Protein AF-0000000084343274 (afdb_homodimer)

Organism: Pseudonocardia thermophila (NCBI:txid1848)

Solvent-accessible surface area (backbone atoms only — not comparable to full-atom values): 38638 Å² total; per-residue (Å²): 127,83,75,77,72,71,61,7,70,66,31,67,69,48,66,64,62,60,71,63,75,73,65,62,69,84,72,49,84,87,49,43,66,20,63,36,88,46,46,44,56,89,43,39,60,42,68,56,46,32,51,27,36,35,52,44,40,68,76,35,55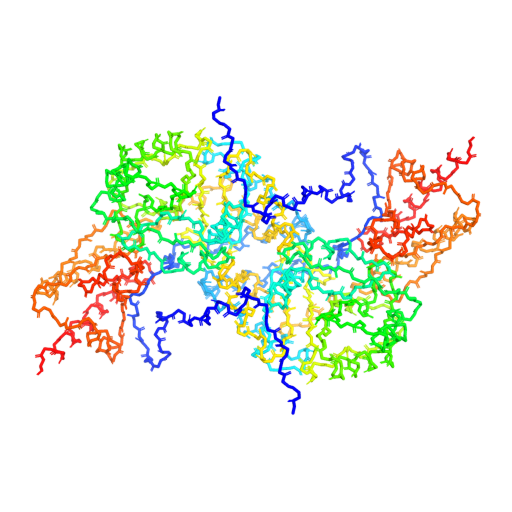,70,34,34,30,78,68,49,52,45,38,56,67,69,40,30,44,56,50,14,64,76,68,73,52,59,42,84,28,35,35,42,26,43,15,34,62,21,35,53,28,45,51,43,44,28,47,40,41,70,66,39,40,30,34,31,40,24,56,27,51,50,67,59,61,51,27,40,56,81,28,45,42,36,70,39,53,39,52,49,50,85,50,15,62,41,52,68,60,50,50,53,42,40,74,72,63,54,76,42,54,32,39,38,41,42,47,32,27,18,55,53,63,19,24,41,41,37,61,69,52,46,55,49,49,52,51,48,21,67,72,73,58,19,32,36,41,39,44,37,56,30,54,74,31,49,54,45,83,79,87,67,82,73,80,61,70,84,40,80,36,31,32,38,28,28,39,37,28,62,62,67,24,42,4,59,28,38,18,28,29,43,40,32,73,88,52,42,54,43,42,47,26,50,35,56,31,39,41,38,38,55,36,28,38,59,46,49,18,48,32,57,38,49,61,89,61,56,48,49,61,53,27,38,50,46,42,13,53,51,35,42,54,18,41,50,40,39,37,50,39,39,48,72,68,34,48,85,37,33,49,66,63,74,52,42,25,37,43,36,33,47,25,35,50,36,89,88,39,73,55,57,70,59,40,50,54,34,14,44,75,53,32,21,43,62,40,58,25,50,63,22,39,36,76,94,45,61,57,43,69,50,31,36,32,37,22,35,26,56,47,56,51,69,53,39,40,49,29,42,53,30,41,42,51,17,49,55,58,70,72,103,126,82,73,77,69,72,61,7,70,67,28,68,71,48,65,66,60,58,72,60,72,73,70,56,73,83,64,54,84,88,50,42,65,20,58,39,89,46,46,43,58,88,43,39,59,42,68,58,45,32,51,25,36,36,51,45,42,68,75,35,55,69,33,32,30,78,69,50,52,46,38,54,66,69,41,30,44,56,50,13,64,74,68,74,52,60,42,85,30,34,36,43,25,43,14,34,61,21,36,53,28,45,52,44,44,29,46,39,39,71,66,40,40,29,33,31,39,22,57,27,51,52,65,60,61,50,25,39,56,80,28,44,44,36,70,39,52,39,51,48,49,84,51,15,63,42,51,68,60,50,49,53,41,40,73,72,64,55,74,41,56,32,41,40,42,43,48,31,27,19,55,53,63,20,24,40,40,37,62,68,50,46,55,48,49,54,51,48,21,66,73,72,58,18,33,36,41,38,43,38,56,29,54,73,31,51,52,45,84,80,89,66,81,73,78,62,70,83,41,82,35,32,32,40,28,28,39,37,29,60,62,67,24,42,4,60,28,39,18,29,30,43,40,33,75,88,50,42,55,42,43,47,27,49,35,57,32,39,41,38,36,52,37,28,38,60,45,48,18,48,32,57,38,47,62,90,61,55,48,49,60,54,27,37,50,47,41,13,52,52,36,42,54,19,40,49,39,39,38,52,38,39,50,70,69,32,46,84,37,33,49,66,64,74,51,42,25,38,47,38,33,48,26,34,50,34,88,88,40,74,55,55,70,59,41,51,54,34,15,42,76,52,28,20,43,61,40,57,25,50,64,22,39,37,78,92,43,60,57,44,69,49,29,37,34,35,23,36,26,58,45,58,51,69,53,38,39,51,29,43,51,28,40,43,51,17,50,53,58,70,72,103

InterPro domains:
  IPR004839 Aminotransferase, class I/classII, large domain [PF00155] (45-383)
  IPR015421 Pyridoxal phosphate-dependent transferase, major domain [G3DSA:3.40.640.10] (65-279)
  IPR015422 Pyridoxal phosphate-dependent transferase, small domain [G3DSA:3.90.1150.10] (29-387)
  IPR015424 Pyridoxal phosphate-dependent transferase [SSF53383] (28-390)
  IPR050859 Class-I pyridoxal-phosphate-dependent aminotransferase-like [PTHR42790] (24-390)

Radius of gyration: 27.53 Å; Cα contacts (8 Å, |Δi|>4): 1787; chains: 2; bounding box: 52×97×61 Å

Foldseek 3Di:
DPDDDDDDPLVVQQDDPPPPVQPFDPPDPPFQAQAAPFFAPVLAPPVLLVVLLVVLVVVHDQLVDADAQQADPLLLCVVCVVQVHDSLQKRKFLFQLRVLLLVLVLFAAAAAEEEEEVLADLVSVSSNSSRNYAYDYAYQDQQGGPLVVVVVVVVVPDQHQEYEGAQALGVPAGHHHDQVSLVSNLVCCVVRVHAYEHEHAWLLFFQADDRHDDRRLPRQRYKYKYGCCHQNNSVLSIIMMRHRNVRSVSSSVVSCVPPNHHNSSSSSSVSSSPPPPCSSVSSSNVSNVQQQVQLVLLQVLCCVQPVVFWAWDRHRTDFKIKIFGDPPFFFQVQLQVLLVVLRYHWAASQSSGDVVGDNNRRITMGTRRHDHSVSSSVSSVSSSVSRVVRVD/DPDDDDDDPLVVQQDDPPPPVPVDDPDDPPFQAQAAPFFAPVLAPPVLLVVLLVVLVVVHDQLVDADAQQADPLLLCVVCVVQVHDSLQKRKFLFQLRVLLLVLVLFAAAAAEEEEEVLADLVSVSSNSSRNYAYDYAYQDQQGGPLVVVVVVVVVPDQHQEYEGAQALGVPAGHHHDQVSLVSNLVCCVVRVHAYEHEHAWLLFFQADDRHDDRRLPRQRYKYKYGCCHQNNSVLSIIMMRHRNVRSVSSSVVSCVPPNHHNSSSSSSVSSSPPPPCSSVSSSNVSNVQQQVQLVLLQVLCCVQPVVFWDWDRHRTDFKIKIFGDPPFFFQVQLQVLLVVLRYHWAASQSSGDVVGDNNRRITMGTRRHDHSVSSNVSSVSSSVSRVVRVD

Sequence (784 aa):
MAAPPRLSTLARRLPAAVRSTGVLDPRVPDSIPLLGGNPAADALPAAELATATAEVLAEGGPALRYSDPRGLERLRGWLAGREGVTPERIVVTNGGLHGVSLVVQALLDPGEEIVVDDPVYPTTLRVLQLADARPVPVPVGPAGLDVERLERRLADGLRPRIVYTVADFQNPTGTVLAGDARTRLVELAERYGFVVLSDNPYRISRFAGTDVPDLPAASERVVKVSTFAKSLGPGLRLGWLVLPEWLVEAVVALRTRTDQHPSSLVQAAIARLVDGTGVFEATTKRLAELHGLRANALVAALRERLGDVLEAERPDGGFFVWARLREGAPDLDALHAAAAAHGTSFSRGTSFAVPGGGEHRDRIRLGFSDLPEASLREAVDRLAAAVEEVRRMAAPPRLSTLARRLPAAVRSTGVLDPRVPDSIPLLGGNPAADALPAAELATATAEVLAEGGPALRYSDPRGLERLRGWLAGREGVTPERIVVTNGGLHGVSLVVQALLDPGEEIVVDDPVYPTTLRVLQLADARPVPVPVGPAGLDVERLERRLADGLRPRIVYTVADFQNPTGTVLAGDARTRLVELAERYGFVVLSDNPYRISRFAGTDVPDLPAASERVVKVSTFAKSLGPGLRLGWLVLPEWLVEAVVALRTRTDQHPSSLVQAAIARLVDGTGVFEATTKRLAELHGLRANALVAALRERLGDVLEAERPDGGFFVWARLREGAPDLDALHAAAAAHGTSFSRGTSFAVPGGGEHRDRIRLGFSDLPEASLREAVDRLAAAVEEVRR

pLDDT: mean 94.7, std 9.96, range [35.69, 98.88]

Nearest PDB structures (foldseek):
  5bj3-assembly1_B  TM=8.999E-01  e=7.245E-29  Thermus aquaticus
  1b5o-assembly1_B  TM=8.660E-01  e=1.636E-28  Thermus thermophilus HB8
  1b5p-assembly1_B  TM=8.617E-01  e=1.543E-28  Thermus thermophilus HB8
  1bkg-assembly1_B  TM=8.638E-01  e=5.063E-27  Thermus thermophilus HB8
  4m2j-assembly1_A  TM=8.000E-01  e=1.538E-21  Streptomyces lavendulae subsp. lavendulae

Secondary structure (DSSP, 8-state):
---PPPPPHHHHHS------TTS--TTSTT-EE----S--GGGS-HHHHHHHHHHHHHT-GGGGS---TT--HHHHHHHHHHHTS-GGGEEEESSHHHHHHHHHHHH--TT-EEEEEES--HHHHHHHTTTT-EEEEEEEETTEE-HHHHHHHHHTT---SEEEE--SS-TTT-----HHHHHHHHHHHHHHT-EEEEE-TTGGGB-SS---PPPPTTSTTEEEEEESTTTT-GGG--EEEE--HHHHHHHHHHHHHHT-S--HHHHHHHHHHHSSSSHHHHHHHHHHHHHHHHHHHHHHHHHHHHTTTEE----SBSSEEEEEEPTTPPPHHHHHHHHHHTTEE-EEGGGGPPTTS---TTEEEEE-TTS-HHHHHHHHHHHHHHHHHHH-/---PPPPPHHHHHS------TTS--TTSTT-EE----S--GGGS-HHHHHHHHHHHHHT-GGGGS---TT--HHHHHHHHHHHTS-GGGEEEESSHHHHHHHHHHHH--TT-EEEEEES--HHHHHHHTTTT-EEEEEEEETTEE-HHHHHHHHHTT---SEEEE--SS-TTT-----HHHHHHHHHHHHHHT-EEEEE-TTGGGB-SS---PPPPTTSTTEEEEEESTTTT-GGG--EEEE--HHHHHHHHHHHHHHT-S--HHHHHHHHHHHSSSSHHHHHHHHHHHHHHHHHHHHHHHHHHHHTTTEE----SBSSEEEEEEPTTPPPHHHHHHHHHHTTEE-EEGGGGPPTTS---TTEEEEE-TTS-HHHHHHHHHHHHHHHHHHH-

Structure (mmCIF, N/CA/C/O backbone):
data_AF-0000000084343274-model_v1
#
loop_
_entity.id
_entity.type
_entity.pdbx_description
1 polymer '2-aminoadipate transaminase'
#
loop_
_atom_site.group_PDB
_atom_site.id
_atom_site.type_symbol
_atom_site.label_atom_id
_atom_site.label_alt_id
_atom_site.label_comp_id
_atom_site.label_asym_id
_atom_site.label_entity_id
_atom_site.label_seq_id
_atom_site.pdbx_PDB_ins_code
_atom_site.Cartn_x
_atom_site.Cartn_y
_atom_site.Cartn_z
_atom_site.occupancy
_atom_site.B_iso_or_equiv
_atom_site.auth_seq_id
_atom_site.auth_comp_id
_atom_site.auth_asym_id
_atom_site.auth_atom_id
_atom_site.pdbx_PDB_model_num
ATOM 1 N N . MET A 1 1 ? -21.359 0.924 -28.328 1 46.62 1 MET A N 1
ATOM 2 C CA . MET A 1 1 ? -20.453 0.321 -27.359 1 46.62 1 MET A CA 1
ATOM 3 C C . MET A 1 1 ? -21.203 0.022 -26.047 1 46.62 1 MET A C 1
ATOM 5 O O . MET A 1 1 ? -22.016 0.821 -25.609 1 46.62 1 MET A O 1
ATOM 9 N N . ALA A 1 2 ? -21.312 -1.252 -25.812 1 65.31 2 ALA A N 1
ATOM 10 C CA . ALA A 1 2 ? -22.062 -1.642 -24.625 1 65.31 2 ALA A CA 1
ATOM 11 C C . ALA A 1 2 ? -21.672 -0.787 -23.422 1 65.31 2 ALA A C 1
ATOM 13 O O . ALA A 1 2 ? -20.531 -0.34 -23.312 1 65.31 2 ALA A O 1
ATOM 14 N N . ALA A 1 3 ? -22.594 -0.275 -22.766 1 79.81 3 ALA A N 1
ATOM 15 C CA . ALA A 1 3 ? -22.406 0.523 -21.547 1 79.81 3 ALA A CA 1
ATOM 16 C C . ALA A 1 3 ? -21.375 -0.112 -20.625 1 79.81 3 ALA A C 1
ATOM 18 O O . ALA A 1 3 ? -21.266 -1.339 -20.547 1 79.81 3 ALA A O 1
ATOM 19 N N . PRO A 1 4 ? -20.562 0.786 -20.047 1 86.69 4 PRO A N 1
ATOM 20 C CA . PRO A 1 4 ? -19.594 0.225 -19.094 1 86.69 4 PRO A CA 1
ATOM 21 C C . PRO A 1 4 ? -20.266 -0.52 -17.953 1 86.69 4 PRO A C 1
ATOM 23 O O . PRO A 1 4 ? -21.422 -0.239 -17.609 1 86.69 4 PRO A O 1
ATOM 26 N N . PRO A 1 5 ? -19.578 -1.516 -17.469 1 91 5 PRO A N 1
ATOM 27 C CA . PRO A 1 5 ? -20.125 -2.23 -16.312 1 91 5 PRO A CA 1
ATOM 28 C C . PRO A 1 5 ? -20.375 -1.312 -15.117 1 91 5 PRO A C 1
ATOM 30 O O . PRO A 1 5 ? -19.75 -0.256 -15 1 91 5 PRO A O 1
ATOM 33 N N . ARG A 1 6 ? -21.328 -1.683 -14.391 1 93.69 6 ARG A N 1
ATOM 34 C CA . ARG A 1 6 ? -21.656 -0.942 -13.18 1 93.69 6 ARG A CA 1
ATOM 35 C C . ARG A 1 6 ? -20.547 -1.042 -12.148 1 93.69 6 ARG A C 1
ATOM 37 O O . ARG A 1 6 ? -19.938 -2.104 -11.984 1 93.69 6 ARG A O 1
ATOM 44 N N . LEU A 1 7 ? -20.281 0.084 -11.484 1 97.56 7 LEU A N 1
ATOM 45 C CA . LEU A 1 7 ? -19.344 0.103 -10.375 1 97.56 7 LEU A CA 1
ATOM 46 C C . LEU A 1 7 ? -19.984 -0.414 -9.094 1 97.56 7 LEU A C 1
ATOM 48 O O . LEU A 1 7 ? -21.219 -0.462 -8.992 1 97.56 7 LEU A O 1
ATOM 52 N N . SER A 1 8 ? -19.219 -0.867 -8.18 1 97.88 8 SER A N 1
ATOM 53 C CA . SER A 1 8 ? -19.719 -1.245 -6.867 1 97.88 8 SER A CA 1
ATOM 54 C C . SER A 1 8 ? -20.344 -0.052 -6.152 1 97.88 8 SER A C 1
ATOM 56 O O . SER A 1 8 ? -20.094 1.099 -6.52 1 97.88 8 SER A O 1
ATOM 58 N N . THR A 1 9 ? -21.172 -0.319 -5.125 1 96.62 9 THR A N 1
ATOM 59 C CA . THR A 1 9 ? -21.766 0.729 -4.293 1 96.62 9 THR A CA 1
ATOM 60 C C . THR A 1 9 ? -20.672 1.574 -3.645 1 96.62 9 THR A C 1
ATOM 62 O O . THR A 1 9 ? -20.766 2.803 -3.602 1 96.62 9 THR A O 1
ATOM 65 N N . LEU A 1 10 ? -19.594 0.951 -3.188 1 95.88 10 LEU A N 1
ATOM 66 C CA . LEU A 1 10 ? -18.453 1.658 -2.594 1 95.88 10 LEU A CA 1
ATOM 67 C C . LEU A 1 10 ? -17.844 2.641 -3.586 1 95.88 10 LEU A C 1
ATOM 69 O O . LEU A 1 10 ? -17.703 3.826 -3.281 1 95.88 10 LEU A O 1
ATOM 73 N N . ALA A 1 11 ? -17.547 2.186 -4.77 1 96.25 11 ALA A N 1
ATOM 74 C CA . ALA A 1 11 ? -16.875 3.018 -5.766 1 96.25 11 ALA A CA 1
ATOM 75 C C . ALA A 1 11 ? -17.781 4.168 -6.207 1 96.25 11 ALA A C 1
ATOM 77 O O . ALA A 1 11 ? -17.297 5.285 -6.434 1 96.25 11 ALA A O 1
ATOM 78 N N . ARG A 1 12 ? -19.031 3.91 -6.293 1 95.25 12 ARG A N 1
ATOM 79 C CA . ARG A 1 12 ? -19.984 4.914 -6.766 1 95.25 12 ARG A CA 1
ATOM 80 C C . ARG A 1 12 ? -20.109 6.062 -5.77 1 95.25 12 ARG A C 1
ATOM 82 O O . ARG A 1 12 ? -20.391 7.199 -6.156 1 95.25 12 ARG A O 1
ATOM 89 N N . ARG A 1 13 ? -19.875 5.777 -4.562 1 93.12 13 ARG A N 1
ATOM 90 C CA . ARG A 1 13 ? -20.094 6.812 -3.559 1 93.12 13 ARG A CA 1
ATOM 91 C C . ARG A 1 13 ? -18.828 7.629 -3.334 1 93.12 13 ARG A C 1
ATOM 93 O O . ARG A 1 13 ? -18.844 8.648 -2.641 1 93.12 13 ARG A O 1
ATOM 100 N N . LEU A 1 14 ? -17.734 7.199 -3.916 1 93.19 14 LEU A N 1
ATOM 101 C CA . LEU A 1 14 ? -16.484 7.934 -3.746 1 93.19 14 LEU A CA 1
ATOM 102 C C . LEU A 1 14 ? -16.328 9 -4.824 1 93.19 14 LEU A C 1
ATOM 104 O O . LEU A 1 14 ? -16.25 8.688 -6.012 1 93.19 14 LEU A O 1
ATOM 108 N N . PRO A 1 15 ? -16.344 10.273 -4.371 1 85.31 15 PRO A N 1
ATOM 109 C CA . PRO A 1 15 ? -16.109 11.32 -5.363 1 85.31 15 PRO A CA 1
ATOM 110 C C . PRO A 1 15 ? -14.75 11.195 -6.043 1 85.31 15 PRO A C 1
ATOM 112 O O . PRO A 1 15 ? -13.812 10.656 -5.457 1 85.31 15 PRO A O 1
ATOM 115 N N . ALA A 1 16 ? -14.758 11.656 -7.246 1 81.75 16 ALA A N 1
ATOM 116 C CA . ALA A 1 16 ? -13.5 11.641 -7.984 1 81.75 16 ALA A CA 1
ATOM 117 C C . ALA A 1 16 ? -12.414 12.398 -7.23 1 81.75 16 ALA A C 1
ATOM 119 O O . ALA A 1 16 ? -12.695 13.375 -6.531 1 81.75 16 ALA A O 1
ATOM 120 N N . ALA A 1 17 ? -11.367 11.648 -7.184 1 64.12 17 ALA A N 1
ATOM 121 C CA . ALA A 1 17 ? -10.234 12.289 -6.527 1 64.12 17 ALA A CA 1
ATOM 122 C C . ALA A 1 17 ? -10 13.695 -7.082 1 64.12 17 ALA A C 1
ATOM 124 O O . ALA A 1 17 ? -9.992 13.891 -8.297 1 64.12 17 ALA A O 1
ATOM 125 N N . VAL A 1 18 ? -10.633 14.547 -6.328 1 54.47 18 VAL A N 1
ATOM 126 C CA . VAL A 1 18 ? -10.359 15.914 -6.758 1 54.47 18 VAL A CA 1
ATOM 127 C C . VAL A 1 18 ? -8.852 16.141 -6.848 1 54.47 18 VAL A C 1
ATOM 129 O O . VAL A 1 18 ? -8.109 15.742 -5.949 1 54.47 18 VAL A O 1
ATOM 132 N N . ARG A 1 19 ? -8.281 16.125 -8.023 1 47.84 19 ARG A N 1
ATOM 133 C CA . ARG A 1 19 ? -6.91 16.625 -8.039 1 47.84 19 ARG A CA 1
ATOM 134 C C . ARG A 1 19 ? -6.68 17.625 -6.918 1 47.84 19 ARG A C 1
ATOM 136 O O . ARG A 1 19 ? -7.492 18.531 -6.707 1 47.84 19 ARG A O 1
ATOM 143 N N . SER A 1 20 ? -6.344 17.047 -5.641 1 39.59 20 SER A N 1
ATOM 144 C CA . SER A 1 20 ? -6.059 18 -4.574 1 39.59 20 SER A CA 1
ATOM 145 C C . SER A 1 20 ? -5.977 19.438 -5.117 1 39.59 20 SER A C 1
ATOM 147 O O . SER A 1 20 ? -5.25 19.688 -6.074 1 39.59 20 SER A O 1
ATOM 149 N N . THR A 1 21 ? -6.973 20.094 -4.988 1 36.56 21 THR A N 1
ATOM 150 C CA . THR A 1 21 ? -7.094 21.516 -5.301 1 36.56 21 THR A CA 1
ATOM 151 C C . THR A 1 21 ? -5.742 22.219 -5.168 1 36.56 21 THR A C 1
ATOM 153 O O . THR A 1 21 ? -5.594 23.375 -5.566 1 36.56 21 THR A O 1
ATOM 156 N N . GLY A 1 22 ? -4.922 21.797 -4.172 1 39.56 22 GLY A N 1
ATOM 157 C CA . GLY A 1 22 ? -3.859 22.766 -3.967 1 39.56 22 GLY A CA 1
ATOM 158 C C . GLY A 1 22 ? -2.932 22.891 -5.16 1 39.56 22 GLY A C 1
ATOM 159 O O . GLY A 1 22 ? -1.909 23.578 -5.09 1 39.56 22 GLY A O 1
ATOM 160 N N . VAL A 1 23 ? -2.732 21.703 -5.777 1 38.53 23 VAL A N 1
ATOM 161 C CA . VAL A 1 23 ? -1.722 21.938 -6.805 1 38.53 23 VAL A CA 1
ATOM 162 C C . VAL A 1 23 ? -2.24 22.953 -7.82 1 38.53 23 VAL A C 1
ATOM 164 O O . VAL A 1 23 ? -3.24 22.703 -8.5 1 38.53 23 VAL A O 1
ATOM 167 N N . LEU A 1 24 ? -2.031 24.062 -7.512 1 40.5 24 LEU A N 1
ATOM 168 C CA . LEU A 1 24 ? -2.197 25.141 -8.469 1 40.5 24 LEU A CA 1
ATOM 169 C C . LEU A 1 24 ? -2.061 24.641 -9.898 1 40.5 24 LEU A C 1
ATOM 171 O O . LEU A 1 24 ? -1.332 23.688 -10.156 1 40.5 24 LEU A O 1
ATOM 175 N N . ASP A 1 25 ? -2.908 25.047 -10.656 1 42.59 25 ASP A N 1
ATOM 176 C CA . ASP A 1 25 ? -2.895 25.047 -12.117 1 42.59 25 ASP A CA 1
ATOM 177 C C . ASP A 1 25 ? -1.469 25.141 -12.656 1 42.59 25 ASP A C 1
ATOM 179 O O . ASP A 1 25 ? -0.714 26.031 -12.266 1 42.59 25 ASP A O 1
ATOM 183 N N . PRO A 1 26 ? -0.917 24.125 -13.117 1 44.56 26 PRO A N 1
ATOM 184 C CA . PRO A 1 26 ? 0.372 24.219 -13.812 1 44.56 26 PRO A CA 1
ATOM 185 C C . PRO A 1 26 ? 0.636 25.594 -14.406 1 44.56 26 PRO A C 1
ATOM 187 O O . PRO A 1 26 ? 1.699 25.828 -14.984 1 44.56 26 PRO A O 1
ATOM 190 N N . ARG A 1 27 ? -0.341 26.406 -14.383 1 48.03 27 ARG A N 1
ATOM 191 C CA . ARG A 1 27 ? -0.316 27.391 -15.461 1 48.03 27 ARG A CA 1
ATOM 192 C C . ARG A 1 27 ? 0.701 28.484 -15.172 1 48.03 27 ARG A C 1
ATOM 194 O O . ARG A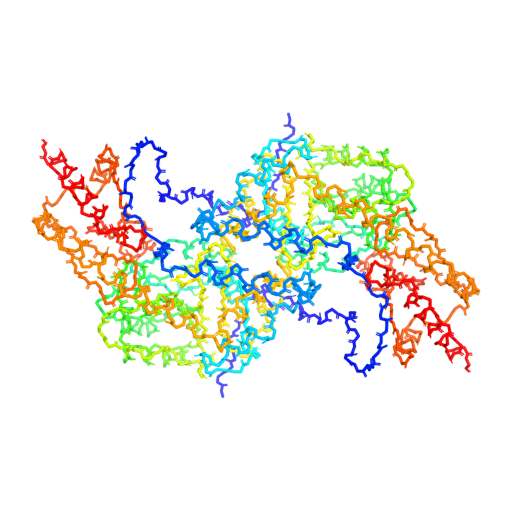 1 27 ? 0.961 29.344 -16.031 1 48.03 27 ARG A O 1
ATOM 201 N N . VAL A 1 28 ? 1.015 28.922 -13.844 1 59.19 28 VAL A N 1
ATOM 202 C CA . VAL A 1 28 ? 1.861 30.109 -13.914 1 59.19 28 VAL A CA 1
ATOM 203 C C . VAL A 1 28 ? 3.326 29.703 -13.742 1 59.19 28 VAL A C 1
ATOM 205 O O . VAL A 1 28 ? 3.727 29.234 -12.68 1 59.19 28 VAL A O 1
ATOM 208 N N . PRO A 1 29 ? 3.951 29.656 -14.844 1 68.25 29 PRO A N 1
ATOM 209 C CA . PRO A 1 29 ? 5.398 29.453 -14.766 1 68.25 29 PRO A CA 1
ATOM 210 C C . PRO A 1 29 ? 6.035 30.219 -13.602 1 68.25 29 PRO A C 1
ATOM 212 O O . PRO A 1 29 ? 5.617 31.328 -13.289 1 68.25 29 PRO A O 1
ATOM 215 N N . ASP A 1 30 ? 6.766 29.688 -12.617 1 86.69 30 ASP A N 1
ATOM 216 C CA . ASP A 1 30 ? 7.59 30.281 -11.57 1 86.69 30 ASP A CA 1
ATOM 217 C C . ASP A 1 30 ? 6.773 30.562 -10.312 1 86.69 30 ASP A C 1
ATOM 219 O O . ASP A 1 30 ? 7.102 31.453 -9.531 1 86.69 30 ASP A O 1
ATOM 223 N N . SER A 1 31 ? 5.543 29.938 -10.227 1 92.62 31 SER A N 1
ATOM 224 C CA . SER A 1 31 ? 4.707 30.109 -9.047 1 92.62 31 SER A CA 1
ATOM 225 C C . SER A 1 31 ? 5.434 29.656 -7.781 1 92.62 31 SER A C 1
ATOM 227 O O . SER A 1 31 ? 6.273 28.766 -7.832 1 92.62 31 SER A O 1
ATOM 229 N N . ILE A 1 32 ? 5.176 30.375 -6.656 1 96.06 32 ILE A N 1
ATOM 230 C CA . ILE A 1 32 ? 5.672 30.016 -5.328 1 96.06 32 ILE A CA 1
ATOM 231 C C . ILE A 1 32 ? 4.496 29.719 -4.402 1 96.06 32 ILE A C 1
ATOM 233 O O . ILE A 1 32 ? 4.043 30.594 -3.662 1 96.06 32 ILE A O 1
ATOM 237 N N . PRO A 1 33 ? 4 28.484 -4.449 1 94.88 33 PRO A N 1
ATOM 238 C CA . PRO A 1 33 ? 2.816 28.125 -3.664 1 94.88 33 PRO A CA 1
ATOM 239 C C . PRO A 1 33 ? 3.117 27.984 -2.174 1 94.88 33 PRO A C 1
ATOM 241 O O . PRO A 1 33 ? 4.129 27.375 -1.8 1 94.88 33 PRO A O 1
ATOM 244 N N . LEU A 1 34 ? 2.281 28.547 -1.392 1 96.75 34 LEU A N 1
ATOM 245 C CA . LEU A 1 34 ? 2.363 28.406 0.058 1 96.75 34 LEU A CA 1
ATOM 246 C C . LEU A 1 34 ? 1.459 27.281 0.549 1 96.75 34 LEU A C 1
ATOM 248 O O . LEU A 1 34 ? 0.68 27.469 1.485 1 96.75 34 LEU A O 1
ATOM 252 N N . LEU A 1 35 ? 1.483 26.188 -0.122 1 91.81 35 LEU A N 1
ATOM 253 C CA . LEU A 1 35 ? 0.615 25.047 0.18 1 91.81 35 LEU A CA 1
ATOM 254 C C . LEU A 1 35 ? 1.337 24.031 1.055 1 91.81 35 LEU A C 1
ATOM 256 O O . LEU A 1 35 ? 0.705 23.141 1.623 1 91.81 35 LEU A O 1
ATOM 260 N N . GLY A 1 36 ? 2.467 24.25 1.436 1 74.94 36 GLY A N 1
ATOM 261 C CA . GLY A 1 36 ? 3.547 23.406 1.921 1 74.94 36 GLY A CA 1
ATOM 262 C C . GLY A 1 36 ? 3.057 22.188 2.686 1 74.94 36 GLY A C 1
ATOM 263 O O . GLY A 1 36 ? 2.268 22.312 3.623 1 74.94 36 GLY A O 1
ATOM 264 N N . GLY A 1 37 ? 3.473 20.875 2.684 1 86.19 37 GLY A N 1
ATOM 265 C CA . GLY A 1 37 ? 3.207 19.547 3.238 1 86.19 37 GLY A CA 1
ATOM 266 C C . GLY A 1 37 ? 4.402 18.625 3.16 1 86.19 37 GLY A C 1
ATOM 267 O O . GLY A 1 37 ? 4.352 17.5 3.652 1 86.19 37 GLY A O 1
ATOM 268 N N . ASN A 1 38 ? 5.516 19.141 2.561 1 93.12 38 ASN A N 1
ATOM 269 C CA . ASN A 1 38 ? 6.77 18.406 2.5 1 93.12 38 ASN A CA 1
ATOM 270 C C . ASN A 1 38 ? 7.812 18.984 3.449 1 93.12 38 ASN A C 1
ATOM 272 O O . ASN A 1 38 ? 7.855 20.203 3.662 1 93.12 38 ASN A O 1
ATOM 276 N N . PRO A 1 39 ? 8.672 18.109 3.953 1 95.25 39 PRO A N 1
ATOM 277 C CA . PRO A 1 39 ? 9.797 18.641 4.727 1 95.25 39 PRO A CA 1
ATOM 278 C C . PRO A 1 39 ? 10.836 19.344 3.852 1 95.25 39 PRO A C 1
ATOM 280 O O . PRO A 1 39 ? 10.82 19.188 2.627 1 95.25 39 PRO A O 1
ATOM 283 N N . ALA A 1 40 ? 11.625 20.141 4.488 1 94.62 40 ALA A N 1
ATOM 284 C CA . ALA A 1 40 ? 12.719 20.797 3.775 1 94.62 40 ALA A CA 1
ATOM 285 C C . ALA A 1 40 ? 13.617 19.781 3.088 1 94.62 40 ALA A C 1
ATOM 287 O O . ALA A 1 40 ? 14.289 18.984 3.754 1 94.62 40 ALA A O 1
ATOM 288 N N . ALA A 1 41 ? 13.656 19.844 1.826 1 90.88 41 ALA A N 1
ATOM 289 C CA . ALA A 1 41 ? 14.383 18.844 1.042 1 90.88 41 ALA A CA 1
ATOM 290 C C . ALA A 1 41 ? 15.867 18.844 1.386 1 90.88 41 ALA A C 1
ATOM 292 O O . ALA A 1 41 ? 16.5 17.797 1.405 1 90.88 41 ALA A O 1
ATOM 293 N N . ASP A 1 42 ? 16.359 20 1.717 1 89.44 42 ASP A N 1
ATOM 294 C CA . ASP A 1 42 ? 17.797 20.188 1.938 1 89.44 42 ASP A CA 1
ATOM 295 C C . ASP A 1 42 ? 18.25 19.484 3.207 1 89.44 42 ASP A C 1
ATOM 297 O O . ASP A 1 42 ? 19.453 19.25 3.393 1 89.44 42 ASP A O 1
ATOM 301 N N . ALA A 1 43 ? 17.328 19.219 4.023 1 93.56 43 ALA A N 1
ATOM 302 C CA . ALA A 1 43 ? 17.688 18.609 5.305 1 93.56 43 ALA A CA 1
ATOM 303 C C . ALA A 1 43 ? 17.562 17.094 5.254 1 93.56 43 ALA A C 1
ATOM 305 O O . ALA A 1 43 ? 18.047 16.391 6.148 1 93.56 43 ALA A O 1
ATOM 306 N N . LEU A 1 44 ? 16.969 16.516 4.242 1 95.38 44 LEU A N 1
ATOM 307 C CA . LEU A 1 44 ? 16.734 15.078 4.184 1 95.38 44 LEU A CA 1
ATOM 308 C C . LEU A 1 44 ? 18.047 14.336 3.914 1 95.38 44 LEU A C 1
ATOM 310 O O . LEU A 1 44 ? 18.875 14.812 3.146 1 95.38 44 LEU A O 1
ATOM 314 N N . PRO A 1 45 ? 18.188 13.227 4.465 1 96.06 45 PRO A N 1
ATOM 315 C CA . PRO A 1 45 ? 19.453 12.484 4.371 1 96.06 45 PRO A CA 1
ATOM 316 C C . PRO A 1 45 ? 19.531 11.609 3.127 1 96.06 45 PRO A C 1
ATOM 318 O O . PRO A 1 45 ? 19.766 10.398 3.234 1 96.06 45 PRO A O 1
ATOM 321 N N . ALA A 1 46 ? 19.438 12.25 1.98 1 96.38 46 ALA A N 1
ATOM 322 C CA . ALA A 1 46 ? 19.375 11.531 0.713 1 96.38 46 ALA A CA 1
ATOM 323 C C . ALA A 1 46 ? 20.641 10.703 0.501 1 96.38 46 ALA A C 1
ATOM 325 O O . ALA A 1 46 ? 20.578 9.555 0.066 1 96.38 46 ALA A O 1
ATOM 326 N N . ALA A 1 47 ? 21.828 11.266 0.802 1 96.31 47 ALA A N 1
ATOM 327 C CA . ALA A 1 47 ? 23.094 10.562 0.607 1 96.31 47 ALA A CA 1
ATOM 328 C C . ALA A 1 47 ? 23.203 9.359 1.542 1 96.31 47 ALA A C 1
ATOM 330 O O . ALA A 1 47 ? 23.641 8.281 1.13 1 96.31 47 ALA A O 1
ATOM 331 N N . GLU A 1 48 ? 22.859 9.594 2.816 1 97.56 48 GLU A N 1
ATOM 332 C CA . GLU A 1 48 ? 22.891 8.508 3.787 1 97.56 48 GLU A CA 1
ATOM 333 C C . GLU A 1 48 ? 21.891 7.406 3.406 1 97.56 48 GLU A C 1
ATOM 335 O O . GLU A 1 48 ? 22.172 6.219 3.582 1 97.56 48 GLU A O 1
ATOM 340 N N . LEU A 1 49 ? 20.75 7.801 2.904 1 97.69 49 LEU A N 1
ATOM 341 C CA . LEU A 1 49 ? 19.75 6.832 2.461 1 97.69 49 LEU A CA 1
ATOM 342 C C . LEU A 1 49 ? 20.266 6.023 1.277 1 97.69 49 LEU A C 1
ATOM 344 O O . LEU A 1 49 ? 20.047 4.812 1.207 1 97.69 49 LEU A O 1
ATOM 348 N N . ALA A 1 50 ? 20.906 6.684 0.313 1 97.69 50 ALA A N 1
ATOM 349 C CA . ALA A 1 50 ? 21.516 5.992 -0.818 1 97.69 50 ALA A CA 1
ATOM 350 C C . ALA A 1 50 ? 22.531 4.945 -0.344 1 97.69 50 ALA A C 1
ATOM 352 O O . ALA A 1 50 ? 22.516 3.809 -0.826 1 97.69 50 ALA A O 1
ATOM 353 N N . THR A 1 51 ? 23.344 5.324 0.589 1 97.81 51 THR A N 1
ATOM 354 C CA . THR A 1 51 ? 24.344 4.418 1.141 1 97.81 51 THR A CA 1
ATOM 355 C C . THR A 1 51 ? 23.672 3.234 1.836 1 97.81 51 THR A C 1
ATOM 357 O O . THR A 1 51 ? 24.047 2.08 1.607 1 97.81 51 THR A O 1
ATOM 360 N N . ALA A 1 52 ? 22.703 3.498 2.682 1 98 52 ALA A N 1
ATOM 361 C CA . ALA A 1 52 ? 21.969 2.445 3.389 1 98 52 ALA A CA 1
ATOM 362 C C . ALA A 1 52 ? 21.328 1.475 2.408 1 98 52 ALA A C 1
ATOM 364 O O . ALA A 1 52 ? 21.359 0.258 2.611 1 98 52 ALA A O 1
ATOM 365 N N . THR A 1 53 ? 20.75 2.006 1.337 1 97.69 53 THR A N 1
ATOM 366 C CA . THR A 1 53 ? 20.094 1.174 0.337 1 97.69 53 THR A CA 1
ATOM 367 C C . THR A 1 53 ? 21.094 0.273 -0.367 1 97.69 53 THR A C 1
ATOM 369 O O . THR A 1 53 ? 20.844 -0.915 -0.572 1 97.69 53 THR A O 1
ATOM 372 N N . ALA A 1 54 ? 22.203 0.853 -0.732 1 97.5 54 ALA A N 1
ATOM 373 C CA . ALA A 1 54 ? 23.25 0.082 -1.394 1 97.5 54 ALA A CA 1
ATOM 374 C C . ALA A 1 54 ? 23.75 -1.055 -0.501 1 97.5 54 ALA A C 1
ATOM 376 O O . ALA A 1 54 ? 23.969 -2.17 -0.975 1 97.5 54 ALA A O 1
ATOM 377 N N . GLU A 1 55 ? 23.906 -0.759 0.759 1 97.31 55 GLU A N 1
ATOM 378 C CA . GLU A 1 55 ? 24.391 -1.764 1.706 1 97.31 55 GLU A CA 1
ATOM 379 C C . GLU A 1 55 ? 23.375 -2.904 1.853 1 97.31 55 GLU A C 1
ATOM 381 O O . GLU A 1 55 ? 23.766 -4.074 1.86 1 97.31 55 GLU A O 1
ATOM 386 N N . VAL A 1 56 ? 22.141 -2.545 1.957 1 96.81 56 VAL A N 1
ATOM 387 C CA . VAL A 1 56 ? 21.078 -3.531 2.117 1 96.81 56 VAL A CA 1
ATOM 388 C C . VAL A 1 56 ? 21 -4.422 0.878 1 96.81 56 VAL A C 1
ATOM 390 O O . VAL A 1 56 ? 20.844 -5.641 0.99 1 96.81 56 VAL A O 1
ATOM 393 N N . LEU A 1 57 ? 21.109 -3.863 -0.288 1 96.81 57 LEU A N 1
ATOM 394 C CA . LEU A 1 57 ? 21.047 -4.613 -1.537 1 96.81 57 LEU A CA 1
ATOM 395 C C . LEU A 1 57 ? 22.281 -5.492 -1.718 1 96.81 57 LEU A C 1
ATOM 397 O O . LEU A 1 57 ? 22.188 -6.578 -2.299 1 96.81 57 LEU A O 1
ATOM 401 N N . ALA A 1 58 ? 23.391 -5.031 -1.162 1 95.12 58 ALA A N 1
ATOM 402 C CA . ALA A 1 58 ? 24.641 -5.793 -1.26 1 95.12 58 ALA A CA 1
ATOM 403 C C . ALA A 1 58 ? 24.594 -7.047 -0.391 1 95.12 58 ALA A C 1
ATOM 405 O O . ALA A 1 58 ? 25.266 -8.039 -0.674 1 95.12 58 ALA A O 1
ATOM 406 N N . GLU A 1 59 ? 23.891 -6.906 0.778 1 90.62 59 GLU A N 1
ATOM 407 C CA . GLU A 1 59 ? 23.75 -8.039 1.685 1 90.62 59 GLU A CA 1
ATOM 408 C C . GLU A 1 59 ? 22.953 -9.172 1.035 1 90.62 59 GLU A C 1
ATOM 410 O O . GLU A 1 59 ? 22.938 -10.297 1.529 1 90.62 59 GLU A O 1
ATOM 415 N N . GLY A 1 60 ? 22.453 -8.82 -0.001 1 76 60 GLY A N 1
ATOM 416 C CA . GLY A 1 60 ? 21.766 -9.891 -0.696 1 76 60 GLY A CA 1
ATOM 417 C C . GLY A 1 60 ? 20.25 -9.781 -0.619 1 76 60 GLY A C 1
ATOM 418 O O . GLY A 1 60 ? 19.719 -8.781 -0.117 1 76 60 GLY A O 1
ATOM 419 N N . GLY A 1 61 ? 19.406 -10.719 -1.226 1 71.88 61 GLY A N 1
ATOM 420 C CA . GLY A 1 61 ? 18.062 -11.094 -1.638 1 71.88 61 GLY A CA 1
ATOM 421 C C . GLY A 1 61 ? 17 -10.773 -0.6 1 71.88 61 GLY A C 1
ATOM 422 O O . GLY A 1 61 ? 15.906 -10.336 -0.943 1 71.88 61 GLY A O 1
ATOM 423 N N . PRO A 1 62 ? 17.344 -10.578 0.82 1 81.94 62 PRO A N 1
ATOM 424 C CA . PRO A 1 62 ? 16.234 -10.477 1.774 1 81.94 62 PRO A CA 1
ATOM 425 C C . PRO A 1 62 ? 15.383 -9.234 1.565 1 81.94 62 PRO A C 1
ATOM 427 O O . PRO A 1 62 ? 14.156 -9.297 1.681 1 81.94 62 PRO A O 1
ATOM 430 N N . ALA A 1 63 ? 16.078 -8.188 1.156 1 92.31 63 ALA A N 1
ATOM 431 C CA . ALA A 1 63 ? 15.367 -6.93 0.961 1 92.31 63 ALA A CA 1
ATOM 432 C C . ALA A 1 63 ? 14.461 -6.996 -0.265 1 92.31 63 ALA A C 1
ATOM 434 O O . ALA A 1 63 ? 13.578 -6.152 -0.441 1 92.31 63 ALA A O 1
ATOM 435 N N . LEU A 1 64 ? 14.727 -7.941 -1.092 1 95.06 64 LEU A N 1
ATOM 436 C CA . LEU A 1 64 ? 13.945 -8.055 -2.316 1 95.06 64 LEU A CA 1
ATOM 437 C C . LEU A 1 64 ? 12.961 -9.219 -2.227 1 95.06 64 LEU A C 1
ATOM 439 O O . LEU A 1 64 ? 12.32 -9.578 -3.219 1 95.06 64 LEU A O 1
ATOM 443 N N . ARG A 1 65 ? 12.766 -9.844 -1.066 1 92.56 65 ARG A N 1
ATOM 444 C CA . ARG A 1 65 ? 11.852 -10.961 -0.844 1 92.56 65 ARG A CA 1
ATOM 445 C C . ARG A 1 65 ? 10.602 -10.492 -0.102 1 92.56 65 ARG A C 1
ATOM 447 O O . ARG A 1 65 ? 10.547 -9.367 0.39 1 92.56 65 ARG A O 1
ATOM 454 N N . TYR A 1 66 ? 9.602 -11.352 -0.091 1 90.12 66 TYR A N 1
ATOM 455 C CA . TYR A 1 66 ? 8.406 -11.102 0.703 1 90.12 66 TYR A CA 1
ATOM 456 C C . TYR A 1 66 ? 8.75 -10.977 2.182 1 90.12 66 TYR A C 1
ATOM 458 O O . TYR A 1 66 ? 9.742 -11.539 2.643 1 90.12 66 TYR A O 1
ATOM 466 N N . SER A 1 67 ? 7.941 -10.195 2.889 1 89.81 67 SER A N 1
ATOM 467 C CA . SER A 1 67 ? 8.18 -9.977 4.312 1 89.81 67 SER A CA 1
ATOM 468 C C . SER A 1 67 ? 6.902 -10.188 5.125 1 89.81 67 SER A C 1
ATOM 470 O O . SER A 1 67 ? 5.852 -10.5 4.566 1 89.81 67 SER A O 1
ATOM 472 N N . ASP A 1 68 ? 7.098 -10.102 6.449 1 92.88 68 ASP A N 1
ATOM 473 C CA . ASP A 1 68 ? 5.977 -10.141 7.383 1 92.88 68 ASP A CA 1
ATOM 474 C C . ASP A 1 68 ? 4.992 -9.008 7.102 1 92.88 68 ASP A C 1
ATOM 476 O O . ASP A 1 68 ? 5.398 -7.875 6.824 1 92.88 68 ASP A O 1
ATOM 480 N N . PRO A 1 69 ? 3.689 -9.406 7.105 1 95.44 69 PRO A N 1
ATOM 481 C CA . PRO A 1 69 ? 2.686 -8.375 6.859 1 95.44 69 PRO A CA 1
ATOM 482 C C . PRO A 1 69 ? 2.773 -7.219 7.852 1 95.44 69 PRO A C 1
ATOM 484 O O . PRO A 1 69 ? 2.367 -6.094 7.539 1 95.44 69 PRO A O 1
ATOM 487 N N . ARG A 1 70 ? 3.328 -7.441 9.062 1 97.44 70 ARG A N 1
ATOM 488 C CA . ARG A 1 70 ? 3.449 -6.406 10.078 1 97.44 70 ARG A CA 1
ATOM 489 C C . ARG A 1 70 ? 4.629 -5.484 9.789 1 97.44 70 ARG A C 1
ATOM 491 O O . ARG A 1 70 ? 4.719 -4.387 10.336 1 97.44 70 ARG A O 1
ATOM 498 N N . GLY A 1 71 ? 5.539 -5.891 9 1 97.5 71 GLY A N 1
ATOM 499 C CA . GLY A 1 71 ? 6.773 -5.172 8.727 1 97.5 71 GLY A CA 1
ATOM 500 C C . GLY A 1 71 ? 8.016 -5.93 9.164 1 97.5 71 GLY A C 1
ATOM 501 O O . GLY A 1 71 ? 7.91 -6.969 9.82 1 97.5 71 GLY A O 1
ATOM 502 N N . LEU A 1 72 ? 9.148 -5.465 8.789 1 97.62 72 LEU A N 1
ATOM 503 C CA . LEU A 1 72 ? 10.422 -6.109 9.109 1 97.62 72 LEU A CA 1
ATOM 504 C C . LEU A 1 72 ? 10.711 -6.023 10.609 1 97.62 72 LEU A C 1
ATOM 506 O O . LEU A 1 72 ? 10.469 -4.984 11.227 1 97.62 72 LEU A O 1
ATOM 510 N N . GLU A 1 73 ? 11.211 -7.074 11.117 1 96.81 73 GLU A N 1
ATOM 511 C CA . GLU A 1 73 ? 11.453 -7.199 12.547 1 96.81 73 GLU A CA 1
ATOM 512 C C . GLU A 1 73 ? 12.375 -6.086 13.047 1 96.81 73 GLU A C 1
ATOM 514 O O . GLU A 1 73 ? 12.102 -5.461 14.078 1 96.81 73 GLU A O 1
ATOM 519 N N . ARG A 1 74 ? 13.43 -5.836 12.352 1 96.88 74 ARG A N 1
ATOM 520 C CA . ARG A 1 74 ? 14.398 -4.832 12.773 1 96.88 74 ARG A CA 1
ATOM 521 C C . ARG A 1 74 ? 13.758 -3.451 12.859 1 96.88 74 ARG A C 1
ATOM 523 O O . ARG A 1 74 ? 13.969 -2.723 13.836 1 96.88 74 ARG A O 1
ATOM 530 N N . LEU A 1 75 ? 12.977 -3.094 11.859 1 98.19 75 LEU A N 1
ATOM 531 C CA . LEU A 1 75 ? 12.312 -1.793 11.859 1 98.19 75 LEU A CA 1
ATOM 532 C C . LEU A 1 75 ? 11.258 -1.716 12.961 1 98.19 75 LEU A C 1
ATOM 534 O O . LEU A 1 75 ? 11.18 -0.717 13.68 1 98.19 75 LEU A O 1
ATOM 538 N N . ARG A 1 76 ? 10.43 -2.738 13.133 1 98.56 76 ARG A N 1
ATOM 539 C CA . ARG A 1 76 ? 9.43 -2.773 14.188 1 98.56 76 ARG A CA 1
ATOM 540 C C . ARG A 1 76 ? 10.07 -2.646 15.562 1 98.56 76 ARG A C 1
ATOM 542 O O . ARG A 1 76 ? 9.516 -2.006 16.453 1 98.56 76 ARG A O 1
ATOM 549 N N . GLY A 1 77 ? 11.258 -3.328 15.695 1 98.56 77 GLY A N 1
ATOM 550 C CA . GLY A 1 77 ? 11.977 -3.203 16.953 1 98.56 77 GLY A CA 1
ATOM 551 C C . GLY A 1 77 ? 12.383 -1.775 17.266 1 98.56 77 GLY A C 1
ATOM 552 O O . GLY A 1 77 ? 12.18 -1.299 18.391 1 98.56 77 GLY A O 1
ATOM 553 N N . TRP A 1 78 ? 12.93 -1.1 16.297 1 98.5 78 TRP A N 1
ATOM 554 C CA . TRP A 1 78 ? 13.344 0.287 16.484 1 98.5 78 TRP A CA 1
ATOM 555 C C . TRP A 1 78 ? 12.148 1.177 16.812 1 98.5 78 TRP A C 1
ATOM 557 O O . TRP A 1 78 ? 12.211 1.995 17.734 1 98.5 78 TRP A O 1
ATOM 567 N N . LEU A 1 79 ? 11.055 0.994 16.109 1 98.44 79 LEU A N 1
ATOM 568 C CA . LEU A 1 79 ? 9.844 1.774 16.312 1 98.44 79 LEU A CA 1
ATOM 569 C C . LEU A 1 79 ? 9.258 1.505 17.703 1 98.44 79 LEU A C 1
ATOM 571 O O . LEU A 1 79 ? 8.805 2.43 18.375 1 98.44 79 LEU A O 1
ATOM 575 N N . ALA A 1 80 ? 9.25 0.227 18.078 1 98.31 80 ALA A N 1
ATOM 576 C CA . ALA A 1 80 ? 8.727 -0.162 19.375 1 98.31 80 ALA A CA 1
ATOM 577 C C . ALA A 1 80 ? 9.492 0.529 20.5 1 98.31 80 ALA A C 1
ATOM 579 O O . ALA A 1 80 ? 8.898 0.979 21.484 1 98.31 80 ALA A O 1
ATOM 580 N N . GLY A 1 81 ? 10.828 0.548 20.375 1 97.31 81 GLY A N 1
ATOM 581 C CA . GLY A 1 81 ? 11.641 1.258 21.344 1 97.31 81 GLY A CA 1
ATOM 582 C C . GLY A 1 81 ? 11.297 2.73 21.453 1 97.31 81 GLY A C 1
ATOM 583 O O . GLY A 1 81 ? 11.195 3.27 22.562 1 97.31 81 GLY A O 1
ATOM 584 N N . ARG A 1 82 ? 11.047 3.363 20.375 1 95.06 82 ARG A N 1
ATOM 585 C CA . ARG A 1 82 ? 10.719 4.785 20.344 1 95.06 82 ARG A CA 1
ATOM 586 C C . ARG A 1 82 ? 9.344 5.043 20.953 1 95.06 82 ARG A C 1
ATOM 588 O O . ARG A 1 82 ? 9.125 6.062 21.609 1 95.06 82 ARG A O 1
ATOM 595 N N . GLU A 1 83 ? 8.391 4.109 20.703 1 96.88 83 GLU A N 1
ATOM 596 C CA . GLU A 1 83 ? 7.008 4.297 21.109 1 96.88 83 GLU A CA 1
ATOM 597 C C . GLU A 1 83 ? 6.773 3.775 22.531 1 96.88 83 GLU A C 1
ATOM 599 O O . GLU A 1 83 ? 5.727 4.031 23.125 1 96.88 83 GLU A O 1
ATOM 604 N N . GLY A 1 84 ? 7.742 3.064 23.094 1 96.69 84 GLY A N 1
ATOM 605 C CA . GLY A 1 84 ? 7.617 2.51 24.438 1 96.69 84 GLY A CA 1
ATOM 606 C C . GLY A 1 84 ? 6.641 1.354 24.516 1 96.69 84 GLY A C 1
ATOM 607 O O . GLY A 1 84 ? 5.867 1.252 25.469 1 96.69 84 GLY A O 1
ATOM 608 N N . VAL A 1 85 ? 6.547 0.547 23.469 1 97.94 85 VAL A N 1
ATOM 609 C CA . VAL A 1 85 ? 5.668 -0.615 23.422 1 97.94 85 VAL A CA 1
ATOM 610 C C . VAL A 1 85 ? 6.449 -1.842 22.953 1 97.94 85 VAL A C 1
ATOM 612 O O . VAL A 1 85 ? 7.652 -1.757 22.703 1 97.94 85 VAL A O 1
ATOM 615 N N . THR A 1 86 ? 5.82 -3.039 22.938 1 97.94 86 THR A N 1
ATOM 616 C CA . THR A 1 86 ? 6.438 -4.238 22.391 1 97.94 86 THR A CA 1
ATOM 617 C C . THR A 1 86 ? 6.297 -4.262 20.859 1 97.94 86 THR A C 1
ATOM 619 O O . THR A 1 86 ? 5.348 -3.701 20.312 1 97.94 86 THR A O 1
ATOM 622 N N . PRO A 1 87 ? 7.273 -4.875 20.141 1 98.25 87 PRO A N 1
ATOM 623 C CA . PRO A 1 87 ? 7.242 -4.898 18.672 1 98.25 87 PRO A CA 1
ATOM 624 C C . PRO A 1 87 ? 5.953 -5.5 18.125 1 98.25 87 PRO A C 1
ATOM 626 O O . PRO A 1 87 ? 5.535 -5.156 17.016 1 98.25 87 PRO A O 1
ATOM 629 N N . GLU A 1 88 ? 5.281 -6.375 18.875 1 97.44 88 GLU A N 1
ATOM 630 C CA . GLU A 1 88 ? 4.066 -7.051 18.422 1 97.44 88 GLU A CA 1
ATOM 631 C C . GLU A 1 88 ? 2.92 -6.059 18.234 1 97.44 88 GLU A C 1
ATOM 633 O O . GLU A 1 88 ? 1.942 -6.355 17.547 1 97.44 88 GLU A O 1
ATOM 638 N N . ARG A 1 89 ? 3.072 -4.852 18.812 1 98.38 89 ARG A N 1
ATOM 639 C CA . ARG A 1 89 ? 2.014 -3.848 18.75 1 98.38 89 ARG A CA 1
ATOM 640 C C . ARG A 1 89 ? 2.254 -2.873 17.594 1 98.38 89 ARG A C 1
ATOM 642 O O . ARG A 1 89 ? 1.481 -1.933 17.406 1 98.38 89 ARG A O 1
ATOM 649 N N . ILE A 1 90 ? 3.385 -3.141 16.875 1 98.81 90 ILE A N 1
ATOM 650 C CA . ILE A 1 90 ? 3.748 -2.264 15.766 1 98.81 90 ILE A CA 1
ATOM 651 C C . ILE A 1 90 ? 3.334 -2.9 14.445 1 98.81 90 ILE A C 1
ATOM 653 O O . ILE A 1 90 ? 3.658 -4.059 14.172 1 98.81 90 ILE A O 1
ATOM 657 N N . VAL A 1 91 ? 2.596 -2.188 13.633 1 98.75 91 VAL A N 1
ATOM 658 C CA . VAL A 1 91 ? 2.344 -2.555 12.25 1 98.75 91 VAL A CA 1
ATOM 659 C C . VAL A 1 91 ? 2.824 -1.439 11.32 1 98.75 91 VAL A C 1
ATOM 661 O O . VAL A 1 91 ? 2.354 -0.303 11.414 1 98.75 91 VAL A O 1
ATOM 664 N N . VAL A 1 92 ? 3.814 -1.758 10.461 1 98.81 92 VAL A N 1
ATOM 665 C CA . VAL A 1 92 ? 4.348 -0.794 9.508 1 98.81 92 VAL A CA 1
ATOM 666 C C . VAL A 1 92 ? 3.367 -0.624 8.344 1 98.81 92 VAL A C 1
ATOM 668 O O . VAL A 1 92 ? 2.783 -1.601 7.867 1 98.81 92 VAL A O 1
ATOM 671 N N . THR A 1 93 ? 3.158 0.609 7.902 1 98.62 93 THR A N 1
ATOM 672 C CA . THR A 1 93 ? 2.154 0.927 6.891 1 98.62 93 THR A CA 1
ATOM 673 C C . THR A 1 93 ? 2.773 1.724 5.746 1 98.62 93 THR A C 1
ATOM 675 O O . THR A 1 93 ? 3.934 2.137 5.828 1 98.62 93 THR A O 1
ATOM 678 N N . ASN A 1 94 ? 2.033 1.887 4.637 1 98.19 94 ASN A N 1
ATOM 679 C CA . ASN A 1 94 ? 2.455 2.701 3.504 1 98.19 94 ASN A CA 1
ATOM 680 C C . ASN A 1 94 ? 2.203 4.184 3.754 1 98.19 94 ASN A C 1
ATOM 682 O O . ASN A 1 94 ? 1.581 4.859 2.934 1 98.19 94 ASN A O 1
ATOM 686 N N . GLY A 1 95 ? 2.715 4.695 4.855 1 97.5 95 GLY A N 1
ATOM 687 C CA . GLY A 1 95 ? 2.457 6.055 5.312 1 97.5 95 GLY A CA 1
ATOM 688 C C . GLY A 1 95 ? 1.358 6.133 6.355 1 97.5 95 GLY A C 1
ATOM 689 O O . GLY A 1 95 ? 0.69 5.137 6.641 1 97.5 95 GLY A O 1
ATOM 690 N N . GLY A 1 96 ? 1.233 7.297 6.926 1 97.69 96 GLY A N 1
ATOM 691 C CA . GLY A 1 96 ? 0.26 7.496 7.988 1 97.69 96 GLY A CA 1
ATOM 692 C C . GLY A 1 96 ? -1.175 7.352 7.516 1 97.69 96 GLY A C 1
ATOM 693 O O . GLY A 1 96 ? -2.012 6.789 8.227 1 97.69 96 GLY A O 1
ATOM 694 N N . LEU A 1 97 ? -1.483 7.887 6.328 1 97.44 97 LEU A N 1
ATOM 695 C CA . LEU A 1 97 ? -2.84 7.812 5.797 1 97.44 97 LEU A CA 1
ATOM 696 C C . LEU A 1 97 ? -3.299 6.363 5.684 1 97.44 97 LEU A C 1
ATOM 698 O O . LEU A 1 97 ? -4.457 6.047 5.98 1 97.44 97 LEU A O 1
ATOM 702 N N . HIS A 1 98 ? -2.4 5.496 5.262 1 98.44 98 HIS A N 1
ATOM 703 C CA . HIS A 1 98 ? -2.729 4.078 5.184 1 98.44 98 HIS A CA 1
ATOM 704 C C . HIS A 1 98 ? -3.104 3.521 6.551 1 98.44 98 HIS A C 1
ATOM 706 O O . HIS A 1 98 ? -4.031 2.717 6.668 1 98.44 98 HIS A O 1
ATOM 712 N N . GLY A 1 99 ? -2.357 3.898 7.578 1 98.69 99 GLY A N 1
ATOM 713 C CA . GLY A 1 99 ? -2.703 3.498 8.938 1 98.69 99 GLY A CA 1
ATOM 714 C C . GLY A 1 99 ? -4.105 3.912 9.336 1 98.69 99 GLY A C 1
ATOM 715 O O . GLY A 1 99 ? -4.863 3.105 9.883 1 98.69 99 GLY A O 1
ATOM 716 N N . VAL A 1 100 ? -4.441 5.172 9.055 1 98.75 100 VAL A N 1
ATOM 717 C CA . VAL A 1 100 ? -5.777 5.676 9.359 1 98.75 100 VAL A CA 1
ATOM 718 C C . VAL A 1 100 ? -6.824 4.848 8.625 1 98.75 100 VAL A C 1
ATOM 720 O O . VAL A 1 100 ? -7.84 4.457 9.203 1 98.75 100 VAL A O 1
ATOM 723 N N . SER A 1 101 ? -6.57 4.543 7.359 1 98.56 101 SER A N 1
ATOM 724 C CA . SER A 1 101 ? -7.516 3.787 6.547 1 98.56 101 SER A CA 1
ATOM 725 C C . SER A 1 101 ? -7.75 2.395 7.121 1 98.56 101 SER A C 1
ATOM 727 O O . SER A 1 101 ? -8.883 1.906 7.137 1 98.56 101 SER A O 1
ATOM 729 N N . LEU A 1 102 ? -6.684 1.715 7.547 1 98.62 102 LEU A N 1
ATOM 730 C CA . LEU A 1 102 ? -6.793 0.376 8.117 1 98.62 102 LEU A CA 1
ATOM 731 C C . LEU A 1 102 ? -7.629 0.394 9.391 1 98.62 102 LEU A C 1
ATOM 733 O O . LEU A 1 102 ? -8.5 -0.457 9.578 1 98.62 102 LEU A O 1
ATOM 737 N N . VAL A 1 103 ? -7.418 1.375 10.25 1 98.75 103 VAL A N 1
ATOM 738 C CA . VAL A 1 103 ? -8.117 1.444 11.523 1 98.75 103 VAL A CA 1
ATOM 739 C C . VAL A 1 103 ? -9.586 1.783 11.297 1 98.75 103 VAL A C 1
ATOM 741 O O . VAL A 1 103 ? -10.469 1.199 11.93 1 98.75 103 VAL A O 1
ATOM 744 N N . VAL A 1 104 ? -9.828 2.701 10.375 1 98.25 104 VAL A N 1
ATOM 745 C CA . VAL A 1 104 ? -11.188 3.098 10.039 1 98.25 104 VAL A CA 1
ATOM 746 C C . VAL A 1 104 ? -11.961 1.89 9.516 1 98.25 104 VAL A C 1
ATOM 748 O O . VAL A 1 104 ? -13.102 1.647 9.93 1 98.25 104 VAL A O 1
ATOM 751 N N . GLN A 1 105 ? -11.383 1.106 8.688 1 97.94 105 GLN A N 1
ATOM 752 C CA . GLN A 1 105 ? -12.039 -0.07 8.133 1 97.94 105 GLN A CA 1
ATOM 753 C C . GLN A 1 105 ? -12.203 -1.162 9.188 1 97.94 105 GLN A C 1
ATOM 755 O O . GLN A 1 105 ? -13.172 -1.924 9.156 1 97.94 105 GLN A O 1
ATOM 760 N N . ALA A 1 106 ? -11.32 -1.256 10.102 1 98.44 106 ALA A N 1
ATOM 761 C CA . ALA A 1 106 ? -11.328 -2.303 11.117 1 98.44 106 ALA A CA 1
ATOM 762 C C . ALA A 1 106 ? -12.391 -2.031 12.18 1 98.44 106 ALA A C 1
ATOM 764 O O . ALA A 1 106 ? -12.875 -2.955 12.836 1 98.44 106 ALA A O 1
ATOM 765 N N . LEU A 1 107 ? -12.812 -0.722 12.32 1 98.56 107 LEU A N 1
ATOM 766 C CA . LEU A 1 107 ? -13.578 -0.412 13.523 1 98.56 107 LEU A CA 1
ATOM 767 C C . LEU A 1 107 ? -14.938 0.191 13.172 1 98.56 107 LEU A C 1
ATOM 769 O O . LEU A 1 107 ? -15.844 0.217 14 1 98.56 107 LEU A O 1
ATOM 773 N N . LEU A 1 108 ? -15.086 0.732 11.961 1 98.31 108 LEU A N 1
ATOM 774 C CA . LEU A 1 108 ? -16.281 1.51 11.68 1 98.31 108 LEU A CA 1
ATOM 775 C C . LEU A 1 108 ? -17.188 0.771 10.703 1 98.31 108 LEU A C 1
ATOM 777 O O . LEU A 1 108 ? -16.719 0.177 9.734 1 98.31 108 LEU A O 1
ATOM 781 N N . ASP A 1 109 ? -18.453 0.785 10.969 1 97.69 109 ASP A N 1
ATOM 782 C CA . ASP A 1 109 ? -19.516 0.384 10.047 1 97.69 109 ASP A CA 1
ATOM 783 C C . ASP A 1 109 ? -20.234 1.603 9.469 1 97.69 109 ASP A C 1
ATOM 785 O O . ASP A 1 109 ? -20.125 2.705 10.008 1 97.69 109 ASP A O 1
ATOM 789 N N . PRO A 1 110 ? -20.922 1.422 8.32 1 97.12 110 PRO A N 1
ATOM 790 C CA . PRO A 1 110 ? -21.641 2.545 7.719 1 97.12 110 PRO A CA 1
ATOM 791 C C . PRO A 1 110 ? -22.594 3.223 8.703 1 97.12 110 PRO A C 1
ATOM 793 O O . PRO A 1 110 ? -23.328 2.543 9.43 1 97.12 110 PRO A O 1
ATOM 796 N N . GLY A 1 111 ? -22.484 4.512 8.734 1 97.5 111 GLY A N 1
ATOM 797 C CA . GLY A 1 111 ? -23.406 5.297 9.539 1 97.5 111 GLY A CA 1
ATOM 798 C C . GLY A 1 111 ? -22.906 5.543 10.945 1 97.5 111 GLY A C 1
ATOM 799 O O . GLY A 1 111 ? -23.438 6.395 11.664 1 97.5 111 GLY A O 1
ATOM 800 N N . GLU A 1 112 ? -21.875 4.863 11.375 1 98.25 112 GLU A N 1
ATOM 801 C CA . GLU A 1 112 ? -21.344 5.059 12.719 1 98.25 112 GLU A CA 1
ATOM 802 C C . GLU A 1 112 ? -20.578 6.371 12.828 1 98.25 112 GLU A C 1
ATOM 804 O O . GLU A 1 112 ? -20 6.844 11.852 1 98.25 112 GLU A O 1
ATOM 809 N N . GLU A 1 113 ? -20.625 6.941 14.016 1 98.38 113 GLU A N 1
ATOM 810 C CA . GLU A 1 113 ? -20.094 8.281 14.258 1 98.38 113 GLU A CA 1
ATOM 811 C C . GLU A 1 113 ? -18.609 8.234 14.602 1 98.38 113 GLU A C 1
ATOM 813 O O . GLU A 1 113 ? -18.172 7.355 15.352 1 98.38 113 GLU A O 1
ATOM 818 N N . ILE A 1 114 ? -17.875 9.102 14.031 1 98.75 114 ILE A N 1
ATOM 819 C CA . ILE A 1 114 ? -16.469 9.375 14.352 1 98.75 114 ILE A CA 1
ATOM 820 C C . ILE A 1 114 ? -16.297 10.867 14.617 1 98.75 114 ILE A C 1
ATOM 822 O O . ILE A 1 114 ? -16.625 11.703 13.773 1 98.75 114 ILE A O 1
ATOM 826 N N . VAL A 1 115 ? -15.82 11.18 15.812 1 98.88 115 VAL A N 1
ATOM 827 C CA . VAL A 1 115 ? -15.5 12.57 16.125 1 98.88 115 VAL A CA 1
ATOM 828 C C . VAL A 1 115 ? -14.18 12.953 15.461 1 98.88 115 VAL A C 1
ATOM 830 O O . VAL A 1 115 ? -13.219 12.188 15.484 1 98.88 115 VAL A O 1
ATOM 833 N N . VAL A 1 116 ? -14.148 14.133 14.836 1 98.81 116 VAL A N 1
ATOM 834 C CA . VAL A 1 116 ? -12.93 14.633 14.211 1 98.81 116 VAL A CA 1
ATOM 835 C C . VAL A 1 116 ? -12.688 16.078 14.641 1 98.81 116 VAL A C 1
ATOM 837 O O . VAL A 1 116 ? -13.617 16.781 15.039 1 98.81 116 VAL A O 1
ATOM 840 N N . ASP A 1 117 ? -11.383 16.438 14.547 1 98.75 117 ASP A N 1
ATOM 841 C CA . ASP A 1 117 ? -11.008 17.828 14.695 1 98.75 117 ASP A CA 1
ATOM 842 C C . ASP A 1 117 ? -11.789 18.719 13.727 1 98.75 117 ASP A C 1
ATOM 844 O O . ASP A 1 117 ? -12.062 18.328 12.594 1 98.75 117 ASP A O 1
ATOM 848 N N . ASP A 1 118 ? -12.102 19.938 14.219 1 98.75 118 ASP A N 1
ATOM 849 C CA . ASP A 1 118 ? -12.641 20.969 13.344 1 98.75 118 ASP A CA 1
ATOM 850 C C . ASP A 1 118 ? -11.93 22.297 13.562 1 98.75 118 ASP A C 1
ATOM 852 O O . ASP A 1 118 ? -12.117 22.953 14.594 1 98.75 118 ASP A O 1
ATOM 856 N N . PRO A 1 119 ? -11.18 22.75 12.562 1 98.44 119 PRO A N 1
ATOM 857 C CA . PRO A 1 119 ? -10.969 22.219 11.211 1 98.44 119 PRO A CA 1
ATOM 858 C C . PRO A 1 119 ? -10.148 20.938 11.203 1 98.44 119 PRO A C 1
ATOM 860 O O . PRO A 1 119 ? -9.516 20.594 12.203 1 98.44 119 PRO A O 1
ATOM 863 N N . VAL A 1 120 ? -10.227 20.188 10.039 1 98.19 120 VAL A N 1
ATOM 864 C CA . VAL A 1 120 ? -9.5 18.938 9.906 1 98.19 120 VAL A CA 1
ATOM 865 C C . VAL A 1 120 ? -8.867 18.844 8.523 1 98.19 120 VAL A C 1
ATOM 867 O O . VAL A 1 120 ? -9.375 19.406 7.559 1 98.19 120 VAL A O 1
ATOM 870 N N . TYR A 1 121 ? -7.695 18.219 8.406 1 96.5 121 TYR A N 1
ATOM 871 C CA . TYR A 1 121 ? -7.094 17.953 7.102 1 96.5 121 TYR A CA 1
ATOM 872 C C . TYR A 1 121 ? -8.078 17.234 6.188 1 96.5 121 TYR A C 1
ATOM 874 O O . TYR A 1 121 ? -8.609 16.172 6.539 1 96.5 121 TYR A O 1
ATOM 882 N N . PRO A 1 122 ? -8.352 17.719 4.992 1 95.06 122 PRO A N 1
ATOM 883 C CA . PRO A 1 122 ? -9.461 17.234 4.172 1 95.06 122 PRO A CA 1
ATOM 884 C C . PRO A 1 122 ? -9.32 15.758 3.793 1 95.06 122 PRO A C 1
ATOM 886 O O . PRO A 1 122 ? -10.32 15.055 3.656 1 95.06 122 PRO A O 1
ATOM 889 N N . THR A 1 123 ? -8.125 15.297 3.609 1 94.25 123 THR A N 1
ATOM 890 C CA . THR A 1 123 ? -7.906 13.914 3.217 1 94.25 123 THR A CA 1
ATOM 891 C C . THR A 1 123 ? -8.391 12.961 4.305 1 94.25 123 THR A C 1
ATOM 893 O O . THR A 1 123 ? -8.805 11.836 4.016 1 94.25 123 THR A O 1
ATOM 896 N N . THR A 1 124 ? -8.375 13.383 5.523 1 95.81 124 THR A N 1
ATOM 897 C CA . THR A 1 124 ? -8.914 12.578 6.613 1 95.81 124 THR A CA 1
ATOM 898 C C . THR A 1 124 ? -10.391 12.273 6.379 1 95.81 124 THR A C 1
ATOM 900 O O . THR A 1 124 ? -10.828 11.133 6.531 1 95.81 124 THR A O 1
ATOM 903 N N . LEU A 1 125 ? -11.164 13.312 6.004 1 96.38 125 LEU A N 1
ATOM 904 C CA . LEU A 1 125 ? -12.578 13.109 5.727 1 96.38 125 LEU A CA 1
ATOM 905 C C . LEU A 1 125 ? -12.773 12.164 4.547 1 96.38 125 LEU A C 1
ATOM 907 O O . LEU A 1 125 ? -13.711 11.367 4.535 1 96.38 125 LEU A O 1
ATOM 911 N N . ARG A 1 126 ? -11.906 12.25 3.586 1 95.62 126 ARG A N 1
ATOM 912 C CA . ARG A 1 126 ? -11.984 11.352 2.438 1 95.62 126 ARG A CA 1
ATOM 913 C C . ARG A 1 126 ? -11.781 9.898 2.859 1 95.62 126 ARG A C 1
ATOM 915 O O . ARG A 1 126 ? -12.492 9.008 2.383 1 95.62 126 ARG A O 1
ATOM 922 N N . VAL A 1 127 ? -10.852 9.617 3.727 1 97.19 127 VAL A N 1
ATOM 923 C CA . VAL A 1 127 ? -10.555 8.266 4.199 1 97.19 127 VAL A CA 1
ATOM 924 C C . VAL A 1 127 ? -11.797 7.676 4.871 1 97.19 127 VAL A C 1
ATOM 926 O O . VAL A 1 127 ? -12.062 6.48 4.746 1 97.19 127 VAL A O 1
ATOM 929 N N . LEU A 1 128 ? -12.594 8.547 5.551 1 97.31 128 LEU A N 1
ATOM 930 C CA . LEU A 1 128 ? -13.766 8.078 6.281 1 97.31 128 LEU A CA 1
ATOM 931 C C . LEU A 1 128 ? -14.828 7.551 5.328 1 97.31 128 LEU A C 1
ATOM 933 O O . LEU A 1 128 ? -15.719 6.805 5.734 1 97.31 128 LEU A O 1
ATOM 937 N N . GLN A 1 129 ? -14.727 7.961 4.035 1 96.44 129 GLN A N 1
ATOM 938 C CA . GLN A 1 129 ? -15.695 7.523 3.031 1 96.44 129 GLN A CA 1
ATOM 939 C C . GLN A 1 129 ? -15.555 6.027 2.756 1 96.44 129 GLN A C 1
ATOM 941 O O . GLN A 1 129 ? -16.484 5.398 2.252 1 96.44 129 GLN A O 1
ATOM 946 N N . LEU A 1 130 ? -14.414 5.402 3.049 1 95.62 130 LEU A N 1
ATOM 947 C CA . LEU A 1 130 ? -14.203 3.975 2.846 1 95.62 130 LEU A CA 1
ATOM 948 C C . LEU A 1 130 ? -15.188 3.158 3.68 1 95.62 130 LEU A C 1
ATOM 950 O O . LEU A 1 130 ? -15.609 2.076 3.266 1 95.62 130 LEU A O 1
ATOM 954 N N . ALA A 1 131 ? -15.5 3.713 4.855 1 95.88 131 ALA A N 1
ATOM 955 C CA . ALA A 1 131 ? -16.406 3.012 5.766 1 95.88 131 ALA A CA 1
ATOM 956 C C . ALA A 1 131 ? -17.797 3.646 5.758 1 95.88 131 ALA A C 1
ATOM 958 O O . ALA A 1 131 ? -18.688 3.201 6.477 1 95.88 131 ALA A O 1
ATOM 959 N N . ASP A 1 132 ? -17.938 4.723 4.969 1 96.25 132 ASP A N 1
ATOM 960 C CA . ASP A 1 132 ? -19.188 5.484 4.961 1 96.25 132 ASP A CA 1
ATOM 961 C C . ASP A 1 132 ? -19.562 5.945 6.367 1 96.25 132 ASP A C 1
ATOM 963 O O . ASP A 1 132 ? -20.719 5.812 6.781 1 96.25 132 ASP A O 1
ATOM 967 N N . ALA A 1 133 ? -18.578 6.359 7.129 1 96.94 133 ALA A N 1
ATOM 968 C CA . ALA A 1 133 ? -18.766 6.809 8.508 1 96.94 133 ALA A CA 1
ATOM 969 C C . ALA A 1 133 ? -19.297 8.242 8.547 1 96.94 133 ALA A C 1
ATOM 971 O O . ALA A 1 133 ? -19.234 8.961 7.547 1 96.94 133 ALA A O 1
ATOM 972 N N . ARG A 1 134 ? -19.844 8.633 9.672 1 97.75 134 ARG A N 1
ATOM 973 C CA . ARG A 1 134 ? -20.391 9.969 9.859 1 97.75 134 ARG A CA 1
ATOM 974 C C . ARG A 1 134 ? -19.484 10.828 10.727 1 97.75 134 ARG A C 1
ATOM 976 O O . ARG A 1 134 ? -19.406 10.633 11.938 1 97.75 134 ARG A O 1
ATOM 983 N N . PRO A 1 135 ? -18.797 11.805 10.156 1 98.38 135 PRO A N 1
ATOM 984 C CA . PRO A 1 135 ? -17.953 12.68 10.953 1 98.38 135 PRO A CA 1
ATOM 985 C C . PRO A 1 135 ? -18.75 13.633 11.844 1 98.38 135 PRO A C 1
ATOM 987 O O . PRO A 1 135 ? -19.766 14.18 11.414 1 98.38 135 PRO A O 1
ATOM 990 N N . VAL A 1 136 ? -18.344 13.758 13.055 1 98.75 136 VAL A N 1
ATOM 991 C CA . VAL A 1 136 ? -18.891 14.695 14.031 1 98.75 136 VAL A CA 1
ATOM 992 C C . VAL A 1 136 ? -17.812 15.695 14.445 1 98.75 136 VAL A C 1
ATOM 994 O O . VAL A 1 136 ? -16.844 15.328 15.117 1 98.75 136 VAL A O 1
ATOM 997 N N . PRO A 1 137 ? -18.016 16.953 14.117 1 98.75 137 PRO A N 1
ATOM 998 C CA . PRO A 1 137 ? -16.953 17.938 14.383 1 98.75 137 PRO A CA 1
ATOM 999 C C . PRO A 1 137 ? -16.906 18.375 15.844 1 98.75 137 PRO A C 1
ATOM 1001 O O . PRO A 1 137 ? -17.953 18.578 16.469 1 98.75 137 PRO A O 1
ATOM 1004 N N . VAL A 1 138 ? -15.766 18.406 16.406 1 98.88 138 VAL A N 1
ATOM 1005 C CA . VAL A 1 138 ? -15.461 19.078 17.656 1 98.88 138 VAL A CA 1
ATOM 1006 C C . VAL A 1 138 ? -14.406 20.156 17.438 1 98.88 138 VAL A C 1
ATOM 1008 O O . VAL A 1 138 ? -13.367 19.906 16.812 1 98.88 138 VAL A O 1
ATOM 1011 N N . PRO A 1 139 ? -14.625 21.344 17.938 1 98.56 139 PRO A N 1
ATOM 1012 C CA . PRO A 1 139 ? -13.742 22.469 17.594 1 98.56 139 PRO A CA 1
ATOM 1013 C C . PRO A 1 139 ? -12.328 22.297 18.141 1 98.56 139 PRO A C 1
ATOM 1015 O O . PRO A 1 139 ? -12.141 21.734 19.219 1 98.56 139 PRO A O 1
ATOM 1018 N N . VAL A 1 140 ? -11.375 22.766 17.328 1 98.31 140 VAL A N 1
ATOM 1019 C CA . VAL A 1 140 ? -9.977 22.906 17.75 1 98.31 140 VAL A CA 1
ATOM 1020 C C . VAL A 1 140 ? -9.68 24.359 18.094 1 98.31 140 VAL A C 1
ATOM 1022 O O . VAL A 1 140 ? -9.852 25.25 17.25 1 98.31 140 VAL A O 1
ATOM 1025 N N . GLY A 1 141 ? -9.305 24.625 19.328 1 95.25 141 GLY A N 1
ATOM 1026 C CA . GLY A 1 141 ? -8.93 25.969 19.781 1 95.25 141 GLY A CA 1
ATOM 1027 C C . GLY A 1 141 ? -7.438 26.125 20 1 95.25 141 GLY A C 1
ATOM 1028 O O . GLY A 1 141 ? -6.641 25.328 19.484 1 95.25 141 GLY A O 1
ATOM 1029 N N . PRO A 1 142 ? -7.059 27.125 20.703 1 94.31 142 PRO A N 1
ATOM 1030 C CA . PRO A 1 142 ? -5.637 27.406 20.938 1 94.31 142 PRO A CA 1
ATOM 1031 C C . PRO A 1 142 ? -4.922 26.281 21.688 1 94.31 142 PRO A C 1
ATOM 1033 O O . PRO A 1 142 ? -3.701 26.141 21.578 1 94.31 142 PRO A O 1
ATOM 1036 N N . ALA A 1 143 ? -5.727 25.531 22.406 1 95.44 143 ALA A N 1
ATOM 1037 C CA . ALA A 1 143 ? -5.133 24.438 23.172 1 95.44 143 ALA A CA 1
ATOM 1038 C C . ALA A 1 143 ? -5.488 23.078 22.562 1 95.44 143 ALA A C 1
ATOM 1040 O O . ALA A 1 143 ? -5.566 22.078 23.266 1 95.44 143 ALA A O 1
ATOM 1041 N N . GLY A 1 144 ? -5.789 23.078 21.25 1 97.44 144 GLY A N 1
ATOM 1042 C CA . GLY A 1 144 ? -6.113 21.828 20.562 1 97.44 144 GLY A CA 1
ATOM 1043 C C . GLY A 1 144 ? -7.586 21.484 20.641 1 97.44 144 GLY A C 1
ATOM 1044 O O . GLY A 1 144 ? -8.438 22.375 20.734 1 97.44 144 GLY A O 1
ATOM 1045 N N . LEU A 1 145 ? -7.891 20.203 20.438 1 98.62 145 LEU A N 1
ATOM 1046 C CA . LEU A 1 145 ? -9.258 19.688 20.484 1 98.62 145 LEU A CA 1
ATOM 1047 C C . LEU A 1 145 ? -9.969 20.156 21.75 1 98.62 145 LEU A C 1
ATOM 1049 O O . LEU A 1 145 ? -9.391 20.109 22.844 1 98.62 145 LEU A O 1
ATOM 1053 N N . ASP A 1 146 ? -11.203 20.641 21.625 1 98.75 146 ASP A N 1
ATOM 1054 C CA . ASP A 1 146 ? -12.008 21.047 22.766 1 98.75 146 ASP A CA 1
ATOM 1055 C C . ASP A 1 146 ? -12.57 19.844 23.5 1 98.75 146 ASP A C 1
ATOM 1057 O O . ASP A 1 146 ? -13.742 19.484 23.328 1 98.75 146 ASP A O 1
ATOM 1061 N N . VAL A 1 147 ? -11.812 19.328 24.453 1 98.75 147 VAL A N 1
ATOM 1062 C CA . VAL A 1 147 ? -12.148 18.094 25.156 1 98.75 147 VAL A CA 1
ATOM 1063 C C . VAL A 1 147 ? -13.344 18.344 26.078 1 98.75 147 VAL A C 1
ATOM 1065 O O . VAL A 1 147 ? -14.172 17.453 26.281 1 98.75 147 VAL A O 1
ATOM 1068 N N . GLU A 1 148 ? -13.453 19.547 26.609 1 98.44 148 GLU A N 1
ATOM 1069 C CA . GLU A 1 148 ? -14.602 19.891 27.438 1 98.44 148 GLU A CA 1
ATOM 1070 C C . GLU A 1 148 ? -15.898 19.797 26.641 1 98.44 148 GLU A C 1
ATOM 1072 O O . GLU A 1 148 ? -16.906 19.266 27.125 1 98.44 148 GLU A O 1
ATOM 1077 N N . ARG A 1 149 ? -15.852 20.375 25.484 1 98.56 149 ARG A N 1
ATOM 1078 C CA . ARG A 1 149 ? -17.016 20.281 24.625 1 98.56 149 ARG A CA 1
ATOM 1079 C C . ARG A 1 149 ? -17.344 18.844 24.266 1 98.56 149 ARG A C 1
ATOM 1081 O O . ARG A 1 149 ? -18.5 18.438 24.25 1 98.56 149 ARG A O 1
ATOM 1088 N N . LEU A 1 150 ? -16.344 18.047 23.922 1 98.88 150 LEU A N 1
ATOM 1089 C CA . LEU A 1 150 ? -16.547 16.625 23.672 1 98.88 150 LEU A CA 1
ATOM 1090 C C . LEU A 1 150 ? -17.219 15.945 24.859 1 98.88 150 LEU A C 1
ATOM 1092 O O . LEU A 1 150 ? -18.172 15.18 24.688 1 98.88 150 LEU A O 1
ATOM 1096 N N . GLU A 1 151 ? -16.719 16.219 26.031 1 98.81 151 GLU A N 1
ATOM 1097 C CA . GLU A 1 151 ? -17.25 15.617 27.234 1 98.81 151 GLU A CA 1
ATOM 1098 C C . GLU A 1 151 ? -18.734 15.953 27.406 1 98.81 151 GLU A C 1
ATOM 1100 O O . GLU A 1 151 ? -19.531 15.086 27.766 1 98.81 151 GLU A O 1
ATOM 1105 N N . ARG A 1 152 ? -19.062 17.203 27.203 1 98.75 152 ARG A N 1
ATOM 1106 C CA . ARG A 1 152 ? -20.453 17.625 27.297 1 98.75 152 ARG A CA 1
ATOM 1107 C C . ARG A 1 152 ? -21.328 16.875 26.281 1 98.75 152 ARG A C 1
ATOM 1109 O O . ARG A 1 152 ? -22.438 16.438 26.609 1 98.75 152 ARG A O 1
ATOM 1116 N N . ARG A 1 153 ? -20.844 16.719 25.109 1 98.62 153 ARG A N 1
ATOM 1117 C CA . ARG A 1 153 ? -21.594 16.031 24.078 1 98.62 153 ARG A CA 1
ATOM 1118 C C . ARG A 1 153 ? -21.75 14.547 24.422 1 98.62 153 ARG A C 1
ATOM 1120 O O . ARG A 1 153 ? -22.781 13.945 24.109 1 98.62 153 ARG A O 1
ATOM 1127 N N . LEU A 1 154 ? -20.719 13.984 24.922 1 98.69 154 LEU A N 1
ATOM 1128 C CA . LEU A 1 154 ? -20.797 12.609 25.391 1 98.69 154 LEU A CA 1
ATOM 1129 C C . LEU A 1 154 ? -21.859 12.469 26.469 1 98.69 154 LEU A C 1
ATOM 1131 O O . LEU A 1 154 ? -22.656 11.523 26.453 1 98.69 154 LEU A O 1
ATOM 1135 N N . ALA A 1 155 ? -21.797 13.383 27.375 1 98.44 155 ALA A N 1
ATOM 1136 C CA . ALA A 1 155 ? -22.797 13.375 28.453 1 98.44 155 ALA A CA 1
ATOM 1137 C C . ALA A 1 155 ? -24.203 13.508 27.891 1 98.44 155 ALA A C 1
ATOM 1139 O O . ALA A 1 155 ? -25.156 12.953 28.438 1 98.44 155 ALA A O 1
ATOM 1140 N N . ASP A 1 156 ? -24.328 14.148 26.766 1 98.44 156 ASP A N 1
ATOM 1141 C CA . ASP A 1 156 ? -25.625 14.398 26.125 1 98.44 156 ASP A CA 1
ATOM 1142 C C . ASP A 1 156 ? -26.016 13.242 25.203 1 98.44 156 ASP A C 1
ATOM 1144 O O . ASP A 1 156 ? -27.031 13.312 24.516 1 98.44 156 ASP A O 1
ATOM 1148 N N . GLY A 1 157 ? -25.203 12.281 25.078 1 98.25 157 GLY A N 1
ATOM 1149 C CA . GLY A 1 157 ? -25.688 11.094 24.406 1 98.25 157 GLY A CA 1
ATOM 1150 C C . GLY A 1 157 ? -24.828 10.688 23.219 1 98.25 157 GLY A C 1
ATOM 1151 O O . GLY A 1 157 ? -25 9.609 22.656 1 98.25 157 GLY A O 1
ATOM 1152 N N . LEU A 1 158 ? -23.875 11.547 22.859 1 98.38 158 LEU A N 1
ATOM 1153 C CA . LEU A 1 158 ? -22.953 11.172 21.781 1 98.38 158 LEU A CA 1
ATOM 1154 C C . LEU A 1 158 ? -22.188 9.906 22.141 1 98.38 158 LEU A C 1
ATOM 1156 O O . LEU A 1 158 ? -21.672 9.781 23.25 1 98.38 158 LEU A O 1
ATOM 1160 N N . ARG A 1 159 ? -22.188 8.914 21.219 1 98.19 159 ARG A N 1
ATOM 1161 C CA . ARG A 1 159 ? -21.438 7.668 21.406 1 98.19 159 ARG A CA 1
ATOM 1162 C C . ARG A 1 159 ? -20.594 7.34 20.188 1 98.19 159 ARG A C 1
ATOM 1164 O O . ARG A 1 159 ? -20.891 6.383 19.453 1 98.19 159 ARG A O 1
ATOM 1171 N N . PRO A 1 160 ? -19.547 8.086 19.953 1 98.44 160 PRO A N 1
ATOM 1172 C CA . PRO A 1 160 ? -18.672 7.789 18.812 1 98.44 160 PRO A CA 1
ATOM 1173 C C . PRO A 1 160 ? -17.891 6.488 18.984 1 98.44 160 PRO A C 1
ATOM 1175 O O . PRO A 1 160 ? -17.594 6.098 20.109 1 98.44 160 PRO A O 1
ATOM 1178 N N . ARG A 1 161 ? -17.578 5.871 17.906 1 98.44 161 ARG A N 1
ATOM 1179 C CA . ARG A 1 161 ? -16.688 4.707 17.938 1 98.44 161 ARG A CA 1
ATOM 1180 C C . ARG A 1 161 ? -15.234 5.129 18.047 1 98.44 161 ARG A C 1
ATOM 1182 O O . ARG A 1 161 ? -14.422 4.43 18.656 1 98.44 161 ARG A O 1
ATOM 1189 N N . ILE A 1 162 ? -14.891 6.16 17.375 1 98.81 162 ILE A N 1
ATOM 1190 C CA . ILE A 1 162 ? -13.531 6.688 17.297 1 98.81 162 ILE A CA 1
ATOM 1191 C C . ILE A 1 162 ? -13.547 8.195 17.516 1 98.81 162 ILE A C 1
ATOM 1193 O O . ILE A 1 162 ? -14.477 8.883 17.078 1 98.81 162 ILE A O 1
ATOM 1197 N N . VAL A 1 163 ? -12.641 8.719 18.25 1 98.88 163 VAL A N 1
ATOM 1198 C CA . VAL A 1 163 ? -12.273 10.133 18.234 1 98.88 163 VAL A CA 1
ATOM 1199 C C . VAL A 1 163 ? -10.914 10.312 17.578 1 98.88 163 VAL A C 1
ATOM 1201 O O . VAL A 1 163 ? -9.898 9.805 18.062 1 98.88 163 VAL A O 1
ATOM 1204 N N . TYR A 1 164 ? -10.93 11.016 16.453 1 98.81 164 TYR A N 1
ATOM 1205 C CA . TYR A 1 164 ? -9.711 11.312 15.711 1 98.81 164 TYR A CA 1
ATOM 1206 C C . TYR A 1 164 ? -9.18 12.695 16.047 1 98.81 164 TYR A C 1
ATOM 1208 O O . TYR A 1 164 ? -9.922 13.688 16.016 1 98.81 164 TYR A O 1
ATOM 1216 N N . THR A 1 165 ? -7.852 12.758 16.297 1 98.69 165 THR A N 1
ATOM 1217 C CA . THR A 1 165 ? -7.27 14.07 16.547 1 98.69 165 THR A CA 1
ATOM 1218 C C . THR A 1 165 ? -5.785 14.086 16.188 1 98.69 165 THR A C 1
ATOM 1220 O O . THR A 1 165 ? -5.145 13.031 16.156 1 98.69 165 THR A O 1
ATOM 1223 N N . VAL A 1 166 ? -5.273 15.164 15.836 1 98.5 166 VAL A N 1
ATOM 1224 C CA . VAL A 1 166 ? -3.854 15.469 15.688 1 98.5 166 VAL A CA 1
ATOM 1225 C C . VAL A 1 166 ? -3.379 16.297 16.875 1 98.5 166 VAL A C 1
ATOM 1227 O O . VAL A 1 166 ? -3.586 17.516 16.922 1 98.5 166 VAL A O 1
ATOM 1230 N N . ALA A 1 167 ? -2.646 15.703 17.75 1 98.06 167 ALA A N 1
ATOM 1231 C CA . ALA A 1 167 ? -2.396 16.281 19.062 1 98.06 167 ALA A CA 1
ATOM 1232 C C . ALA A 1 167 ? -1.248 17.281 19.016 1 98.06 167 ALA A C 1
ATOM 1234 O O . ALA A 1 167 ? -1.149 18.172 19.875 1 98.06 167 ALA A O 1
ATOM 1235 N N . ASP A 1 168 ? -0.365 17.094 18.062 1 98.19 168 ASP A N 1
ATOM 1236 C CA . ASP A 1 168 ? 0.777 17.984 17.953 1 98.19 168 ASP A CA 1
ATOM 1237 C C . ASP A 1 168 ? 0.785 18.688 16.594 1 98.19 168 ASP A C 1
ATOM 1239 O O . ASP A 1 168 ? 0.827 18.047 15.555 1 98.19 168 ASP A O 1
ATOM 1243 N N . PHE A 1 169 ? 0.794 20.047 16.703 1 97.94 169 PHE A N 1
ATOM 1244 C CA . PHE A 1 169 ? 0.884 20.891 15.516 1 97.94 169 PHE A CA 1
ATOM 1245 C C . PHE A 1 169 ? -0.184 20.5 14.5 1 97.94 169 PHE A C 1
ATOM 1247 O O . PHE A 1 169 ? 0.126 20.219 13.336 1 97.94 169 PHE A O 1
ATOM 1254 N N . GLN A 1 170 ? -1.376 20.609 14.977 1 98.12 170 GLN A N 1
ATOM 1255 C CA . GLN A 1 170 ? -2.58 20.172 14.281 1 98.12 170 GLN A CA 1
ATOM 1256 C C . GLN A 1 170 ? -2.699 20.828 12.914 1 98.12 170 GLN A C 1
ATOM 1258 O O . GLN A 1 170 ? -2.447 22.031 12.773 1 98.12 170 GLN A O 1
ATOM 1263 N N . ASN A 1 171 ? -2.904 20.062 11.867 1 97.44 171 ASN A N 1
ATOM 1264 C CA . ASN A 1 171 ? -3.182 20.547 10.516 1 97.44 171 ASN A CA 1
ATOM 1265 C C . ASN A 1 171 ? -4.668 20.828 10.32 1 97.44 171 ASN A C 1
ATOM 1267 O O . ASN A 1 171 ? -5.484 19.906 10.281 1 97.44 171 ASN A O 1
ATOM 1271 N N . PRO A 1 172 ? -5.016 22.094 10.273 1 97.25 172 PRO A N 1
ATOM 1272 C CA . PRO A 1 172 ? -4.195 23.188 9.758 1 97.25 172 PRO A CA 1
ATOM 1273 C C . PRO A 1 172 ? -3.775 24.172 10.852 1 97.25 172 PRO A C 1
ATOM 1275 O O . PRO A 1 172 ? -3.016 25.109 10.578 1 97.25 172 PRO A O 1
ATOM 1278 N N . THR A 1 173 ? -4.133 24.031 12.07 1 97.62 173 THR A N 1
ATOM 1279 C CA . THR A 1 173 ? -4.148 25.125 13.031 1 97.62 173 THR A CA 1
ATOM 1280 C C . THR A 1 173 ? -2.762 25.344 13.625 1 97.62 173 THR A C 1
ATOM 1282 O O . THR A 1 173 ? -2.473 26.406 14.164 1 97.62 173 THR A O 1
ATOM 1285 N N . GLY A 1 174 ? -2.008 24.281 13.609 1 97 174 GLY A N 1
ATOM 1286 C CA . GLY A 1 174 ? -0.687 24.375 14.203 1 97 174 GLY A CA 1
ATOM 1287 C C . GLY A 1 174 ? -0.71 24.266 15.719 1 97 174 GLY A C 1
ATOM 1288 O O . GLY A 1 174 ? 0.336 24.344 16.375 1 97 174 GLY A O 1
ATOM 1289 N N . THR A 1 175 ? -1.832 24.016 16.312 1 96.81 175 THR A N 1
ATOM 1290 C CA . THR A 1 175 ? -1.956 24.016 17.766 1 96.81 175 THR A CA 1
ATOM 1291 C C . THR A 1 175 ? -1.551 22.672 18.344 1 96.81 175 THR A C 1
ATOM 1293 O O . THR A 1 175 ? -1.436 21.688 17.609 1 96.81 175 THR A O 1
ATOM 1296 N N . VAL A 1 176 ? -1.267 22.625 19.641 1 97.88 176 VAL A N 1
ATOM 1297 C CA . VAL A 1 176 ? -0.873 21.438 20.391 1 97.88 176 VAL A CA 1
ATOM 1298 C C . VAL A 1 176 ? -1.91 21.141 21.469 1 97.88 176 VAL A C 1
ATOM 1300 O O . VAL A 1 176 ? -2.299 22.047 22.219 1 97.88 176 VAL A O 1
ATOM 1303 N N . LEU A 1 177 ? -2.453 19.953 21.469 1 98.31 177 LEU A N 1
ATOM 1304 C CA . LEU A 1 177 ? -3.352 19.547 22.547 1 98.31 177 LEU A CA 1
ATOM 1305 C C . LEU A 1 177 ? -2.635 19.562 23.891 1 98.31 177 LEU A C 1
ATOM 1307 O O . LEU A 1 177 ? -1.602 18.906 24.047 1 98.31 177 LEU A O 1
ATOM 1311 N N . ALA A 1 178 ? -3.188 20.266 24.812 1 97.19 178 ALA A N 1
ATOM 1312 C CA . ALA A 1 178 ? -2.568 20.438 26.125 1 97.19 178 ALA A CA 1
ATOM 1313 C C . ALA A 1 178 ? -2.461 19.109 26.859 1 97.19 178 ALA A C 1
ATOM 1315 O O . ALA A 1 178 ? -3.264 18.203 26.625 1 97.19 178 ALA A O 1
ATOM 1316 N N . GLY A 1 179 ? -1.478 19 27.734 1 97.06 179 GLY A N 1
ATOM 1317 C CA . GLY A 1 179 ? -1.231 17.766 28.469 1 97.06 179 GLY A CA 1
ATOM 1318 C C . GLY A 1 179 ? -2.438 17.281 29.25 1 97.06 179 GLY A C 1
ATOM 1319 O O . GLY A 1 179 ? -2.779 16.109 29.203 1 97.06 179 GLY A O 1
ATOM 1320 N N . ASP A 1 180 ? -3.025 18.203 29.984 1 96.81 180 ASP A N 1
ATOM 1321 C CA . ASP A 1 180 ? -4.191 17.844 30.781 1 96.81 180 ASP A CA 1
ATOM 1322 C C . ASP A 1 180 ? -5.348 17.391 29.891 1 96.81 180 ASP A C 1
ATOM 1324 O O . ASP A 1 180 ? -6.102 16.484 30.266 1 96.81 180 ASP A O 1
ATOM 1328 N N . ALA A 1 181 ? -5.48 18.016 28.781 1 97.75 181 ALA A N 1
ATOM 1329 C CA . ALA A 1 181 ? -6.527 17.641 27.844 1 97.75 181 ALA A CA 1
ATOM 1330 C C . ALA A 1 181 ? -6.277 16.25 27.281 1 97.75 181 ALA A C 1
ATOM 1332 O O . ALA A 1 181 ? -7.223 15.492 27.031 1 97.75 181 ALA A O 1
ATOM 1333 N N . ARG A 1 182 ? -5.047 15.906 27.031 1 98.06 182 ARG A N 1
ATOM 1334 C CA . ARG A 1 182 ? -4.695 14.562 26.578 1 98.06 182 ARG A CA 1
ATOM 1335 C C . ARG A 1 182 ? -5.102 13.508 27.594 1 98.06 182 ARG A C 1
ATOM 1337 O O . ARG A 1 182 ? -5.691 12.484 27.234 1 98.06 182 ARG A O 1
ATOM 1344 N N . THR A 1 183 ? -4.746 13.758 28.797 1 97.56 183 THR A N 1
ATOM 1345 C CA . THR A 1 183 ? -5.102 12.844 29.875 1 97.56 183 THR A CA 1
ATOM 1346 C C . THR A 1 183 ? -6.617 12.68 29.969 1 97.56 183 THR A C 1
ATOM 1348 O O . THR A 1 183 ? -7.125 11.562 30.062 1 97.56 183 THR A O 1
ATOM 1351 N N . ARG A 1 184 ? -7.258 13.812 29.938 1 98.31 184 ARG A N 1
ATOM 1352 C CA . ARG A 1 184 ? -8.711 13.797 30.047 1 98.31 184 ARG A CA 1
ATOM 1353 C C . ARG A 1 184 ? -9.336 13.047 28.875 1 98.31 184 ARG A C 1
ATOM 1355 O O . ARG A 1 184 ? -10.312 12.312 29.047 1 98.31 184 ARG A O 1
ATOM 1362 N N . LEU A 1 185 ? -8.844 13.25 27.688 1 98.69 185 LEU A N 1
ATOM 1363 C CA . LEU A 1 185 ? -9.344 12.57 26.5 1 98.69 185 LEU A CA 1
ATOM 1364 C C . LEU A 1 185 ? -9.266 11.055 26.656 1 98.69 185 LEU A C 1
ATOM 1366 O O . LEU A 1 185 ? -10.211 10.344 26.328 1 98.69 185 LEU A O 1
ATOM 1370 N N . VAL A 1 186 ? -8.172 10.523 27.172 1 98.38 186 VAL A N 1
ATOM 1371 C CA . VAL A 1 186 ? -7.98 9.094 27.359 1 98.38 186 VAL A CA 1
ATOM 1372 C C . VAL A 1 186 ? -8.953 8.586 28.422 1 98.38 186 VAL A C 1
ATOM 1374 O O . VAL A 1 186 ? -9.539 7.512 28.281 1 98.38 186 VAL A O 1
ATOM 1377 N N . GLU A 1 187 ? -9.109 9.398 29.469 1 98.25 187 GLU A N 1
ATOM 1378 C CA . GLU A 1 187 ? -10.07 9.031 30.5 1 98.25 187 GLU A CA 1
ATOM 1379 C C . GLU A 1 187 ? -11.477 8.906 29.938 1 98.25 187 GLU A C 1
ATOM 1381 O O . GLU A 1 187 ? -12.211 7.973 30.281 1 98.25 187 GLU A O 1
ATOM 1386 N N . LEU A 1 188 ? -11.852 9.852 29.125 1 98.62 188 LEU A N 1
ATOM 1387 C CA . LEU A 1 188 ? -13.164 9.812 28.484 1 98.62 188 LEU A CA 1
ATOM 1388 C C . LEU A 1 188 ? -13.297 8.594 27.578 1 98.62 188 LEU A C 1
ATOM 1390 O O . LEU A 1 188 ? -14.359 7.969 27.516 1 98.62 188 LEU A O 1
ATOM 1394 N N . ALA A 1 189 ? -12.25 8.25 26.875 1 98.5 189 ALA A N 1
ATOM 1395 C CA . ALA A 1 189 ? -12.25 7.07 26.016 1 98.5 189 ALA A CA 1
ATOM 1396 C C . ALA A 1 189 ? -12.516 5.805 26.828 1 98.5 189 ALA A C 1
ATOM 1398 O O . ALA A 1 189 ? -13.312 4.953 26.422 1 98.5 189 ALA A O 1
ATOM 1399 N N . GLU A 1 190 ? -11.906 5.676 27.938 1 97.5 190 GLU A N 1
ATOM 1400 C CA . GLU A 1 190 ? -12.062 4.508 28.797 1 97.5 190 GLU A CA 1
ATOM 1401 C C . GLU A 1 190 ? -13.461 4.461 29.406 1 97.5 190 GLU A C 1
ATOM 1403 O O . GLU A 1 190 ? -14.047 3.383 29.531 1 97.5 190 GLU A O 1
ATOM 1408 N N . ARG A 1 191 ? -13.938 5.621 29.75 1 97.38 191 ARG A N 1
ATOM 1409 C CA . ARG A 1 191 ? -15.234 5.711 30.391 1 97.38 191 ARG A CA 1
ATOM 1410 C C . ARG A 1 191 ? -16.359 5.438 29.406 1 97.38 191 ARG A C 1
ATOM 1412 O O . ARG A 1 191 ? -17.312 4.727 29.719 1 97.38 191 ARG A O 1
ATOM 1419 N N . TYR A 1 192 ? -16.266 6.02 28.188 1 97.75 192 TYR A N 1
ATOM 1420 C CA . TYR A 1 192 ? -17.375 5.977 27.25 1 97.75 192 TYR A CA 1
ATOM 1421 C C . TYR A 1 192 ? -17.172 4.895 26.203 1 97.75 192 TYR A C 1
ATOM 1423 O O . TYR A 1 192 ? -18.062 4.609 25.406 1 97.75 192 TYR A O 1
ATOM 1431 N N . GLY A 1 193 ? -15.938 4.352 26.109 1 97.12 193 GLY A N 1
ATOM 1432 C CA . GLY A 1 193 ? -15.703 3.139 25.344 1 97.12 193 GLY A CA 1
ATOM 1433 C C . GLY A 1 193 ? -15.312 3.412 23.906 1 97.12 193 GLY A C 1
ATOM 1434 O O . GLY A 1 193 ? -15.398 2.525 23.062 1 97.12 193 GLY A O 1
ATOM 1435 N N . PHE A 1 194 ? -14.938 4.613 23.547 1 98.12 194 PHE A N 1
ATOM 1436 C CA . PHE A 1 194 ? -14.477 4.883 22.188 1 98.12 194 PHE A CA 1
ATOM 1437 C C . PHE A 1 194 ? -12.961 4.746 22.094 1 98.12 194 PHE A C 1
ATOM 1439 O O . PHE A 1 194 ? -12.273 4.664 23.109 1 98.12 194 PHE A O 1
ATOM 1446 N N . VAL A 1 195 ? -12.422 4.566 20.875 1 98.69 195 VAL A N 1
ATOM 1447 C CA . VAL A 1 195 ? -10.992 4.52 20.594 1 98.69 195 VAL A CA 1
ATOM 1448 C C . VAL A 1 195 ? -10.492 5.914 20.219 1 98.69 195 VAL A C 1
ATOM 1450 O O . VAL A 1 195 ? -11.133 6.629 19.453 1 98.69 195 VAL A O 1
ATOM 1453 N N . VAL A 1 196 ? -9.414 6.355 20.844 1 98.75 196 VAL A N 1
ATOM 1454 C CA . VAL A 1 196 ? -8.734 7.566 20.391 1 98.75 196 VAL A CA 1
ATOM 1455 C C . VAL A 1 196 ? -7.766 7.223 19.266 1 98.75 196 VAL A C 1
ATOM 1457 O O . VAL A 1 196 ? -6.816 6.457 19.453 1 98.75 196 VAL A O 1
ATOM 1460 N N . LEU A 1 197 ? -8.008 7.66 18.109 1 98.75 197 LEU A N 1
ATOM 1461 C CA . LEU A 1 197 ? -7.078 7.574 16.984 1 98.75 197 LEU A CA 1
ATOM 1462 C C . LEU A 1 197 ? -6.203 8.82 16.906 1 98.75 197 LEU A C 1
ATOM 1464 O O . LEU A 1 197 ? -6.609 9.836 16.344 1 98.75 197 LEU A O 1
ATOM 1468 N N . SER A 1 198 ? -5.051 8.75 17.469 1 98.44 198 SER A N 1
ATOM 1469 C CA . SER A 1 198 ? -4.102 9.859 17.547 1 98.44 198 SER A CA 1
ATOM 1470 C C . SER A 1 198 ? -3.162 9.867 16.344 1 98.44 198 SER A C 1
ATOM 1472 O O . SER A 1 198 ? -2.146 9.172 16.344 1 98.44 198 SER A O 1
ATOM 1474 N N . ASP A 1 199 ? -3.434 10.68 15.367 1 97.94 199 ASP A N 1
ATOM 1475 C CA . ASP A 1 199 ? -2.607 10.891 14.188 1 97.94 199 ASP A CA 1
ATOM 1476 C C . ASP A 1 199 ? -1.577 11.992 14.43 1 97.94 199 ASP A C 1
ATOM 1478 O O . ASP A 1 199 ? -1.902 13.18 14.359 1 97.94 199 ASP A O 1
ATOM 1482 N N . ASN A 1 200 ? -0.337 11.617 14.609 1 97 200 ASN A N 1
ATOM 1483 C CA . ASN A 1 200 ? 0.631 12.602 15.094 1 97 200 ASN A CA 1
ATOM 1484 C C . ASN A 1 200 ? 1.856 12.672 14.188 1 97 200 ASN A C 1
ATOM 1486 O O . ASN A 1 200 ? 2.988 12.523 14.648 1 97 200 ASN A O 1
ATOM 1490 N N . PRO A 1 201 ? 1.653 13.031 12.922 1 96.44 201 PRO A N 1
ATOM 1491 C CA . PRO A 1 201 ? 2.773 13.062 11.977 1 96.44 201 PRO A CA 1
ATOM 1492 C C . PRO A 1 201 ? 3.75 14.203 12.25 1 96.44 201 PRO A C 1
ATOM 1494 O O . PRO A 1 201 ? 4.902 14.148 11.812 1 96.44 201 PRO A O 1
ATOM 1497 N N . TYR A 1 202 ? 3.369 15.266 13 1 96.62 202 TYR A N 1
ATOM 1498 C CA . TYR A 1 202 ? 4.156 16.484 13.109 1 96.62 202 TYR A CA 1
ATOM 1499 C C . TYR A 1 202 ? 4.863 16.562 14.453 1 96.62 202 TYR A C 1
ATOM 1501 O O . TYR A 1 202 ? 5.602 17.516 14.719 1 96.62 202 TYR A O 1
ATOM 1509 N N . ARG A 1 203 ? 4.641 15.594 15.266 1 94.5 203 ARG A N 1
ATOM 1510 C CA . ARG A 1 203 ? 5.195 15.664 16.625 1 94.5 203 ARG A CA 1
ATOM 1511 C C . ARG A 1 203 ? 6.703 15.883 16.578 1 94.5 203 ARG A C 1
ATOM 1513 O O . ARG A 1 203 ? 7.242 16.656 17.391 1 94.5 203 ARG A O 1
ATOM 1520 N N . ILE A 1 204 ? 7.348 15.336 15.656 1 91.81 204 ILE A N 1
ATOM 1521 C CA . ILE A 1 204 ? 8.805 15.344 15.555 1 91.81 204 ILE A CA 1
ATOM 1522 C C . ILE A 1 204 ? 9.281 16.703 15.047 1 91.81 204 ILE A C 1
ATOM 1524 O O . ILE A 1 204 ? 10.469 17.016 15.094 1 91.81 204 ILE A O 1
ATOM 1528 N N . SER A 1 205 ? 8.375 17.578 14.727 1 94.25 205 SER A N 1
ATOM 1529 C CA . SER A 1 205 ? 8.719 18.812 14.031 1 94.25 205 SER A CA 1
ATOM 1530 C C . SER A 1 205 ? 8.688 20.016 14.977 1 94.25 205 SER A C 1
ATOM 1532 O O . SER A 1 205 ? 8.477 21.141 14.547 1 94.25 205 SER A O 1
ATOM 1534 N N . ARG A 1 206 ? 8.82 19.859 16.25 1 97.12 206 ARG A N 1
ATOM 1535 C CA . ARG A 1 206 ? 8.867 20.969 17.188 1 97.12 206 ARG A CA 1
ATOM 1536 C C . ARG A 1 206 ? 10.18 21.734 17.062 1 97.12 206 ARG A C 1
ATOM 1538 O O . ARG A 1 206 ? 11.258 21.141 17.016 1 97.12 206 ARG A O 1
ATOM 1545 N N . PHE A 1 207 ? 10.109 23.047 16.984 1 97.69 207 PHE A N 1
ATOM 1546 C CA . PHE A 1 207 ? 11.328 23.844 16.922 1 97.69 207 PHE A CA 1
ATOM 1547 C C . PHE A 1 207 ? 11.32 24.922 18 1 97.69 207 PHE A C 1
ATOM 1549 O O . PHE A 1 207 ? 12.297 25.656 18.156 1 97.69 207 PHE A O 1
ATOM 1556 N N . ALA A 1 208 ? 10.242 25.031 18.734 1 97.12 208 ALA A N 1
ATOM 1557 C CA . ALA A 1 208 ? 10.133 25.953 19.844 1 97.12 208 ALA A CA 1
ATOM 1558 C C . ALA A 1 208 ? 9.172 25.422 20.906 1 97.12 208 ALA A C 1
ATOM 1560 O O . ALA A 1 208 ? 8.438 24.469 20.672 1 97.12 208 ALA A O 1
ATOM 1561 N N . GLY A 1 209 ? 9.242 25.984 22.062 1 95.19 209 GLY A N 1
ATOM 1562 C CA . GLY A 1 209 ? 8.32 25.625 23.141 1 95.19 209 GLY A CA 1
ATOM 1563 C C . GLY A 1 209 ? 8.711 24.344 23.844 1 95.19 209 GLY A C 1
ATOM 1564 O O . GLY A 1 209 ? 9.812 23.828 23.641 1 95.19 209 GLY A O 1
ATOM 1565 N N . THR A 1 210 ? 7.797 23.922 24.719 1 93.69 210 THR A N 1
ATOM 1566 C CA . THR A 1 210 ? 8.055 22.75 25.547 1 93.69 210 THR A CA 1
ATOM 1567 C C . THR A 1 210 ? 7.34 21.531 24.984 1 93.69 210 THR A C 1
ATOM 1569 O O . THR A 1 210 ? 6.195 21.625 24.531 1 93.69 210 THR A O 1
ATOM 1572 N N . ASP A 1 211 ? 8.039 20.484 25.078 1 93.38 211 ASP A N 1
ATOM 1573 C CA . ASP A 1 211 ? 7.465 19.219 24.609 1 93.38 211 ASP A CA 1
ATOM 1574 C C . ASP A 1 211 ? 6.355 18.734 25.547 1 93.38 211 ASP A C 1
ATOM 1576 O O . ASP A 1 211 ? 6.438 18.922 26.75 1 93.38 211 ASP A O 1
ATOM 1580 N N . VAL A 1 212 ? 5.289 18.234 24.969 1 94.06 212 VAL A N 1
ATOM 1581 C CA . VAL A 1 212 ? 4.188 17.594 25.672 1 94.06 212 VAL A CA 1
ATOM 1582 C C . VAL A 1 212 ? 4.211 16.094 25.422 1 94.06 212 VAL A C 1
ATOM 1584 O O . VAL A 1 212 ? 4.305 15.656 24.266 1 94.06 212 VAL A O 1
ATOM 1587 N N . PRO A 1 213 ? 4.176 15.273 26.516 1 94.06 213 PRO A N 1
ATOM 1588 C CA . PRO A 1 213 ? 4.152 13.828 26.281 1 94.06 213 PRO A CA 1
ATOM 1589 C C . PRO A 1 213 ? 2.988 13.391 25.391 1 94.06 213 PRO A C 1
ATOM 1591 O O . PRO A 1 213 ? 1.885 13.93 25.5 1 94.06 213 PRO A O 1
ATOM 1594 N N . ASP A 1 214 ? 3.283 12.438 24.516 1 94.5 214 ASP A N 1
ATOM 1595 C CA . ASP A 1 214 ? 2.238 11.914 23.641 1 94.5 214 ASP A CA 1
ATOM 1596 C C . ASP A 1 214 ? 1.198 11.133 24.453 1 94.5 214 ASP A C 1
ATOM 1598 O O . ASP A 1 214 ? 1.402 10.844 25.625 1 94.5 214 ASP A O 1
ATOM 1602 N N . LEU A 1 215 ? -0.013 10.883 23.812 1 95.75 215 LEU A N 1
ATOM 1603 C CA . LEU A 1 215 ? -1.023 10.055 24.453 1 95.75 215 LEU A CA 1
ATOM 1604 C C . LEU A 1 215 ? -0.446 8.703 24.844 1 95.75 215 LEU A C 1
ATOM 1606 O O . LEU A 1 215 ? 0.338 8.117 24.094 1 95.75 215 LEU A O 1
ATOM 1610 N N . PRO A 1 216 ? -0.78 8.211 25.969 1 91.88 216 PRO A N 1
ATOM 1611 C CA . PRO A 1 216 ? -0.174 6.969 26.469 1 91.88 216 PRO A CA 1
ATOM 1612 C C . PRO A 1 216 ? -0.63 5.738 25.688 1 91.88 216 PRO A C 1
ATOM 1614 O O . PRO A 1 216 ? -1.831 5.469 25.594 1 91.88 216 PRO A O 1
ATOM 1617 N N . ALA A 1 217 ? 0.315 4.965 25.266 1 91.12 217 ALA A N 1
ATOM 1618 C CA . ALA A 1 217 ? 0.018 3.727 24.547 1 91.12 217 ALA A CA 1
ATOM 1619 C C . ALA A 1 217 ? -0.425 2.627 25.5 1 91.12 217 ALA A C 1
ATOM 1621 O O . ALA A 1 217 ? -0.93 1.586 25.078 1 91.12 217 ALA A O 1
ATOM 1622 N N . ALA A 1 218 ? -0.302 2.893 26.781 1 92.94 218 ALA A N 1
ATOM 1623 C CA . ALA A 1 218 ? -0.682 1.896 27.781 1 92.94 218 ALA A CA 1
ATOM 1624 C C . ALA A 1 218 ? -2.191 1.67 27.781 1 92.94 218 ALA A C 1
ATOM 1626 O O . ALA A 1 218 ? -2.664 0.595 28.156 1 92.94 218 ALA A O 1
ATOM 1627 N N . SER A 1 219 ? -2.902 2.729 27.406 1 94.69 219 SER A N 1
ATOM 1628 C CA . SER A 1 219 ? -4.352 2.562 27.344 1 94.69 219 SER A CA 1
ATOM 1629 C C . SER A 1 219 ? -4.754 1.687 26.156 1 94.69 219 SER A C 1
ATOM 1631 O O . SER A 1 219 ? -4.254 1.867 25.047 1 94.69 219 SER A O 1
ATOM 1633 N N . GLU A 1 220 ? -5.699 0.814 26.391 1 95.62 220 GLU A N 1
ATOM 1634 C CA . GLU A 1 220 ? -6.219 -0.071 25.359 1 95.62 220 GLU A CA 1
ATOM 1635 C C . GLU A 1 220 ? -7.172 0.669 24.422 1 95.62 220 GLU A C 1
ATOM 1637 O O . GLU A 1 220 ? -7.73 0.077 23.5 1 95.62 220 GLU A O 1
ATOM 1642 N N . ARG A 1 221 ? -7.297 1.977 24.703 1 97.75 221 ARG A N 1
ATOM 1643 C CA . ARG A 1 221 ? -8.227 2.785 23.922 1 97.75 221 ARG A CA 1
ATOM 1644 C C . ARG A 1 221 ? -7.48 3.73 22.984 1 97.75 221 ARG A C 1
ATOM 1646 O O . ARG A 1 221 ? -8.102 4.48 22.234 1 97.75 221 ARG A O 1
ATOM 1653 N N . VAL A 1 222 ? -6.176 3.654 23 1 98.38 222 VAL A N 1
ATOM 1654 C CA . VAL A 1 222 ? -5.395 4.598 22.203 1 98.38 222 VAL A CA 1
ATOM 1655 C C . VAL A 1 222 ? -4.715 3.869 21.047 1 98.38 222 VAL A C 1
ATOM 1657 O O . VAL A 1 222 ? -4.031 2.865 21.25 1 98.38 222 VAL A O 1
ATOM 1660 N N . VAL A 1 223 ? -4.926 4.301 19.875 1 98.75 223 VAL A N 1
ATOM 1661 C CA . VAL A 1 223 ? -4.211 3.916 18.672 1 98.75 223 VAL A CA 1
ATOM 1662 C C . VAL A 1 223 ? -3.404 5.105 18.141 1 98.75 223 VAL A C 1
ATOM 1664 O O . VAL A 1 223 ? -3.938 6.203 17.984 1 98.75 223 VAL A O 1
ATOM 1667 N N . LYS A 1 224 ? -2.137 4.906 17.938 1 98.69 224 LYS A N 1
ATOM 1668 C CA . LYS A 1 224 ? -1.292 5.973 17.406 1 98.69 224 LYS A CA 1
ATOM 1669 C C . LYS A 1 224 ? -0.94 5.723 15.945 1 98.69 224 LYS A C 1
ATOM 1671 O O . LYS A 1 224 ? -0.702 4.582 15.547 1 98.69 224 LYS A O 1
ATOM 1676 N N . VAL A 1 225 ? -0.955 6.742 15.172 1 98.56 225 VAL A N 1
ATOM 1677 C CA . VAL A 1 225 ? -0.512 6.746 13.781 1 98.56 225 VAL A CA 1
ATOM 1678 C C . VAL A 1 225 ? 0.671 7.699 13.617 1 98.56 225 VAL A C 1
ATOM 1680 O O . VAL A 1 225 ? 0.644 8.82 14.125 1 98.56 225 VAL A O 1
ATOM 1683 N N . SER A 1 226 ? 1.686 7.23 12.969 1 98.06 226 SER A N 1
ATOM 1684 C CA . SER A 1 226 ? 2.83 8.086 12.656 1 98.06 226 SER A CA 1
ATOM 1685 C C . SER A 1 226 ? 3.418 7.742 11.297 1 98.06 226 SER A C 1
ATOM 1687 O O . SER A 1 226 ? 2.895 6.883 10.586 1 98.06 226 SER A O 1
ATOM 1689 N N . THR A 1 227 ? 4.402 8.523 10.867 1 98.06 227 THR A N 1
ATOM 1690 C CA . THR A 1 227 ? 4.93 8.391 9.516 1 98.06 227 THR A CA 1
ATOM 1691 C C . THR A 1 227 ? 6.359 8.914 9.438 1 98.06 227 THR A C 1
ATOM 1693 O O . THR A 1 227 ? 6.781 9.711 10.281 1 98.06 227 THR A O 1
ATOM 1696 N N . PHE A 1 228 ? 7.105 8.461 8.477 1 98.12 228 PHE A N 1
ATOM 1697 C CA . PHE A 1 228 ? 8.398 9.039 8.125 1 98.12 228 PHE A CA 1
ATOM 1698 C C . PHE A 1 228 ? 8.242 10.148 7.102 1 98.12 228 PHE A C 1
ATOM 1700 O O . PHE A 1 228 ? 9.219 10.828 6.758 1 98.12 228 PHE A O 1
ATOM 1707 N N . ALA A 1 229 ? 7.023 10.43 6.645 1 96.88 229 ALA A N 1
ATOM 1708 C CA . ALA A 1 229 ? 6.758 11.391 5.57 1 96.88 229 ALA A CA 1
ATOM 1709 C C . ALA A 1 229 ? 7.293 12.773 5.926 1 96.88 229 ALA A C 1
ATOM 1711 O O . ALA A 1 229 ? 7.734 13.516 5.047 1 96.88 229 ALA A O 1
ATOM 1712 N N . LYS A 1 230 ? 7.258 13.141 7.234 1 97 230 LYS A N 1
ATOM 1713 C CA . LYS A 1 230 ? 7.582 14.492 7.66 1 97 230 LYS A CA 1
ATOM 1714 C C . LYS A 1 230 ? 9.023 14.586 8.156 1 97 230 LYS A C 1
ATOM 1716 O O . LYS A 1 230 ? 9.523 15.68 8.43 1 97 230 LYS A O 1
ATOM 1721 N N . SER A 1 231 ? 9.703 13.438 8.164 1 96.88 231 SER A N 1
ATOM 1722 C CA . SER A 1 231 ? 11.062 13.422 8.688 1 96.88 231 SER A CA 1
ATOM 1723 C C . SER A 1 231 ? 12.047 12.906 7.648 1 96.88 231 SER A C 1
ATOM 1725 O O . SER A 1 231 ? 13.211 13.32 7.625 1 96.88 231 SER A O 1
ATOM 1727 N N . LEU A 1 232 ? 11.602 11.93 6.797 1 97.06 232 LEU A N 1
ATOM 1728 C CA . LEU A 1 232 ? 12.531 11.336 5.84 1 97.06 232 LEU A CA 1
ATOM 1729 C C . LEU A 1 232 ? 11.992 11.469 4.418 1 97.06 232 LEU A C 1
ATOM 1731 O O . LEU A 1 232 ? 12.695 11.156 3.453 1 97.06 232 LEU A O 1
ATOM 1735 N N . GLY A 1 233 ? 10.805 11.969 4.266 1 96.06 233 GLY A N 1
ATOM 1736 C CA . GLY A 1 233 ? 10.242 12.227 2.947 1 96.06 233 GLY A CA 1
ATOM 1737 C C . GLY A 1 233 ? 9.008 11.391 2.658 1 96.06 233 GLY A C 1
ATOM 1738 O O . GLY A 1 233 ? 9 10.18 2.889 1 96.06 233 GLY A O 1
ATOM 1739 N N . PRO A 1 234 ? 7.945 12.07 2.152 1 95.62 234 PRO A N 1
ATOM 1740 C CA . PRO A 1 234 ? 6.68 11.375 1.903 1 95.62 234 PRO A CA 1
ATOM 1741 C C . PRO A 1 234 ? 6.781 10.359 0.764 1 95.62 234 PRO A C 1
ATOM 1743 O O . PRO A 1 234 ? 5.98 9.43 0.69 1 95.62 234 PRO A O 1
ATOM 1746 N N . GLY A 1 235 ? 7.785 10.5 -0.09 1 96.5 235 GLY A N 1
ATOM 1747 C CA . GLY A 1 235 ? 7.941 9.602 -1.22 1 96.5 235 GLY A CA 1
ATOM 1748 C C . GLY A 1 235 ? 8.328 8.195 -0.81 1 96.5 235 GLY A C 1
ATOM 1749 O O . GLY A 1 235 ? 8.219 7.258 -1.606 1 96.5 235 GLY A O 1
ATOM 1750 N N . LEU A 1 236 ? 8.797 8.016 0.42 1 97.62 236 LEU A N 1
ATOM 1751 C CA . LEU A 1 236 ? 9.156 6.695 0.929 1 97.62 236 LEU A CA 1
ATOM 1752 C C . LEU A 1 236 ? 7.91 5.844 1.159 1 97.62 236 LEU A C 1
ATOM 1754 O O . LEU A 1 236 ? 7.98 4.613 1.111 1 97.62 236 LEU A O 1
ATOM 1758 N N . ARG A 1 237 ? 6.773 6.516 1.457 1 97.56 237 ARG A N 1
ATOM 1759 C CA . ARG A 1 237 ? 5.512 5.863 1.784 1 97.56 237 ARG A CA 1
ATOM 1760 C C . ARG A 1 237 ? 5.695 4.844 2.904 1 97.56 237 ARG A C 1
ATOM 1762 O O . ARG A 1 237 ? 5.309 3.68 2.76 1 97.56 237 ARG A O 1
ATOM 1769 N N . LEU A 1 238 ? 6.191 5.34 4.008 1 98.44 238 LEU A N 1
ATOM 1770 C CA . LEU A 1 238 ? 6.426 4.473 5.156 1 98.44 238 LEU A CA 1
ATOM 1771 C C . LEU A 1 238 ? 5.93 5.121 6.441 1 98.44 238 LEU A C 1
ATOM 1773 O O . LEU A 1 238 ? 6.281 6.266 6.742 1 98.44 238 LEU A O 1
ATOM 1777 N N . GLY A 1 239 ? 5.043 4.508 7.109 1 98.5 239 GLY A N 1
ATOM 1778 C CA . GLY A 1 239 ? 4.504 4.887 8.406 1 98.5 239 GLY A CA 1
ATOM 1779 C C . GLY A 1 239 ? 4.266 3.703 9.328 1 98.5 239 GLY A C 1
ATOM 1780 O O . GLY A 1 239 ? 4.75 2.602 9.062 1 98.5 239 GLY A O 1
ATOM 1781 N N . TRP A 1 240 ? 3.625 3.959 10.453 1 98.81 240 TRP A N 1
ATOM 1782 C CA . TRP A 1 240 ? 3.369 2.838 11.352 1 98.81 240 TRP A CA 1
ATOM 1783 C C . TRP A 1 240 ? 2.189 3.135 12.273 1 98.81 240 TRP A C 1
ATOM 1785 O O . TRP A 1 240 ? 1.803 4.293 12.445 1 98.81 240 TRP A O 1
ATOM 1795 N N . LEU A 1 241 ? 1.613 2.086 12.766 1 98.81 241 LEU A N 1
ATOM 1796 C CA . LEU A 1 241 ? 0.589 2.084 13.805 1 98.81 241 LEU A CA 1
ATOM 1797 C C . LEU A 1 241 ? 1.142 1.526 15.109 1 98.81 241 LEU A C 1
ATOM 1799 O O . LEU A 1 241 ? 1.919 0.569 15.102 1 98.81 241 LEU A O 1
ATOM 1803 N N . VAL A 1 242 ? 0.813 2.166 16.172 1 98.81 242 VAL A N 1
ATOM 1804 C CA . VAL A 1 242 ? 0.865 1.54 17.5 1 98.81 242 VAL A CA 1
ATOM 1805 C C . VAL A 1 242 ? -0.534 1.088 17.906 1 98.81 242 VAL A C 1
ATOM 1807 O O . VAL A 1 242 ? -1.428 1.914 18.109 1 98.81 242 VAL A O 1
ATOM 1810 N N . LEU A 1 243 ? -0.707 -0.18 18.031 1 98.75 243 LEU A N 1
ATOM 1811 C CA . LEU A 1 243 ? -2.035 -0.743 18.25 1 98.75 243 LEU A CA 1
ATOM 1812 C C . LEU A 1 243 ? -2.113 -1.435 19.609 1 98.75 243 LEU A C 1
ATOM 1814 O O . LEU A 1 243 ? -1.147 -2.062 20.047 1 98.75 243 LEU A O 1
ATOM 1818 N N . PRO A 1 244 ? -3.324 -1.29 20.266 1 98.06 244 PRO A N 1
ATOM 1819 C CA . PRO A 1 244 ? -3.559 -2.287 21.312 1 98.06 244 PRO A CA 1
ATOM 1820 C C . PRO A 1 244 ? -3.564 -3.717 20.781 1 98.06 244 PRO A C 1
ATOM 1822 O O . PRO A 1 244 ? -3.92 -3.943 19.609 1 98.06 244 PRO A O 1
ATOM 1825 N N . GLU A 1 245 ? -3.217 -4.66 21.594 1 96.5 245 GLU A N 1
ATOM 1826 C CA . GLU A 1 245 ? -3.037 -6.043 21.172 1 96.5 245 GLU A CA 1
ATOM 1827 C C . GLU A 1 245 ? -4.305 -6.59 20.516 1 96.5 245 GLU A C 1
ATOM 1829 O O . GLU A 1 245 ? -4.23 -7.301 19.516 1 96.5 245 GLU A O 1
ATOM 1834 N N . TRP A 1 246 ? -5.438 -6.176 21.016 1 96.81 246 TRP A N 1
ATOM 1835 C CA . TRP A 1 246 ? -6.711 -6.734 20.562 1 96.81 246 TRP A CA 1
ATOM 1836 C C . TRP A 1 246 ? -7.008 -6.316 19.125 1 96.81 246 TRP A C 1
ATOM 1838 O O . TRP A 1 246 ? -7.855 -6.918 18.469 1 96.81 246 TRP A O 1
ATOM 1848 N N . LEU A 1 247 ? -6.406 -5.309 18.625 1 98.12 247 LEU A N 1
ATOM 1849 C CA . LEU A 1 247 ? -6.73 -4.762 17.312 1 98.12 247 LEU A CA 1
ATOM 1850 C C . LEU A 1 247 ? -5.727 -5.223 16.266 1 98.12 247 LEU A C 1
ATOM 1852 O O . LEU A 1 247 ? -5.977 -5.102 15.062 1 98.12 247 LEU A O 1
ATOM 1856 N N . VAL A 1 248 ? -4.559 -5.824 16.625 1 98.12 248 VAL A N 1
ATOM 1857 C CA . VAL A 1 248 ? -3.436 -6.129 15.75 1 98.12 248 VAL A CA 1
ATOM 1858 C C . VAL A 1 248 ? -3.879 -7.121 14.672 1 98.12 248 VAL A C 1
ATOM 1860 O O . VAL A 1 248 ? -3.67 -6.891 13.484 1 98.12 248 VAL A O 1
ATOM 1863 N N . GLU A 1 249 ? -4.535 -8.164 15.055 1 97.12 249 GLU A N 1
ATOM 1864 C CA . GLU A 1 249 ? -4.898 -9.227 14.125 1 97.12 249 GLU A CA 1
ATOM 1865 C C . GLU A 1 249 ? -5.879 -8.719 13.07 1 97.12 249 GLU A C 1
ATOM 1867 O O . GLU A 1 249 ? -5.801 -9.109 11.898 1 97.12 249 GLU A O 1
ATOM 1872 N N . ALA A 1 250 ? -6.844 -7.914 13.484 1 97.88 250 ALA A N 1
ATOM 1873 C CA . ALA A 1 250 ? -7.82 -7.371 12.547 1 97.88 250 ALA A CA 1
ATOM 1874 C C . ALA A 1 250 ? -7.148 -6.488 11.5 1 97.88 250 ALA A C 1
ATOM 1876 O O . ALA A 1 250 ? -7.477 -6.559 10.312 1 97.88 250 ALA A O 1
ATOM 1877 N N . VAL A 1 251 ? -6.199 -5.695 11.961 1 98.31 251 VAL A N 1
ATOM 1878 C CA . VAL A 1 251 ? -5.477 -4.805 11.062 1 98.31 251 VAL A CA 1
ATOM 1879 C C . VAL A 1 251 ? -4.617 -5.625 10.102 1 98.31 251 VAL A C 1
ATOM 1881 O O . VAL A 1 251 ? -4.586 -5.355 8.898 1 98.31 251 VAL A O 1
ATOM 1884 N N . VAL A 1 252 ? -3.982 -6.645 10.602 1 97.81 252 VAL A N 1
ATOM 1885 C CA . VAL A 1 252 ? -3.127 -7.504 9.789 1 97.81 252 VAL A CA 1
ATOM 1886 C C . VAL A 1 252 ? -3.975 -8.266 8.773 1 97.81 252 VAL A C 1
ATOM 1888 O O . VAL A 1 252 ? -3.562 -8.453 7.625 1 97.81 252 VAL A O 1
ATOM 1891 N N . ALA A 1 253 ? -5.137 -8.711 9.211 1 97.38 253 ALA A N 1
ATOM 1892 C CA . ALA A 1 253 ? -6.047 -9.406 8.305 1 97.38 253 ALA A CA 1
ATOM 1893 C C . ALA A 1 253 ? -6.43 -8.516 7.129 1 97.38 253 ALA A C 1
ATOM 1895 O O . ALA A 1 253 ? -6.457 -8.969 5.98 1 97.38 253 ALA A O 1
ATOM 1896 N N . LEU A 1 254 ? -6.691 -7.266 7.363 1 97.44 254 LEU A N 1
ATOM 1897 C CA . LEU A 1 254 ? -6.984 -6.312 6.301 1 97.44 254 LEU A CA 1
ATOM 1898 C C . LEU A 1 254 ? -5.77 -6.113 5.402 1 97.44 254 LEU A C 1
ATOM 1900 O O . LEU A 1 254 ? -5.887 -6.137 4.172 1 97.44 254 LEU A O 1
ATOM 1904 N N . ARG A 1 255 ? -4.648 -6.004 6.039 1 96.56 255 ARG A N 1
ATOM 1905 C CA . ARG A 1 255 ? -3.4 -5.75 5.328 1 96.56 255 ARG A CA 1
ATOM 1906 C C . ARG A 1 255 ? -3.102 -6.867 4.336 1 96.56 255 ARG A C 1
ATOM 1908 O O . ARG A 1 255 ? -2.809 -6.605 3.166 1 96.56 255 ARG A O 1
ATOM 1915 N N . THR A 1 256 ? -3.221 -8.094 4.738 1 95.88 256 THR A N 1
ATOM 1916 C CA . THR A 1 256 ? -2.85 -9.242 3.924 1 95.88 256 THR A CA 1
ATOM 1917 C C . THR A 1 256 ? -3.793 -9.391 2.734 1 95.88 256 THR A C 1
ATOM 1919 O O . THR A 1 256 ? -3.465 -10.062 1.756 1 95.88 256 THR A O 1
ATOM 1922 N N . ARG A 1 257 ? -4.965 -8.758 2.785 1 96.81 257 ARG A N 1
ATOM 1923 C CA . ARG A 1 257 ? -5.953 -8.859 1.716 1 96.81 257 ARG A CA 1
ATOM 1924 C C . ARG A 1 257 ? -5.898 -7.637 0.803 1 96.81 257 ARG A C 1
ATOM 1926 O O . ARG A 1 257 ? -6.43 -7.664 -0.309 1 96.81 257 ARG A O 1
ATOM 1933 N N . THR A 1 258 ? -5.227 -6.57 1.291 1 96.31 258 THR A N 1
ATOM 1934 C CA . THR A 1 258 ? -5.23 -5.324 0.538 1 96.31 258 THR A CA 1
ATOM 1935 C C . THR A 1 258 ? -3.939 -5.172 -0.264 1 96.31 258 THR A C 1
ATOM 1937 O O . THR A 1 258 ? -3.975 -5.07 -1.492 1 96.31 258 THR A O 1
ATOM 1940 N N . ASP A 1 259 ? -2.801 -5.195 0.461 1 94.75 259 ASP A N 1
ATOM 1941 C CA . ASP A 1 259 ? -1.549 -4.945 -0.246 1 94.75 259 ASP A CA 1
ATOM 1942 C C . ASP A 1 259 ? -0.421 -5.809 0.312 1 94.75 259 ASP A C 1
ATOM 1944 O O . ASP A 1 259 ? 0.749 -5.605 -0.02 1 94.75 259 ASP A O 1
ATOM 1948 N N . GLN A 1 260 ? -0.703 -6.77 1.142 1 93.19 260 GLN A N 1
ATOM 1949 C CA . GLN A 1 260 ? 0.181 -7.805 1.665 1 93.19 260 GLN A CA 1
ATOM 1950 C C . GLN A 1 260 ? 1.134 -7.234 2.713 1 93.19 260 GLN A C 1
ATOM 1952 O O . GLN A 1 260 ? 0.997 -7.523 3.904 1 93.19 260 GLN A O 1
ATOM 1957 N N . HIS A 1 261 ? 2.08 -6.371 2.377 1 94.56 261 HIS A N 1
ATOM 1958 C CA . HIS A 1 261 ? 3.039 -5.773 3.297 1 94.56 261 HIS A CA 1
ATOM 1959 C C . HIS A 1 261 ? 3.744 -4.582 2.658 1 94.56 261 HIS A C 1
ATOM 1961 O O . HIS A 1 261 ? 3.684 -4.398 1.44 1 94.56 261 HIS A O 1
ATOM 1967 N N . PRO A 1 262 ? 4.344 -3.705 3.453 1 95.69 262 PRO A N 1
ATOM 1968 C CA . PRO A 1 262 ? 5.105 -2.592 2.879 1 95.69 262 PRO A CA 1
ATOM 1969 C C . PRO A 1 262 ? 6.375 -3.053 2.164 1 95.69 262 PRO A C 1
ATOM 1971 O O . PRO A 1 262 ? 6.77 -4.215 2.287 1 95.69 262 PRO A O 1
ATOM 1974 N N . SER A 1 263 ? 6.961 -2.162 1.412 1 97.62 263 SER A N 1
ATOM 1975 C CA . SER A 1 263 ? 8.195 -2.459 0.695 1 97.62 263 SER A CA 1
ATOM 1976 C C . SER A 1 263 ? 9.289 -2.939 1.647 1 97.62 263 SER A C 1
ATOM 1978 O O . SER A 1 263 ? 9.695 -2.209 2.555 1 97.62 263 SER A O 1
ATOM 1980 N N . SER A 1 264 ? 9.75 -4.188 1.43 1 97.38 264 SER A N 1
ATOM 1981 C CA . SER A 1 264 ? 10.844 -4.715 2.238 1 97.38 264 SER A CA 1
ATOM 1982 C C . SER A 1 264 ? 12.125 -3.928 2.01 1 97.38 264 SER A C 1
ATOM 1984 O O . SER A 1 264 ? 12.898 -3.705 2.943 1 97.38 264 SER A O 1
ATOM 1986 N N . LEU A 1 265 ? 12.32 -3.477 0.783 1 98 265 LEU A N 1
ATOM 1987 C CA . LEU A 1 265 ? 13.523 -2.715 0.457 1 98 265 LEU A CA 1
ATOM 1988 C C . LEU A 1 265 ? 13.555 -1.393 1.217 1 98 265 LEU A C 1
ATOM 1990 O O . LEU A 1 265 ? 14.547 -1.068 1.871 1 98 265 LEU A O 1
ATOM 1994 N N . VAL A 1 266 ? 12.422 -0.644 1.169 1 98.25 266 VAL A N 1
ATOM 1995 C CA . VAL A 1 266 ? 12.367 0.655 1.831 1 98.25 266 VAL A CA 1
ATOM 1996 C C . VAL A 1 266 ? 12.508 0.473 3.34 1 98.25 266 VAL A C 1
ATOM 1998 O O . VAL A 1 266 ? 13.25 1.211 3.996 1 98.25 266 VAL A O 1
ATOM 2001 N N . GLN A 1 267 ? 11.859 -0.542 3.877 1 98.38 267 GLN A N 1
ATOM 2002 C CA . GLN A 1 267 ? 11.953 -0.815 5.309 1 98.38 267 GLN A CA 1
ATOM 2003 C C . GLN A 1 267 ? 13.383 -1.126 5.719 1 98.38 267 GLN A C 1
ATOM 2005 O O . GLN A 1 267 ? 13.875 -0.61 6.727 1 98.38 267 GLN A O 1
ATOM 2010 N N . ALA A 1 268 ? 14.008 -2.006 4.934 1 98.12 268 ALA A N 1
ATOM 2011 C CA . ALA A 1 268 ? 15.375 -2.414 5.27 1 98.12 268 ALA A CA 1
ATOM 2012 C C . ALA A 1 268 ? 16.328 -1.226 5.215 1 98.12 268 ALA A C 1
ATOM 2014 O O . ALA A 1 268 ? 17.188 -1.066 6.09 1 98.12 268 ALA A O 1
ATOM 2015 N N . ALA A 1 269 ? 16.188 -0.417 4.191 1 98.12 269 ALA A N 1
ATOM 2016 C CA . ALA A 1 269 ? 17.031 0.766 4.047 1 98.12 269 ALA A CA 1
ATOM 2017 C C . ALA A 1 269 ? 16.828 1.731 5.211 1 98.12 269 ALA A C 1
ATOM 2019 O O . ALA A 1 269 ? 17.797 2.246 5.777 1 98.12 269 ALA A O 1
ATOM 2020 N N . ILE A 1 270 ? 15.602 1.962 5.602 1 98.5 270 ILE A N 1
ATOM 2021 C CA . ILE A 1 270 ? 15.289 2.896 6.68 1 98.5 270 ILE A CA 1
ATOM 2022 C C . ILE A 1 270 ? 15.766 2.324 8.008 1 98.5 270 ILE A C 1
ATOM 2024 O O . ILE A 1 270 ? 16.328 3.047 8.836 1 98.5 270 ILE A O 1
ATOM 2028 N N . ALA A 1 271 ? 15.508 0.999 8.203 1 98.19 271 ALA A N 1
ATOM 2029 C CA . ALA A 1 271 ? 16 0.374 9.43 1 98.19 271 ALA A CA 1
ATOM 2030 C C . ALA A 1 271 ? 17.516 0.569 9.57 1 98.19 271 ALA A C 1
ATOM 2032 O O . ALA A 1 271 ? 18 0.889 10.656 1 98.19 271 ALA A O 1
ATOM 2033 N N . ARG A 1 272 ? 18.219 0.353 8.477 1 97.38 272 ARG A N 1
ATOM 2034 C CA . ARG A 1 272 ? 19.672 0.542 8.477 1 97.38 272 ARG A CA 1
ATOM 2035 C C . ARG A 1 272 ? 20.031 1.997 8.75 1 97.38 272 ARG A C 1
ATOM 2037 O O . ARG A 1 272 ? 21 2.277 9.461 1 97.38 272 ARG A O 1
ATOM 2044 N N . LEU A 1 273 ? 19.297 2.895 8.242 1 98 273 LEU A N 1
ATOM 2045 C CA . LEU A 1 273 ? 19.547 4.328 8.336 1 98 273 LEU A CA 1
ATOM 2046 C C . LEU A 1 273 ? 19.328 4.828 9.766 1 98 273 LEU A C 1
ATOM 2048 O O . LEU A 1 273 ? 20.078 5.684 10.242 1 98 273 LEU A O 1
ATOM 2052 N N . VAL A 1 274 ? 18.344 4.289 10.484 1 97.5 274 VAL A N 1
ATOM 2053 C CA . VAL A 1 274 ? 17.891 4.949 11.703 1 97.5 274 VAL A CA 1
ATOM 2054 C C . VAL A 1 274 ? 18.422 4.195 12.922 1 97.5 274 VAL A C 1
ATOM 2056 O O . VAL A 1 274 ? 18.5 4.754 14.023 1 97.5 274 VAL A O 1
ATOM 2059 N N . ASP A 1 275 ? 18.734 2.959 12.766 1 94.38 275 ASP A N 1
ATOM 2060 C CA . ASP A 1 275 ? 19.078 2.127 13.914 1 94.38 275 ASP A CA 1
ATOM 2061 C C . ASP A 1 275 ? 20.547 2.268 14.273 1 94.38 275 ASP A C 1
ATOM 2063 O O . ASP A 1 275 ? 21.406 1.648 13.641 1 94.38 275 ASP A O 1
ATOM 2067 N N . GLY A 1 276 ? 20.844 3.031 15.336 1 91.81 276 GLY A N 1
ATOM 2068 C CA . GLY A 1 276 ? 22.172 3.117 15.922 1 91.81 276 GLY A CA 1
ATOM 2069 C C . GLY A 1 276 ? 23.109 4.004 15.125 1 91.81 276 GLY A C 1
ATOM 2070 O O . GLY A 1 276 ? 24.328 3.943 15.312 1 91.81 276 GLY A O 1
ATOM 2071 N N . THR A 1 277 ? 22.641 4.852 14.234 1 91.88 277 THR A N 1
ATOM 2072 C CA . THR A 1 277 ? 23.516 5.633 13.359 1 91.88 277 THR A CA 1
ATOM 2073 C C . THR A 1 277 ? 23.516 7.102 13.781 1 91.88 277 THR A C 1
ATOM 2075 O O . THR A 1 277 ? 24.422 7.859 13.398 1 91.88 277 THR A O 1
ATOM 2078 N N . GLY A 1 278 ? 22.406 7.539 14.43 1 96.69 278 GLY A N 1
ATOM 2079 C CA . GLY A 1 278 ? 22.266 8.938 14.781 1 96.69 278 GLY A CA 1
ATOM 2080 C C . GLY A 1 278 ? 21.766 9.797 13.641 1 96.69 278 GLY A C 1
ATOM 2081 O O . GLY A 1 278 ? 21.453 10.977 13.828 1 96.69 278 GLY A O 1
ATOM 2082 N N . VAL A 1 279 ? 21.672 9.195 12.492 1 97.81 279 VAL A N 1
ATOM 2083 C CA . VAL A 1 279 ? 21.281 9.938 11.297 1 97.81 279 VAL A CA 1
ATOM 2084 C C . VAL A 1 279 ? 19.875 10.492 11.461 1 97.81 279 VAL A C 1
ATOM 2086 O O . VAL A 1 279 ? 19.594 11.633 11.086 1 97.81 279 VAL A O 1
ATOM 2089 N N . PHE A 1 280 ? 19.016 9.695 12.031 1 97.75 280 PHE A N 1
ATOM 2090 C CA . PHE A 1 280 ? 17.641 10.133 12.188 1 97.75 280 PHE A CA 1
ATOM 2091 C C . PHE A 1 280 ? 17.547 11.344 13.109 1 97.75 280 PHE A C 1
ATOM 2093 O O . PHE A 1 280 ? 16.891 12.328 12.789 1 97.75 280 PHE A O 1
ATOM 2100 N N . GLU A 1 281 ? 18.203 11.312 14.203 1 96.81 281 GLU A N 1
ATOM 2101 C CA . GLU A 1 281 ? 18.219 12.414 15.164 1 96.81 281 GLU A CA 1
ATOM 2102 C C . GLU A 1 281 ? 18.828 13.672 14.562 1 96.81 281 GLU A C 1
ATOM 2104 O O . GLU A 1 281 ? 18.312 14.773 14.742 1 96.81 281 GLU A O 1
ATOM 2109 N N . ALA A 1 282 ? 19.922 13.484 13.859 1 97.75 282 ALA A N 1
ATOM 2110 C CA . ALA A 1 282 ? 20.562 14.617 13.219 1 97.75 282 ALA A CA 1
ATOM 2111 C C . ALA A 1 282 ? 19.656 15.25 12.172 1 97.75 282 ALA A C 1
ATOM 2113 O O . ALA A 1 282 ? 19.578 16.484 12.055 1 97.75 282 ALA A O 1
ATOM 2114 N N . THR A 1 283 ? 18.953 14.406 11.461 1 97.81 283 THR A N 1
ATOM 2115 C CA . THR A 1 283 ? 18.047 14.875 10.422 1 97.81 283 THR A CA 1
ATOM 2116 C C . THR A 1 283 ? 16.891 15.664 11.039 1 97.81 283 THR A C 1
ATOM 2118 O O . THR A 1 283 ? 16.578 16.766 10.586 1 97.81 283 THR A O 1
ATOM 2121 N N . THR A 1 284 ? 16.281 15.125 12.055 1 97.31 284 THR A N 1
ATOM 2122 C CA . THR A 1 284 ? 15.133 15.773 12.664 1 97.31 284 THR A CA 1
ATOM 2123 C C . THR A 1 284 ? 15.539 17.078 13.336 1 97.31 284 THR A C 1
ATOM 2125 O O . THR A 1 284 ? 14.781 18.047 13.336 1 97.31 284 THR A O 1
ATOM 2128 N N . LYS A 1 285 ? 16.719 17.109 13.891 1 97.19 285 LYS A N 1
ATOM 2129 C CA . LYS A 1 285 ? 17.219 18.344 14.461 1 97.19 285 LYS A CA 1
ATOM 2130 C C . LYS A 1 285 ? 17.422 19.406 13.383 1 97.19 285 LYS A C 1
ATOM 2132 O O . LYS A 1 285 ? 17.031 20.562 13.57 1 97.19 285 LYS A O 1
ATOM 2137 N N . ARG A 1 286 ? 17.984 19.062 12.289 1 97.56 286 ARG A N 1
ATOM 2138 C CA . ARG A 1 286 ? 18.188 19.984 11.18 1 97.56 286 ARG A CA 1
ATOM 2139 C C . ARG A 1 286 ? 16.859 20.484 10.625 1 97.56 286 ARG A C 1
ATOM 2141 O O . ARG A 1 286 ? 16.703 21.656 10.312 1 97.56 286 ARG A O 1
ATOM 2148 N N . LEU A 1 287 ? 15.938 19.578 10.516 1 97.81 287 LEU A N 1
ATOM 2149 C CA . LEU A 1 287 ? 14.602 19.953 10.055 1 97.81 287 LEU A CA 1
ATOM 2150 C C . LEU A 1 287 ? 13.969 20.953 11 1 97.81 287 LEU A C 1
ATOM 2152 O O . LEU A 1 287 ? 13.406 21.969 10.555 1 97.81 287 LEU A O 1
ATOM 2156 N N . ALA A 1 288 ? 14.047 20.703 12.258 1 97.06 288 ALA A N 1
ATOM 2157 C CA . ALA A 1 288 ? 13.477 21.609 13.25 1 97.06 288 ALA A CA 1
ATOM 2158 C C . ALA A 1 288 ? 14.078 23 13.133 1 97.06 288 ALA A C 1
ATOM 2160 O O . ALA A 1 288 ? 13.359 24 13.18 1 97.06 288 ALA A O 1
ATOM 2161 N N . GLU A 1 289 ? 15.336 23.062 12.969 1 97.19 289 GLU A N 1
ATOM 2162 C CA . GLU A 1 289 ? 16.031 24.328 12.836 1 97.19 289 GLU A CA 1
ATOM 2163 C C . GLU A 1 289 ? 15.578 25.078 11.586 1 97.19 289 GLU A C 1
ATOM 2165 O O . GLU A 1 289 ? 15.234 26.266 11.656 1 97.19 289 GLU A O 1
ATOM 2170 N N . LEU A 1 290 ? 15.586 24.406 10.484 1 97.56 290 LEU A N 1
ATOM 2171 C CA . LEU A 1 290 ? 15.211 25.031 9.219 1 97.56 290 LEU A CA 1
ATOM 2172 C C . LEU A 1 290 ? 13.75 25.469 9.242 1 97.56 290 LEU A C 1
ATOM 2174 O O . LEU A 1 290 ? 13.422 26.562 8.797 1 97.56 290 LEU A O 1
ATOM 2178 N N . HIS A 1 291 ? 12.906 24.578 9.734 1 97.81 291 HIS A N 1
ATOM 2179 C CA . HIS A 1 291 ? 11.484 24.891 9.773 1 97.81 291 HIS A CA 1
ATOM 2180 C C . HIS A 1 291 ? 11.219 26.078 10.711 1 97.81 291 HIS A C 1
ATOM 2182 O O . HIS A 1 291 ? 10.328 26.891 10.453 1 97.81 291 HIS A O 1
ATOM 2188 N N . GLY A 1 292 ? 11.969 26.141 11.82 1 98 292 GLY A N 1
ATOM 2189 C CA . GLY A 1 292 ? 11.859 27.297 12.695 1 98 292 GLY A CA 1
ATOM 2190 C C . GLY A 1 292 ? 12.219 28.594 12.008 1 98 292 GLY A C 1
ATOM 2191 O O . GLY A 1 292 ? 11.484 29.578 12.117 1 98 292 GLY A O 1
ATOM 2192 N N . LEU A 1 293 ? 13.297 28.594 11.305 1 98 293 LEU A N 1
ATOM 2193 C CA . LEU A 1 293 ? 13.734 29.766 10.562 1 98 293 LEU A CA 1
ATOM 2194 C C . LEU A 1 293 ? 12.703 30.172 9.508 1 98 293 LEU A C 1
ATOM 2196 O O . LEU A 1 293 ? 12.391 31.344 9.344 1 98 293 LEU A O 1
ATOM 2200 N N . ARG A 1 294 ? 12.203 29.234 8.867 1 98.12 294 ARG A N 1
ATOM 2201 C CA . ARG A 1 294 ? 11.258 29.469 7.781 1 98.12 294 ARG A CA 1
ATOM 2202 C C . ARG A 1 294 ? 9.922 29.953 8.32 1 98.12 294 ARG A C 1
ATOM 2204 O O . ARG A 1 294 ? 9.305 30.844 7.73 1 98.12 294 ARG A O 1
ATOM 2211 N N . ALA A 1 295 ? 9.469 29.359 9.43 1 98.31 295 ALA A N 1
ATOM 2212 C CA . ALA A 1 295 ? 8.266 29.844 10.094 1 98.31 295 ALA A CA 1
ATOM 2213 C C . ALA A 1 295 ? 8.422 31.312 10.508 1 98.31 295 ALA A C 1
ATOM 2215 O O . ALA A 1 295 ? 7.52 32.125 10.297 1 98.31 295 ALA A O 1
ATOM 2216 N N . ASN A 1 296 ? 9.562 31.641 11.047 1 98.38 296 ASN A N 1
ATOM 2217 C CA . ASN A 1 296 ? 9.852 33 11.438 1 98.38 296 ASN A CA 1
ATOM 2218 C C . ASN A 1 296 ? 9.82 33.969 10.242 1 98.38 296 ASN A C 1
ATOM 2220 O O . ASN A 1 296 ? 9.25 35.031 10.32 1 98.38 296 ASN A O 1
ATOM 2224 N N . ALA A 1 297 ? 10.43 33.531 9.195 1 98.62 297 ALA A N 1
ATOM 2225 C CA . ALA A 1 297 ? 10.492 34.344 7.992 1 98.62 297 ALA A CA 1
ATOM 2226 C C . ALA A 1 297 ? 9.102 34.625 7.441 1 98.62 297 ALA A C 1
ATOM 2228 O O . ALA A 1 297 ? 8.781 35.75 7.074 1 98.62 297 ALA A O 1
ATOM 2229 N N . LEU A 1 298 ? 8.305 33.594 7.367 1 98.69 298 LEU A N 1
ATOM 2230 C CA . LEU A 1 298 ? 6.953 33.75 6.84 1 98.69 298 LEU A CA 1
ATOM 2231 C C . LEU A 1 298 ? 6.133 34.688 7.707 1 98.69 298 LEU A C 1
ATOM 2233 O O . LEU A 1 298 ? 5.516 35.625 7.195 1 98.69 298 LEU A O 1
ATOM 2237 N N . VAL A 1 299 ? 6.125 34.469 8.992 1 98.69 299 VAL A N 1
ATOM 2238 C CA . VAL A 1 299 ? 5.293 35.25 9.906 1 98.69 299 VAL A CA 1
ATOM 2239 C C . VAL A 1 299 ? 5.766 36.719 9.93 1 98.69 299 VAL A C 1
ATOM 2241 O O . VAL A 1 299 ? 4.945 37.625 9.953 1 98.69 299 VAL A O 1
ATOM 2244 N N . ALA A 1 300 ? 7.078 36.906 9.938 1 98.5 300 ALA A N 1
ATOM 2245 C CA . ALA A 1 300 ? 7.617 38.25 9.898 1 98.5 300 ALA A CA 1
ATOM 2246 C C . ALA A 1 300 ? 7.176 39 8.641 1 98.5 300 ALA A C 1
ATOM 2248 O O . ALA A 1 300 ? 6.762 40.156 8.703 1 98.5 300 ALA A O 1
ATOM 2249 N N . ALA A 1 301 ? 7.289 38.312 7.535 1 98.75 301 ALA A N 1
ATOM 2250 C CA . ALA A 1 301 ? 6.875 38.906 6.27 1 98.75 301 ALA A CA 1
ATOM 2251 C C . ALA A 1 301 ? 5.383 39.219 6.277 1 98.75 301 ALA A C 1
ATOM 2253 O O . ALA A 1 301 ? 4.973 40.281 5.805 1 98.75 301 ALA A O 1
ATOM 2254 N N . LEU A 1 302 ? 4.57 38.344 6.773 1 98.69 302 LEU A N 1
ATOM 2255 C CA . LEU A 1 302 ? 3.129 38.531 6.855 1 98.69 302 LEU A CA 1
ATOM 2256 C C . LEU A 1 302 ? 2.805 39.75 7.723 1 98.69 302 LEU A C 1
ATOM 2258 O O . LEU A 1 302 ? 1.963 40.594 7.355 1 98.69 302 LEU A O 1
ATOM 2262 N N . ARG A 1 303 ? 3.455 39.875 8.828 1 98.06 303 ARG A N 1
ATOM 2263 C CA . ARG A 1 303 ? 3.229 41 9.742 1 98.06 303 ARG A CA 1
ATOM 2264 C C . ARG A 1 303 ? 3.619 42.312 9.094 1 98.06 303 ARG A C 1
ATOM 2266 O O . ARG A 1 303 ? 2.902 43.312 9.227 1 98.06 303 ARG A O 1
ATOM 2273 N N . GLU A 1 304 ? 4.699 42.281 8.438 1 98 304 GLU A N 1
ATOM 2274 C CA . GLU A 1 304 ? 5.238 43.469 7.816 1 98 304 GLU A CA 1
ATOM 2275 C C . GLU A 1 304 ? 4.367 43.938 6.645 1 98 304 GLU A C 1
ATOM 2277 O O . GLU A 1 304 ? 4.07 45.125 6.508 1 98 304 GLU A O 1
ATOM 2282 N N . ARG A 1 305 ? 3.957 43 5.844 1 98.19 305 ARG A N 1
ATOM 2283 C CA . ARG A 1 305 ? 3.348 43.375 4.566 1 98.19 305 ARG A CA 1
ATOM 2284 C C . ARG A 1 305 ? 1.825 43.344 4.656 1 98.19 305 ARG A C 1
ATOM 2286 O O . ARG A 1 305 ? 1.137 44.031 3.916 1 98.19 305 ARG A O 1
ATOM 2293 N N . LEU A 1 306 ? 1.309 42.5 5.555 1 98.12 306 LEU A N 1
ATOM 2294 C CA . LEU A 1 306 ? -0.123 42.219 5.52 1 98.12 306 LEU A CA 1
ATOM 2295 C C . LEU A 1 306 ? -0.722 42.281 6.922 1 98.12 306 LEU A C 1
ATOM 2297 O O . LEU A 1 306 ? -1.783 41.688 7.172 1 98.12 306 LEU A O 1
ATOM 2301 N N . GLY A 1 307 ? -0.071 42.875 7.848 1 97 307 GLY A N 1
ATOM 2302 C CA . GLY A 1 307 ? -0.51 42.938 9.234 1 97 307 GLY A CA 1
ATOM 2303 C C . GLY A 1 307 ? -1.886 43.531 9.398 1 97 307 GLY A C 1
ATOM 2304 O O . GLY A 1 307 ? -2.58 43.281 10.383 1 97 307 GLY A O 1
ATOM 2305 N N . ASP A 1 308 ? -2.252 44.406 8.453 1 96.12 308 ASP A N 1
ATOM 2306 C CA . ASP A 1 308 ? -3.555 45.062 8.523 1 96.12 308 ASP A CA 1
ATOM 2307 C C . ASP A 1 308 ? -4.641 44.188 7.895 1 96.12 308 ASP A C 1
ATOM 2309 O O . ASP A 1 308 ? -5.832 44.469 8.055 1 96.12 308 ASP A O 1
ATOM 2313 N N . VAL A 1 309 ? -4.285 43.125 7.285 1 97.19 309 VAL A N 1
ATOM 2314 C CA . VAL A 1 309 ? -5.211 42.281 6.527 1 97.19 309 VAL A CA 1
ATOM 2315 C C . VAL A 1 309 ? -5.414 40.969 7.246 1 97.19 309 VAL A C 1
ATOM 2317 O O . VAL A 1 309 ? -6.512 40.406 7.227 1 97.19 309 VAL A O 1
ATOM 2320 N N . LEU A 1 310 ? -4.324 40.438 7.832 1 96.94 310 LEU A N 1
ATOM 2321 C CA . LEU A 1 310 ? -4.438 39.156 8.484 1 96.94 310 LEU A CA 1
ATOM 2322 C C . LEU A 1 310 ? -3.588 39.094 9.75 1 96.94 310 LEU A C 1
ATOM 2324 O O . LEU A 1 310 ? -2.664 39.906 9.914 1 96.94 310 LEU A O 1
ATOM 2328 N N . GLU A 1 311 ? -3.992 38.25 10.633 1 97.62 311 GLU A N 1
ATOM 2329 C CA . GLU A 1 311 ? -3.277 37.906 11.852 1 97.62 311 GLU A CA 1
ATOM 2330 C C . GLU A 1 311 ? -2.633 36.531 11.75 1 97.62 311 GLU A C 1
ATOM 2332 O O . GLU A 1 311 ? -3.303 35.562 11.414 1 97.62 311 GLU A O 1
ATOM 2337 N N . ALA A 1 312 ? -1.38 36.5 11.945 1 97 312 ALA A N 1
ATOM 2338 C CA . ALA A 1 312 ? -0.618 35.25 11.883 1 97 312 ALA A CA 1
ATOM 2339 C C . ALA A 1 312 ? 0.32 35.125 13.078 1 97 312 ALA A C 1
ATOM 2341 O O . ALA A 1 312 ? 1.043 36.062 13.422 1 97 312 ALA A O 1
ATOM 2342 N N . GLU A 1 313 ? 0.236 34.031 13.734 1 95.44 313 GLU A N 1
ATOM 2343 C CA . GLU A 1 313 ? 1.142 33.75 14.844 1 95.44 313 GLU A CA 1
ATOM 2344 C C . GLU A 1 313 ? 2.09 32.594 14.492 1 95.44 313 GLU A C 1
ATOM 2346 O O . GLU A 1 313 ? 1.691 31.641 13.828 1 95.44 313 GLU A O 1
ATOM 2351 N N . ARG A 1 314 ? 3.273 32.781 14.938 1 95.44 314 ARG A N 1
ATOM 2352 C CA . ARG A 1 314 ? 4.258 31.719 14.688 1 95.44 314 ARG A CA 1
ATOM 2353 C C . ARG A 1 314 ? 3.932 30.469 15.484 1 95.44 314 ARG A C 1
ATOM 2355 O O . ARG A 1 314 ? 3.75 30.531 16.703 1 95.44 314 ARG A O 1
ATOM 2362 N N . PRO A 1 315 ? 3.816 29.312 14.883 1 96.25 315 PRO A N 1
ATOM 2363 C CA . PRO A 1 315 ? 3.658 28.062 15.641 1 96.25 315 PRO A CA 1
ATOM 2364 C C . PRO A 1 315 ? 4.957 27.609 16.297 1 96.25 315 PRO A C 1
ATOM 2366 O O . PRO A 1 315 ? 6.027 28.156 16.016 1 96.25 315 PRO A O 1
ATOM 2369 N N . ASP A 1 316 ? 4.863 26.672 17.203 1 97.44 316 ASP A N 1
ATOM 2370 C CA . ASP A 1 316 ? 6.023 26.109 17.891 1 97.44 316 ASP A CA 1
ATOM 2371 C C . ASP A 1 316 ? 6.586 24.922 17.109 1 97.44 316 ASP A C 1
ATOM 2373 O O . ASP A 1 316 ? 7.645 24.391 17.469 1 97.44 316 ASP A O 1
ATOM 2377 N N . GLY A 1 317 ? 5.961 24.5 16.094 1 97.81 317 GLY A N 1
ATOM 2378 C CA . GLY A 1 317 ? 6.336 23.375 15.258 1 97.81 317 GLY A CA 1
ATOM 2379 C C . GLY A 1 317 ? 5.395 23.172 14.086 1 97.81 317 GLY A C 1
ATOM 2380 O O . GLY A 1 317 ? 4.582 24.031 13.773 1 97.81 317 GLY A O 1
ATOM 2381 N N . GLY A 1 318 ? 5.586 22.094 13.391 1 97.5 318 GLY A N 1
ATOM 2382 C CA . GLY A 1 318 ? 4.73 21.75 12.266 1 97.5 318 GLY A CA 1
ATOM 2383 C C . GLY A 1 318 ? 5.168 22.375 10.961 1 97.5 318 GLY A C 1
ATOM 2384 O O . GLY A 1 318 ? 6.355 22.656 10.773 1 97.5 318 GLY A O 1
ATOM 2385 N N . PHE A 1 319 ? 4.211 22.469 10.055 1 97.88 319 PHE A N 1
ATOM 2386 C CA . PHE A 1 319 ? 4.547 22.859 8.688 1 97.88 319 PHE A CA 1
ATOM 2387 C C . PHE A 1 319 ? 3.73 24.062 8.242 1 97.88 319 PHE A C 1
ATOM 2389 O O . PHE A 1 319 ? 3.967 24.625 7.172 1 97.88 319 PHE A O 1
ATOM 2396 N N . PHE A 1 320 ? 2.785 24.609 9.141 1 98.06 320 PHE A N 1
ATOM 2397 C CA . PHE A 1 320 ? 1.765 25.516 8.609 1 98.06 320 PHE A CA 1
ATOM 2398 C C . PHE A 1 320 ? 1.517 26.672 9.562 1 98.06 320 PHE A C 1
ATOM 2400 O O . PHE A 1 320 ? 1.723 26.547 10.773 1 98.06 320 PHE A O 1
ATOM 2407 N N . VAL A 1 321 ? 1.136 27.75 8.992 1 98.19 321 VAL A N 1
ATOM 2408 C CA . VAL A 1 321 ? 0.565 28.891 9.703 1 98.19 321 VAL A CA 1
ATOM 2409 C C . VAL A 1 321 ? -0.918 29.016 9.367 1 98.19 321 VAL A C 1
ATOM 2411 O O . VAL A 1 321 ? -1.296 29.016 8.195 1 98.19 321 VAL A O 1
ATOM 2414 N N . TRP A 1 322 ? -1.703 29 10.375 1 98.19 322 TRP A N 1
ATOM 2415 C CA . TRP A 1 322 ? -3.146 29.188 10.258 1 98.19 322 TRP A CA 1
ATOM 2416 C C . TRP A 1 322 ? -3.535 30.625 10.539 1 98.19 322 TRP A C 1
ATOM 2418 O O . TRP A 1 322 ? -3.814 31 11.688 1 98.19 322 TRP A O 1
ATOM 2428 N N . ALA A 1 323 ? -3.594 31.438 9.492 1 98.31 323 ALA A N 1
ATOM 2429 C CA . ALA A 1 323 ? -3.783 32.875 9.656 1 98.31 323 ALA A CA 1
ATOM 2430 C C . ALA A 1 323 ? -5.262 33.25 9.594 1 98.31 323 ALA A C 1
ATOM 2432 O O . ALA A 1 323 ? -6.051 32.562 8.922 1 98.31 323 ALA A O 1
ATOM 2433 N N . ARG A 1 324 ? -5.609 34.25 10.289 1 98.19 324 ARG A N 1
ATOM 2434 C CA . ARG A 1 324 ? -6.98 34.75 10.328 1 98.19 324 ARG A CA 1
ATOM 2435 C C . ARG A 1 324 ? -7.105 36.094 9.578 1 98.19 324 ARG A C 1
ATOM 2437 O O . ARG A 1 324 ? -6.363 37.031 9.852 1 98.19 324 ARG A O 1
ATOM 2444 N N . LEU A 1 325 ? -8.023 36.125 8.672 1 97.94 325 LEU A N 1
ATOM 2445 C CA . LEU A 1 325 ? -8.328 37.375 8 1 97.94 325 LEU A CA 1
ATOM 2446 C C . LEU A 1 325 ? -9.031 38.344 8.953 1 97.94 325 LEU A C 1
ATOM 2448 O O . LEU A 1 325 ? -9.922 37.938 9.695 1 97.94 325 LEU A O 1
ATOM 2452 N N . ARG A 1 326 ? -8.547 39.562 8.938 1 97 326 ARG A N 1
ATOM 2453 C CA . ARG A 1 326 ? -9.148 40.594 9.773 1 97 326 ARG A CA 1
ATOM 2454 C C . ARG A 1 326 ? -10.461 41.094 9.172 1 97 326 ARG A C 1
ATOM 2456 O O . ARG A 1 326 ? -10.781 40.781 8.023 1 97 326 ARG A O 1
ATOM 2463 N N . GLU A 1 327 ? -11.18 41.812 10.062 1 93.81 327 GLU A N 1
ATOM 2464 C CA . GLU A 1 327 ? -12.367 42.469 9.555 1 93.81 327 GLU A CA 1
ATOM 2465 C C . GLU A 1 327 ? -12.023 43.438 8.422 1 93.81 327 GLU A C 1
ATOM 2467 O O . GLU A 1 327 ? -11.031 44.156 8.5 1 93.81 327 GLU A O 1
AT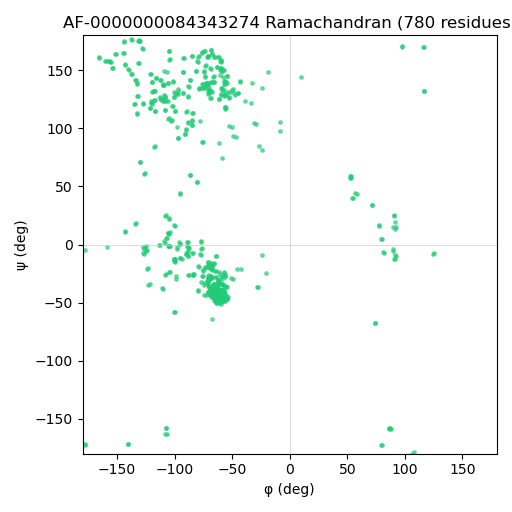OM 2472 N N . GLY A 1 328 ? -12.766 43.375 7.359 1 91.44 328 GLY A N 1
ATOM 2473 C CA . GLY A 1 328 ? -12.523 44.25 6.23 1 91.44 328 GLY A CA 1
ATOM 2474 C C . GLY A 1 328 ? -11.594 43.656 5.191 1 91.44 328 GLY A C 1
ATOM 2475 O O . GLY A 1 328 ? -11.398 44.25 4.121 1 91.44 328 GLY A O 1
ATOM 2476 N N . ALA A 1 329 ? -11 42.531 5.555 1 93.06 329 ALA A N 1
ATOM 2477 C CA . ALA A 1 329 ? -10.164 41.844 4.578 1 93.06 329 ALA A CA 1
ATOM 2478 C C . ALA A 1 329 ? -10.969 41.438 3.352 1 93.06 329 ALA A C 1
ATOM 2480 O O . ALA A 1 329 ? -12.203 41.344 3.408 1 93.06 329 ALA A O 1
ATOM 2481 N N . PRO A 1 330 ? -10.234 41.219 2.213 1 93.94 330 PRO A N 1
ATOM 2482 C CA . PRO A 1 330 ? -10.93 40.75 1.003 1 93.94 330 PRO A CA 1
ATOM 2483 C C . PRO A 1 330 ? -11.648 39.406 1.196 1 93.94 330 PRO A C 1
ATOM 2485 O O . PRO A 1 330 ? -11.273 38.625 2.07 1 93.94 330 PRO A O 1
ATOM 2488 N N . ASP A 1 331 ? -12.602 39.281 0.334 1 95.38 331 ASP A N 1
ATOM 2489 C CA . ASP A 1 331 ? -13.281 38 0.263 1 95.38 331 ASP A CA 1
ATOM 2490 C C . ASP A 1 331 ? -12.281 36.844 -0.006 1 95.38 331 ASP A C 1
ATOM 2492 O O . ASP A 1 331 ? -11.367 37 -0.818 1 95.38 331 ASP A O 1
ATOM 2496 N N . LEU A 1 332 ? -12.469 35.75 0.683 1 96.56 332 LEU A N 1
ATOM 2497 C CA . LEU A 1 332 ? -11.516 34.656 0.65 1 96.56 332 LEU A CA 1
ATOM 2498 C C . LEU A 1 332 ? -11.344 34.125 -0.769 1 96.56 332 LEU A C 1
ATOM 2500 O O . LEU A 1 332 ? -10.227 33.875 -1.216 1 96.56 332 LEU A O 1
ATOM 2504 N N . ASP A 1 333 ? -12.43 33.938 -1.538 1 95.88 333 ASP A N 1
ATOM 2505 C CA . ASP A 1 333 ? -12.367 33.375 -2.889 1 95.88 333 ASP A CA 1
ATOM 2506 C C . ASP A 1 333 ? -11.695 34.344 -3.85 1 95.88 333 ASP A C 1
ATOM 2508 O O . ASP A 1 333 ? -10.914 33.938 -4.711 1 95.88 333 ASP A O 1
ATOM 2512 N N . ALA A 1 334 ? -12.039 35.625 -3.727 1 96.12 334 ALA A N 1
ATOM 2513 C CA . ALA A 1 334 ? -11.422 36.656 -4.559 1 96.12 334 ALA A CA 1
ATOM 2514 C C . ALA A 1 334 ? -9.922 36.75 -4.305 1 96.12 334 ALA A C 1
ATOM 2516 O O . ALA A 1 334 ? -9.133 36.875 -5.242 1 96.12 334 ALA A O 1
ATOM 2517 N N . LEU A 1 335 ? -9.617 36.688 -3.053 1 97.06 335 LEU A N 1
ATOM 2518 C CA . LEU A 1 335 ? -8.203 36.75 -2.691 1 97.06 335 LEU A CA 1
ATOM 2519 C C . LEU A 1 335 ? -7.453 35.562 -3.236 1 97.06 335 LEU A C 1
ATOM 2521 O O . LEU A 1 335 ? -6.328 35.688 -3.723 1 97.06 335 LEU A O 1
ATOM 2525 N N . HIS A 1 336 ? -8.023 34.375 -3.121 1 97 336 HIS A N 1
ATOM 2526 C CA . HIS A 1 336 ? -7.406 33.156 -3.619 1 97 336 HIS A CA 1
ATOM 2527 C C . HIS A 1 336 ? -7.141 33.25 -5.117 1 97 336 HIS A C 1
ATOM 2529 O O . HIS A 1 336 ? -6.051 32.906 -5.582 1 97 336 HIS A O 1
ATOM 2535 N N . ALA A 1 337 ? -8.109 33.656 -5.91 1 95.5 337 ALA A N 1
ATOM 2536 C CA . ALA A 1 337 ? -7.973 33.812 -7.359 1 95.5 337 ALA A CA 1
ATOM 2537 C C . ALA A 1 337 ? -6.891 34.844 -7.711 1 95.5 337 ALA A C 1
ATOM 2539 O O . ALA A 1 337 ? -6.082 34.594 -8.609 1 95.5 337 ALA A O 1
ATOM 2540 N N . ALA A 1 338 ? -6.941 35.969 -7.012 1 96.44 338 ALA A N 1
ATOM 2541 C CA . ALA A 1 338 ? -5.949 37 -7.254 1 96.44 338 ALA A CA 1
ATOM 2542 C C . ALA A 1 338 ? -4.543 36.5 -6.934 1 96.44 338 ALA A C 1
ATOM 2544 O O . ALA A 1 338 ? -3.592 36.812 -7.66 1 96.44 338 ALA A O 1
ATOM 2545 N N . ALA A 1 339 ? -4.383 35.844 -5.789 1 97.06 339 ALA A N 1
ATOM 2546 C CA . ALA A 1 339 ? -3.086 35.281 -5.414 1 97.06 339 ALA A CA 1
ATOM 2547 C C . ALA A 1 339 ? -2.535 34.375 -6.512 1 97.06 339 ALA A C 1
ATOM 2549 O O . ALA A 1 339 ? -1.357 34.469 -6.867 1 97.06 339 ALA A O 1
ATOM 2550 N N . ALA A 1 340 ? -3.402 33.531 -7.023 1 94.75 340 ALA A N 1
ATOM 2551 C CA . ALA A 1 340 ? -3.004 32.656 -8.102 1 94.75 340 ALA A CA 1
ATOM 2552 C C . ALA A 1 340 ? -2.521 33.438 -9.32 1 94.75 340 ALA A C 1
ATOM 2554 O O . ALA A 1 340 ? -1.528 33.062 -9.953 1 94.75 340 ALA A O 1
ATOM 2555 N N . ALA A 1 341 ? -3.215 34.406 -9.656 1 93.62 341 ALA A N 1
ATOM 2556 C CA . ALA A 1 341 ? -2.863 35.25 -10.797 1 93.62 341 ALA A CA 1
ATOM 2557 C C . ALA A 1 341 ? -1.513 35.938 -10.578 1 93.62 341 ALA A C 1
ATOM 2559 O O . ALA A 1 341 ? -0.782 36.188 -11.539 1 93.62 341 ALA A O 1
ATOM 2560 N N . HIS A 1 342 ? -1.191 36.219 -9.32 1 96 342 HIS A N 1
ATOM 2561 C CA . HIS A 1 342 ? 0.077 36.844 -8.992 1 96 342 HIS A CA 1
ATOM 2562 C C . HIS A 1 342 ? 1.173 35.812 -8.758 1 96 342 HIS A C 1
ATOM 2564 O O . HIS A 1 342 ? 2.283 36.156 -8.352 1 96 342 HIS A O 1
ATOM 2570 N N . GLY A 1 343 ? 0.896 34.594 -8.914 1 95.69 343 GLY A N 1
ATOM 2571 C CA . GLY A 1 343 ? 1.908 33.562 -8.898 1 95.69 343 GLY A CA 1
ATOM 2572 C C . GLY A 1 343 ? 2.158 32.969 -7.52 1 95.69 343 GLY A C 1
ATOM 2573 O O . GLY A 1 343 ? 3.275 32.562 -7.207 1 95.69 343 GLY A O 1
ATOM 2574 N N . THR A 1 344 ? 1.236 33.031 -6.645 1 96.75 344 THR A N 1
ATOM 2575 C CA . THR A 1 344 ? 1.293 32.312 -5.367 1 96.75 344 THR A CA 1
ATOM 2576 C C . THR A 1 344 ? -0.054 31.688 -5.035 1 96.75 344 THR A C 1
ATOM 2578 O O . THR A 1 344 ? -0.941 31.625 -5.891 1 96.75 344 THR A O 1
ATOM 2581 N N . SER A 1 345 ? -0.072 30.969 -3.918 1 95.12 345 SER A N 1
ATOM 2582 C CA . SER A 1 345 ? -1.309 30.297 -3.527 1 95.12 345 SER A CA 1
ATOM 2583 C C . SER A 1 345 ? -1.301 29.953 -2.043 1 95.12 345 SER A C 1
ATOM 2585 O O . SER A 1 345 ? -0.25 29.969 -1.399 1 95.12 345 SER A O 1
ATOM 2587 N N . PHE A 1 346 ? -2.449 29.781 -1.552 1 96.38 346 PHE A N 1
ATOM 2588 C CA . PHE A 1 346 ? -2.67 29.328 -0.186 1 96.38 346 PHE A CA 1
ATOM 2589 C C . PHE A 1 346 ? -3.893 28.422 -0.111 1 96.38 346 PHE A C 1
ATOM 2591 O O . PHE A 1 346 ? -4.656 28.312 -1.074 1 96.38 346 PHE A O 1
ATOM 2598 N N . SER A 1 347 ? -4.02 27.688 1.003 1 97.06 347 SER A N 1
ATOM 2599 C CA . SER A 1 347 ? -5.223 26.891 1.194 1 97.06 347 SER A CA 1
ATOM 2600 C C . SER A 1 347 ? -6.316 27.688 1.889 1 97.06 347 SER A C 1
ATOM 2602 O O . SER A 1 347 ? -6.07 28.328 2.916 1 97.06 347 SER A O 1
ATOM 2604 N N . ARG A 1 348 ? -7.551 27.719 1.267 1 97.19 348 ARG A N 1
ATOM 2605 C CA . ARG A 1 348 ? -8.711 28.359 1.883 1 97.19 348 ARG A CA 1
ATOM 2606 C C . ARG A 1 348 ? -9.156 27.594 3.129 1 97.19 348 ARG A C 1
ATOM 2608 O O . ARG A 1 348 ? -9.227 26.375 3.123 1 97.19 348 ARG A O 1
ATOM 2615 N N . GLY A 1 349 ? -9.352 28.312 4.172 1 97.94 349 GLY A N 1
ATOM 2616 C CA . GLY A 1 349 ? -9.836 27.688 5.391 1 97.94 349 GLY A CA 1
ATOM 2617 C C . GLY A 1 349 ? -11.047 26.797 5.164 1 97.94 349 GLY A C 1
ATOM 2618 O O . GLY A 1 349 ? -11.195 25.781 5.832 1 97.94 349 GLY A O 1
ATOM 2619 N N . THR A 1 350 ? -11.875 27.094 4.18 1 97.5 350 THR A N 1
ATOM 2620 C CA . THR A 1 350 ? -13.102 26.359 3.881 1 97.5 350 THR A CA 1
ATOM 2621 C C . THR A 1 350 ? -12.789 24.922 3.455 1 97.5 350 THR A C 1
ATOM 2623 O O . THR A 1 350 ? -13.633 24.031 3.578 1 97.5 350 THR A O 1
ATOM 2626 N N . SER A 1 351 ? -11.586 24.688 2.973 1 96.25 351 SER A N 1
ATOM 2627 C CA . SER A 1 351 ? -11.188 23.359 2.52 1 96.25 351 SER A CA 1
ATOM 2628 C C . SER A 1 351 ? -11.023 22.391 3.693 1 96.25 351 SER A C 1
ATOM 2630 O O . SER A 1 351 ? -10.969 21.172 3.504 1 96.25 351 SER A O 1
ATOM 2632 N N . PHE A 1 352 ? -10.953 22.953 4.926 1 97.94 352 PHE A N 1
ATOM 2633 C CA . PHE A 1 352 ? -10.695 22.141 6.109 1 97.94 352 PHE A CA 1
ATOM 2634 C C . PHE A 1 352 ? -11.961 22 6.949 1 97.94 352 PHE A C 1
ATOM 2636 O O . PHE A 1 352 ? -11.914 21.469 8.062 1 97.94 352 PHE A O 1
ATOM 2643 N N . ALA A 1 353 ? -13.078 22.516 6.41 1 97.81 353 ALA A N 1
ATOM 2644 C CA . ALA A 1 353 ? -14.344 22.516 7.141 1 97.81 353 ALA A CA 1
ATOM 2645 C C . ALA A 1 353 ? -14.938 21.109 7.215 1 97.81 353 ALA A C 1
ATOM 2647 O O . ALA A 1 353 ? -14.82 20.328 6.273 1 97.81 353 ALA A O 1
ATOM 2648 N N . VAL A 1 354 ? -15.461 20.75 8.328 1 97.94 354 VAL A N 1
ATOM 2649 C CA . VAL A 1 354 ? -16.219 19.516 8.523 1 97.94 354 VAL A CA 1
ATOM 2650 C C . VAL A 1 354 ? -17.719 19.797 8.43 1 97.94 354 VAL A C 1
ATOM 2652 O O . VAL A 1 354 ? -18.203 20.781 9 1 97.94 354 VAL A O 1
ATOM 2655 N N . PRO A 1 355 ? -18.484 19.031 7.617 1 95.44 355 PRO A N 1
ATOM 2656 C CA . PRO A 1 355 ? -19.938 19.25 7.645 1 95.44 355 PRO A CA 1
ATOM 2657 C C . PRO A 1 355 ? -20.5 19.297 9.062 1 95.44 355 PRO A C 1
ATOM 2659 O O . PRO A 1 355 ? -20.203 18.406 9.875 1 95.44 355 PRO A O 1
ATOM 2662 N N . GLY A 1 356 ? -21.25 20.297 9.32 1 96.25 356 GLY A N 1
ATOM 2663 C CA . GLY A 1 356 ? -21.797 20.453 10.656 1 96.25 356 GLY A CA 1
ATOM 2664 C C . GLY A 1 356 ? -20.906 21.25 11.586 1 96.25 356 GLY A C 1
ATOM 2665 O O . GLY A 1 356 ? -21.266 21.531 12.727 1 96.25 356 GLY A O 1
ATOM 2666 N N . GLY A 1 357 ? -19.688 21.609 11.102 1 97.44 357 GLY A N 1
ATOM 2667 C CA . GLY A 1 357 ? -18.734 22.391 11.891 1 97.44 357 GLY A CA 1
ATOM 2668 C C . GLY A 1 357 ? -18.609 23.828 11.406 1 97.44 357 GLY A C 1
ATOM 2669 O O . GLY A 1 357 ? -19.578 24.422 10.945 1 97.44 357 GLY A O 1
ATOM 2670 N N . GLY A 1 358 ? -17.516 24.406 11.742 1 96.5 358 GLY A N 1
ATOM 2671 C CA . GLY A 1 358 ? -17.266 25.75 11.281 1 96.5 358 GLY A CA 1
ATOM 2672 C C . GLY A 1 358 ? -16.906 25.828 9.812 1 96.5 358 GLY A C 1
ATOM 2673 O O . GLY A 1 358 ? -16.344 24.875 9.258 1 96.5 358 GLY A O 1
ATOM 2674 N N . GLU A 1 359 ? -17.172 26.938 9.195 1 96.44 359 GLU A N 1
ATOM 2675 C CA . GLU A 1 359 ? -16.875 27.125 7.773 1 96.44 359 GLU A CA 1
ATOM 2676 C C . GLU A 1 359 ? -15.445 27.625 7.562 1 96.44 359 GLU A C 1
ATOM 2678 O O . GLU A 1 359 ? -14.883 27.469 6.477 1 96.44 359 GLU A O 1
ATOM 2683 N N . HIS A 1 360 ? -14.898 28.297 8.523 1 97.56 360 HIS A N 1
ATOM 2684 C CA . HIS A 1 360 ? -13.531 28.797 8.531 1 97.56 360 HIS A CA 1
ATOM 2685 C C . HIS A 1 360 ? -13.273 29.719 7.344 1 97.56 360 HIS A C 1
ATOM 2687 O O . HIS A 1 360 ? -12.242 29.609 6.672 1 97.56 360 HIS A O 1
ATOM 2693 N N . ARG A 1 361 ? -14.211 30.625 7.02 1 96.81 361 ARG A N 1
ATOM 2694 C CA . ARG A 1 361 ? -14.156 31.531 5.871 1 96.81 361 ARG A CA 1
ATOM 2695 C C . ARG A 1 361 ? -13.148 32.656 6.098 1 96.81 361 ARG A C 1
ATOM 2697 O O . ARG A 1 361 ? -12.719 33.312 5.148 1 96.81 361 ARG A O 1
ATOM 2704 N N . ASP A 1 362 ? -12.812 32.875 7.301 1 97.62 362 ASP A N 1
ATOM 2705 C CA . ASP A 1 362 ? -11.867 33.938 7.629 1 97.62 362 ASP A CA 1
ATOM 2706 C C . ASP A 1 362 ? -10.469 33.375 7.863 1 97.62 362 ASP A C 1
ATOM 2708 O O . ASP A 1 362 ? -9.641 34.031 8.523 1 97.62 362 ASP A O 1
ATOM 2712 N N . ARG A 1 363 ? -10.219 32.156 7.422 1 98 363 ARG A N 1
ATOM 2713 C CA . ARG A 1 363 ? -8.93 31.516 7.684 1 98 363 ARG A CA 1
ATOM 2714 C C . ARG A 1 363 ? -8.227 31.141 6.383 1 98 363 ARG A C 1
ATOM 2716 O O . ARG A 1 363 ? -8.875 30.812 5.387 1 98 363 ARG A O 1
ATOM 2723 N N . ILE A 1 364 ? -6.914 31.203 6.371 1 97.94 364 ILE A N 1
ATOM 2724 C CA . ILE A 1 364 ? -6.078 30.656 5.309 1 97.94 364 ILE A CA 1
ATOM 2725 C C . ILE A 1 364 ? -4.922 29.875 5.922 1 97.94 364 ILE A C 1
ATOM 2727 O O . ILE A 1 364 ? -4.395 30.25 6.973 1 97.94 364 ILE A O 1
ATOM 2731 N N . ARG A 1 365 ? -4.555 28.797 5.363 1 98.19 365 ARG A N 1
ATOM 2732 C CA . ARG A 1 365 ? -3.367 28.0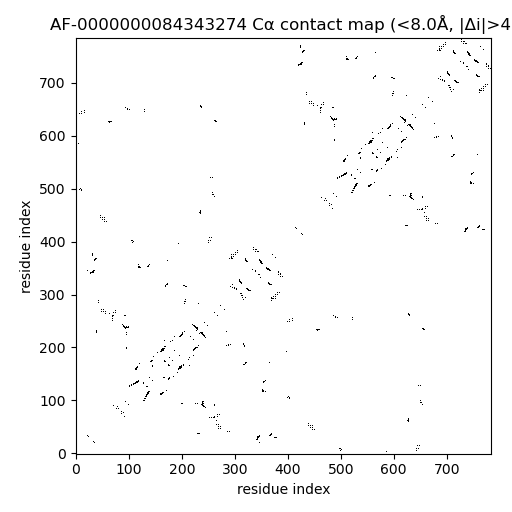47 5.762 1 98.19 365 ARG A CA 1
ATOM 2733 C C . ARG A 1 365 ? -2.201 28.328 4.816 1 98.19 365 ARG A C 1
ATOM 2735 O O . ARG A 1 365 ? -2.355 28.25 3.596 1 98.19 365 ARG A O 1
ATOM 2742 N N . LEU A 1 366 ? -1.102 28.625 5.371 1 98.19 366 LEU A N 1
ATOM 2743 C CA . LEU A 1 366 ? 0.125 28.891 4.629 1 98.19 366 LEU A CA 1
ATOM 2744 C C . LEU A 1 366 ? 1.226 27.906 5.027 1 98.19 366 LEU A C 1
ATOM 2746 O O . LEU A 1 366 ? 1.587 27.828 6.207 1 98.19 366 LEU A O 1
ATOM 2750 N N . GLY A 1 367 ? 1.729 27.172 4.051 1 97.56 367 GLY A N 1
ATOM 2751 C CA . GLY A 1 367 ? 2.828 26.25 4.305 1 97.56 367 GLY A CA 1
ATOM 2752 C C . GLY A 1 367 ? 4.191 26.906 4.195 1 97.56 367 GLY A C 1
ATOM 2753 O O . GLY A 1 367 ? 4.414 27.75 3.324 1 97.56 367 GLY A O 1
ATOM 2754 N N . PHE A 1 368 ? 5.137 26.531 5.082 1 97.38 368 PHE A N 1
ATOM 2755 C CA . PHE A 1 368 ? 6.438 27.188 5.074 1 97.38 368 PHE A CA 1
ATOM 2756 C C . PHE A 1 368 ? 7.562 26.172 4.98 1 97.38 368 PHE A C 1
ATOM 2758 O O . PHE A 1 368 ? 8.719 26.531 4.738 1 97.38 368 PHE A O 1
ATOM 2765 N N . SER A 1 369 ? 7.305 24.906 5.074 1 95.75 369 SER A N 1
ATOM 2766 C CA . SER A 1 369 ? 8.32 23.906 5.352 1 95.75 369 SER A CA 1
ATOM 2767 C C . SER A 1 369 ? 9.203 23.656 4.137 1 95.75 369 SER A C 1
ATOM 2769 O O . SER A 1 369 ? 10.391 23.344 4.273 1 95.75 369 SER A O 1
ATOM 2771 N N . ASP A 1 370 ? 8.617 23.734 2.965 1 92 370 ASP A N 1
ATOM 2772 C CA . ASP A 1 370 ? 9.336 23.25 1.793 1 92 370 ASP A CA 1
ATOM 2773 C C . ASP A 1 370 ? 9.883 24.391 0.952 1 92 370 ASP A C 1
ATOM 2775 O O . ASP A 1 370 ? 10.273 24.203 -0.2 1 92 370 ASP A O 1
ATOM 2779 N N . LEU A 1 371 ? 9.867 25.641 1.419 1 95.19 371 LEU A N 1
ATOM 2780 C CA . LEU A 1 371 ? 10.359 26.812 0.695 1 95.19 371 LEU A CA 1
ATOM 2781 C C . LEU A 1 371 ? 11.492 27.484 1.457 1 95.19 371 LEU A C 1
ATOM 2783 O O . LEU A 1 371 ? 11.445 27.594 2.684 1 95.19 371 LEU A O 1
ATOM 2787 N N . PRO A 1 372 ? 12.508 27.922 0.731 1 95.88 372 PRO A N 1
ATOM 2788 C CA . PRO A 1 372 ? 13.516 28.75 1.397 1 95.88 372 PRO A CA 1
ATOM 2789 C C . PRO A 1 372 ? 12.969 30.078 1.88 1 95.88 372 PRO A C 1
ATOM 2791 O O . PRO A 1 372 ? 11.93 30.547 1.389 1 95.88 372 PRO A O 1
ATOM 2794 N N . GLU A 1 373 ? 13.633 30.703 2.775 1 97.69 373 GLU A N 1
ATOM 2795 C CA . GLU A 1 373 ? 13.18 31.953 3.396 1 97.69 373 GLU A CA 1
ATOM 2796 C C . GLU A 1 373 ? 12.93 33.031 2.348 1 97.69 373 GLU A C 1
ATOM 2798 O O . GLU A 1 373 ? 11.93 33.75 2.422 1 97.69 373 GLU A O 1
ATOM 2803 N N . ALA A 1 374 ? 13.805 33.125 1.359 1 98 374 ALA A N 1
ATOM 2804 C CA . ALA A 1 374 ? 13.664 34.156 0.328 1 98 374 ALA A CA 1
ATOM 2805 C C . ALA A 1 374 ? 12.391 33.938 -0.479 1 98 374 ALA A C 1
ATOM 2807 O O . ALA A 1 374 ? 11.703 34.906 -0.829 1 98 374 ALA A O 1
ATOM 2808 N N . SER A 1 375 ? 12.102 32.688 -0.776 1 97.44 375 SER A N 1
ATOM 2809 C CA . SER A 1 375 ? 10.883 32.375 -1.518 1 97.44 375 SER A CA 1
ATOM 2810 C C . SER A 1 375 ? 9.633 32.688 -0.699 1 97.44 375 SER A C 1
ATOM 2812 O O . SER A 1 375 ? 8.617 33.094 -1.246 1 97.44 375 SER A O 1
ATOM 2814 N N . LEU A 1 376 ? 9.703 32.469 0.584 1 98.31 376 LEU A N 1
ATOM 2815 C CA . LEU A 1 376 ? 8.586 32.781 1.468 1 98.31 376 LEU A CA 1
ATOM 2816 C C . LEU A 1 376 ? 8.281 34.25 1.457 1 98.31 376 LEU A C 1
ATOM 2818 O O . LEU A 1 376 ? 7.125 34.656 1.354 1 98.31 376 LEU A O 1
ATOM 2822 N N . ARG A 1 377 ? 9.289 35.062 1.553 1 98.5 377 ARG A N 1
ATOM 2823 C CA . ARG A 1 377 ? 9.117 36.5 1.525 1 98.5 377 ARG A CA 1
ATOM 2824 C C . ARG A 1 377 ? 8.539 36.969 0.192 1 98.5 377 ARG A C 1
ATOM 2826 O O . ARG A 1 377 ? 7.641 37.812 0.156 1 98.5 377 ARG A O 1
ATOM 2833 N N . GLU A 1 378 ? 9.109 36.344 -0.851 1 98.38 378 GLU A N 1
ATOM 2834 C CA . GLU A 1 378 ? 8.602 36.656 -2.18 1 98.38 378 GLU A CA 1
ATOM 2835 C C . GLU A 1 378 ? 7.129 36.281 -2.322 1 98.38 378 GLU A C 1
ATOM 2837 O O . GLU A 1 378 ? 6.34 37.031 -2.904 1 98.38 378 GLU A O 1
ATOM 2842 N N . ALA A 1 379 ? 6.77 35.156 -1.833 1 98.12 379 ALA A N 1
ATOM 2843 C CA . ALA A 1 379 ? 5.379 34.719 -1.893 1 98.12 379 ALA A CA 1
ATOM 2844 C C . ALA A 1 379 ? 4.465 35.688 -1.143 1 98.12 379 ALA A C 1
ATOM 2846 O O . ALA A 1 379 ? 3.348 35.969 -1.588 1 98.12 379 ALA A O 1
ATOM 2847 N N . VAL A 1 380 ? 4.934 36.188 -0.028 1 98.62 380 VAL A N 1
ATOM 2848 C CA . VAL A 1 380 ? 4.145 37.125 0.756 1 98.62 380 VAL A CA 1
ATOM 2849 C C . VAL A 1 380 ? 4.004 38.438 -0.006 1 98.62 380 VAL A C 1
ATOM 2851 O O . VAL A 1 380 ? 2.943 39.062 0.014 1 98.62 380 VAL A O 1
ATOM 2854 N N . ASP A 1 381 ? 5.086 38.844 -0.661 1 98.56 381 ASP A N 1
ATOM 2855 C CA . ASP A 1 381 ? 5.008 40.062 -1.496 1 98.56 381 ASP A CA 1
ATOM 2856 C C . ASP A 1 381 ? 3.953 39.875 -2.586 1 98.56 381 ASP A C 1
ATOM 2858 O O . ASP A 1 381 ? 3.191 40.812 -2.861 1 98.56 381 ASP A O 1
ATOM 2862 N N . ARG A 1 382 ? 3.914 38.781 -3.16 1 97.94 382 ARG A N 1
ATOM 2863 C CA . ARG A 1 382 ? 2.928 38.5 -4.199 1 97.94 382 ARG A CA 1
ATOM 2864 C C . ARG A 1 382 ? 1.517 38.469 -3.619 1 97.94 382 ARG A C 1
ATOM 2866 O O . ARG A 1 382 ? 0.57 38.938 -4.258 1 97.94 382 ARG A O 1
ATOM 2873 N N . LEU A 1 383 ? 1.378 37.906 -2.459 1 98.06 383 LEU A N 1
ATOM 2874 C CA . LEU A 1 383 ? 0.088 37.906 -1.776 1 98.06 383 LEU A CA 1
ATOM 2875 C C . LEU A 1 383 ? -0.359 39.312 -1.447 1 98.06 383 LEU A C 1
ATOM 2877 O O . LEU A 1 383 ? -1.545 39.656 -1.553 1 98.06 383 LEU A O 1
ATOM 2881 N N . ALA A 1 384 ? 0.569 40.156 -1.059 1 98.31 384 ALA A N 1
ATOM 2882 C CA . ALA A 1 384 ? 0.265 41.562 -0.787 1 98.31 384 ALA A CA 1
ATOM 2883 C C . ALA A 1 384 ? -0.236 42.281 -2.043 1 98.31 384 ALA A C 1
ATOM 2885 O O . ALA A 1 384 ? -1.177 43.062 -1.983 1 98.31 384 ALA A O 1
ATOM 2886 N N . ALA A 1 385 ? 0.416 41.969 -3.123 1 98.12 385 ALA A N 1
ATOM 2887 C CA . ALA A 1 385 ? -0.031 42.562 -4.395 1 98.12 385 ALA A CA 1
ATOM 2888 C C . ALA A 1 385 ? -1.449 42.094 -4.727 1 98.12 385 ALA A C 1
ATOM 2890 O O . ALA A 1 385 ? -2.25 42.875 -5.246 1 98.12 385 ALA A O 1
ATOM 2891 N N . ALA A 1 386 ? -1.715 40.844 -4.48 1 97.56 386 ALA A N 1
ATOM 2892 C CA . ALA A 1 386 ? -3.055 40.312 -4.699 1 97.56 386 ALA A CA 1
ATOM 2893 C C . ALA A 1 386 ? -4.086 41.031 -3.85 1 97.56 386 ALA A C 1
ATOM 2895 O O . ALA A 1 386 ? -5.191 41.344 -4.312 1 97.56 386 ALA A O 1
ATOM 2896 N N . VAL A 1 387 ? -3.76 41.312 -2.604 1 97.69 387 VAL A N 1
ATOM 2897 C CA . VAL A 1 387 ? -4.645 42.031 -1.693 1 97.69 387 VAL A CA 1
ATOM 2898 C C . VAL A 1 387 ? -4.945 43.406 -2.258 1 97.69 387 VAL A C 1
ATOM 2900 O O . VAL A 1 387 ? -6.098 43.844 -2.252 1 97.69 387 VAL A O 1
ATOM 2903 N N . GLU A 1 388 ? -3.93 44.062 -2.727 1 97 388 GLU A N 1
ATOM 2904 C CA . GLU A 1 388 ? -4.102 45.406 -3.301 1 97 388 GLU A CA 1
ATOM 2905 C C . GLU A 1 388 ? -5.031 45.375 -4.508 1 97 388 GLU A C 1
ATOM 2907 O O . GLU A 1 388 ? -5.863 46.25 -4.688 1 97 388 GLU A O 1
ATOM 2912 N N . GLU A 1 389 ? -4.848 44.375 -5.238 1 96.38 389 GLU A N 1
ATOM 2913 C CA . GLU A 1 389 ? -5.684 44.219 -6.426 1 96.38 389 GLU A CA 1
ATOM 2914 C C . GLU A 1 389 ? -7.156 44.062 -6.047 1 96.38 389 GLU A C 1
ATOM 2916 O O . GLU A 1 389 ? -8.031 44.688 -6.637 1 96.38 389 GLU A O 1
ATOM 2921 N N . VAL A 1 390 ? -7.414 43.188 -5.105 1 96.31 390 VAL A N 1
ATOM 2922 C CA . VAL A 1 390 ? -8.789 42.875 -4.746 1 96.31 390 VAL A CA 1
ATOM 2923 C C . VAL A 1 390 ? -9.43 44.062 -4.031 1 96.31 390 VAL A C 1
ATOM 2925 O O . VAL A 1 390 ? -10.641 44.25 -4.117 1 96.31 390 VAL A O 1
ATOM 2928 N N . ARG A 1 391 ? -8.688 44.875 -3.398 1 92.25 391 ARG A N 1
ATOM 2929 C CA . ARG A 1 391 ? -9.188 46.062 -2.703 1 92.25 391 ARG A CA 1
ATOM 2930 C C . ARG A 1 391 ? -9.547 47.156 -3.688 1 92.25 391 ARG A C 1
ATOM 2932 O O . ARG A 1 391 ? -10.352 48.031 -3.373 1 92.25 391 ARG A O 1
ATOM 2939 N N . ARG A 1 392 ? -8.938 47.188 -4.805 1 85.75 392 ARG A N 1
ATOM 2940 C CA . ARG A 1 392 ? -9.266 48.188 -5.832 1 85.75 392 ARG A CA 1
ATOM 2941 C C . ARG A 1 392 ? -10.586 47.844 -6.52 1 85.75 392 ARG A C 1
ATOM 2943 O O . ARG A 1 392 ? -11.352 48.75 -6.883 1 85.75 392 ARG A O 1
ATOM 2950 N N . MET B 1 1 ? -11.078 -5.348 33.125 1 47.09 1 MET B N 1
ATOM 2951 C CA . MET B 1 1 ? -10.688 -4.555 31.969 1 47.09 1 MET B CA 1
ATOM 2952 C C . MET B 1 1 ? -11.812 -4.504 30.953 1 47.09 1 MET B C 1
ATOM 2954 O O . MET B 1 1 ? -12.461 -5.52 30.672 1 47.09 1 MET B O 1
ATOM 2958 N N . ALA B 1 2 ? -12.359 -3.318 30.797 1 66.12 2 ALA B N 1
ATOM 2959 C CA . ALA B 1 2 ? -13.492 -3.184 29.891 1 66.12 2 ALA B CA 1
ATOM 2960 C C . ALA B 1 2 ? -13.242 -3.941 28.578 1 66.12 2 ALA B C 1
ATOM 2962 O O . ALA B 1 2 ? -12.102 -4.078 28.141 1 66.12 2 ALA B O 1
ATOM 2963 N N . ALA B 1 3 ? -14.148 -4.699 28.203 1 80.06 3 ALA B N 1
ATOM 2964 C CA . ALA B 1 3 ? -14.109 -5.457 26.969 1 80.06 3 ALA B CA 1
ATOM 2965 C C . ALA B 1 3 ? -13.594 -4.598 25.812 1 80.06 3 ALA B C 1
ATOM 2967 O O . ALA B 1 3 ? -13.859 -3.396 25.766 1 80.06 3 ALA B O 1
ATOM 2968 N N . PRO B 1 4 ? -12.766 -5.266 24.969 1 87 4 PRO B N 1
ATOM 2969 C CA . PRO B 1 4 ? -12.312 -4.492 23.812 1 87 4 PRO B CA 1
ATOM 2970 C C . PRO B 1 4 ? -13.469 -3.992 22.953 1 87 4 PRO B C 1
ATOM 2972 O O . PRO B 1 4 ? -14.555 -4.586 22.953 1 87 4 PRO B O 1
ATOM 2975 N N . PRO B 1 5 ? -13.25 -2.859 22.344 1 91.25 5 PRO B N 1
ATOM 2976 C CA . PRO B 1 5 ? -14.281 -2.354 21.438 1 91.25 5 PRO B CA 1
ATOM 2977 C C . PRO B 1 5 ? -14.633 -3.348 20.328 1 91.25 5 PRO B C 1
ATOM 2979 O O . PRO B 1 5 ? -13.812 -4.203 19.984 1 91.25 5 PRO B O 1
ATOM 2982 N N . ARG B 1 6 ? -15.82 -3.262 19.922 1 93.69 6 ARG B N 1
ATOM 2983 C CA . ARG B 1 6 ? -16.297 -4.102 18.828 1 93.69 6 ARG B CA 1
ATOM 2984 C C . ARG B 1 6 ? -15.594 -3.75 17.516 1 93.69 6 ARG B C 1
ATOM 2986 O O . ARG B 1 6 ? -15.367 -2.574 17.234 1 93.69 6 ARG B O 1
ATOM 2993 N N . LEU B 1 7 ? -15.266 -4.797 16.766 1 97.62 7 LEU B N 1
ATOM 2994 C CA . LEU B 1 7 ? -14.719 -4.602 15.422 1 97.62 7 LEU B CA 1
ATOM 2995 C C . LEU B 1 7 ? -15.836 -4.328 14.422 1 97.62 7 LEU B C 1
ATOM 2997 O O . LEU B 1 7 ? -17 -4.613 14.688 1 97.62 7 LEU B O 1
ATOM 3001 N N . SER B 1 8 ? -15.516 -3.723 13.328 1 97.88 8 SER B N 1
ATOM 3002 C CA . SER B 1 8 ? -16.469 -3.543 12.242 1 97.88 8 SER B CA 1
ATOM 3003 C C . SER B 1 8 ? -16.938 -4.883 11.688 1 97.88 8 SER B C 1
ATOM 3005 O O . SER B 1 8 ? -16.297 -5.914 11.922 1 97.88 8 SER B O 1
ATOM 3007 N N . THR B 1 9 ? -18.078 -4.891 10.969 1 96.62 9 THR B N 1
ATOM 3008 C CA . THR B 1 9 ? -18.578 -6.086 10.297 1 96.62 9 THR B CA 1
ATOM 3009 C C . THR B 1 9 ? -17.547 -6.637 9.32 1 96.62 9 THR B C 1
ATOM 3011 O O . THR B 1 9 ? -17.328 -7.848 9.258 1 96.62 9 THR B O 1
ATOM 3014 N N . LEU B 1 10 ? -16.844 -5.77 8.586 1 95.88 10 LEU B N 1
ATOM 3015 C CA . LEU B 1 10 ? -15.805 -6.176 7.656 1 95.88 10 LEU B CA 1
ATOM 3016 C C . LEU B 1 10 ? -14.688 -6.922 8.383 1 95.88 10 LEU B C 1
ATOM 3018 O O . LEU B 1 10 ? -14.328 -8.031 7.996 1 95.88 10 LEU B O 1
ATOM 3022 N N . ALA B 1 11 ? -14.18 -6.355 9.445 1 96.25 11 ALA B N 1
ATOM 3023 C CA . ALA B 1 11 ? -13.055 -6.941 10.172 1 96.25 11 ALA B CA 1
ATOM 3024 C C . ALA B 1 11 ? -13.445 -8.273 10.805 1 96.25 11 ALA B C 1
ATOM 3026 O O . ALA B 1 11 ? -12.641 -9.211 10.836 1 96.25 11 ALA B O 1
ATOM 3027 N N . ARG B 1 12 ? -14.641 -8.352 11.258 1 95.25 12 ARG B N 1
ATOM 3028 C CA . ARG B 1 12 ? -15.102 -9.555 11.945 1 95.25 12 ARG B CA 1
ATOM 3029 C C . ARG B 1 12 ? -15.211 -10.734 10.984 1 95.25 12 ARG B C 1
ATOM 3031 O O . ARG B 1 12 ? -15.07 -11.891 11.391 1 95.25 12 ARG B O 1
ATOM 3038 N N . ARG B 1 13 ? -15.422 -10.438 9.773 1 93.12 13 ARG B N 1
ATOM 3039 C CA . ARG B 1 13 ? -15.641 -11.531 8.828 1 93.12 13 ARG B CA 1
ATOM 3040 C C . ARG B 1 13 ? -14.32 -11.992 8.211 1 93.12 13 ARG B C 1
ATOM 3042 O O . ARG B 1 13 ? -14.273 -13.008 7.516 1 93.12 13 ARG B O 1
ATOM 3049 N N . LEU B 1 14 ? -13.266 -11.273 8.477 1 93.25 14 LEU B N 1
ATOM 3050 C CA . LEU B 1 14 ? -11.977 -11.656 7.922 1 93.25 14 LEU B CA 1
ATOM 3051 C C . LEU B 1 14 ? -11.234 -12.602 8.867 1 93.25 14 LEU B C 1
ATOM 3053 O O . LEU B 1 14 ? -10.898 -12.227 9.992 1 93.25 14 LEU B O 1
ATOM 3057 N N . PRO B 1 15 ? -11.055 -13.836 8.406 1 85.12 15 PRO B N 1
ATOM 3058 C CA . PRO B 1 15 ? -10.266 -14.742 9.242 1 85.12 15 PRO B CA 1
ATOM 3059 C C . PRO B 1 15 ? -8.852 -14.234 9.5 1 85.12 15 PRO B C 1
ATOM 3061 O O . PRO B 1 15 ? -8.305 -13.484 8.688 1 85.12 15 PRO B O 1
ATOM 3064 N N . ALA B 1 16 ? -8.375 -14.641 10.633 1 81.44 16 ALA B N 1
ATOM 3065 C CA . ALA B 1 16 ? -7.004 -14.266 10.969 1 81.44 16 ALA B CA 1
ATOM 3066 C C . ALA B 1 16 ? -6.023 -14.734 9.898 1 81.44 16 ALA B C 1
ATOM 3068 O O . ALA B 1 16 ? -6.227 -15.781 9.281 1 81.44 16 ALA B O 1
ATOM 3069 N N . ALA B 1 17 ? -5.32 -13.719 9.547 1 63.97 17 ALA B N 1
ATOM 3070 C CA . ALA B 1 17 ? -4.297 -14.055 8.562 1 63.97 17 ALA B CA 1
ATOM 3071 C C . ALA B 1 17 ? -3.531 -15.312 8.969 1 63.97 17 ALA B C 1
ATOM 3073 O O . ALA B 1 17 ? -3.113 -15.445 10.117 1 63.97 17 ALA B O 1
ATOM 3074 N N . VAL B 1 18 ? -4.129 -16.328 8.406 1 53.97 18 VAL B N 1
ATOM 3075 C CA . VAL B 1 18 ? -3.361 -17.531 8.672 1 53.97 18 VAL B CA 1
ATOM 3076 C C . VAL B 1 18 ? -1.892 -17.312 8.32 1 53.97 18 VAL B C 1
ATOM 3078 O O . VAL B 1 18 ? -1.578 -16.734 7.281 1 53.97 18 VAL B O 1
ATOM 3081 N N . ARG B 1 19 ? -1.062 -17.078 9.273 1 48.09 19 ARG B N 1
ATOM 3082 C CA . ARG B 1 19 ? 0.346 -17.156 8.891 1 48.09 19 ARG B CA 1
ATOM 3083 C C . ARG B 1 19 ? 0.541 -18.047 7.676 1 48.09 19 ARG B C 1
ATOM 3085 O O . ARG B 1 19 ? 0.025 -19.172 7.637 1 48.09 19 ARG B O 1
ATOM 3092 N N . SER B 1 20 ? 0.248 -17.359 6.367 1 38.47 20 SER B N 1
ATOM 3093 C CA . SER B 1 20 ? 0.492 -18.188 5.191 1 38.47 20 SER B CA 1
ATOM 3094 C C . SER B 1 20 ? 1.178 -19.5 5.566 1 38.47 20 SER B C 1
ATOM 3096 O O . SER B 1 20 ? 2.158 -19.5 6.312 1 38.47 20 SER B O 1
ATOM 3098 N N . THR B 1 21 ? 0.462 -20.469 5.535 1 35.69 21 THR B N 1
ATOM 3099 C CA . THR B 1 21 ? 0.907 -21.844 5.723 1 35.69 21 THR B CA 1
ATOM 3100 C C . THR B 1 21 ? 2.354 -22 5.266 1 35.69 21 THR B C 1
ATOM 3102 O O . THR B 1 21 ? 2.963 -23.062 5.488 1 35.69 21 THR B O 1
ATOM 3105 N N . GLY B 1 22 ? 2.701 -21.266 4.156 1 38.22 22 GLY B N 1
ATOM 3106 C CA . GLY B 1 22 ? 3.99 -21.781 3.717 1 38.22 22 GLY B CA 1
ATOM 3107 C C . GLY B 1 22 ? 5.09 -21.594 4.746 1 38.22 22 GLY B C 1
ATOM 3108 O O . GLY B 1 22 ? 6.254 -21.891 4.48 1 38.22 22 GLY B O 1
ATOM 3109 N N . VAL B 1 23 ? 5.031 -20.359 5.305 1 38.22 23 VAL B N 1
ATOM 3110 C CA . VAL B 1 23 ? 6.191 -20.297 6.191 1 38.22 23 VAL B CA 1
ATOM 3111 C C . VAL B 1 23 ? 6.113 -21.422 7.223 1 38.22 23 VAL B C 1
ATOM 3113 O O . VAL B 1 23 ? 5.227 -21.422 8.078 1 38.22 23 VAL B O 1
ATOM 3116 N N . LEU B 1 24 ? 6.363 -22.453 6.738 1 37.88 24 LEU B N 1
ATOM 3117 C CA . LEU B 1 24 ? 6.66 -23.656 7.5 1 37.88 24 LEU B CA 1
ATOM 3118 C C . LEU B 1 24 ? 7.062 -23.312 8.93 1 37.88 24 LEU B C 1
ATOM 3120 O O . LEU B 1 24 ? 7.574 -22.219 9.195 1 37.88 24 LEU B O 1
ATOM 3124 N N . ASP B 1 25 ? 6.719 -24.188 9.734 1 39.66 25 ASP B N 1
ATOM 3125 C CA . ASP B 1 25 ? 7.176 -24.484 11.086 1 39.66 25 ASP B CA 1
ATOM 3126 C C . ASP B 1 25 ? 8.648 -24.109 11.266 1 39.66 25 ASP B C 1
ATOM 3128 O O . ASP B 1 25 ? 9.492 -24.5 10.461 1 39.66 25 ASP B O 1
ATOM 3132 N N . PRO B 1 26 ? 8.938 -23.109 11.891 1 41.53 26 PRO B N 1
ATOM 3133 C CA . PRO B 1 26 ? 10.328 -22.812 12.25 1 41.53 26 PRO B CA 1
ATOM 3134 C C . PRO B 1 26 ? 11.219 -24.047 12.227 1 41.53 26 PRO B C 1
ATOM 3136 O O . PRO B 1 26 ? 12.406 -23.969 12.539 1 41.53 26 PRO B O 1
ATOM 3139 N N . ARG B 1 27 ? 10.609 -25.219 12.391 1 46.69 27 ARG B N 1
ATOM 3140 C CA . ARG B 1 27 ? 11.398 -26.047 13.289 1 46.69 27 ARG B CA 1
ATOM 3141 C C . ARG B 1 27 ? 12.719 -26.453 12.633 1 46.69 27 ARG B C 1
ATOM 3143 O O . ARG B 1 27 ? 13.57 -27.062 13.281 1 46.69 27 ARG B O 1
ATOM 3150 N N . VAL B 1 28 ? 12.68 -27.312 11.43 1 58.44 28 VAL B N 1
ATOM 3151 C CA . VAL B 1 28 ? 13.898 -28.125 11.352 1 58.44 28 VAL B CA 1
ATOM 3152 C C . VAL B 1 28 ? 15.047 -27.266 10.828 1 58.44 28 VAL B C 1
ATOM 3154 O O . VAL B 1 28 ? 14.969 -26.719 9.727 1 58.44 28 VAL B O 1
ATOM 3157 N N . PRO B 1 29 ? 15.867 -26.953 11.672 1 68.75 29 PRO B N 1
ATOM 3158 C CA . PRO B 1 29 ? 17.109 -26.344 11.195 1 68.75 29 PRO B CA 1
ATOM 3159 C C . PRO B 1 29 ? 17.562 -26.891 9.844 1 68.75 29 PRO B C 1
ATOM 3161 O O . PRO B 1 29 ? 17.422 -28.094 9.586 1 68.75 29 PRO B O 1
ATOM 3164 N N . ASP B 1 30 ? 17.766 -26.188 8.711 1 86.88 30 ASP B N 1
ATOM 3165 C CA . ASP B 1 30 ? 18.359 -26.547 7.43 1 86.88 30 ASP B CA 1
ATOM 3166 C C . ASP B 1 30 ? 17.297 -27.062 6.453 1 86.88 30 ASP B C 1
ATOM 3168 O O . ASP B 1 30 ? 17.609 -27.859 5.562 1 86.88 30 ASP B O 1
ATOM 3172 N N . SER B 1 31 ? 15.977 -26.734 6.742 1 92.88 31 SER B N 1
ATOM 3173 C CA . SER B 1 31 ? 14.906 -27.172 5.852 1 92.88 31 SER B CA 1
ATOM 3174 C C . SER B 1 31 ? 15.078 -26.609 4.453 1 92.88 31 SER B C 1
ATOM 3176 O O . SER B 1 31 ? 15.625 -25.516 4.285 1 92.88 31 SER B O 1
ATOM 3178 N N . ILE B 1 32 ? 14.688 -27.391 3.414 1 96.12 32 ILE B N 1
ATOM 3179 C CA . ILE B 1 32 ? 14.664 -26.984 2.014 1 96.12 32 ILE B CA 1
ATOM 3180 C C . ILE B 1 32 ? 13.234 -27.047 1.482 1 96.12 32 ILE B C 1
ATOM 3182 O O . ILE B 1 32 ? 12.836 -28.031 0.864 1 96.12 32 ILE B O 1
ATOM 3186 N N . PRO B 1 33 ? 12.461 -25.969 1.728 1 95 33 PRO B N 1
ATOM 3187 C CA . PRO B 1 33 ? 11.047 -25.984 1.34 1 95 33 PRO B CA 1
ATOM 3188 C C . PRO B 1 33 ? 10.852 -25.828 -0.166 1 95 33 PRO B C 1
ATOM 3190 O O . PRO B 1 33 ? 11.5 -24.984 -0.796 1 95 33 PRO B O 1
ATOM 3193 N N . LEU B 1 34 ? 10 -26.625 -0.686 1 96.94 34 LEU B N 1
ATOM 3194 C CA . LEU B 1 34 ? 9.617 -26.531 -2.09 1 96.94 34 LEU B CA 1
ATOM 3195 C C . LEU B 1 34 ? 8.344 -25.703 -2.25 1 96.94 34 LEU B C 1
ATOM 3197 O O . LEU B 1 34 ? 7.406 -26.141 -2.928 1 96.94 34 LEU B O 1
ATOM 3201 N N . LEU B 1 35 ? 8.242 -24.609 -1.569 1 91.94 35 LEU B N 1
ATOM 3202 C CA . LEU B 1 35 ? 7.055 -23.766 -1.57 1 91.94 35 LEU B CA 1
ATOM 3203 C C . LEU B 1 35 ? 7.176 -22.656 -2.607 1 91.94 35 LEU B C 1
ATOM 3205 O O . LEU B 1 35 ? 6.168 -22.109 -3.051 1 91.94 35 LEU B O 1
ATOM 3209 N N . GLY B 1 36 ? 8.336 -22.453 -3.131 1 75.38 36 GLY B N 1
ATOM 3210 C CA . GLY B 1 36 ? 8.812 -21.469 -4.098 1 75.38 36 GLY B CA 1
ATOM 3211 C C . GLY B 1 36 ? 7.809 -20.375 -4.387 1 75.38 36 GLY B C 1
ATOM 3212 O O . GLY B 1 36 ? 6.598 -20.609 -4.363 1 75.38 36 GLY B O 1
ATOM 3213 N N . GLY B 1 37 ? 7.918 -19.031 -4.656 1 86.69 37 GLY B N 1
ATOM 3214 C CA . GLY B 1 37 ? 7.148 -17.828 -4.945 1 86.69 37 GLY B CA 1
ATOM 3215 C C . GLY B 1 37 ? 8.016 -16.609 -5.191 1 86.69 37 GLY B C 1
ATOM 3216 O O . GLY B 1 37 ? 7.52 -15.555 -5.59 1 86.69 37 GLY B O 1
ATOM 3217 N N . ASN B 1 38 ? 9.328 -16.859 -4.992 1 93.25 38 ASN B N 1
ATOM 3218 C CA . ASN B 1 38 ? 10.297 -15.805 -5.289 1 93.25 38 ASN B CA 1
ATOM 3219 C C . ASN B 1 38 ? 11.125 -16.141 -6.523 1 93.25 38 ASN B C 1
ATOM 3221 O O . ASN B 1 38 ? 11.414 -17.312 -6.785 1 93.25 38 ASN B O 1
ATOM 3225 N N . PRO B 1 39 ? 11.531 -15.109 -7.242 1 95.38 39 PRO B N 1
ATOM 3226 C CA . PRO B 1 39 ? 12.477 -15.359 -8.336 1 95.38 39 PRO B CA 1
ATOM 3227 C C . PRO B 1 39 ? 13.867 -15.727 -7.84 1 95.38 39 PRO B C 1
ATOM 3229 O O . PRO B 1 39 ? 14.18 -15.531 -6.66 1 95.38 39 PRO B O 1
ATOM 3232 N N . ALA B 1 40 ? 14.609 -16.312 -8.711 1 94.69 40 ALA B N 1
ATOM 3233 C CA . ALA B 1 40 ? 16 -16.625 -8.383 1 94.69 40 ALA B CA 1
ATOM 3234 C C . ALA B 1 40 ? 16.75 -15.375 -7.949 1 94.69 40 ALA B C 1
ATOM 3236 O O . ALA B 1 40 ? 16.969 -14.469 -8.75 1 94.69 40 ALA B O 1
ATOM 3237 N N . ALA B 1 41 ? 17.188 -15.383 -6.758 1 91.12 41 ALA B N 1
ATOM 3238 C CA . ALA B 1 41 ? 17.812 -14.195 -6.184 1 91.12 41 ALA B CA 1
ATOM 3239 C C . ALA B 1 41 ? 19.078 -13.82 -6.949 1 91.12 41 ALA B C 1
ATOM 3241 O O . ALA B 1 41 ? 19.391 -12.641 -7.117 1 91.12 41 ALA B O 1
ATOM 3242 N N . ASP B 1 42 ? 19.75 -14.805 -7.457 1 89.56 42 ASP B N 1
ATOM 3243 C CA . ASP B 1 42 ? 21.047 -14.625 -8.094 1 89.56 42 ASP B CA 1
ATOM 3244 C C . ASP B 1 42 ? 20.906 -13.875 -9.414 1 89.56 42 ASP B C 1
ATOM 3246 O O . ASP B 1 42 ? 21.891 -13.336 -9.938 1 89.56 42 ASP B O 1
ATOM 3250 N N . ALA B 1 43 ? 19.75 -13.898 -9.914 1 93.69 43 ALA B N 1
ATOM 3251 C CA . ALA B 1 43 ? 19.547 -13.273 -11.219 1 93.69 43 ALA B CA 1
ATOM 3252 C C . ALA B 1 43 ? 19.047 -11.844 -11.078 1 93.69 43 ALA B C 1
ATOM 3254 O O . ALA B 1 43 ? 19.047 -11.078 -12.039 1 93.69 43 ALA B O 1
ATOM 3255 N N . LEU B 1 44 ? 18.641 -11.406 -9.914 1 95.56 44 LEU B N 1
ATOM 3256 C CA . LEU B 1 44 ? 18.062 -10.078 -9.734 1 95.56 44 LEU B CA 1
ATOM 3257 C C . LEU B 1 44 ? 19.141 -9 -9.828 1 95.56 44 LEU B C 1
ATOM 3259 O O . LEU B 1 44 ? 20.266 -9.203 -9.359 1 95.56 44 LEU B O 1
ATOM 3263 N N . PRO B 1 45 ? 18.828 -7.914 -10.359 1 96.12 45 PRO B N 1
ATOM 3264 C CA . PRO B 1 45 ? 19.828 -6.867 -10.609 1 96.12 45 PRO B CA 1
ATOM 3265 C C . PRO B 1 45 ? 20.031 -5.945 -9.406 1 96.12 45 PRO B C 1
ATOM 3267 O O . PRO B 1 45 ? 19.875 -4.727 -9.531 1 96.12 45 PRO B O 1
ATOM 3270 N N . ALA B 1 46 ? 20.438 -6.543 -8.305 1 96.5 46 ALA B N 1
ATOM 3271 C CA . ALA B 1 46 ? 20.578 -5.805 -7.055 1 96.5 46 ALA B CA 1
ATOM 3272 C C . ALA B 1 46 ? 21.578 -4.668 -7.195 1 96.5 46 ALA B C 1
ATOM 3274 O O . ALA B 1 46 ? 21.344 -3.557 -6.715 1 96.5 46 ALA B O 1
ATOM 3275 N N . ALA B 1 47 ? 22.734 -4.906 -7.855 1 96.31 47 ALA B N 1
ATOM 3276 C CA . ALA B 1 47 ? 23.766 -3.883 -8.016 1 96.31 47 ALA B CA 1
ATOM 3277 C C . ALA B 1 47 ? 23.266 -2.736 -8.891 1 96.31 47 ALA B C 1
ATOM 3279 O O . ALA B 1 47 ? 23.484 -1.565 -8.578 1 96.31 47 ALA B O 1
ATOM 3280 N N . GLU B 1 48 ? 22.641 -3.104 -10.016 1 97.56 48 GLU B N 1
ATOM 3281 C CA . GLU B 1 48 ? 22.078 -2.088 -10.906 1 97.56 48 GLU B CA 1
ATOM 3282 C C . GLU B 1 48 ? 21 -1.276 -10.203 1 97.56 48 GLU B C 1
ATOM 3284 O O . GLU B 1 48 ? 20.891 -0.066 -10.414 1 97.56 48 GLU B O 1
ATOM 3289 N N . LEU B 1 49 ? 20.203 -1.94 -9.406 1 97.75 49 LEU B N 1
ATOM 3290 C CA . LEU B 1 49 ? 19.156 -1.256 -8.648 1 97.75 49 LEU B CA 1
ATOM 3291 C C . LEU B 1 49 ? 19.766 -0.287 -7.641 1 97.75 49 LEU B C 1
ATOM 3293 O O . LEU B 1 49 ? 19.266 0.824 -7.457 1 97.75 49 LEU B O 1
ATOM 3297 N N . ALA B 1 50 ? 20.812 -0.711 -6.938 1 97.69 50 ALA B N 1
ATOM 3298 C CA . ALA B 1 50 ? 21.531 0.168 -6.012 1 97.69 50 ALA B CA 1
ATOM 3299 C C . ALA B 1 50 ? 22.031 1.423 -6.719 1 97.69 50 ALA B C 1
ATOM 3301 O O . ALA B 1 50 ? 21.875 2.535 -6.215 1 97.69 50 ALA B O 1
ATOM 3302 N N . THR B 1 51 ? 22.609 1.229 -7.863 1 97.81 51 THR B N 1
ATOM 3303 C CA . THR B 1 51 ? 23.109 2.346 -8.648 1 97.81 51 THR B CA 1
ATOM 3304 C C . THR B 1 51 ? 21.984 3.279 -9.07 1 97.81 51 THR B C 1
ATOM 3306 O O . THR B 1 51 ? 22.094 4.5 -8.914 1 97.81 51 THR B O 1
ATOM 3309 N N . ALA B 1 52 ? 20.906 2.729 -9.602 1 98 52 ALA B N 1
ATOM 3310 C CA . ALA B 1 52 ? 19.75 3.521 -10.016 1 98 52 ALA B CA 1
ATOM 3311 C C . ALA B 1 52 ? 19.188 4.324 -8.844 1 98 52 ALA B C 1
ATOM 3313 O O . ALA B 1 52 ? 18.844 5.5 -9 1 98 52 ALA B O 1
ATOM 3314 N N . THR B 1 53 ? 19.125 3.703 -7.668 1 97.69 53 THR B N 1
ATOM 3315 C CA . THR B 1 53 ? 18.594 4.371 -6.48 1 97.69 53 THR B CA 1
ATOM 3316 C C . THR B 1 53 ? 19.5 5.535 -6.07 1 97.69 53 THR B C 1
ATOM 3318 O O . THR B 1 53 ? 19 6.621 -5.75 1 97.69 53 THR B O 1
ATOM 3321 N N . ALA B 1 54 ? 20.766 5.285 -6.082 1 97.5 54 ALA B N 1
ATOM 3322 C CA . ALA B 1 54 ? 21.719 6.336 -5.73 1 97.5 54 ALA B CA 1
ATOM 3323 C C . ALA B 1 54 ? 21.609 7.523 -6.684 1 97.5 54 ALA B C 1
ATOM 3325 O O . ALA B 1 54 ? 21.656 8.68 -6.254 1 97.5 54 ALA B O 1
ATOM 3326 N N . GLU B 1 55 ? 21.469 7.234 -7.934 1 97.31 55 GLU B N 1
ATOM 3327 C CA . GLU B 1 55 ? 21.359 8.289 -8.938 1 97.31 55 GLU B CA 1
ATOM 3328 C C . GLU B 1 55 ? 20.094 9.117 -8.734 1 97.31 55 GLU B C 1
ATOM 3330 O O . GLU B 1 55 ? 20.141 10.344 -8.812 1 97.31 55 GLU B O 1
ATOM 3335 N N . VAL B 1 56 ? 19.016 8.438 -8.492 1 96.81 56 VAL B N 1
ATOM 3336 C CA . VAL B 1 56 ? 17.734 9.102 -8.297 1 96.81 56 VAL B CA 1
ATOM 3337 C C . VAL B 1 56 ? 17.797 9.992 -7.059 1 96.81 56 VAL B C 1
ATOM 3339 O O . VAL B 1 56 ? 17.281 11.109 -7.066 1 96.81 56 VAL B O 1
ATOM 3342 N N . LEU B 1 57 ? 18.391 9.531 -5.992 1 96.81 57 LEU B N 1
ATOM 3343 C CA . LEU B 1 57 ? 18.484 10.281 -4.746 1 96.81 57 LEU B CA 1
ATOM 3344 C C . LEU B 1 57 ? 19.438 11.461 -4.902 1 96.81 57 LEU B C 1
ATOM 3346 O O . LEU B 1 57 ? 19.25 12.508 -4.281 1 96.81 57 LEU B O 1
ATOM 3350 N N . ALA B 1 58 ? 20.422 11.297 -5.781 1 95.12 58 ALA B N 1
ATOM 3351 C CA . ALA B 1 58 ? 21.391 12.367 -6.027 1 95.12 58 ALA B CA 1
ATOM 3352 C C . ALA B 1 58 ? 20.75 13.523 -6.793 1 95.12 58 ALA B C 1
ATOM 3354 O O . ALA B 1 58 ? 21.188 14.664 -6.688 1 95.12 58 ALA B O 1
ATOM 3355 N N . GLU B 1 59 ? 19.812 13.156 -7.703 1 90.62 59 GLU B N 1
ATOM 3356 C CA . GLU B 1 59 ? 19.109 14.172 -8.484 1 90.62 59 GLU B CA 1
ATOM 3357 C C . GLU B 1 59 ? 18.266 15.07 -7.586 1 90.62 59 GLU B C 1
ATOM 3359 O O . GLU B 1 59 ? 17.812 16.125 -8.016 1 90.62 59 GLU B O 1
ATOM 3364 N N . GLY B 1 60 ? 18.188 14.656 -6.465 1 76.19 60 GLY B N 1
ATOM 3365 C CA . GLY B 1 60 ? 17.469 15.531 -5.555 1 76.19 60 GLY B CA 1
ATOM 3366 C C . GLY B 1 60 ? 16.109 15 -5.16 1 76.19 60 GLY B C 1
ATOM 3367 O O . GLY B 1 60 ? 15.766 13.867 -5.496 1 76.19 60 GLY B O 1
ATOM 3368 N N . GLY B 1 61 ? 15.273 15.727 -4.324 1 71.69 61 GLY B N 1
ATOM 3369 C CA . GLY B 1 61 ? 14.07 15.727 -3.51 1 71.69 61 GLY B CA 1
ATOM 3370 C C . GLY B 1 61 ? 12.875 15.086 -4.203 1 71.69 61 GLY B C 1
ATOM 3371 O O . GLY B 1 61 ? 12.078 14.391 -3.568 1 71.69 61 GLY B O 1
ATOM 3372 N N . PRO B 1 62 ? 12.812 14.938 -5.676 1 81.12 62 PRO B N 1
ATOM 3373 C CA . PRO B 1 62 ? 11.547 14.508 -6.262 1 81.12 62 PRO B CA 1
ATOM 3374 C C . PRO B 1 62 ? 11.164 13.086 -5.863 1 81.12 62 PRO B C 1
ATOM 3376 O O . PRO B 1 62 ? 9.984 12.805 -5.613 1 81.12 62 PRO B O 1
ATOM 3379 N N . ALA B 1 63 ? 12.195 12.289 -5.711 1 92.19 63 ALA B N 1
ATOM 3380 C CA . ALA B 1 63 ? 11.945 10.891 -5.367 1 92.19 63 ALA B CA 1
ATOM 3381 C C . ALA B 1 63 ? 11.445 10.766 -3.93 1 92.19 63 ALA B C 1
ATOM 3383 O O . ALA B 1 63 ? 10.914 9.727 -3.539 1 92.19 63 ALA B O 1
ATOM 3384 N N . LEU B 1 64 ? 11.672 11.789 -3.174 1 94.88 64 LEU B N 1
ATOM 3385 C CA . LEU B 1 64 ? 11.281 11.734 -1.771 1 94.88 64 LEU B CA 1
ATOM 3386 C C . LEU B 1 64 ? 10.039 12.594 -1.521 1 94.88 64 LEU B C 1
ATOM 3388 O O . LEU B 1 64 ? 9.648 12.805 -0.371 1 94.88 64 LEU B O 1
ATOM 3392 N N . ARG B 1 65 ? 9.359 13.094 -2.537 1 92.12 65 ARG B N 1
ATOM 3393 C CA . ARG B 1 65 ? 8.156 13.922 -2.434 1 92.12 65 ARG B CA 1
ATOM 3394 C C . ARG B 1 65 ? 6.914 13.117 -2.801 1 92.12 65 ARG B C 1
ATOM 3396 O O . ARG B 1 65 ? 7.016 12 -3.305 1 92.12 65 ARG B O 1
ATOM 3403 N N . TYR B 1 66 ? 5.773 13.68 -2.48 1 89.75 66 TYR B N 1
ATOM 3404 C CA . TYR B 1 66 ? 4.504 13.094 -2.896 1 89.75 66 TYR B CA 1
ATOM 3405 C C . TYR B 1 66 ? 4.418 13 -4.418 1 89.75 66 TYR B C 1
ATOM 3407 O O . TYR B 1 66 ? 5.055 13.781 -5.129 1 89.75 66 TYR B O 1
ATOM 3415 N N . SER B 1 67 ? 3.674 12.016 -4.887 1 89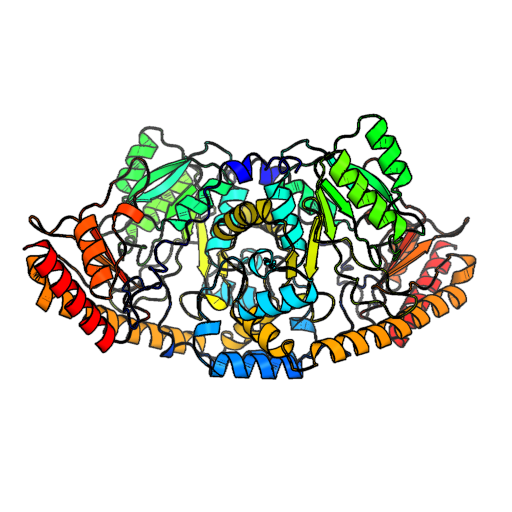.62 67 SER B N 1
ATOM 3416 C CA . SER B 1 67 ? 3.529 11.805 -6.324 1 89.62 67 SER B CA 1
ATOM 3417 C C . SER B 1 67 ? 2.066 11.625 -6.711 1 89.62 67 SER B C 1
ATOM 3419 O O . SER B 1 67 ? 1.18 11.688 -5.859 1 89.62 67 SER B O 1
ATOM 3421 N N . ASP B 1 68 ? 1.87 11.523 -8.031 1 92.81 68 ASP B N 1
ATOM 3422 C CA . ASP B 1 68 ? 0.555 11.227 -8.586 1 92.81 68 ASP B CA 1
ATOM 3423 C C . ASP B 1 68 ? 0.036 9.883 -8.078 1 92.81 68 ASP B C 1
ATOM 3425 O O . ASP B 1 68 ? 0.792 8.914 -7.984 1 92.81 68 ASP B O 1
ATOM 3429 N N . PRO B 1 69 ? -1.272 9.93 -7.676 1 95.31 69 PRO B N 1
ATOM 3430 C CA . PRO B 1 69 ? -1.843 8.664 -7.191 1 95.31 69 PRO B CA 1
ATOM 3431 C C . PRO B 1 69 ? -1.748 7.543 -8.219 1 95.31 69 PRO B C 1
ATOM 3433 O O . PRO B 1 69 ? -1.731 6.363 -7.848 1 95.31 69 PRO B O 1
ATOM 3436 N N . ARG B 1 70 ? -1.64 7.859 -9.523 1 97.44 70 ARG B N 1
ATOM 3437 C CA . ARG B 1 70 ? -1.552 6.855 -10.578 1 97.44 70 ARG B CA 1
ATOM 3438 C C . ARG B 1 70 ? -0.137 6.301 -10.688 1 97.44 70 ARG B C 1
ATOM 3440 O O . ARG B 1 70 ? 0.076 5.246 -11.289 1 97.44 70 ARG B O 1
ATOM 3447 N N . GLY B 1 71 ? 0.81 6.961 -10.18 1 97.44 71 GLY B N 1
ATOM 3448 C CA . GLY B 1 71 ? 2.215 6.609 -10.32 1 97.44 71 GLY B CA 1
ATOM 3449 C C . GLY B 1 71 ? 3.018 7.648 -11.078 1 97.44 71 GLY B C 1
ATOM 3450 O O . GLY B 1 71 ? 2.453 8.594 -11.633 1 97.44 71 GLY B O 1
ATOM 3451 N N . LEU B 1 72 ? 4.309 7.523 -11.078 1 97.5 72 LEU B N 1
ATOM 3452 C CA . LEU B 1 72 ? 5.203 8.461 -11.734 1 97.5 72 LEU B CA 1
ATOM 3453 C C . LEU B 1 72 ? 5.047 8.398 -13.25 1 97.5 72 LEU B C 1
ATOM 3455 O O . LEU B 1 72 ? 4.926 7.305 -13.82 1 97.5 72 LEU B O 1
ATOM 3459 N N . GLU B 1 73 ? 5.078 9.523 -13.836 1 96.75 73 GLU B N 1
ATOM 3460 C CA . GLU B 1 73 ? 4.848 9.648 -15.273 1 96.75 73 GLU B CA 1
ATOM 3461 C C . GLU B 1 73 ? 5.836 8.797 -16.062 1 96.75 73 GLU B C 1
ATOM 3463 O O . GLU B 1 73 ? 5.449 8.086 -16.984 1 96.75 73 GLU B O 1
ATOM 3468 N N . ARG B 1 74 ? 7.078 8.867 -15.719 1 96.81 74 ARG B N 1
ATOM 3469 C CA . ARG B 1 74 ? 8.109 8.141 -16.438 1 96.81 74 ARG B CA 1
ATOM 3470 C C . ARG B 1 74 ? 7.863 6.637 -16.391 1 96.81 74 ARG B C 1
ATOM 3472 O O . ARG B 1 74 ? 7.969 5.953 -17.406 1 96.81 74 ARG B O 1
ATOM 3479 N N . LEU B 1 75 ? 7.535 6.125 -15.227 1 98.19 75 LEU B N 1
ATOM 3480 C CA . LEU B 1 75 ? 7.277 4.695 -15.086 1 98.19 75 LEU B CA 1
ATOM 3481 C C . LEU B 1 75 ? 6.008 4.297 -15.828 1 98.19 75 LEU B C 1
ATOM 3483 O O . LEU B 1 75 ? 5.984 3.285 -16.531 1 98.19 75 LEU B O 1
ATOM 3487 N N . ARG B 1 76 ? 4.918 5.062 -15.703 1 98.56 76 ARG B N 1
ATOM 3488 C CA . ARG B 1 76 ? 3.676 4.781 -16.406 1 98.56 76 ARG B CA 1
ATOM 3489 C C . ARG B 1 76 ? 3.896 4.777 -17.922 1 98.56 76 ARG B C 1
ATOM 3491 O O . ARG B 1 76 ? 3.291 3.979 -18.641 1 98.56 76 ARG B O 1
ATOM 3498 N N . GLY B 1 77 ? 4.773 5.734 -18.375 1 98.5 77 GLY B N 1
ATOM 3499 C CA . GLY B 1 77 ? 5.094 5.754 -19.797 1 98.5 77 GLY B CA 1
ATOM 3500 C C . GLY B 1 77 ? 5.75 4.473 -20.266 1 98.5 77 GLY B C 1
ATOM 3501 O O . GLY B 1 77 ? 5.363 3.914 -21.297 1 98.5 77 GLY B O 1
ATOM 3502 N N . TRP B 1 78 ? 6.719 4.008 -19.531 1 98.5 78 TRP B N 1
ATOM 3503 C CA . TRP B 1 78 ? 7.414 2.773 -19.891 1 98.5 78 TRP B CA 1
ATOM 3504 C C . TRP B 1 78 ? 6.457 1.586 -19.875 1 98.5 78 TRP B C 1
ATOM 3506 O O . TRP B 1 78 ? 6.453 0.776 -20.812 1 98.5 78 TRP B O 1
ATOM 3516 N N . LEU B 1 79 ? 5.609 1.504 -18.875 1 98.44 79 LEU B N 1
ATOM 3517 C CA . LEU B 1 79 ? 4.637 0.423 -18.75 1 98.44 79 LEU B CA 1
ATOM 3518 C C . LEU B 1 79 ? 3.619 0.472 -19.891 1 98.44 79 LEU B C 1
ATOM 3520 O O . LEU B 1 79 ? 3.246 -0.567 -20.438 1 98.44 79 LEU B O 1
ATOM 3524 N N . ALA B 1 80 ? 3.172 1.689 -20.188 1 98.31 80 ALA B N 1
ATOM 3525 C CA . ALA B 1 80 ? 2.207 1.873 -21.266 1 98.31 80 ALA B CA 1
ATOM 3526 C C . ALA B 1 80 ? 2.762 1.36 -22.594 1 98.31 80 ALA B C 1
ATOM 3528 O O . ALA B 1 80 ? 2.043 0.729 -23.375 1 98.31 80 ALA B O 1
ATOM 3529 N N . GLY B 1 81 ? 4.035 1.697 -22.859 1 97.31 81 GLY B N 1
ATOM 3530 C CA . GLY B 1 81 ? 4.684 1.185 -24.062 1 97.31 81 GLY B CA 1
ATOM 3531 C C . GLY B 1 81 ? 4.719 -0.331 -24.109 1 97.31 81 GLY B C 1
ATOM 3532 O O . GLY B 1 81 ? 4.438 -0.925 -25.156 1 97.31 81 GLY B O 1
ATOM 3533 N N . ARG B 1 82 ? 4.977 -0.956 -23.047 1 95.12 82 ARG B N 1
ATOM 3534 C CA . ARG B 1 82 ? 5.055 -2.41 -22.969 1 95.12 82 ARG B CA 1
ATOM 3535 C C . ARG B 1 82 ? 3.682 -3.047 -23.141 1 95.12 82 ARG B C 1
ATOM 3537 O O . ARG B 1 82 ? 3.561 -4.109 -23.75 1 95.12 82 ARG B O 1
ATOM 3544 N N . GLU B 1 83 ? 2.639 -2.393 -22.594 1 96.94 83 GLU B N 1
ATOM 3545 C CA . GLU B 1 83 ? 1.293 -2.955 -22.594 1 96.94 83 GLU B CA 1
ATOM 3546 C C . GLU B 1 83 ? 0.527 -2.572 -23.859 1 96.94 83 GLU B C 1
ATOM 3548 O O . GLU B 1 83 ? -0.547 -3.115 -24.125 1 96.94 83 GLU B O 1
ATOM 3553 N N . GLY B 1 84 ? 1.056 -1.654 -24.656 1 96.75 84 GLY B N 1
ATOM 3554 C CA . GLY B 1 84 ? 0.401 -1.209 -25.875 1 96.75 84 GLY B CA 1
ATOM 3555 C C . GLY B 1 84 ? -0.828 -0.358 -25.609 1 96.75 84 GLY B C 1
ATOM 3556 O O . GLY B 1 84 ? -1.847 -0.507 -26.297 1 96.75 84 GLY B O 1
ATOM 3557 N N . VAL B 1 85 ? -0.815 0.447 -24.547 1 97.94 85 VAL B N 1
ATOM 3558 C CA . VAL B 1 85 ? -1.921 1.335 -24.203 1 97.94 85 VAL B CA 1
ATOM 3559 C C . VAL B 1 85 ? -1.391 2.742 -23.938 1 97.94 85 VAL B C 1
ATOM 3561 O O . VAL B 1 85 ? -0.187 2.99 -24.047 1 97.94 85 VAL B O 1
ATOM 3564 N N . THR B 1 86 ? -2.273 3.734 -23.688 1 97.94 86 THR B N 1
ATOM 3565 C CA . THR B 1 86 ? -1.86 5.074 -23.297 1 97.94 86 THR B CA 1
ATOM 3566 C C . THR B 1 86 ? -1.548 5.121 -21.797 1 97.94 86 THR B C 1
ATOM 3568 O O . THR B 1 86 ? -2.111 4.355 -21.016 1 97.94 86 THR B O 1
ATOM 3571 N N . PRO B 1 87 ? -0.612 5.992 -21.375 1 98.25 87 PRO B N 1
ATOM 3572 C CA . PRO B 1 87 ? -0.215 6.07 -19.969 1 98.25 87 PRO B CA 1
ATOM 3573 C C . PRO B 1 87 ? -1.396 6.328 -19.031 1 98.25 87 PRO B C 1
ATOM 3575 O O . PRO B 1 87 ? -1.36 5.934 -17.859 1 98.25 87 PRO B O 1
ATOM 3578 N N . GLU B 1 88 ? -2.461 6.961 -19.516 1 97.38 88 GLU B N 1
ATOM 3579 C CA . GLU B 1 88 ? -3.623 7.305 -18.703 1 97.38 88 GLU B CA 1
ATOM 3580 C C . GLU B 1 88 ? -4.355 6.055 -18.219 1 97.38 88 GLU B C 1
ATOM 3582 O O . GLU B 1 88 ? -5.125 6.109 -17.266 1 97.38 88 GLU B O 1
ATOM 3587 N N . ARG B 1 89 ? -4.078 4.918 -18.859 1 98.38 89 ARG B N 1
ATOM 3588 C CA . ARG B 1 89 ? -4.762 3.676 -18.531 1 98.38 89 ARG B CA 1
ATOM 3589 C C . ARG B 1 89 ? -3.945 2.846 -17.547 1 98.38 89 ARG B C 1
ATOM 3591 O O . ARG B 1 89 ? -4.348 1.745 -17.172 1 98.38 89 ARG B O 1
ATOM 3598 N N . ILE B 1 90 ? -2.764 3.432 -17.172 1 98.81 90 ILE B N 1
ATOM 3599 C CA . ILE B 1 90 ? -1.87 2.729 -16.266 1 98.81 90 ILE B CA 1
ATOM 3600 C C . ILE B 1 90 ? -2.029 3.285 -14.852 1 98.81 90 ILE B C 1
ATOM 3602 O O . ILE B 1 90 ? -1.96 4.5 -14.641 1 98.81 90 ILE B O 1
ATOM 3606 N N . VAL B 1 91 ? -2.281 2.43 -13.891 1 98.75 91 VAL B N 1
ATOM 3607 C CA . VAL B 1 91 ? -2.197 2.773 -12.477 1 98.75 91 VAL B CA 1
ATOM 3608 C C . VAL B 1 91 ? -1.187 1.864 -11.781 1 98.75 91 VAL B C 1
ATOM 3610 O O . VAL B 1 91 ? -1.345 0.641 -11.773 1 98.75 91 VAL B O 1
ATOM 3613 N N . VAL B 1 92 ? -0.108 2.473 -11.242 1 98.81 92 VAL B N 1
ATOM 3614 C CA . VAL B 1 92 ? 0.917 1.727 -10.523 1 98.81 92 VAL B CA 1
ATOM 3615 C C . VAL B 1 92 ? 0.405 1.35 -9.141 1 98.81 92 VAL B C 1
ATOM 3617 O O . VAL B 1 92 ? -0.251 2.154 -8.469 1 98.81 92 VAL B O 1
ATOM 3620 N N . THR B 1 93 ? 0.676 0.127 -8.695 1 98.69 93 THR B N 1
ATOM 3621 C CA . THR B 1 93 ? 0.139 -0.403 -7.449 1 98.69 93 THR B CA 1
ATOM 3622 C C . THR B 1 93 ? 1.258 -0.955 -6.57 1 98.69 93 THR B C 1
ATOM 3624 O O . THR B 1 93 ? 2.408 -1.046 -7.004 1 98.69 93 THR B O 1
ATOM 3627 N N . ASN B 1 94 ? 0.938 -1.262 -5.293 1 98.19 94 ASN B N 1
ATOM 3628 C CA . ASN B 1 94 ? 1.876 -1.886 -4.363 1 98.19 94 ASN B CA 1
ATOM 3629 C C . ASN B 1 94 ? 1.966 -3.393 -4.59 1 98.19 94 ASN B C 1
ATOM 3631 O O . ASN B 1 94 ? 1.814 -4.176 -3.648 1 98.19 94 ASN B O 1
ATOM 3635 N N . GLY B 1 95 ? 2.25 -3.793 -5.812 1 97.56 95 GLY B N 1
ATOM 3636 C CA . GLY B 1 95 ? 2.238 -5.188 -6.223 1 97.56 95 GLY B CA 1
ATOM 3637 C C . GLY B 1 95 ? 0.944 -5.602 -6.898 1 97.56 95 GLY B C 1
ATOM 3638 O O . GLY B 1 95 ? -0.019 -4.832 -6.93 1 97.56 95 GLY B O 1
ATOM 3639 N N . GLY B 1 96 ? 0.97 -6.781 -7.457 1 97.75 96 GLY B N 1
ATOM 3640 C CA . GLY B 1 96 ? -0.184 -7.273 -8.195 1 97.75 96 GLY B CA 1
ATOM 3641 C C . GLY B 1 96 ? -1.401 -7.496 -7.316 1 97.75 96 GLY B C 1
ATOM 3642 O O . GLY B 1 96 ? -2.527 -7.203 -7.723 1 97.75 96 GLY B O 1
ATOM 3643 N N . LEU B 1 97 ? -1.197 -8.055 -6.117 1 97.5 97 LEU B N 1
ATOM 3644 C CA . LEU B 1 97 ? -2.307 -8.328 -5.207 1 97.5 97 LEU B CA 1
ATOM 3645 C C . LEU B 1 97 ? -3.08 -7.047 -4.898 1 97.5 97 LEU B C 1
ATOM 3647 O O . LEU B 1 97 ? -4.309 -7.062 -4.828 1 97.5 97 LEU B O 1
ATOM 3651 N N . HIS B 1 98 ? -2.348 -5.957 -4.727 1 98.5 98 HIS B N 1
ATOM 3652 C CA . HIS B 1 98 ? -3 -4.672 -4.496 1 98.5 98 HIS B CA 1
ATOM 3653 C C . HIS B 1 98 ? -3.895 -4.289 -5.668 1 98.5 98 HIS B C 1
ATOM 3655 O O . HIS B 1 98 ? -4.992 -3.764 -5.473 1 98.5 98 HIS B O 1
ATOM 3661 N N . GLY B 1 99 ? -3.418 -4.492 -6.879 1 98.69 99 GLY B N 1
ATOM 3662 C CA . GLY B 1 99 ? -4.242 -4.254 -8.055 1 98.69 99 GLY B CA 1
ATOM 3663 C C . GLY B 1 99 ? -5.539 -5.039 -8.047 1 98.69 99 GLY B C 1
ATOM 3664 O O . GLY B 1 99 ? -6.609 -4.484 -8.305 1 98.69 99 GLY B O 1
ATOM 3665 N N . VAL B 1 100 ? -5.438 -6.324 -7.727 1 98.75 100 VAL B N 1
ATOM 3666 C CA . VAL B 1 100 ? -6.621 -7.176 -7.645 1 98.75 100 VAL B CA 1
ATOM 3667 C C . VAL B 1 100 ? -7.582 -6.625 -6.598 1 98.75 100 VAL B C 1
ATOM 3669 O O . VAL B 1 100 ? -8.789 -6.539 -6.836 1 98.75 100 VAL B O 1
ATOM 3672 N N . SER B 1 101 ? -7.055 -6.215 -5.461 1 98.56 101 SER B N 1
ATOM 3673 C CA . SER B 1 101 ? -7.883 -5.707 -4.375 1 98.56 101 SER B CA 1
ATOM 3674 C C . SER B 1 101 ? -8.633 -4.449 -4.793 1 98.56 101 SER B C 1
ATOM 3676 O O . SER B 1 101 ? -9.805 -4.277 -4.453 1 98.56 101 SER B O 1
ATOM 3678 N N . LEU B 1 102 ? -7.957 -3.533 -5.484 1 98.62 102 LEU B N 1
ATOM 3679 C CA . LEU B 1 102 ? -8.578 -2.297 -5.941 1 98.62 102 LEU B CA 1
ATOM 3680 C C . LEU B 1 102 ? -9.719 -2.588 -6.914 1 98.62 102 LEU B C 1
ATOM 3682 O O . LEU B 1 102 ? -10.805 -2.01 -6.797 1 98.62 102 LEU B O 1
ATOM 3686 N N . VAL B 1 103 ? -9.523 -3.51 -7.832 1 98.75 103 VAL B N 1
ATOM 3687 C CA . VAL B 1 103 ? -10.523 -3.812 -8.852 1 98.75 103 VAL B CA 1
ATOM 3688 C C . VAL B 1 103 ? -11.711 -4.52 -8.211 1 98.75 103 VAL B C 1
ATOM 3690 O O . VAL B 1 103 ? -12.867 -4.215 -8.531 1 98.75 103 VAL B O 1
ATOM 3693 N N . VAL B 1 104 ? -11.422 -5.426 -7.293 1 98.31 104 VAL B N 1
ATOM 3694 C CA . VAL B 1 104 ? -12.477 -6.152 -6.586 1 98.31 104 VAL B CA 1
ATOM 3695 C C . VAL B 1 104 ? -13.352 -5.176 -5.809 1 98.31 104 VAL B C 1
ATOM 3697 O O . VAL B 1 104 ? -14.578 -5.258 -5.863 1 98.31 104 VAL B O 1
ATOM 3700 N N . GLN B 1 105 ? -12.781 -4.234 -5.168 1 97.94 105 GLN B N 1
ATOM 3701 C CA . GLN B 1 105 ? -13.531 -3.25 -4.395 1 97.94 105 GLN B CA 1
ATOM 3702 C C . GLN B 1 105 ? -14.281 -2.283 -5.312 1 97.94 105 GLN B C 1
ATOM 3704 O O . GLN B 1 105 ? -15.359 -1.802 -4.965 1 97.94 105 GLN B O 1
ATOM 3709 N N . ALA B 1 106 ? -13.766 -2.002 -6.43 1 98.44 106 ALA B N 1
ATOM 3710 C CA . ALA B 1 106 ? -14.344 -1.035 -7.359 1 98.44 106 ALA B CA 1
ATOM 3711 C C . ALA B 1 106 ? -15.562 -1.621 -8.07 1 98.44 106 ALA B C 1
ATOM 3713 O O . ALA B 1 106 ? -16.438 -0.881 -8.523 1 98.44 106 ALA B O 1
ATOM 3714 N N . LEU B 1 107 ? -15.648 -3.002 -8.133 1 98.56 107 LEU B N 1
ATOM 3715 C CA . LEU B 1 107 ? -16.625 -3.553 -9.07 1 98.56 107 LEU B CA 1
ATOM 3716 C C . LEU B 1 107 ? -17.609 -4.477 -8.359 1 98.56 107 LEU B C 1
ATOM 3718 O O . LEU B 1 107 ? -18.672 -4.777 -8.883 1 98.56 107 LEU B O 1
ATOM 3722 N N . LEU B 1 108 ? -17.234 -4.988 -7.184 1 98.38 108 LEU B N 1
ATOM 3723 C CA . LEU B 1 108 ? -18.062 -6.043 -6.59 1 98.38 108 LEU B CA 1
ATOM 3724 C C . LEU B 1 108 ? -18.797 -5.527 -5.359 1 98.38 108 LEU B C 1
ATOM 3726 O O . LEU B 1 108 ? -18.234 -4.789 -4.551 1 98.38 108 LEU B O 1
ATOM 3730 N N . ASP B 1 109 ? -20.031 -5.895 -5.238 1 97.69 109 ASP B N 1
ATOM 3731 C CA . ASP B 1 109 ? -20.844 -5.75 -4.027 1 97.69 109 ASP B CA 1
ATOM 3732 C C . ASP B 1 109 ? -21.016 -7.086 -3.316 1 97.69 109 ASP B C 1
ATOM 3734 O O . ASP B 1 109 ? -20.781 -8.148 -3.906 1 97.69 109 ASP B O 1
ATOM 3738 N N . PRO B 1 110 ? -21.344 -7.043 -2.01 1 97.12 110 PRO B N 1
ATOM 3739 C CA . PRO B 1 110 ? -21.547 -8.289 -1.269 1 97.12 110 PRO B CA 1
ATOM 3740 C C . PRO B 1 110 ? -22.531 -9.234 -1.95 1 97.12 110 PRO B C 1
ATOM 3742 O O . PRO B 1 110 ? -23.594 -8.805 -2.404 1 97.12 110 PRO B O 1
ATOM 3745 N N . GLY B 1 111 ? -22.094 -10.461 -2.059 1 97.5 111 GLY B N 1
ATOM 3746 C CA . GLY B 1 111 ? -22.969 -11.484 -2.596 1 97.5 111 GLY B CA 1
ATOM 3747 C C . GLY B 1 111 ? -22.859 -11.648 -4.098 1 97.5 111 GLY B C 1
ATOM 3748 O O . GLY B 1 111 ? -23.328 -12.641 -4.66 1 97.5 111 GLY B O 1
ATOM 3749 N N . GLU B 1 112 ? -22.219 -10.742 -4.781 1 98.25 112 GLU B N 1
ATOM 3750 C CA . GLU B 1 112 ? -22.078 -10.844 -6.234 1 98.25 112 GLU B CA 1
ATOM 3751 C C . GLU B 1 112 ? -21.062 -11.914 -6.617 1 98.25 112 GLU B C 1
ATOM 3753 O O . GLU B 1 112 ? -20.109 -12.18 -5.867 1 98.25 112 GLU B O 1
ATOM 3758 N N . GLU B 1 113 ? -21.281 -12.516 -7.758 1 98.38 113 GLU B N 1
ATOM 3759 C CA . GLU B 1 113 ? -20.516 -13.68 -8.195 1 98.38 113 GLU B CA 1
ATOM 3760 C C . GLU B 1 113 ? -19.266 -13.25 -8.969 1 98.38 113 GLU B C 1
ATOM 3762 O O . GLU B 1 113 ? -19.312 -12.328 -9.781 1 98.38 113 GLU B O 1
ATOM 3767 N N . ILE B 1 114 ? -18.203 -13.875 -8.672 1 98.75 114 ILE B N 1
ATOM 3768 C CA . ILE B 1 114 ? -16.938 -13.781 -9.406 1 98.75 114 ILE B CA 1
ATOM 3769 C C . ILE B 1 114 ? -16.453 -15.188 -9.773 1 98.75 114 ILE B C 1
ATOM 3771 O O . ILE B 1 114 ? -16.281 -16.047 -8.906 1 98.75 114 ILE B O 1
ATOM 3775 N N . VAL B 1 115 ? -16.297 -15.398 -11.07 1 98.88 115 VAL B N 1
ATOM 3776 C CA . VAL B 1 115 ? -15.719 -16.656 -11.516 1 98.88 115 VAL B CA 1
ATOM 3777 C C . VAL B 1 115 ? -14.211 -16.656 -11.281 1 98.88 115 VAL B C 1
ATOM 3779 O O . VAL B 1 115 ? -13.531 -15.672 -11.562 1 98.88 115 VAL B O 1
ATOM 3782 N N . VAL B 1 116 ? -13.688 -17.766 -10.734 1 98.88 116 VAL B N 1
ATOM 3783 C CA . VAL B 1 116 ? -12.25 -17.906 -10.516 1 98.88 116 VAL B CA 1
ATOM 3784 C C . VAL B 1 116 ? -11.773 -19.25 -11.062 1 98.88 116 VAL B C 1
ATOM 3786 O O . VAL B 1 116 ? -12.562 -20.188 -11.203 1 98.88 116 VAL B O 1
ATOM 3789 N N . ASP B 1 117 ? -10.453 -19.234 -11.367 1 98.75 117 ASP B N 1
ATOM 3790 C CA . ASP B 1 117 ? -9.789 -20.5 -11.68 1 98.75 117 ASP B CA 1
ATOM 3791 C C . ASP B 1 117 ? -9.984 -21.516 -10.562 1 98.75 117 ASP B C 1
ATOM 3793 O O . ASP B 1 117 ? -10.008 -21.156 -9.383 1 98.75 117 ASP B O 1
ATOM 3797 N N . ASP B 1 118 ? -10.102 -22.781 -10.977 1 98.75 118 ASP B N 1
ATOM 3798 C CA . ASP B 1 118 ? -10.062 -23.891 -10.023 1 98.75 118 ASP B CA 1
ATOM 3799 C C . ASP B 1 118 ? -9.117 -24.984 -10.5 1 98.75 118 ASP B C 1
ATOM 3801 O O . ASP B 1 118 ? -9.43 -25.719 -11.453 1 98.75 118 ASP B O 1
ATOM 3805 N N . PRO B 1 119 ? -8 -25.188 -9.789 1 98.44 119 PRO B N 1
ATOM 3806 C CA . PRO B 1 119 ? -7.559 -24.562 -8.539 1 98.44 119 PRO B CA 1
ATOM 3807 C C . PRO B 1 119 ? -7.141 -23.109 -8.719 1 98.44 119 PRO B C 1
ATOM 3809 O O . PRO B 1 119 ? -6.93 -22.656 -9.852 1 98.44 119 PRO B O 1
ATOM 3812 N N . VAL B 1 120 ? -7.078 -22.359 -7.574 1 98.25 120 VAL B N 1
ATOM 3813 C CA . VAL B 1 120 ? -6.703 -20.953 -7.613 1 98.25 120 VAL B CA 1
ATOM 3814 C C . VAL B 1 120 ? -5.734 -20.641 -6.473 1 98.25 120 VAL B C 1
ATOM 3816 O O . VAL B 1 120 ? -5.77 -21.297 -5.426 1 98.25 120 VAL B O 1
ATOM 3819 N N . TYR B 1 121 ? -4.797 -19.719 -6.672 1 96.69 121 TYR B N 1
ATOM 3820 C CA . TYR B 1 121 ? -3.939 -19.25 -5.59 1 96.69 121 TYR B CA 1
ATOM 3821 C C . TYR B 1 121 ? -4.766 -18.781 -4.398 1 96.69 121 TYR B C 1
ATOM 3823 O O . TYR B 1 121 ? -5.637 -17.922 -4.539 1 96.69 121 TYR B O 1
ATOM 3831 N N . PRO B 1 122 ? -4.52 -19.281 -3.189 1 95.19 122 PRO B N 1
ATOM 3832 C CA . PRO B 1 122 ? -5.426 -19.078 -2.059 1 95.19 122 PRO B CA 1
ATOM 3833 C C . PRO B 1 122 ? -5.566 -17.594 -1.679 1 95.19 122 PRO B C 1
ATOM 3835 O O . PRO B 1 122 ? -6.633 -17.172 -1.222 1 95.19 122 PRO B O 1
ATOM 3838 N N . THR B 1 123 ? -4.543 -16.828 -1.847 1 94.38 123 THR B N 1
ATOM 3839 C CA . THR B 1 123 ? -4.594 -15.422 -1.477 1 94.38 123 THR B CA 1
ATOM 3840 C C . THR B 1 123 ? -5.613 -14.672 -2.332 1 94.38 123 THR B C 1
ATOM 3842 O O . THR B 1 123 ? -6.199 -13.688 -1.886 1 94.38 123 THR B O 1
ATOM 3845 N N . THR B 1 124 ? -5.844 -15.133 -3.523 1 96 124 THR B N 1
ATOM 3846 C CA . THR B 1 124 ? -6.875 -14.539 -4.367 1 96 124 THR B CA 1
ATOM 3847 C C . THR B 1 124 ? -8.242 -14.633 -3.697 1 96 124 THR B C 1
ATOM 3849 O O . THR B 1 124 ? -8.992 -13.648 -3.668 1 96 124 THR B O 1
ATOM 3852 N N . LEU B 1 125 ? -8.562 -15.812 -3.156 1 96.44 125 LEU B N 1
ATOM 3853 C CA . LEU B 1 125 ? -9.836 -15.984 -2.465 1 96.44 125 LEU B CA 1
ATOM 3854 C C . LEU B 1 125 ? -9.914 -15.078 -1.242 1 96.44 125 LEU B C 1
ATOM 3856 O O . LEU B 1 125 ? -10.984 -14.555 -0.92 1 96.44 125 LEU B O 1
ATOM 3860 N N . ARG B 1 126 ? -8.812 -14.898 -0.592 1 95.69 126 ARG B N 1
ATOM 3861 C CA . ARG B 1 126 ? -8.781 -14.008 0.564 1 95.69 126 ARG B CA 1
ATOM 3862 C C . ARG B 1 126 ? -9.102 -12.57 0.16 1 95.69 126 ARG B C 1
ATOM 3864 O O . ARG B 1 126 ? -9.844 -11.875 0.858 1 95.69 126 ARG B O 1
ATOM 3871 N N . VAL B 1 127 ? -8.562 -12.094 -0.928 1 97.31 127 VAL B N 1
ATOM 3872 C CA . VAL B 1 127 ? -8.789 -10.734 -1.412 1 97.31 127 VAL B CA 1
ATOM 3873 C C . VAL B 1 127 ? -10.281 -10.516 -1.666 1 97.31 127 VAL B C 1
ATOM 3875 O O . VAL B 1 127 ? -10.805 -9.43 -1.419 1 97.31 127 VAL B O 1
ATOM 3878 N N . LEU B 1 128 ? -10.992 -11.586 -2.105 1 97.38 128 LEU B N 1
ATOM 3879 C CA . LEU B 1 128 ? -12.406 -11.477 -2.443 1 97.38 128 LEU B CA 1
ATOM 3880 C C . LEU B 1 128 ? -13.242 -11.203 -1.197 1 97.38 128 LEU B C 1
ATOM 3882 O O . LEU B 1 128 ? -14.383 -10.742 -1.297 1 97.38 128 LEU B O 1
ATOM 3886 N N . GLN B 1 129 ? -12.664 -11.523 -0.016 1 96.5 129 GLN B N 1
ATOM 3887 C CA . GLN B 1 129 ? -13.375 -11.312 1.243 1 96.5 129 GLN B CA 1
ATOM 3888 C C . GLN B 1 129 ? -13.562 -9.828 1.527 1 96.5 129 GLN B C 1
ATOM 3890 O O . GLN B 1 129 ? -14.438 -9.445 2.309 1 96.5 129 GLN B O 1
ATOM 3895 N N . LEU B 1 130 ? -12.758 -8.938 0.944 1 95.69 130 LEU B N 1
ATOM 3896 C CA . LEU B 1 130 ? -12.883 -7.496 1.133 1 95.69 130 LEU B CA 1
ATOM 3897 C C . LEU B 1 130 ? -14.242 -7.004 0.655 1 95.69 130 LEU B C 1
ATOM 3899 O O . LEU B 1 130 ? -14.797 -6.055 1.216 1 95.69 130 LEU B O 1
ATOM 3903 N N . ALA B 1 131 ? -14.742 -7.672 -0.395 1 96 131 ALA B N 1
ATOM 3904 C CA . ALA B 1 131 ? -16.016 -7.273 -0.971 1 96 131 ALA B CA 1
ATOM 3905 C C . ALA B 1 131 ? -17.125 -8.25 -0.581 1 96 131 ALA B C 1
ATOM 3907 O O . ALA B 1 131 ? -18.281 -8.094 -0.989 1 96 131 ALA B O 1
ATOM 3908 N N . ASP B 1 132 ? -16.75 -9.289 0.177 1 96.31 132 ASP B N 1
ATOM 3909 C CA . ASP B 1 132 ? -17.688 -10.352 0.523 1 96.31 132 ASP B CA 1
ATOM 3910 C C . ASP B 1 132 ? -18.328 -10.953 -0.728 1 96.31 132 ASP B C 1
ATOM 3912 O O . ASP B 1 132 ? -19.531 -11.141 -0.78 1 96.31 132 ASP B O 1
ATOM 3916 N N . ALA B 1 133 ? -17.547 -11.125 -1.759 1 96.88 133 ALA B N 1
ATOM 3917 C CA . ALA B 1 133 ? -18 -11.664 -3.037 1 96.88 133 ALA B CA 1
ATOM 3918 C C . ALA B 1 133 ? -18.109 -13.188 -2.98 1 96.88 133 ALA B C 1
ATOM 3920 O O . ALA B 1 133 ? -17.578 -13.82 -2.07 1 96.88 133 ALA B O 1
ATOM 3921 N N . ARG B 1 134 ? -18.844 -13.758 -3.91 1 97.75 134 ARG B N 1
ATOM 3922 C CA . ARG B 1 134 ? -19.047 -15.203 -3.977 1 97.75 134 ARG B CA 1
ATOM 3923 C C . ARG B 1 134 ? -18.234 -15.82 -5.105 1 97.75 134 ARG B C 1
ATOM 3925 O O . ARG B 1 134 ? -18.578 -15.664 -6.281 1 97.75 134 ARG B O 1
ATOM 3932 N N . PRO B 1 135 ? -17.188 -16.562 -4.809 1 98.38 135 PRO B N 1
ATOM 3933 C CA . PRO B 1 135 ? -16.406 -17.219 -5.863 1 98.38 135 PRO B CA 1
ATOM 3934 C C . PRO B 1 135 ? -17.156 -18.375 -6.516 1 98.38 135 PRO B C 1
ATOM 3936 O O . PRO B 1 135 ? -17.828 -19.156 -5.828 1 98.38 135 PRO B O 1
ATOM 3939 N N . VAL B 1 136 ? -17.109 -18.438 -7.785 1 98.75 136 VAL B N 1
ATOM 3940 C CA . VAL B 1 136 ? -17.641 -19.531 -8.594 1 98.75 136 VAL B CA 1
ATOM 3941 C C . VAL B 1 136 ? -16.516 -20.219 -9.352 1 98.75 136 VAL B C 1
ATOM 3943 O O . VAL B 1 136 ? -15.922 -19.641 -10.266 1 98.75 136 VAL B O 1
ATOM 3946 N N . PRO B 1 137 ? -16.266 -21.469 -9.031 1 98.75 137 PRO B N 1
ATOM 3947 C CA . PRO B 1 137 ? -15.117 -22.141 -9.633 1 98.75 137 PRO B CA 1
ATOM 3948 C C . PRO B 1 137 ? -15.398 -22.609 -11.062 1 98.75 137 PRO B C 1
ATOM 3950 O O . PRO B 1 137 ? -16.484 -23.109 -11.359 1 98.75 137 PRO B O 1
ATOM 3953 N N . VAL B 1 138 ? -14.5 -22.375 -11.945 1 98.88 138 VAL B N 1
ATOM 3954 C CA . VAL B 1 138 ? -14.414 -22.984 -13.266 1 98.88 138 VAL B CA 1
ATOM 3955 C C . VAL B 1 138 ? -13.094 -23.75 -13.398 1 98.88 138 VAL B C 1
ATOM 3957 O O . VAL B 1 138 ? -12.023 -23.203 -13.094 1 98.88 138 VAL B O 1
ATOM 3960 N N . PRO B 1 139 ? -13.117 -24.969 -13.852 1 98.56 139 PRO B N 1
ATOM 3961 C CA . PRO B 1 139 ? -11.914 -25.797 -13.836 1 98.56 139 PRO B CA 1
ATOM 3962 C C . PRO B 1 139 ? -10.82 -25.266 -14.758 1 98.56 139 PRO B C 1
ATOM 3964 O O . PRO B 1 139 ? -11.117 -24.719 -15.82 1 98.56 139 PRO B O 1
ATOM 3967 N N . VAL B 1 140 ? -9.586 -25.453 -14.305 1 98.31 140 VAL B N 1
ATOM 3968 C CA . VAL B 1 140 ? -8.391 -25.234 -15.117 1 98.31 140 VAL B CA 1
ATOM 3969 C C . VAL B 1 140 ? -7.832 -26.562 -15.594 1 98.31 140 VAL B C 1
ATOM 3971 O O . VAL B 1 140 ? -7.52 -27.438 -14.789 1 98.31 140 VAL B O 1
ATOM 3974 N N . GLY B 1 141 ? -7.766 -26.781 -16.891 1 95.25 141 GLY B N 1
ATOM 3975 C CA . GLY B 1 141 ? -7.203 -27.984 -17.484 1 95.25 141 GLY B CA 1
ATOM 3976 C C . GLY B 1 141 ? -5.859 -27.734 -18.156 1 95.25 141 GLY B C 1
ATOM 3977 O O . GLY B 1 141 ? -5.18 -26.75 -17.859 1 95.25 141 GLY B O 1
ATOM 3978 N N . PRO B 1 142 ? -5.453 -28.625 -18.984 1 94.31 142 PRO B N 1
ATOM 3979 C CA . PRO B 1 142 ? -4.141 -28.531 -19.641 1 94.31 142 PRO B CA 1
ATOM 3980 C C . PRO B 1 142 ? -4.004 -27.281 -20.5 1 94.31 142 PRO B C 1
ATOM 3982 O O . PRO B 1 142 ? -2.889 -26.828 -20.75 1 94.31 142 PRO B O 1
ATOM 3985 N N . ALA B 1 143 ? -5.156 -26.797 -20.938 1 95.5 143 ALA B N 1
ATOM 3986 C CA . ALA B 1 143 ? -5.129 -25.609 -21.797 1 95.5 143 ALA B CA 1
ATOM 3987 C C . ALA B 1 143 ? -5.633 -24.391 -21.047 1 95.5 143 ALA B C 1
ATOM 3989 O O . ALA B 1 143 ? -6.184 -23.469 -21.656 1 95.5 143 ALA B O 1
ATOM 3990 N N . GLY B 1 144 ? -5.523 -24.406 -19.719 1 97.5 144 GLY B N 1
ATOM 3991 C CA . GLY B 1 144 ? -5.949 -23.281 -18.906 1 97.5 144 GLY B CA 1
ATOM 3992 C C . GLY B 1 144 ? -7.414 -23.328 -18.516 1 97.5 144 GLY B C 1
ATOM 3993 O O . GLY B 1 144 ? -7.988 -24.422 -18.391 1 97.5 144 GLY B O 1
ATOM 3994 N N . LEU B 1 145 ? -7.977 -22.172 -18.188 1 98.62 145 LEU B N 1
ATOM 3995 C CA . LEU B 1 145 ? -9.383 -22.047 -17.812 1 98.62 145 LEU B CA 1
ATOM 3996 C C . LEU B 1 145 ? -10.289 -22.734 -18.828 1 98.62 145 LEU B C 1
ATOM 3998 O O . LEU B 1 145 ? -10.086 -22.578 -20.031 1 98.62 145 LEU B O 1
ATOM 4002 N N . ASP B 1 146 ? -11.242 -23.531 -18.359 1 98.75 146 ASP B N 1
ATOM 4003 C CA . ASP B 1 146 ? -12.211 -24.188 -19.234 1 98.75 146 ASP B CA 1
ATOM 4004 C C . ASP B 1 146 ? -13.266 -23.203 -19.719 1 98.75 146 ASP B C 1
ATOM 4006 O O . ASP B 1 146 ? -14.383 -23.156 -19.203 1 98.75 146 ASP B O 1
ATOM 4010 N N . VAL B 1 147 ? -12.984 -22.547 -20.828 1 98.75 147 VAL B N 1
ATOM 4011 C CA . VAL B 1 147 ? -13.828 -21.484 -21.344 1 98.75 147 VAL B CA 1
ATOM 4012 C C . VAL B 1 147 ? -15.125 -22.062 -21.891 1 98.75 147 VAL B C 1
ATOM 4014 O O . VAL B 1 147 ? -16.188 -21.438 -21.812 1 98.75 147 VAL B O 1
ATOM 4017 N N . GLU B 1 148 ? -15.062 -23.281 -22.406 1 98.44 148 GLU B N 1
ATOM 4018 C CA . GLU B 1 148 ? -16.266 -23.938 -22.875 1 98.44 148 GLU B CA 1
ATOM 4019 C C . GLU B 1 148 ? -17.25 -24.172 -21.734 1 98.44 148 GLU B C 1
ATOM 4021 O O . GLU B 1 148 ? -18.453 -23.938 -21.875 1 98.44 148 GLU B O 1
ATOM 4026 N N . ARG B 1 149 ? -16.719 -24.656 -20.672 1 98.56 149 ARG B N 1
ATOM 4027 C CA . ARG B 1 149 ? -17.562 -24.859 -19.5 1 98.56 149 ARG B CA 1
ATOM 4028 C C . ARG B 1 149 ? -18.141 -23.531 -19.016 1 98.56 149 ARG B C 1
ATOM 4030 O O . ARG B 1 149 ? -19.312 -23.453 -18.641 1 98.56 149 ARG B O 1
ATOM 4037 N N . LEU B 1 150 ? -17.328 -22.484 -18.938 1 98.88 150 LEU B N 1
ATOM 4038 C CA . LEU B 1 150 ? -17.812 -21.156 -18.578 1 98.88 150 LEU B CA 1
ATOM 4039 C C . LEU B 1 150 ? -18.969 -20.734 -19.5 1 98.88 150 LEU B C 1
ATOM 4041 O O . LEU B 1 150 ? -19.984 -20.25 -19.016 1 98.88 150 LEU B O 1
ATOM 4045 N N . GLU B 1 151 ? -18.766 -20.922 -20.75 1 98.81 151 GLU B N 1
ATOM 4046 C CA . GLU B 1 151 ? -19.781 -20.531 -21.734 1 98.81 151 GLU B CA 1
ATOM 4047 C C . GLU B 1 151 ? -21.109 -21.25 -21.469 1 98.81 151 GLU B C 1
ATOM 4049 O O . GLU B 1 151 ? -22.172 -20.641 -21.547 1 98.81 151 GLU B O 1
ATOM 4054 N N . ARG B 1 152 ? -21.016 -22.531 -21.234 1 98.75 152 ARG B N 1
ATOM 4055 C CA . ARG B 1 152 ? -22.203 -23.312 -20.938 1 98.75 152 ARG B CA 1
ATOM 4056 C C . ARG B 1 152 ? -22.906 -22.781 -19.688 1 98.75 152 ARG B C 1
ATOM 4058 O O . ARG B 1 152 ? -24.125 -22.672 -19.656 1 98.75 152 ARG B O 1
ATOM 4065 N N . ARG B 1 153 ? -22.156 -22.453 -18.703 1 98.62 153 ARG B N 1
ATOM 4066 C CA . ARG B 1 153 ? -22.734 -21.938 -17.469 1 98.62 153 ARG B CA 1
ATOM 4067 C C . ARG B 1 153 ? -23.375 -20.578 -17.688 1 98.62 153 ARG B C 1
ATOM 4069 O O . ARG B 1 153 ? -24.391 -20.25 -17.062 1 98.62 153 ARG B O 1
ATOM 4076 N N . LEU B 1 154 ? -22.703 -19.781 -18.438 1 98.69 154 LEU B N 1
ATOM 4077 C CA . LEU B 1 154 ? -23.297 -18.484 -18.797 1 98.69 154 LEU B CA 1
ATOM 4078 C C . LEU B 1 154 ? -24.625 -18.672 -19.531 1 98.69 154 LEU B C 1
ATOM 4080 O O . LEU B 1 154 ? -25.594 -17.984 -19.234 1 98.69 154 LEU B O 1
ATOM 4084 N N . ALA B 1 155 ? -24.609 -19.578 -20.453 1 98.44 155 ALA B N 1
ATOM 4085 C CA . ALA B 1 155 ? -25.828 -19.891 -21.172 1 98.44 155 ALA B CA 1
ATOM 4086 C C . ALA B 1 155 ? -26.922 -20.359 -20.234 1 98.44 155 ALA B C 1
ATOM 4088 O O . ALA B 1 155 ? -28.109 -20.094 -20.453 1 98.44 155 ALA B O 1
ATOM 4089 N N . ASP B 1 156 ? -26.531 -20.969 -19.156 1 98.44 156 ASP B N 1
ATOM 4090 C CA . ASP B 1 156 ? -27.469 -21.516 -18.172 1 98.44 156 ASP B CA 1
ATOM 4091 C C . ASP B 1 156 ? -27.859 -20.469 -17.141 1 98.44 156 ASP B C 1
ATOM 4093 O O . ASP B 1 156 ? -28.594 -20.781 -16.188 1 98.44 156 ASP B O 1
ATOM 4097 N N . GLY B 1 157 ? -27.328 -19.328 -17.203 1 98.25 157 GLY B N 1
ATOM 4098 C CA . GLY B 1 157 ? -27.891 -18.266 -16.375 1 98.25 157 GLY B CA 1
ATOM 4099 C C . GLY B 1 157 ? -26.859 -17.609 -15.477 1 98.25 157 GLY B C 1
ATOM 4100 O O . GLY B 1 157 ? -27.141 -16.594 -14.844 1 98.25 157 GLY B O 1
ATOM 4101 N N . LEU B 1 158 ? -25.641 -18.156 -15.438 1 98.44 158 LEU B N 1
ATOM 4102 C CA . LEU B 1 158 ? -24.578 -17.516 -14.664 1 98.44 158 LEU B CA 1
ATOM 4103 C C . LEU B 1 158 ? -24.312 -16.109 -15.18 1 98.44 158 LEU B C 1
ATOM 4105 O O . LEU B 1 158 ? -24.188 -15.898 -16.391 1 98.44 158 LEU B O 1
ATOM 4109 N N . ARG B 1 159 ? -24.312 -15.117 -14.273 1 98.19 159 ARG B N 1
ATOM 4110 C CA . ARG B 1 159 ? -24.016 -13.727 -14.625 1 98.19 159 ARG B CA 1
ATOM 4111 C C . ARG B 1 159 ? -22.969 -13.141 -13.688 1 98.19 159 ARG B C 1
ATOM 4113 O O . ARG B 1 159 ? -23.281 -12.258 -12.875 1 98.19 159 ARG B O 1
ATOM 4120 N N . PRO B 1 160 ? -21.734 -13.57 -13.797 1 98.44 160 PRO B N 1
ATOM 4121 C CA . PRO B 1 160 ? -20.688 -13.008 -12.953 1 98.44 160 PRO B CA 1
ATOM 4122 C C . PRO B 1 160 ? -20.359 -11.555 -13.297 1 98.44 160 PRO B C 1
ATOM 4124 O O . PRO B 1 160 ? -20.516 -11.141 -14.445 1 98.44 160 PRO B O 1
ATOM 4127 N N . ARG B 1 161 ? -19.906 -10.828 -12.344 1 98.44 161 ARG B N 1
ATOM 4128 C CA . ARG B 1 161 ? -19.406 -9.477 -12.578 1 98.44 161 ARG B CA 1
ATOM 4129 C C . ARG B 1 161 ? -17.984 -9.508 -13.133 1 98.44 161 ARG B C 1
ATOM 4131 O O . ARG B 1 161 ? -17.609 -8.648 -13.938 1 98.44 161 ARG B O 1
ATOM 4138 N N . ILE B 1 162 ? -17.203 -10.383 -12.625 1 98.81 162 ILE B N 1
ATOM 4139 C CA . ILE B 1 162 ? -15.797 -10.523 -12.977 1 98.81 162 ILE B CA 1
ATOM 4140 C C . ILE B 1 162 ? -15.484 -12 -13.242 1 98.81 162 ILE B C 1
ATOM 4142 O O . ILE B 1 162 ? -16.031 -12.883 -12.578 1 98.81 162 ILE B O 1
ATOM 4146 N N . VAL B 1 163 ? -14.719 -12.289 -14.219 1 98.88 163 VAL B N 1
ATOM 4147 C CA . VAL B 1 163 ? -14.008 -13.555 -14.383 1 98.88 163 VAL B CA 1
ATOM 4148 C C . VAL B 1 163 ? -12.516 -13.336 -14.148 1 98.88 163 VAL B C 1
ATOM 4150 O O . VAL B 1 163 ? -11.867 -12.609 -14.906 1 98.88 163 VAL B O 1
ATOM 4153 N N . TYR B 1 164 ? -12.023 -13.984 -13.102 1 98.81 164 TYR B N 1
ATOM 4154 C CA . TYR B 1 164 ? -10.609 -13.914 -12.75 1 98.81 164 TYR B CA 1
ATOM 4155 C C . TYR B 1 164 ? -9.852 -15.117 -13.289 1 98.81 164 TYR B C 1
ATOM 4157 O O . TYR B 1 164 ? -10.258 -16.266 -13.078 1 98.81 164 TYR B O 1
ATOM 4165 N N . THR B 1 165 ? -8.695 -14.828 -13.938 1 98.69 165 THR B N 1
ATOM 4166 C CA . THR B 1 165 ? -7.887 -15.953 -14.398 1 98.69 165 THR B CA 1
ATOM 4167 C C . THR B 1 165 ? -6.414 -15.555 -14.5 1 98.69 165 THR B C 1
ATOM 4169 O O . THR B 1 165 ? -6.094 -14.367 -14.617 1 98.69 165 THR B O 1
ATOM 4172 N N . VAL B 1 166 ? -5.551 -16.453 -14.344 1 98.5 166 VAL B N 1
ATOM 4173 C CA . VAL B 1 166 ? -4.125 -16.359 -14.641 1 98.5 166 VAL B CA 1
ATOM 4174 C C . VAL B 1 166 ? -3.82 -17.078 -15.953 1 98.5 166 VAL B C 1
ATOM 4176 O O . VAL B 1 166 ? -3.715 -18.312 -15.984 1 98.5 166 VAL B O 1
ATOM 4179 N N . ALA B 1 167 ? -3.557 -16.344 -16.984 1 98.12 167 ALA B N 1
ATOM 4180 C CA . ALA B 1 167 ? -3.561 -16.891 -18.344 1 98.12 167 ALA B CA 1
ATOM 4181 C C . ALA B 1 167 ? -2.225 -17.547 -18.672 1 98.12 167 ALA B C 1
ATOM 4183 O O . ALA B 1 167 ? -2.154 -18.422 -19.547 1 98.12 167 ALA B O 1
ATOM 4184 N N . ASP B 1 168 ? -1.188 -17.094 -18.016 1 98.25 168 ASP B N 1
ATOM 4185 C CA . ASP B 1 168 ? 0.133 -17.656 -18.281 1 98.25 168 ASP B CA 1
ATOM 4186 C C . ASP B 1 168 ? 0.727 -18.281 -17.016 1 98.25 168 ASP B C 1
ATOM 4188 O O . ASP B 1 168 ? 0.903 -17.594 -16.016 1 98.25 168 ASP B O 1
ATOM 4192 N N . PHE B 1 169 ? 1.052 -19.594 -17.172 1 97.94 169 PHE B N 1
ATOM 4193 C CA . PHE B 1 169 ? 1.707 -20.328 -16.094 1 97.94 169 PHE B CA 1
ATOM 4194 C C . PHE B 1 169 ? 0.924 -20.203 -14.797 1 97.94 169 PHE B C 1
ATOM 4196 O O . PHE B 1 169 ? 1.478 -19.797 -13.773 1 97.94 169 PHE B O 1
ATOM 4203 N N . GLN B 1 170 ? -0.282 -20.641 -14.914 1 98.12 170 GLN B N 1
ATOM 4204 C CA . GLN B 1 170 ? -1.3 -20.516 -13.875 1 98.12 170 GLN B CA 1
ATOM 4205 C C . GLN B 1 170 ? -0.828 -21.125 -12.555 1 98.12 170 GLN B C 1
ATOM 4207 O O . GLN B 1 170 ? -0.234 -22.203 -12.547 1 98.12 170 GLN B O 1
ATOM 4212 N N . ASN B 1 171 ? -0.92 -20.391 -11.477 1 97.5 171 ASN B N 1
ATOM 4213 C CA . ASN B 1 171 ? -0.653 -20.859 -10.117 1 97.5 171 ASN B CA 1
ATOM 4214 C C . ASN B 1 171 ? -1.881 -21.531 -9.508 1 97.5 171 ASN B C 1
ATOM 4216 O O . ASN B 1 171 ? -2.863 -20.859 -9.188 1 97.5 171 ASN B O 1
ATOM 4220 N N . PRO B 1 172 ? -1.849 -22.812 -9.398 1 97.31 172 PRO B N 1
ATOM 4221 C CA . PRO B 1 172 ? -0.656 -23.641 -9.188 1 97.31 172 PRO B CA 1
ATOM 4222 C C . PRO B 1 172 ? -0.332 -24.531 -10.391 1 97.31 172 PRO B C 1
ATOM 4224 O O . PRO B 1 172 ? 0.693 -25.219 -10.406 1 97.31 172 PRO B O 1
ATOM 4227 N N . THR B 1 173 ? -1.046 -24.547 -11.453 1 97.62 173 THR B N 1
ATOM 4228 C CA . THR B 1 173 ? -1.058 -25.641 -12.414 1 97.62 173 THR B CA 1
ATOM 4229 C C . THR B 1 173 ? 0.1 -25.5 -13.398 1 97.62 173 THR B C 1
ATOM 4231 O O . THR B 1 173 ? 0.489 -26.484 -14.047 1 97.62 173 THR B O 1
ATOM 4234 N N . GLY B 1 174 ? 0.519 -24.281 -13.562 1 97 174 GLY B N 1
ATOM 4235 C CA . GLY B 1 174 ? 1.579 -24.047 -14.531 1 97 174 GLY B CA 1
ATOM 4236 C C . GLY B 1 174 ? 1.082 -24.016 -15.969 1 97 174 GLY B C 1
ATOM 4237 O O . GLY B 1 174 ? 1.868 -23.828 -16.891 1 97 174 GLY B O 1
ATOM 4238 N N . THR B 1 175 ? -0.192 -24.094 -16.188 1 96.81 175 THR B N 1
ATOM 4239 C CA . THR B 1 175 ? -0.734 -24.188 -17.531 1 96.81 175 THR B CA 1
ATOM 4240 C C . THR B 1 175 ? -0.894 -22.797 -18.141 1 96.81 175 THR B C 1
ATOM 4242 O O . THR B 1 175 ? -0.833 -21.797 -17.438 1 96.81 175 THR B O 1
ATOM 4245 N N . VAL B 1 176 ? -1.022 -22.734 -19.469 1 97.94 176 VAL B N 1
ATOM 4246 C CA . VAL B 1 176 ? -1.194 -21.531 -20.25 1 97.94 176 VAL B CA 1
ATOM 4247 C C . VAL B 1 176 ? -2.543 -21.562 -20.969 1 97.94 176 VAL B C 1
ATOM 4249 O O . VAL B 1 176 ? -2.887 -22.562 -21.609 1 97.94 176 VAL B O 1
ATOM 4252 N N . LEU B 1 177 ? -3.352 -20.547 -20.75 1 98.31 177 LEU B N 1
ATOM 4253 C CA . LEU B 1 177 ? -4.602 -20.438 -21.5 1 98.31 177 LEU B CA 1
ATOM 4254 C C . LEU B 1 177 ? -4.34 -20.312 -23 1 98.31 177 LEU B C 1
ATOM 4256 O O . LEU B 1 177 ? -3.607 -19.422 -23.438 1 98.31 177 LEU B O 1
ATOM 4260 N N . ALA B 1 178 ? -4.93 -21.172 -23.734 1 97.25 178 ALA B N 1
ATOM 4261 C CA . ALA B 1 178 ? -4.703 -21.234 -25.172 1 97.25 178 ALA B CA 1
ATOM 4262 C C . ALA B 1 178 ? -5.172 -19.938 -25.859 1 97.25 178 ALA B C 1
ATOM 4264 O O . ALA B 1 178 ? -6.078 -19.266 -25.359 1 97.25 178 ALA B O 1
ATOM 4265 N N . GLY B 1 179 ? -4.551 -19.625 -26.984 1 97.12 179 GLY B N 1
ATOM 4266 C CA . GLY B 1 179 ? -4.867 -18.406 -27.703 1 97.12 179 GLY B CA 1
ATOM 4267 C C . GLY B 1 179 ? -6.332 -18.297 -28.078 1 97.12 179 GLY B C 1
ATOM 4268 O O . GLY B 1 179 ? -6.949 -17.25 -27.875 1 97.12 179 GLY B O 1
ATOM 4269 N N . ASP B 1 180 ? -6.852 -19.359 -28.641 1 96.81 180 ASP B N 1
ATOM 4270 C CA . ASP B 1 180 ? -8.25 -19.344 -29.047 1 96.81 180 ASP B CA 1
ATOM 4271 C C . ASP B 1 180 ? -9.172 -19.172 -27.844 1 96.81 180 ASP B C 1
ATOM 4273 O O . ASP B 1 180 ? -10.219 -18.516 -27.938 1 96.81 180 ASP B O 1
ATOM 4277 N N . ALA B 1 181 ? -8.797 -19.781 -26.766 1 97.75 181 ALA B N 1
ATOM 4278 C CA . ALA B 1 181 ? -9.578 -19.656 -25.531 1 97.75 181 ALA B CA 1
ATOM 4279 C C . ALA B 1 181 ? -9.555 -18.219 -25.016 1 97.75 181 ALA B C 1
ATOM 4281 O O . ALA B 1 181 ? -10.547 -17.719 -24.484 1 97.75 181 ALA B O 1
ATOM 4282 N N . ARG B 1 182 ? -8.438 -17.547 -25.141 1 98.06 182 ARG B N 1
ATOM 4283 C CA . ARG B 1 182 ? -8.336 -16.156 -24.75 1 98.06 182 ARG B CA 1
ATOM 4284 C C . ARG B 1 182 ? -9.297 -15.281 -25.562 1 98.06 182 ARG B C 1
ATOM 4286 O O . ARG B 1 182 ? -10 -14.438 -25 1 98.06 182 ARG B O 1
ATOM 4293 N N . THR B 1 183 ? -9.258 -15.484 -26.828 1 97.56 183 THR B N 1
ATOM 4294 C CA . THR B 1 183 ? -10.141 -14.742 -27.719 1 97.56 183 THR B CA 1
ATOM 4295 C C . THR B 1 183 ? -11.602 -14.992 -27.359 1 97.56 183 THR B C 1
ATOM 4297 O O . THR B 1 183 ? -12.391 -14.055 -27.234 1 97.56 183 THR B O 1
ATOM 4300 N N . ARG B 1 184 ? -11.883 -16.234 -27.172 1 98.31 184 ARG B N 1
ATOM 4301 C CA . ARG B 1 184 ? -13.258 -16.609 -26.844 1 98.31 184 ARG B CA 1
ATOM 4302 C C . ARG B 1 184 ? -13.68 -16.016 -25.516 1 98.31 184 ARG B C 1
ATOM 4304 O O . ARG B 1 184 ? -14.82 -15.57 -25.359 1 98.31 184 ARG B O 1
ATOM 4311 N N . LEU B 1 185 ? -12.836 -16.031 -24.547 1 98.75 185 LEU B N 1
ATOM 4312 C CA . LEU B 1 185 ? -13.117 -15.461 -23.234 1 98.75 185 LEU B CA 1
ATOM 4313 C C . LEU B 1 185 ? -13.492 -13.992 -23.344 1 98.75 185 LEU B C 1
ATOM 4315 O O . LEU B 1 185 ? -14.453 -13.539 -22.734 1 98.75 185 LEU B O 1
ATOM 4319 N N . VAL B 1 186 ? -12.781 -13.211 -24.125 1 98.38 186 VAL B N 1
ATOM 4320 C CA . VAL B 1 186 ? -13.039 -11.789 -24.312 1 98.38 186 VAL B CA 1
ATOM 4321 C C . VAL B 1 186 ? -14.383 -11.602 -25.031 1 98.38 186 VAL B C 1
ATOM 4323 O O . VAL B 1 186 ? -15.164 -10.719 -24.656 1 98.38 186 VAL B O 1
ATOM 4326 N N . GLU B 1 187 ? -14.609 -12.461 -26 1 98.25 187 GLU B N 1
ATOM 4327 C CA . GLU B 1 187 ? -15.898 -12.406 -26.688 1 98.25 187 GLU B CA 1
ATOM 4328 C C . GLU B 1 187 ? -17.062 -12.633 -25.719 1 98.25 187 GLU B C 1
ATOM 4330 O O . GLU B 1 187 ? -18.078 -11.945 -25.797 1 98.25 187 GLU B O 1
ATOM 4335 N N . LEU B 1 188 ? -16.906 -13.609 -24.891 1 98.62 188 LEU B N 1
ATOM 4336 C CA . LEU B 1 188 ? -17.938 -13.898 -23.891 1 98.62 188 LEU B CA 1
ATOM 4337 C C . LEU B 1 188 ? -18.109 -12.719 -22.938 1 98.62 188 LEU B C 1
ATOM 4339 O O . LEU B 1 188 ? -19.234 -12.398 -22.547 1 98.62 188 LEU B O 1
ATOM 4343 N N . ALA B 1 189 ? -17.031 -12.086 -22.562 1 98.5 189 ALA B N 1
ATOM 4344 C CA . ALA B 1 189 ? -17.094 -10.914 -21.688 1 98.5 189 ALA B CA 1
ATOM 4345 C C . ALA B 1 189 ? -17.906 -9.797 -22.328 1 98.5 189 ALA B C 1
ATOM 4347 O O . ALA B 1 189 ? -18.75 -9.172 -21.672 1 98.5 189 ALA B O 1
ATOM 4348 N N . GLU B 1 190 ? -17.703 -9.562 -23.562 1 97.44 190 GLU B N 1
ATOM 4349 C CA . GLU B 1 190 ? -18.406 -8.516 -24.297 1 97.44 190 GLU B CA 1
ATOM 4350 C C . GLU B 1 190 ? -19.891 -8.867 -24.469 1 97.44 190 GLU B C 1
ATOM 4352 O O . GLU B 1 190 ? -20.75 -7.988 -24.375 1 97.44 190 GLU B O 1
ATOM 4357 N N . ARG B 1 191 ? -20.125 -10.125 -24.672 1 97.31 191 ARG B N 1
ATOM 4358 C CA . ARG B 1 191 ? -21.484 -10.578 -24.922 1 97.31 191 ARG B CA 1
ATOM 4359 C C . ARG B 1 191 ? -22.297 -10.57 -23.625 1 97.31 191 ARG B C 1
ATOM 4361 O O . ARG B 1 191 ? -23.453 -10.156 -23.625 1 97.31 191 ARG B O 1
ATOM 4368 N N . TYR B 1 192 ? -21.703 -11.055 -22.531 1 97.75 192 TYR B N 1
ATOM 4369 C CA . TYR B 1 192 ? -22.453 -11.273 -21.297 1 97.75 192 TYR B CA 1
ATOM 4370 C C . TYR B 1 192 ? -22.234 -10.133 -20.312 1 97.75 192 TYR B C 1
ATOM 4372 O O . TYR B 1 192 ? -22.906 -10.062 -19.281 1 97.75 192 TYR B O 1
ATOM 4380 N N . GLY B 1 193 ? -21.234 -9.273 -20.578 1 97.12 193 GLY B N 1
ATOM 4381 C CA . GLY B 1 193 ? -21.109 -8.008 -19.859 1 97.12 193 GLY B CA 1
ATOM 4382 C C . GLY B 1 193 ? -20.25 -8.109 -18.625 1 97.12 193 GLY B C 1
ATOM 4383 O O . GLY B 1 193 ? -20.312 -7.238 -17.75 1 97.12 193 GLY B O 1
ATOM 4384 N N . PHE B 1 194 ? -19.484 -9.156 -18.422 1 98.12 194 PHE B N 1
ATOM 4385 C CA . PHE B 1 194 ? -18.594 -9.242 -17.281 1 98.12 194 PHE B CA 1
ATOM 4386 C C . PHE B 1 194 ? -17.203 -8.703 -17.625 1 98.12 194 PHE B C 1
ATOM 4388 O O . PHE B 1 194 ? -16.906 -8.477 -18.812 1 98.12 194 PHE B O 1
ATOM 4395 N N . VAL B 1 195 ? -16.391 -8.344 -16.625 1 98.62 195 VAL B N 1
ATOM 4396 C CA . VAL B 1 195 ? -15 -7.914 -16.781 1 98.62 195 VAL B CA 1
ATOM 4397 C C . VAL B 1 195 ? -14.062 -9.109 -1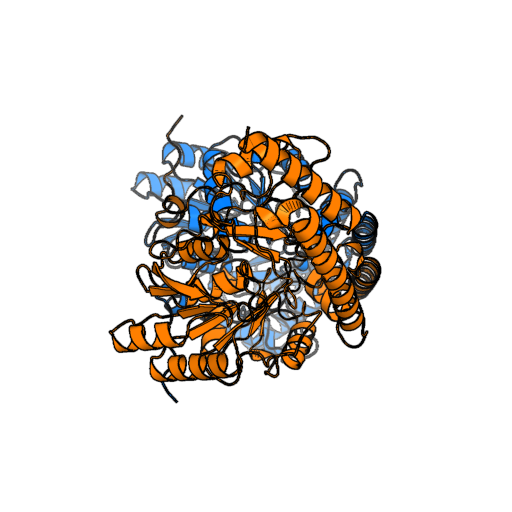6.625 1 98.62 195 VAL B C 1
ATOM 4399 O O . VAL B 1 195 ? -14.242 -9.938 -15.734 1 98.62 195 VAL B O 1
ATOM 4402 N N . VAL B 1 196 ? -13.148 -9.273 -17.562 1 98.81 196 VAL B N 1
ATOM 4403 C CA . VAL B 1 196 ? -12.07 -10.242 -17.375 1 98.81 196 VAL B CA 1
ATOM 4404 C C . VAL B 1 196 ? -10.938 -9.602 -16.578 1 98.81 196 VAL B C 1
ATOM 4406 O O . VAL B 1 196 ? -10.336 -8.625 -17 1 98.81 196 VAL B O 1
ATOM 4409 N N . LEU B 1 197 ? -10.703 -10.047 -15.406 1 98.75 197 LEU B N 1
ATOM 4410 C CA . LEU B 1 197 ? -9.547 -9.672 -14.602 1 98.75 197 LEU B CA 1
ATOM 4411 C C . LEU B 1 197 ? -8.391 -10.633 -14.836 1 98.75 197 LEU B C 1
ATOM 4413 O O . LEU B 1 197 ? -8.328 -11.703 -14.227 1 98.75 197 LEU B O 1
ATOM 4417 N N . SER B 1 198 ? -7.52 -10.281 -15.719 1 98.44 198 SER B N 1
ATOM 4418 C CA . SER B 1 198 ? -6.383 -11.102 -16.125 1 98.44 198 SER B CA 1
ATOM 4419 C C . SER B 1 198 ? -5.16 -10.812 -15.25 1 98.44 198 SER B C 1
ATOM 4421 O O . SER B 1 198 ? -4.41 -9.875 -15.516 1 98.44 198 SER B O 1
ATOM 4423 N N . ASP B 1 199 ? -4.922 -11.633 -14.273 1 97.94 199 ASP B N 1
ATOM 4424 C CA . ASP B 1 199 ? -3.756 -11.57 -13.391 1 97.94 199 ASP B CA 1
ATOM 4425 C C . ASP B 1 199 ? -2.588 -12.367 -13.969 1 97.94 199 ASP B C 1
ATOM 4427 O O . ASP B 1 199 ? -2.549 -13.594 -13.859 1 97.94 199 ASP B O 1
ATOM 4431 N N . ASN B 1 200 ? -1.604 -11.672 -14.508 1 97 200 ASN B N 1
ATOM 4432 C CA . ASN B 1 200 ? -0.599 -12.375 -15.297 1 97 200 ASN B CA 1
ATOM 4433 C C . ASN B 1 200 ? 0.813 -12.086 -14.797 1 97 200 ASN B C 1
ATOM 4435 O O . ASN B 1 200 ? 1.679 -11.672 -15.57 1 97 200 ASN B O 1
ATOM 4439 N N . PRO B 1 201 ? 1.102 -12.445 -13.539 1 96.56 201 PRO B N 1
ATOM 4440 C CA . PRO B 1 201 ? 2.416 -12.141 -12.969 1 96.56 201 PRO B CA 1
ATOM 4441 C C . PRO B 1 201 ? 3.533 -12.992 -13.562 1 96.56 201 PRO B C 1
ATOM 4443 O O . PRO B 1 201 ? 4.707 -12.625 -13.484 1 96.56 201 PRO B O 1
ATOM 4446 N N . TYR B 1 202 ? 3.238 -14.141 -14.219 1 96.75 202 TYR B N 1
ATOM 4447 C CA . TYR B 1 202 ? 4.254 -15.117 -14.602 1 96.75 202 TYR B CA 1
ATOM 4448 C C . TYR B 1 202 ? 4.527 -15.062 -16.094 1 96.75 202 TYR B C 1
ATOM 4450 O O . TYR B 1 202 ? 5.371 -15.805 -16.609 1 96.75 202 TYR B O 1
ATOM 4458 N N . ARG B 1 203 ? 3.832 -14.227 -16.766 1 94.75 203 ARG B N 1
ATOM 4459 C CA . ARG B 1 203 ? 3.959 -14.195 -18.219 1 94.75 203 ARG B CA 1
ATOM 4460 C C . ARG B 1 203 ? 5.414 -14.016 -18.641 1 94.75 203 ARG B C 1
ATOM 4462 O O . ARG B 1 203 ? 5.875 -14.641 -19.594 1 94.75 203 ARG B O 1
ATOM 4469 N N . ILE B 1 204 ? 6.133 -13.273 -17.938 1 91.88 204 ILE B N 1
ATOM 4470 C CA . ILE B 1 204 ? 7.5 -12.891 -18.266 1 91.88 204 ILE B CA 1
ATOM 4471 C C . ILE B 1 204 ? 8.445 -14.055 -17.969 1 91.88 204 ILE B C 1
ATOM 4473 O O . ILE B 1 204 ? 9.609 -14.031 -18.375 1 91.88 204 ILE B O 1
ATOM 4477 N N . SER B 1 205 ? 7.945 -15.133 -17.438 1 94.44 205 SER B N 1
ATOM 4478 C CA . SER B 1 205 ? 8.797 -16.203 -16.906 1 94.44 205 SER B CA 1
ATOM 4479 C C . SER B 1 205 ? 8.812 -17.391 -17.859 1 94.44 205 SER B C 1
ATOM 4481 O O . SER B 1 205 ? 9.07 -18.516 -17.422 1 94.44 205 SER B O 1
ATOM 4483 N N . ARG B 1 206 ? 8.508 -17.266 -19.109 1 97.19 206 ARG B N 1
ATOM 4484 C CA . ARG B 1 206 ? 8.562 -18.359 -20.062 1 97.19 206 ARG B CA 1
ATOM 4485 C C . ARG B 1 206 ? 10.008 -18.766 -20.359 1 97.19 206 ARG B C 1
ATOM 4487 O O . ARG B 1 206 ? 10.852 -17.891 -20.625 1 97.19 206 ARG B O 1
ATOM 4494 N N . PHE B 1 207 ? 10.312 -20.031 -20.312 1 97.75 207 PHE B N 1
ATOM 4495 C CA . PHE B 1 207 ? 11.656 -20.469 -20.656 1 97.75 207 PHE B CA 1
ATOM 4496 C C . PHE B 1 207 ? 11.625 -21.562 -21.703 1 97.75 207 PHE B C 1
ATOM 4498 O O . PHE B 1 207 ? 12.664 -22.016 -22.172 1 97.75 207 PHE B O 1
ATOM 4505 N N . ALA B 1 208 ? 10.453 -21.969 -22.094 1 97.12 208 ALA B N 1
ATOM 4506 C CA . ALA B 1 208 ? 10.266 -22.938 -23.156 1 97.12 208 ALA B CA 1
ATOM 4507 C C . ALA B 1 208 ? 8.93 -22.734 -23.875 1 97.12 208 ALA B C 1
ATOM 4509 O O . ALA B 1 208 ? 8.078 -22 -23.391 1 97.12 208 ALA B O 1
ATOM 4510 N N . GLY B 1 209 ? 8.797 -23.312 -25 1 95.25 209 GLY B N 1
ATOM 4511 C CA . GLY B 1 209 ? 7.547 -23.25 -25.734 1 95.25 209 GLY B CA 1
ATOM 4512 C C . GLY B 1 209 ? 7.355 -21.953 -26.484 1 95.25 209 GLY B C 1
ATOM 4513 O O . GLY B 1 209 ? 8.289 -21.141 -26.594 1 95.25 209 GLY B O 1
ATOM 4514 N N . THR B 1 210 ? 6.141 -21.812 -27.031 1 93.81 210 THR B N 1
ATOM 4515 C CA . THR B 1 210 ? 5.82 -20.656 -27.859 1 93.81 210 THR B CA 1
ATOM 4516 C C . THR B 1 210 ? 5.008 -19.641 -27.062 1 93.81 210 THR B C 1
ATOM 4518 O O . THR B 1 210 ? 4.113 -20 -26.297 1 93.81 210 THR B O 1
ATOM 4521 N N . ASP B 1 211 ? 5.352 -18.453 -27.312 1 93.56 211 ASP B N 1
ATOM 4522 C CA . ASP B 1 211 ? 4.637 -17.359 -26.656 1 93.56 211 ASP B CA 1
ATOM 4523 C C . ASP B 1 211 ? 3.215 -17.234 -27.203 1 93.56 211 ASP B C 1
ATOM 4525 O O . ASP B 1 211 ? 2.98 -17.422 -28.391 1 93.56 211 ASP B O 1
ATOM 4529 N N . VAL B 1 212 ? 2.271 -17 -26.312 1 94.19 212 VAL B N 1
ATOM 4530 C CA . VAL B 1 212 ? 0.882 -16.703 -26.641 1 94.19 212 VAL B CA 1
ATOM 4531 C C . VAL B 1 212 ? 0.583 -15.242 -26.344 1 94.19 212 VAL B C 1
ATOM 4533 O O . VAL B 1 212 ? 0.895 -14.75 -25.25 1 94.19 212 VAL B O 1
ATOM 4536 N N . PRO B 1 213 ? 0.003 -14.508 -27.344 1 94.19 213 PRO B N 1
ATOM 4537 C CA . PRO B 1 213 ? -0.331 -13.109 -27.047 1 94.19 213 PRO B CA 1
ATOM 4538 C C . PRO B 1 213 ? -1.252 -12.961 -25.844 1 94.19 213 PRO B C 1
ATOM 4540 O O . PRO B 1 213 ? -2.154 -13.781 -25.641 1 94.19 213 PRO B O 1
ATOM 4543 N N . ASP B 1 214 ? -0.968 -11.93 -25.062 1 94.56 214 ASP B N 1
ATOM 4544 C CA . ASP B 1 214 ? -1.812 -11.664 -23.906 1 94.56 214 ASP B CA 1
ATOM 4545 C C . ASP B 1 214 ? -3.211 -11.219 -24.328 1 94.56 214 ASP B C 1
ATOM 4547 O O . ASP B 1 214 ? -3.447 -10.945 -25.5 1 94.56 214 ASP B O 1
ATOM 4551 N N . LEU B 1 215 ? -4.207 -11.273 -23.344 1 95.81 215 LEU B N 1
ATOM 4552 C CA . LEU B 1 215 ? -5.543 -10.766 -23.641 1 95.81 215 LEU B CA 1
ATOM 4553 C C . LEU B 1 215 ? -5.484 -9.328 -24.125 1 95.81 215 LEU B C 1
ATOM 4555 O O . LEU B 1 215 ? -4.699 -8.523 -23.625 1 95.81 215 LEU B O 1
ATOM 4559 N N . PRO B 1 216 ? -6.246 -8.992 -25.078 1 92.06 216 PRO B N 1
ATOM 4560 C CA . PRO B 1 216 ? -6.164 -7.656 -25.672 1 92.06 216 PRO B CA 1
ATOM 4561 C C . PRO B 1 216 ? -6.68 -6.559 -24.75 1 92.06 216 PRO B C 1
ATOM 4563 O O . PRO B 1 216 ? -7.82 -6.625 -24.281 1 92.06 216 PRO B O 1
ATOM 4566 N N . ALA B 1 217 ? -5.902 -5.547 -24.594 1 91.19 217 ALA B N 1
ATOM 4567 C CA . ALA B 1 217 ? -6.293 -4.406 -23.766 1 91.19 217 ALA B CA 1
ATOM 4568 C C . ALA B 1 217 ? -7.27 -3.5 -24.516 1 91.19 217 ALA B C 1
ATOM 4570 O O . ALA B 1 217 ? -7.875 -2.605 -23.922 1 91.19 217 ALA B O 1
ATOM 4571 N N . ALA B 1 218 ? -7.457 -3.781 -25.781 1 93.12 218 ALA B N 1
ATOM 4572 C CA . ALA B 1 218 ? -8.359 -2.959 -26.578 1 93.12 218 ALA B CA 1
ATOM 4573 C C . ALA B 1 218 ? -9.805 -3.137 -26.141 1 93.12 218 ALA B C 1
ATOM 4575 O O . ALA B 1 218 ? -10.633 -2.238 -26.312 1 93.12 218 ALA B O 1
ATOM 4576 N N . SER B 1 219 ? -10.086 -4.324 -25.609 1 94.69 219 SER B N 1
ATOM 4577 C CA . SER B 1 219 ? -11.445 -4.543 -25.109 1 94.69 219 SER B CA 1
ATOM 4578 C C . SER B 1 219 ? -11.695 -3.76 -23.828 1 94.69 219 SER B C 1
ATOM 4580 O O . SER B 1 219 ? -10.859 -3.754 -22.922 1 94.69 219 SER B O 1
ATOM 4582 N N . GLU B 1 220 ? -12.859 -3.18 -23.75 1 95.62 220 GLU B N 1
ATOM 4583 C CA . GLU B 1 220 ? -13.266 -2.422 -22.562 1 95.62 220 GLU B CA 1
ATOM 4584 C C . GLU B 1 220 ? -13.672 -3.352 -21.422 1 95.62 220 GLU B C 1
ATOM 4586 O O . GLU B 1 220 ? -14.062 -2.891 -20.344 1 95.62 220 GLU B O 1
ATOM 4591 N N . ARG B 1 221 ? -13.516 -4.652 -21.703 1 97.75 221 ARG B N 1
ATOM 4592 C CA . ARG B 1 221 ? -13.93 -5.645 -20.703 1 97.75 221 ARG B CA 1
ATOM 4593 C C . ARG B 1 221 ? -12.711 -6.32 -20.078 1 97.75 221 ARG B C 1
ATOM 4595 O O . ARG B 1 221 ? -12.859 -7.172 -19.203 1 97.75 221 ARG B O 1
ATOM 4602 N N . VAL B 1 222 ? -11.531 -5.891 -20.469 1 98.38 222 VAL B N 1
ATOM 4603 C CA . VAL B 1 222 ? -10.328 -6.562 -19.984 1 98.38 222 VAL B CA 1
ATOM 4604 C C . VAL B 1 222 ? -9.562 -5.633 -19.047 1 98.38 222 VAL B C 1
ATOM 4606 O O . VAL B 1 222 ? -9.266 -4.492 -19.406 1 98.38 222 VAL B O 1
ATOM 4609 N N . VAL B 1 223 ? -9.305 -6.062 -17.875 1 98.75 223 VAL B N 1
ATOM 4610 C CA . VAL B 1 223 ? -8.391 -5.457 -16.922 1 98.75 223 VAL B CA 1
ATOM 4611 C C . VAL B 1 223 ? -7.184 -6.367 -16.703 1 98.75 223 VAL B C 1
ATOM 4613 O O . VAL B 1 223 ? -7.336 -7.562 -16.438 1 98.75 223 VAL B O 1
ATOM 4616 N N . LYS B 1 224 ? -6.016 -5.82 -16.875 1 98.69 224 LYS B N 1
ATOM 4617 C CA . LYS B 1 224 ? -4.801 -6.602 -16.672 1 98.69 224 LYS B CA 1
ATOM 4618 C C . LYS B 1 224 ? -4.113 -6.207 -15.367 1 98.69 224 LYS B C 1
ATOM 4620 O O . LYS B 1 224 ? -4.074 -5.031 -15.008 1 98.69 224 LYS B O 1
ATOM 4625 N N . VAL B 1 225 ? -3.631 -7.172 -14.656 1 98.56 225 VAL B N 1
ATOM 4626 C CA . VAL B 1 225 ? -2.811 -7.004 -13.461 1 98.56 225 VAL B CA 1
ATOM 4627 C C . VAL B 1 225 ? -1.427 -7.605 -13.695 1 98.56 225 VAL B C 1
ATOM 4629 O O . VAL B 1 225 ? -1.305 -8.719 -14.211 1 98.56 225 VAL B O 1
ATOM 4632 N N . SER B 1 226 ? -0.426 -6.848 -13.359 1 98.12 226 SER B N 1
ATOM 4633 C CA . SER B 1 226 ? 0.941 -7.355 -13.438 1 98.12 226 SER B CA 1
ATOM 4634 C C . SER B 1 226 ? 1.795 -6.812 -12.297 1 98.12 226 SER B C 1
ATOM 4636 O O . SER B 1 226 ? 1.297 -6.094 -11.43 1 98.12 226 SER B O 1
ATOM 4638 N N . THR B 1 227 ? 3.035 -7.297 -12.203 1 98.12 227 THR B N 1
ATOM 4639 C CA . THR B 1 227 ? 3.887 -6.969 -11.062 1 98.12 227 THR B CA 1
ATOM 4640 C C . THR B 1 227 ? 5.359 -7.09 -11.438 1 98.12 227 THR B C 1
ATOM 4642 O O . THR B 1 227 ? 5.707 -7.785 -12.398 1 98.12 227 THR B O 1
ATOM 4645 N N . PHE B 1 228 ? 6.203 -6.406 -10.719 1 98.12 228 PHE B N 1
ATOM 4646 C CA . PHE B 1 228 ? 7.645 -6.598 -10.797 1 98.12 228 PHE B CA 1
ATOM 4647 C C . PHE B 1 228 ? 8.102 -7.676 -9.82 1 98.12 228 PHE B C 1
ATOM 4649 O O . PHE B 1 228 ? 9.273 -8.055 -9.805 1 98.12 228 PHE B O 1
ATOM 4656 N N . ALA B 1 229 ? 7.203 -8.258 -9.031 1 97 229 ALA B N 1
ATOM 4657 C CA . ALA B 1 229 ? 7.531 -9.203 -7.965 1 97 229 ALA B CA 1
ATOM 4658 C C . ALA B 1 229 ? 8.281 -10.406 -8.516 1 97 229 ALA B C 1
ATOM 4660 O O . ALA B 1 229 ? 9.156 -10.961 -7.848 1 97 229 ALA B O 1
ATOM 4661 N N . LYS B 1 230 ? 7.953 -10.828 -9.766 1 97.06 230 LYS B N 1
ATOM 4662 C CA . LYS B 1 230 ? 8.484 -12.07 -10.32 1 97.06 230 LYS B CA 1
ATOM 4663 C C . LYS B 1 230 ? 9.688 -11.797 -11.219 1 97.06 230 LYS B C 1
ATOM 4665 O O . LYS B 1 230 ? 10.344 -12.727 -11.68 1 97.06 230 LYS B O 1
ATOM 4670 N N . SER B 1 231 ? 9.992 -10.516 -11.398 1 96.88 231 SER B N 1
ATOM 4671 C CA . SER B 1 231 ? 11.086 -10.164 -12.297 1 96.88 231 SER B CA 1
ATOM 4672 C C . SER B 1 231 ? 12.164 -9.367 -11.578 1 96.88 231 SER B C 1
ATOM 4674 O O . SER B 1 231 ? 13.344 -9.453 -11.922 1 96.88 231 SER B O 1
ATOM 4676 N N . LEU B 1 232 ? 11.758 -8.516 -10.594 1 97.12 232 LEU B N 1
ATOM 4677 C CA . LEU B 1 232 ? 12.727 -7.66 -9.93 1 97.12 232 LEU B CA 1
ATOM 4678 C C . LEU B 1 232 ? 12.695 -7.867 -8.414 1 97.12 232 LEU B C 1
ATOM 4680 O O . LEU B 1 232 ? 13.547 -7.332 -7.695 1 97.12 232 LEU B O 1
ATOM 4684 N N . GLY B 1 233 ? 11.781 -8.656 -7.93 1 96.19 233 GLY B N 1
ATOM 4685 C CA . GLY B 1 233 ? 11.719 -8.984 -6.516 1 96.19 233 GLY B CA 1
ATOM 4686 C C . GLY B 1 233 ? 10.453 -8.492 -5.844 1 96.19 233 GLY B C 1
ATOM 4687 O O . GLY B 1 233 ? 10.062 -7.336 -6.008 1 96.19 233 GLY B O 1
ATOM 4688 N N . PRO B 1 234 ? 9.805 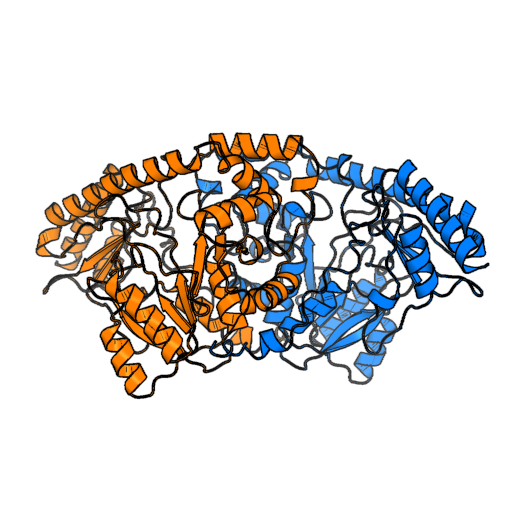-9.414 -5.07 1 95.81 234 PRO B N 1
ATOM 4689 C CA . PRO B 1 234 ? 8.531 -9.062 -4.434 1 95.81 234 PRO B CA 1
ATOM 4690 C C . PRO B 1 234 ? 8.703 -8.008 -3.338 1 95.81 234 PRO B C 1
ATOM 4692 O O . PRO B 1 234 ? 7.742 -7.316 -2.992 1 95.81 234 PRO B O 1
ATOM 4695 N N . GLY B 1 235 ? 9.906 -7.844 -2.824 1 96.62 235 GLY B N 1
ATOM 4696 C CA . GLY B 1 235 ? 10.156 -6.887 -1.758 1 96.62 235 GLY B CA 1
ATOM 4697 C C . GLY B 1 235 ? 10.016 -5.445 -2.209 1 96.62 235 GLY B C 1
ATOM 4698 O O . GLY B 1 235 ? 9.922 -4.535 -1.381 1 96.62 235 GLY B O 1
ATOM 4699 N N . LEU B 1 236 ? 10.023 -5.195 -3.516 1 97.69 236 LEU B N 1
ATOM 4700 C CA . LEU B 1 236 ? 9.852 -3.854 -4.059 1 97.69 236 LEU B CA 1
ATOM 4701 C C . LEU B 1 236 ? 8.414 -3.369 -3.873 1 97.69 236 LEU B C 1
ATOM 4703 O O . LEU B 1 236 ? 8.172 -2.164 -3.803 1 97.69 236 LEU B O 1
ATOM 4707 N N . ARG B 1 237 ? 7.469 -4.336 -3.85 1 97.69 237 ARG B N 1
ATOM 4708 C CA . ARG B 1 237 ? 6.039 -4.055 -3.76 1 97.69 237 ARG B CA 1
ATOM 4709 C C . ARG B 1 237 ? 5.602 -3.072 -4.84 1 97.69 237 ARG B C 1
ATOM 4711 O O . ARG B 1 237 ? 4.977 -2.051 -4.543 1 97.69 237 ARG B O 1
ATOM 4718 N N . LEU B 1 238 ? 5.863 -3.461 -6.062 1 98.44 238 LEU B N 1
ATOM 4719 C CA . LEU B 1 238 ? 5.508 -2.609 -7.195 1 98.44 238 LEU B CA 1
ATOM 4720 C C . LEU B 1 238 ? 4.844 -3.426 -8.297 1 98.44 238 LEU B C 1
ATOM 4722 O O . LEU B 1 238 ? 5.383 -4.449 -8.734 1 98.44 238 LEU B O 1
ATOM 4726 N N . GLY B 1 239 ? 3.674 -3.096 -8.648 1 98.56 239 GLY B N 1
ATOM 4727 C CA . GLY B 1 239 ? 2.896 -3.66 -9.742 1 98.56 239 GLY B CA 1
ATOM 4728 C C . GLY B 1 239 ? 2.098 -2.621 -10.5 1 98.56 239 GLY B C 1
ATOM 4729 O O . GLY B 1 239 ? 2.328 -1.419 -10.352 1 98.56 239 GLY B O 1
ATOM 4730 N N . TRP B 1 240 ? 1.235 -3.078 -11.406 1 98.81 240 TRP B N 1
ATOM 4731 C CA . TRP B 1 240 ? 0.44 -2.104 -12.141 1 98.81 240 TRP B CA 1
ATOM 4732 C C . TRP B 1 240 ? -0.836 -2.74 -12.688 1 98.81 240 TRP B C 1
ATOM 4734 O O . TRP B 1 240 ? -0.938 -3.967 -12.766 1 98.81 240 TRP B O 1
ATOM 4744 N N . LEU B 1 241 ? -1.784 -1.899 -12.945 1 98.81 241 LEU B N 1
ATOM 4745 C CA . LEU B 1 241 ? -3.031 -2.213 -13.633 1 98.81 241 LEU B CA 1
ATOM 4746 C C . LEU B 1 241 ? -3.059 -1.582 -15.023 1 98.81 241 LEU B C 1
ATOM 4748 O O . LEU B 1 241 ? -2.598 -0.454 -15.203 1 98.81 241 LEU B O 1
ATOM 4752 N N . VAL B 1 242 ? -3.508 -2.334 -15.961 1 98.81 242 VAL B N 1
ATOM 4753 C CA . VAL B 1 242 ? -4.016 -1.772 -17.203 1 98.81 242 VAL B CA 1
ATOM 4754 C C . VAL B 1 242 ? -5.539 -1.724 -17.172 1 98.81 242 VAL B C 1
ATOM 4756 O O . VAL B 1 242 ? -6.199 -2.766 -17.125 1 98.81 242 VAL B O 1
ATOM 4759 N N . LEU B 1 243 ? -6.066 -0.559 -17.188 1 98.75 243 LEU B N 1
ATOM 4760 C CA . LEU B 1 243 ? -7.496 -0.378 -16.969 1 98.75 243 LEU B CA 1
ATOM 4761 C C . LEU B 1 243 ? -8.156 0.213 -18.219 1 98.75 243 LEU B C 1
ATOM 4763 O O . LEU B 1 243 ? -7.566 1.059 -18.891 1 98.75 243 LEU B O 1
ATOM 4767 N N . PRO B 1 244 ? -9.43 -0.264 -18.5 1 98.06 244 PRO B N 1
ATOM 4768 C CA . PRO B 1 244 ? -10.219 0.591 -19.375 1 98.06 244 PRO B CA 1
ATOM 4769 C C . PRO B 1 244 ? -10.445 1.989 -18.812 1 98.06 244 PRO B C 1
ATOM 4771 O O . PRO B 1 244 ? -10.492 2.16 -17.594 1 98.06 244 PRO B O 1
ATOM 4774 N N . GLU B 1 245 ? -10.617 2.953 -19.656 1 96.5 245 GLU B N 1
ATOM 4775 C CA . GLU B 1 245 ? -10.695 4.352 -19.25 1 96.5 245 GLU B CA 1
ATOM 4776 C C . GLU B 1 245 ? -11.805 4.566 -18.219 1 96.5 245 GLU B C 1
ATOM 4778 O O . GLU B 1 245 ? -11.633 5.309 -17.25 1 96.5 245 GLU B O 1
ATOM 4783 N N . TRP B 1 246 ? -12.891 3.848 -18.375 1 96.88 246 TRP B N 1
ATOM 4784 C CA . TRP B 1 246 ? -14.07 4.062 -17.547 1 96.88 246 TRP B CA 1
ATOM 4785 C C . TRP B 1 246 ? -13.812 3.641 -16.109 1 96.88 246 TRP B C 1
ATOM 4787 O O . TRP B 1 246 ? -14.555 4.02 -15.203 1 96.88 246 TRP B O 1
ATOM 4797 N N . LEU B 1 247 ? -12.836 2.852 -15.859 1 98.12 247 LEU B N 1
ATOM 4798 C CA . LEU B 1 247 ? -12.602 2.289 -14.531 1 98.12 247 LEU B CA 1
ATOM 4799 C C . LEU B 1 247 ? -11.5 3.045 -13.805 1 98.12 247 LEU B C 1
ATOM 4801 O O . LEU B 1 247 ? -11.336 2.912 -12.594 1 98.12 247 LEU B O 1
ATOM 4805 N N . VAL B 1 248 ? -10.695 3.92 -14.477 1 98.12 248 VAL B N 1
ATOM 4806 C CA . VAL B 1 248 ? -9.484 4.547 -13.953 1 98.12 248 VAL B CA 1
ATOM 4807 C C . VAL B 1 248 ? -9.836 5.434 -12.758 1 98.12 248 VAL B C 1
ATOM 4809 O O . VAL B 1 248 ? -9.234 5.312 -11.695 1 98.12 248 VAL B O 1
ATOM 4812 N N . GLU B 1 249 ? -10.828 6.258 -12.883 1 97.12 249 GLU B N 1
ATOM 4813 C CA . GLU B 1 249 ? -11.164 7.219 -11.836 1 97.12 249 GLU B CA 1
ATOM 4814 C C . GLU B 1 249 ? -11.625 6.512 -10.562 1 97.12 249 GLU B C 1
ATOM 4816 O O . GLU B 1 249 ? -11.312 6.957 -9.453 1 97.12 249 GLU B O 1
ATOM 4821 N N . ALA B 1 250 ? -12.414 5.465 -10.711 1 97.88 250 ALA B N 1
ATOM 4822 C CA . ALA B 1 250 ? -12.891 4.719 -9.547 1 97.88 250 ALA B CA 1
ATOM 4823 C C . ALA B 1 250 ? -11.727 4.09 -8.781 1 97.88 250 ALA B C 1
ATOM 4825 O O . ALA B 1 250 ? -11.703 4.125 -7.551 1 97.88 250 ALA B O 1
ATOM 4826 N N . VAL B 1 251 ? -10.789 3.553 -9.547 1 98.31 251 VAL B N 1
ATOM 4827 C CA . VAL B 1 251 ? -9.625 2.926 -8.938 1 98.31 251 VAL B CA 1
ATOM 4828 C C . VAL B 1 251 ? -8.773 3.986 -8.242 1 98.31 251 VAL B C 1
ATOM 4830 O O . VAL B 1 251 ? -8.32 3.783 -7.109 1 98.31 251 VAL B O 1
ATOM 4833 N N . VAL B 1 252 ? -8.609 5.121 -8.852 1 97.81 252 VAL B N 1
ATOM 4834 C CA . VAL B 1 252 ? -7.812 6.211 -8.297 1 97.81 252 VAL B CA 1
ATOM 4835 C C . VAL B 1 252 ? -8.492 6.762 -7.047 1 97.81 252 VAL B C 1
ATOM 4837 O O . VAL B 1 252 ? -7.828 7.102 -6.066 1 97.81 252 VAL B O 1
ATOM 4840 N N . ALA B 1 253 ? -9.812 6.852 -7.102 1 97.38 253 ALA B N 1
ATOM 4841 C CA . ALA B 1 253 ? -10.57 7.316 -5.938 1 97.38 253 ALA B CA 1
ATOM 4842 C C . ALA B 1 253 ? -10.336 6.41 -4.734 1 97.38 253 ALA B C 1
ATOM 4844 O O . ALA B 1 253 ? -10.141 6.891 -3.615 1 97.38 253 ALA B O 1
ATOM 4845 N N . LEU B 1 254 ? -10.305 5.133 -4.941 1 97.44 254 LEU B N 1
ATOM 4846 C CA . LEU B 1 254 ? -10 4.184 -3.875 1 97.44 254 LEU B CA 1
ATOM 4847 C C . LEU B 1 254 ? -8.57 4.355 -3.383 1 97.44 254 LEU B C 1
ATOM 4849 O O . LEU B 1 254 ? -8.328 4.398 -2.174 1 97.44 254 LEU B O 1
ATOM 4853 N N . ARG B 1 255 ? -7.699 4.508 -4.324 1 96.5 255 ARG B N 1
ATOM 4854 C CA . ARG B 1 255 ? -6.273 4.621 -4.02 1 96.5 255 ARG B CA 1
ATOM 4855 C C . ARG B 1 255 ? -6 5.82 -3.119 1 96.5 255 ARG B C 1
ATOM 4857 O O . ARG B 1 255 ? -5.316 5.695 -2.102 1 96.5 255 ARG B O 1
ATOM 4864 N N . THR B 1 256 ? -6.555 6.957 -3.424 1 95.69 256 THR B N 1
ATOM 4865 C CA . THR B 1 256 ? -6.277 8.203 -2.715 1 95.69 256 THR B CA 1
ATOM 4866 C C . THR B 1 256 ? -6.828 8.148 -1.294 1 95.69 256 THR B C 1
ATOM 4868 O O . THR B 1 256 ? -6.422 8.93 -0.433 1 95.69 256 THR B O 1
ATOM 4871 N N . ARG B 1 257 ? -7.746 7.215 -1.018 1 96.75 257 ARG B N 1
ATOM 4872 C CA . ARG B 1 257 ? -8.359 7.098 0.3 1 96.75 257 ARG B CA 1
ATOM 4873 C C . ARG B 1 257 ? -7.727 5.973 1.107 1 96.75 257 ARG B C 1
ATOM 4875 O O . ARG B 1 257 ? -7.906 5.895 2.324 1 96.75 257 ARG B O 1
ATOM 4882 N N . THR B 1 258 ? -6.961 5.113 0.401 1 96.31 258 THR B N 1
ATOM 4883 C CA . THR B 1 258 ? -6.41 3.938 1.07 1 96.31 258 THR B CA 1
ATOM 4884 C C . THR B 1 258 ? -4.949 4.164 1.446 1 96.31 258 THR B C 1
ATOM 4886 O O . THR B 1 258 ? -4.59 4.105 2.625 1 96.31 258 THR B O 1
ATOM 4889 N N . ASP B 1 259 ? -4.117 4.453 0.419 1 94.69 259 ASP B N 1
ATOM 4890 C CA . ASP B 1 259 ? -2.693 4.57 0.711 1 94.69 259 ASP B CA 1
ATOM 4891 C C . ASP B 1 259 ? -2.049 5.676 -0.121 1 94.69 259 ASP B C 1
ATOM 4893 O O . ASP B 1 259 ? -0.823 5.793 -0.165 1 94.69 259 ASP B O 1
ATOM 4897 N N . GLN B 1 260 ? -2.816 6.5 -0.783 1 93.12 260 GLN B N 1
ATOM 4898 C CA . GLN B 1 260 ? -2.432 7.711 -1.502 1 93.12 260 GLN B CA 1
ATOM 4899 C C . GLN B 1 260 ? -1.722 7.371 -2.809 1 93.12 260 GLN B C 1
ATOM 4901 O O . GLN B 1 260 ? -2.281 7.559 -3.893 1 93.12 260 GLN B O 1
ATOM 4906 N N . HIS B 1 261 ? -0.535 6.809 -2.816 1 94.5 261 HIS B N 1
ATOM 4907 C CA . HIS B 1 261 ? 0.23 6.449 -4.004 1 94.5 261 HIS B CA 1
ATOM 4908 C C . HIS B 1 261 ? 1.38 5.512 -3.656 1 94.5 261 HIS B C 1
ATOM 4910 O O . HIS B 1 261 ? 1.732 5.359 -2.484 1 94.5 261 HIS B O 1
ATOM 4916 N N . PRO B 1 262 ? 1.935 4.797 -4.621 1 95.75 262 PRO B N 1
ATOM 4917 C CA . PRO B 1 262 ? 3.094 3.943 -4.348 1 95.75 262 PRO B CA 1
ATOM 4918 C C . PRO B 1 262 ? 4.352 4.746 -4.016 1 95.75 262 PRO B C 1
ATOM 4920 O O . PRO B 1 262 ? 4.375 5.965 -4.203 1 95.75 262 PRO B O 1
ATOM 4923 N N . SER B 1 263 ? 5.348 4.07 -3.512 1 97.62 263 SER B N 1
ATOM 4924 C CA . SER B 1 263 ? 6.613 4.711 -3.178 1 97.62 263 SER B CA 1
ATOM 4925 C C . SER B 1 263 ? 7.211 5.418 -4.387 1 97.62 263 SER B C 1
ATOM 4927 O O . SER B 1 263 ? 7.508 4.785 -5.402 1 97.62 263 SER B O 1
ATOM 4929 N N . SER B 1 264 ? 7.367 6.75 -4.27 1 97.38 264 SER B N 1
ATOM 4930 C CA . SER B 1 264 ? 7.992 7.516 -5.344 1 97.38 264 SER B CA 1
ATOM 4931 C C . SER B 1 264 ? 9.453 7.105 -5.535 1 97.38 264 SER B C 1
ATOM 4933 O O . SER B 1 264 ? 9.945 7.062 -6.664 1 97.38 264 SER B O 1
ATOM 4935 N N . LEU B 1 265 ? 10.102 6.777 -4.438 1 97.94 265 LEU B N 1
ATOM 4936 C CA . LEU B 1 265 ? 11.5 6.375 -4.512 1 97.94 265 LEU B CA 1
ATOM 4937 C C . LEU B 1 265 ? 11.656 5.078 -5.297 1 97.94 265 LEU B C 1
ATOM 4939 O O . LEU B 1 265 ? 12.461 5 -6.227 1 97.94 265 LEU B O 1
ATOM 4943 N N . VAL B 1 266 ? 10.836 4.059 -4.953 1 98.31 266 VAL B N 1
ATOM 4944 C CA . VAL B 1 266 ? 10.93 2.766 -5.621 1 98.31 266 VAL B CA 1
ATOM 4945 C C . VAL B 1 266 ? 10.57 2.916 -7.094 1 98.31 266 VAL B C 1
ATOM 4947 O O . VAL B 1 266 ? 11.25 2.373 -7.969 1 98.31 266 VAL B O 1
ATOM 4950 N N . GLN B 1 267 ? 9.555 3.701 -7.375 1 98.38 267 GLN B N 1
ATOM 4951 C CA . GLN B 1 267 ? 9.141 3.93 -8.758 1 98.38 267 GLN B CA 1
ATOM 4952 C C . GLN B 1 267 ? 10.25 4.594 -9.562 1 98.38 267 GLN B C 1
ATOM 4954 O O . GLN B 1 267 ? 10.539 4.184 -10.688 1 98.38 267 GLN B O 1
ATOM 4959 N N . ALA B 1 268 ? 10.828 5.648 -8.961 1 98.12 268 ALA B N 1
ATOM 4960 C CA . ALA B 1 268 ? 11.867 6.387 -9.664 1 98.12 268 ALA B CA 1
ATOM 4961 C C . ALA B 1 268 ? 13.078 5.496 -9.945 1 98.12 268 ALA B C 1
ATOM 4963 O O . ALA B 1 268 ? 13.641 5.535 -11.039 1 98.12 268 ALA B O 1
ATOM 4964 N N . ALA B 1 269 ? 13.461 4.715 -8.961 1 98.19 269 ALA B N 1
ATOM 4965 C CA . ALA B 1 269 ? 14.594 3.803 -9.125 1 98.19 269 ALA B CA 1
ATOM 4966 C C . ALA B 1 269 ? 14.312 2.771 -10.219 1 98.19 269 ALA B C 1
ATOM 4968 O O . ALA B 1 269 ? 15.164 2.51 -11.062 1 98.19 269 ALA B O 1
ATOM 4969 N N . ILE B 1 270 ? 13.133 2.215 -10.227 1 98.5 270 ILE B N 1
ATOM 4970 C CA . ILE B 1 270 ? 12.773 1.188 -11.203 1 98.5 270 ILE B CA 1
ATOM 4971 C C . ILE B 1 270 ? 12.672 1.811 -12.594 1 98.5 270 ILE B C 1
ATOM 4973 O O . ILE B 1 270 ? 13.133 1.229 -13.578 1 98.5 270 ILE B O 1
ATOM 4977 N N . ALA B 1 271 ? 12.031 3.012 -12.656 1 98.19 271 ALA B N 1
ATOM 4978 C CA . ALA B 1 271 ? 11.953 3.693 -13.945 1 98.19 271 ALA B CA 1
ATOM 4979 C C . ALA B 1 271 ? 13.344 3.898 -14.539 1 98.19 271 ALA B C 1
ATOM 4981 O O . ALA B 1 271 ? 13.562 3.676 -15.734 1 98.19 271 ALA B O 1
ATOM 4982 N N . ARG B 1 272 ? 14.266 4.344 -13.688 1 97.31 272 ARG B N 1
ATOM 4983 C CA . ARG B 1 272 ? 15.648 4.543 -14.125 1 97.31 272 ARG B CA 1
ATOM 4984 C C . ARG B 1 272 ? 16.281 3.223 -14.555 1 97.31 272 ARG B C 1
ATOM 4986 O O . ARG B 1 272 ? 17.031 3.18 -15.531 1 97.31 272 ARG B O 1
ATOM 4993 N N . LEU B 1 273 ? 15.992 2.184 -13.883 1 98 273 LEU B N 1
ATOM 4994 C CA . LEU B 1 273 ? 16.578 0.864 -14.102 1 98 273 LEU B CA 1
ATOM 4995 C C . LEU B 1 273 ? 16.078 0.268 -15.422 1 98 273 LEU B C 1
ATOM 4997 O O . LEU B 1 273 ? 16.859 -0.38 -16.141 1 98 273 LEU B O 1
ATOM 5001 N N . VAL B 1 274 ? 14.828 0.498 -15.781 1 97.56 274 VAL B N 1
ATOM 5002 C CA . VAL B 1 274 ? 14.234 -0.307 -16.844 1 97.56 274 VAL B CA 1
ATOM 5003 C C . VAL B 1 274 ? 14.164 0.505 -18.125 1 97.56 274 VAL B C 1
ATOM 5005 O O . VAL B 1 274 ? 14.039 -0.058 -19.219 1 97.56 274 VAL B O 1
ATOM 5008 N N . ASP B 1 275 ? 14.164 1.78 -18.016 1 94.38 275 ASP B N 1
ATOM 5009 C CA . ASP B 1 275 ? 13.93 2.627 -19.188 1 94.38 275 ASP B CA 1
ATOM 5010 C C . ASP B 1 275 ? 15.211 2.859 -19.969 1 94.38 275 ASP B C 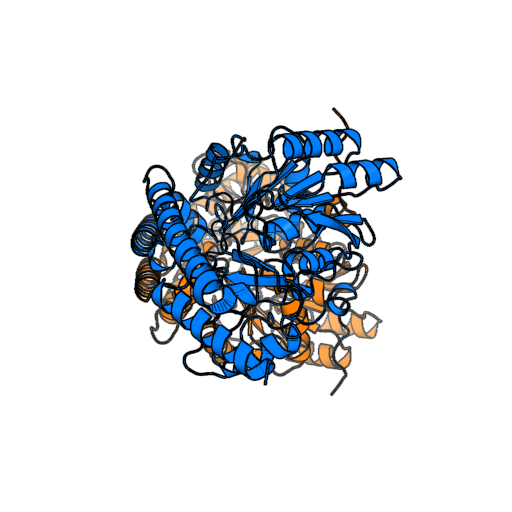1
ATOM 5012 O O . ASP B 1 275 ? 16.031 3.715 -19.609 1 94.38 275 ASP B O 1
ATOM 5016 N N . GLY B 1 276 ? 15.367 2.145 -21.109 1 91.75 276 GLY B N 1
ATOM 5017 C CA . GLY B 1 276 ? 16.438 2.383 -22.062 1 91.75 276 GLY B CA 1
ATOM 5018 C C . GLY B 1 276 ? 17.766 1.812 -21.609 1 91.75 276 GLY B C 1
ATOM 5019 O O . GLY B 1 276 ? 18.812 2.18 -22.156 1 91.75 276 GLY B O 1
ATOM 5020 N N . THR B 1 277 ? 17.828 0.924 -20.641 1 92.06 277 THR B N 1
ATOM 5021 C CA . THR B 1 277 ? 19.094 0.438 -20.094 1 92.06 277 THR B CA 1
ATOM 5022 C C . THR B 1 277 ? 19.359 -0.993 -20.547 1 92.06 277 THR B C 1
ATOM 5024 O O . THR B 1 277 ? 20.5 -1.467 -20.484 1 92.06 277 THR B O 1
ATOM 5027 N N . GLY B 1 278 ? 18.266 -1.731 -20.875 1 96.81 278 GLY B N 1
ATOM 5028 C CA . GLY B 1 278 ? 18.391 -3.137 -21.219 1 96.81 278 GLY B CA 1
ATOM 5029 C C . GLY B 1 278 ? 18.5 -4.047 -20.016 1 96.81 278 GLY B C 1
ATOM 5030 O O . GLY B 1 278 ? 18.469 -5.273 -20.156 1 96.81 278 GLY B O 1
ATOM 5031 N N . VAL B 1 279 ? 18.594 -3.439 -18.875 1 97.88 279 VAL B N 1
ATOM 5032 C CA . VAL B 1 279 ? 18.797 -4.211 -17.656 1 97.88 279 VAL B CA 1
ATOM 5033 C C . VAL B 1 279 ? 17.594 -5.125 -17.406 1 97.88 279 VAL B C 1
ATOM 5035 O O . VAL B 1 279 ? 17.75 -6.281 -17.016 1 97.88 279 VAL B O 1
ATOM 5038 N N . PHE B 1 280 ? 16.422 -4.609 -17.672 1 97.81 280 PHE B N 1
ATOM 5039 C CA . PHE B 1 280 ? 15.219 -5.395 -17.438 1 97.81 280 PHE B CA 1
ATOM 5040 C C . PHE B 1 280 ? 15.195 -6.625 -18.344 1 97.81 280 PHE B C 1
ATOM 5042 O O . PHE B 1 280 ? 14.93 -7.734 -17.875 1 97.81 280 PHE B O 1
ATOM 5049 N N . GLU B 1 281 ? 15.469 -6.465 -19.578 1 96.88 281 GLU B N 1
ATOM 5050 C CA . GLU B 1 281 ? 15.492 -7.559 -20.547 1 96.88 281 GLU B CA 1
ATOM 5051 C C . GLU B 1 281 ? 16.562 -8.586 -20.188 1 96.88 281 GLU B C 1
ATOM 5053 O O . GLU B 1 281 ? 16.312 -9.789 -20.25 1 96.88 281 GLU B O 1
ATOM 5058 N N . ALA B 1 282 ? 17.703 -8.094 -19.844 1 97.75 282 ALA B N 1
ATOM 5059 C CA . ALA B 1 282 ? 18.781 -8.992 -19.469 1 97.75 282 ALA B CA 1
ATOM 5060 C C . ALA B 1 282 ? 18.422 -9.797 -18.219 1 97.75 282 ALA B C 1
ATOM 5062 O O . ALA B 1 282 ? 18.719 -10.992 -18.141 1 97.75 282 ALA B O 1
ATOM 5063 N N . THR B 1 283 ? 17.797 -9.141 -17.281 1 97.88 283 THR B N 1
ATOM 5064 C CA . THR B 1 283 ? 17.391 -9.797 -16.047 1 97.88 283 THR B CA 1
ATOM 5065 C C . THR B 1 283 ? 16.359 -10.883 -16.328 1 97.88 283 THR B C 1
ATOM 5067 O O . THR B 1 283 ? 16.5 -12.008 -15.844 1 97.88 283 THR B O 1
ATOM 5070 N N . THR B 1 284 ? 15.344 -10.555 -17.109 1 97.38 284 THR B N 1
ATOM 5071 C CA . THR B 1 284 ? 14.273 -11.516 -17.375 1 97.38 284 THR B CA 1
ATOM 5072 C C . THR B 1 284 ? 14.797 -12.695 -18.188 1 97.38 284 THR B C 1
ATOM 5074 O O . THR B 1 284 ? 14.352 -13.828 -18.016 1 97.38 284 THR B O 1
ATOM 5077 N N . LYS B 1 285 ? 15.727 -12.422 -19.047 1 97.25 285 LYS B N 1
ATOM 5078 C CA . LYS B 1 285 ? 16.359 -13.508 -19.797 1 97.25 285 LYS B CA 1
ATOM 5079 C C . LYS B 1 285 ? 17.125 -14.438 -18.875 1 97.25 285 LYS B C 1
ATOM 5081 O O . LYS B 1 285 ? 17.031 -15.656 -18.984 1 97.25 285 LYS B O 1
ATOM 5086 N N . ARG B 1 286 ? 17.875 -13.898 -17.984 1 97.62 286 ARG B N 1
ATOM 5087 C CA . ARG B 1 286 ? 18.641 -14.688 -17.031 1 97.62 286 ARG B CA 1
ATOM 5088 C C . ARG B 1 286 ? 17.703 -15.5 -16.125 1 97.62 286 ARG B C 1
ATOM 5090 O O . ARG B 1 286 ? 17.984 -16.672 -15.828 1 97.62 286 ARG B O 1
ATOM 5097 N N . LEU B 1 287 ? 16.672 -14.875 -15.703 1 97.88 287 LEU B N 1
ATOM 5098 C CA . LEU B 1 287 ? 15.672 -15.57 -14.891 1 97.88 287 LEU B CA 1
ATOM 5099 C C . LEU B 1 287 ? 15.078 -16.75 -15.641 1 97.88 287 LEU B C 1
ATOM 5101 O O . LEU B 1 287 ? 14.969 -17.844 -15.094 1 97.88 287 LEU B O 1
ATOM 5105 N N . ALA B 1 288 ? 14.703 -16.516 -16.875 1 97.12 288 ALA B N 1
ATOM 5106 C CA . ALA B 1 288 ? 14.133 -17.578 -17.688 1 97.12 288 ALA B CA 1
ATOM 5107 C C . ALA B 1 288 ? 15.094 -18.766 -17.812 1 97.12 288 ALA B C 1
ATOM 5109 O O . ALA B 1 288 ? 14.688 -19.922 -17.672 1 97.12 288 ALA B O 1
ATOM 5110 N N . GLU B 1 289 ? 16.312 -18.484 -18.016 1 97.25 289 GLU B N 1
ATOM 5111 C CA . GLU B 1 289 ? 17.328 -19.531 -18.141 1 97.25 289 GLU B CA 1
ATOM 5112 C C . GLU B 1 289 ? 17.469 -20.312 -16.844 1 97.25 289 GLU B C 1
ATOM 5114 O O . GLU B 1 289 ? 17.438 -21.547 -16.859 1 97.25 289 GLU B O 1
ATOM 5119 N N . LEU B 1 290 ? 17.625 -19.625 -15.766 1 97.56 290 LEU B N 1
ATOM 5120 C CA . LEU B 1 290 ? 17.812 -20.266 -14.477 1 97.56 290 LEU B CA 1
ATOM 5121 C C . LEU B 1 290 ? 16.594 -21.078 -14.086 1 97.56 290 LEU B C 1
ATOM 5123 O O . LEU B 1 290 ? 16.703 -22.203 -13.609 1 97.56 290 LEU B O 1
ATOM 5127 N N . HIS B 1 291 ? 15.438 -20.453 -14.266 1 97.88 291 HIS B N 1
ATOM 5128 C CA . HIS B 1 291 ? 14.203 -21.156 -13.906 1 97.88 291 HIS B CA 1
ATOM 5129 C C . HIS B 1 291 ? 13.992 -22.391 -14.766 1 97.88 291 HIS B C 1
ATOM 5131 O O . HIS B 1 291 ? 13.469 -23.391 -14.297 1 97.88 291 HIS B O 1
ATOM 5137 N N . GLY B 1 292 ? 14.367 -22.297 -16.047 1 98 292 GLY B N 1
ATOM 5138 C CA . GLY B 1 292 ? 14.312 -23.484 -16.891 1 98 292 GLY B CA 1
ATOM 5139 C C . GLY B 1 292 ? 15.188 -24.609 -16.406 1 98 292 GLY B C 1
ATOM 5140 O O . GLY B 1 292 ? 14.75 -25.766 -16.344 1 98 292 GLY B O 1
ATOM 5141 N N . LEU B 1 293 ? 16.391 -24.297 -16.047 1 98.06 293 LEU B N 1
ATOM 5142 C CA . LEU B 1 293 ? 17.328 -25.281 -15.516 1 98.06 293 LEU B CA 1
ATOM 5143 C C . LEU B 1 293 ? 16.781 -25.891 -14.219 1 98.06 293 LEU B C 1
ATOM 5145 O O . LEU B 1 293 ? 16.859 -27.109 -14.023 1 98.06 293 LEU B O 1
ATOM 5149 N N . ARG B 1 294 ? 16.281 -25.094 -13.422 1 98.12 294 ARG B N 1
ATOM 5150 C CA . ARG B 1 294 ? 15.797 -25.531 -12.109 1 98.12 294 ARG B CA 1
ATOM 5151 C C . ARG B 1 294 ? 14.539 -26.375 -12.25 1 98.12 294 ARG B C 1
ATOM 5153 O O . ARG B 1 294 ? 14.383 -27.375 -11.547 1 98.12 294 ARG B O 1
ATOM 5160 N N . ALA B 1 295 ? 13.633 -25.953 -13.156 1 98.31 295 ALA B N 1
ATOM 5161 C CA . ALA B 1 295 ? 12.461 -26.781 -13.461 1 98.31 295 ALA B CA 1
ATOM 5162 C C . ALA B 1 295 ? 12.875 -28.156 -13.953 1 98.31 295 ALA B C 1
ATOM 5164 O O . ALA B 1 295 ? 12.32 -29.172 -13.516 1 98.31 295 ALA B O 1
ATOM 5165 N N . ASN B 1 296 ? 13.844 -28.203 -14.82 1 98.38 296 ASN B N 1
ATOM 5166 C CA . ASN B 1 296 ? 14.352 -29.469 -15.336 1 98.38 296 ASN B CA 1
ATOM 5167 C C . ASN B 1 296 ? 14.93 -30.328 -14.219 1 98.38 296 ASN B C 1
ATOM 5169 O O . ASN B 1 296 ? 14.672 -31.531 -14.164 1 98.38 296 ASN B O 1
ATOM 5173 N N . ALA B 1 297 ? 15.688 -29.703 -13.391 1 98.62 297 ALA B N 1
ATOM 5174 C CA . ALA B 1 297 ? 16.312 -30.438 -12.289 1 98.62 297 ALA B CA 1
ATOM 5175 C C . ALA B 1 297 ? 15.273 -31.047 -11.359 1 98.62 297 ALA B C 1
ATOM 5177 O O . ALA B 1 297 ? 15.383 -32.219 -10.961 1 98.62 297 ALA B O 1
ATOM 5178 N N . LEU B 1 298 ? 14.297 -30.266 -11.008 1 98.69 298 LEU B N 1
ATOM 5179 C CA . LEU B 1 298 ? 13.25 -30.734 -10.109 1 98.69 298 LEU B CA 1
ATOM 5180 C C . LEU B 1 298 ? 12.492 -31.906 -10.734 1 98.69 298 LEU B C 1
ATOM 5182 O O . LEU B 1 298 ? 12.328 -32.938 -10.102 1 98.69 298 LEU B O 1
ATOM 5186 N N . VAL B 1 299 ? 12.062 -31.766 -11.961 1 98.69 299 VAL B N 1
ATOM 5187 C CA . VAL B 1 299 ? 11.234 -32.781 -12.617 1 98.69 299 VAL B CA 1
ATOM 5188 C C . VAL B 1 299 ? 12.039 -34.031 -12.844 1 98.69 299 VAL B C 1
ATOM 5190 O O . VAL B 1 299 ? 11.531 -35.156 -12.664 1 98.69 299 VAL B O 1
ATOM 5193 N N . ALA B 1 300 ? 13.289 -33.875 -13.234 1 98.56 300 ALA B N 1
ATOM 5194 C CA . ALA B 1 300 ? 14.148 -35.062 -13.414 1 98.56 300 ALA B CA 1
ATOM 5195 C C . ALA B 1 300 ? 14.312 -35.812 -12.109 1 98.56 300 ALA B C 1
ATOM 5197 O O . ALA B 1 300 ? 14.219 -37.062 -12.094 1 98.56 300 ALA B O 1
ATOM 5198 N N . ALA B 1 301 ? 14.562 -35.062 -11.062 1 98.75 301 ALA B N 1
ATOM 5199 C CA . ALA B 1 301 ? 14.711 -35.719 -9.75 1 98.75 301 ALA B CA 1
ATOM 5200 C C . ALA B 1 301 ? 13.43 -36.406 -9.336 1 98.75 301 ALA B C 1
ATOM 5202 O O . ALA B 1 301 ? 13.469 -37.531 -8.805 1 98.75 301 ALA B O 1
ATOM 5203 N N . LEU B 1 302 ? 12.305 -35.781 -9.531 1 98.69 302 LEU B N 1
ATOM 5204 C CA . LEU B 1 302 ? 11.008 -36.375 -9.195 1 98.69 302 LEU B CA 1
ATOM 5205 C C . LEU B 1 302 ? 10.781 -37.656 -9.969 1 98.69 302 LEU B C 1
ATOM 5207 O O . LEU B 1 302 ? 10.336 -38.656 -9.398 1 98.69 302 LEU B O 1
ATOM 5211 N N . ARG B 1 303 ? 11.078 -37.656 -11.234 1 98.06 303 ARG B N 1
ATOM 5212 C CA . ARG B 1 303 ? 10.891 -38.844 -12.078 1 98.06 303 ARG B CA 1
ATOM 5213 C C . ARG B 1 303 ? 11.789 -39.969 -11.633 1 98.06 303 ARG B C 1
ATOM 5215 O O . ARG B 1 303 ? 11.359 -41.125 -11.578 1 98.06 303 ARG B O 1
ATOM 5222 N N . GLU B 1 304 ? 12.961 -39.625 -11.32 1 98 304 GLU B N 1
ATOM 5223 C CA . GLU B 1 304 ? 13.961 -40.625 -10.938 1 98 304 GLU B CA 1
ATOM 5224 C C . GLU B 1 304 ? 13.625 -41.219 -9.578 1 98 304 GLU B C 1
ATOM 5226 O O . GLU B 1 304 ? 13.703 -42.438 -9.406 1 98 304 GLU B O 1
ATOM 5231 N N . ARG B 1 305 ? 13.234 -40.438 -8.656 1 98.19 305 ARG B N 1
ATOM 5232 C CA . ARG B 1 305 ? 13.148 -40.875 -7.27 1 98.19 305 ARG B CA 1
ATOM 5233 C C . ARG B 1 305 ? 11.719 -41.25 -6.902 1 98.19 305 ARG B C 1
ATOM 5235 O O . ARG B 1 305 ? 11.492 -42.062 -6.023 1 98.19 305 ARG B O 1
ATOM 5242 N N . LEU B 1 306 ? 10.766 -40.594 -7.57 1 98.12 306 LEU B N 1
ATOM 5243 C CA . LEU B 1 306 ? 9.383 -40.719 -7.102 1 98.12 306 LEU B CA 1
ATOM 5244 C C . LEU B 1 306 ? 8.438 -41 -8.266 1 98.12 306 LEU B C 1
ATOM 5246 O O . LEU B 1 306 ? 7.238 -40.719 -8.172 1 98.12 306 LEU B O 1
ATOM 5250 N N . GLY B 1 307 ? 8.914 -41.438 -9.367 1 96.94 307 GLY B N 1
ATOM 5251 C CA . GLY B 1 307 ? 8.117 -41.656 -10.562 1 96.94 307 GLY B CA 1
ATOM 5252 C C . GLY B 1 307 ? 6.973 -42.625 -10.336 1 96.94 307 GLY B C 1
ATOM 5253 O O . GLY B 1 307 ? 5.977 -42.594 -11.062 1 96.94 307 GLY B O 1
ATOM 5254 N N . ASP B 1 308 ? 7.148 -43.531 -9.367 1 96.06 308 ASP B N 1
ATOM 5255 C CA . ASP B 1 308 ? 6.105 -44.5 -9.07 1 96.06 308 ASP B CA 1
ATOM 5256 C C . ASP B 1 308 ? 5.062 -43.906 -8.117 1 96.06 308 ASP B C 1
ATOM 5258 O O . ASP B 1 308 ? 3.994 -44.5 -7.93 1 96.06 308 ASP B O 1
ATOM 5262 N N . VAL B 1 309 ? 5.281 -42.781 -7.605 1 97.19 309 VAL B N 1
ATOM 5263 C CA . VAL B 1 309 ? 4.434 -42.188 -6.574 1 97.19 309 VAL B CA 1
ATOM 5264 C C . VAL B 1 309 ? 3.678 -40.969 -7.152 1 97.19 309 VAL B C 1
ATOM 5266 O O . VAL B 1 309 ? 2.525 -40.719 -6.785 1 97.19 309 VAL B O 1
ATOM 5269 N N . LEU B 1 310 ? 4.383 -40.219 -8.008 1 97 310 LEU B N 1
ATOM 5270 C CA . LEU B 1 310 ? 3.74 -39.031 -8.547 1 97 310 LEU B CA 1
ATOM 5271 C C . LEU B 1 310 ? 4.133 -38.812 -10.008 1 97 310 LEU B C 1
ATOM 5273 O O . LEU B 1 310 ? 5.145 -39.344 -10.461 1 97 310 LEU B O 1
ATOM 5277 N N . GLU B 1 311 ? 3.279 -38.125 -10.688 1 97.69 311 GLU B N 1
ATOM 5278 C CA . GLU B 1 311 ? 3.484 -37.688 -12.055 1 97.69 311 GLU B CA 1
ATOM 5279 C C . GLU B 1 311 ? 3.744 -36.156 -12.094 1 97.69 311 GLU B C 1
ATOM 5281 O O . GLU B 1 311 ? 2.967 -35.375 -11.547 1 97.69 311 GLU B O 1
ATOM 5286 N N . ALA B 1 312 ? 4.832 -35.812 -12.641 1 97.06 312 ALA B N 1
ATOM 5287 C CA . ALA B 1 312 ? 5.223 -34.438 -12.758 1 97.06 312 ALA B CA 1
ATOM 5288 C C . ALA B 1 312 ? 5.695 -34.094 -14.172 1 97.06 312 ALA B C 1
ATOM 5290 O O . ALA B 1 312 ? 6.5 -34.844 -14.75 1 97.06 312 ALA B O 1
ATOM 5291 N N . GLU B 1 313 ? 5.148 -33.094 -14.734 1 95.5 313 GLU B N 1
ATOM 5292 C CA . GLU B 1 313 ? 5.574 -32.625 -16.047 1 95.5 313 GLU B CA 1
ATOM 5293 C C . GLU B 1 313 ? 6.246 -31.25 -15.945 1 95.5 313 GLU B C 1
ATOM 5295 O O . GLU B 1 313 ? 5.824 -30.406 -15.156 1 95.5 313 GLU B O 1
ATOM 5300 N N . ARG B 1 314 ? 7.242 -31.109 -16.719 1 95.44 314 ARG B N 1
ATOM 5301 C CA . ARG B 1 314 ? 7.938 -29.828 -16.719 1 95.44 314 ARG B CA 1
ATOM 5302 C C . ARG B 1 314 ? 7.07 -28.734 -17.344 1 95.44 314 ARG B C 1
ATOM 5304 O O . ARG B 1 314 ? 6.562 -28.906 -18.453 1 95.44 314 ARG B O 1
ATOM 5311 N N . PRO B 1 315 ? 6.836 -27.641 -16.688 1 96.25 315 PRO B N 1
ATOM 5312 C CA . PRO B 1 315 ? 6.141 -26.516 -17.312 1 96.25 315 PRO B CA 1
ATOM 5313 C C . PRO B 1 315 ? 7.016 -25.766 -18.312 1 96.25 315 PRO B C 1
ATOM 5315 O O . PRO B 1 315 ? 8.227 -25.984 -18.375 1 96.25 315 PRO B O 1
ATOM 5318 N N . ASP B 1 316 ? 6.418 -24.938 -19.109 1 97.44 316 ASP B N 1
ATOM 5319 C CA . ASP B 1 316 ? 7.137 -24.109 -20.078 1 97.44 316 ASP B CA 1
ATOM 5320 C C . ASP B 1 316 ? 7.562 -22.781 -19.469 1 97.44 316 ASP B C 1
ATOM 5322 O O . ASP B 1 316 ? 8.281 -22 -20.094 1 97.44 316 ASP B O 1
ATOM 5326 N N . GLY B 1 317 ? 7.172 -22.5 -18.297 1 97.81 317 GLY B N 1
ATOM 5327 C CA . GLY B 1 317 ? 7.461 -21.281 -17.547 1 97.81 317 GLY B CA 1
ATOM 5328 C C . GLY B 1 317 ? 6.883 -21.281 -16.156 1 97.81 317 GLY B C 1
ATOM 5329 O O . GLY B 1 317 ? 6.473 -22.328 -15.641 1 97.81 317 GLY B O 1
ATOM 5330 N N . GLY B 1 318 ? 6.969 -20.156 -15.508 1 97.44 318 GLY B N 1
ATOM 5331 C CA . GLY B 1 318 ? 6.422 -20.016 -14.164 1 97.44 318 GLY B CA 1
ATOM 5332 C C . GLY B 1 318 ? 7.379 -20.453 -13.078 1 97.44 318 GLY B C 1
ATOM 5333 O O . GLY B 1 318 ? 8.594 -20.422 -13.258 1 97.44 318 GLY B O 1
ATOM 5334 N N . PHE B 1 319 ? 6.789 -20.766 -11.93 1 97.94 319 PHE B N 1
ATOM 5335 C CA . PHE B 1 319 ? 7.605 -20.984 -10.734 1 97.94 319 PHE B CA 1
ATOM 5336 C C . PHE B 1 319 ? 7.301 -22.344 -10.125 1 97.94 319 PHE B C 1
ATOM 5338 O O . PHE B 1 319 ? 7.98 -22.781 -9.195 1 97.94 319 PHE B O 1
ATOM 5345 N N . PHE B 1 320 ? 6.312 -23.156 -10.719 1 98.06 320 PHE B N 1
ATOM 5346 C CA . PHE B 1 320 ? 5.77 -24.266 -9.953 1 98.06 320 PHE B CA 1
ATOM 5347 C C . PHE B 1 320 ? 5.566 -25.5 -10.836 1 98.06 320 PHE B C 1
ATOM 5349 O O . PHE B 1 320 ? 5.352 -25.359 -12.047 1 98.06 320 PHE B O 1
ATOM 5356 N N . VAL B 1 321 ? 5.68 -26.609 -10.227 1 98.19 321 VAL B N 1
ATOM 5357 C CA . VAL B 1 321 ? 5.246 -27.891 -10.781 1 98.19 321 VAL B CA 1
ATOM 5358 C C . VAL B 1 321 ? 4.02 -28.391 -10.031 1 98.19 321 VAL B C 1
ATOM 5360 O O . VAL B 1 321 ? 4.016 -28.438 -8.797 1 98.19 321 VAL B O 1
ATOM 5363 N N . TRP B 1 322 ? 3.002 -28.625 -10.758 1 98.19 322 TRP B N 1
ATOM 5364 C CA . TRP B 1 322 ? 1.759 -29.172 -10.227 1 98.19 322 TRP B CA 1
ATOM 5365 C C . TRP B 1 322 ? 1.7 -30.688 -10.438 1 98.19 322 TRP B C 1
ATOM 5367 O O . TRP B 1 322 ? 1.196 -31.156 -11.453 1 98.19 322 TRP B O 1
ATOM 5377 N N . ALA B 1 323 ? 2.166 -31.438 -9.453 1 98.38 323 ALA B N 1
ATOM 5378 C CA . ALA B 1 323 ? 2.324 -32.875 -9.602 1 98.38 323 ALA B CA 1
ATOM 5379 C C . ALA B 1 323 ? 1.079 -33.625 -9.125 1 98.38 323 ALA B C 1
ATOM 5381 O O . ALA B 1 323 ? 0.376 -33.156 -8.227 1 98.38 323 ALA B O 1
ATOM 5382 N N . ARG B 1 324 ? 0.823 -34.719 -9.727 1 98.19 324 ARG B N 1
ATOM 5383 C CA . ARG B 1 324 ? -0.316 -35.562 -9.383 1 98.19 324 ARG B CA 1
ATOM 5384 C C . ARG B 1 324 ? 0.141 -36.844 -8.68 1 98.19 324 ARG B C 1
ATOM 5386 O O . ARG B 1 324 ? 0.998 -37.562 -9.195 1 98.19 324 ARG B O 1
ATOM 5393 N N . LEU B 1 325 ? -0.419 -37.062 -7.547 1 97.94 325 LEU B N 1
ATOM 5394 C CA . LEU B 1 325 ? -0.168 -38.344 -6.863 1 97.94 325 LEU B CA 1
ATOM 5395 C C . LEU B 1 325 ? -0.831 -39.5 -7.602 1 97.94 325 LEU B C 1
ATOM 5397 O O . LEU B 1 325 ? -1.979 -39.375 -8.039 1 97.94 325 LEU B O 1
ATOM 5401 N N . ARG B 1 326 ? -0.056 -40.531 -7.785 1 97 326 ARG B N 1
ATOM 5402 C CA . ARG B 1 326 ? -0.58 -41.719 -8.445 1 97 326 ARG B CA 1
ATOM 5403 C C . ARG B 1 326 ? -1.473 -42.531 -7.508 1 97 326 ARG B C 1
ATOM 5405 O O . ARG B 1 326 ? -1.501 -42.281 -6.301 1 97 326 ARG B O 1
ATOM 5412 N N . GLU B 1 327 ? -2.213 -43.438 -8.164 1 93.81 327 GLU B N 1
ATOM 5413 C CA . GLU B 1 327 ? -2.979 -44.375 -7.355 1 93.81 327 GLU B CA 1
ATOM 5414 C C . GLU B 1 327 ? -2.068 -45.156 -6.414 1 93.81 327 GLU B C 1
ATOM 5416 O O . GLU B 1 327 ? -0.993 -45.594 -6.816 1 93.81 327 GLU B O 1
ATOM 5421 N N . GLY B 1 328 ? -2.441 -45.25 -5.184 1 91.38 328 GLY B N 1
ATOM 5422 C CA . GLY B 1 328 ? -1.65 -46 -4.211 1 91.38 328 GLY B CA 1
ATOM 5423 C C . GLY B 1 328 ? -0.653 -45.125 -3.471 1 91.38 328 GLY B C 1
ATOM 5424 O O . GLY B 1 328 ? -0.001 -45.594 -2.529 1 91.38 328 GLY B O 1
ATOM 5425 N N . ALA B 1 329 ? -0.512 -43.906 -3.949 1 93.06 329 ALA B N 1
ATOM 5426 C CA . ALA B 1 329 ? 0.36 -42.969 -3.236 1 93.06 329 ALA B CA 1
ATOM 5427 C C . ALA B 1 329 ? -0.13 -42.75 -1.811 1 93.06 329 ALA B C 1
ATOM 5429 O O . ALA B 1 329 ? -1.296 -43 -1.5 1 93.06 329 ALA B O 1
ATOM 5430 N N . PRO B 1 330 ? 0.814 -42.281 -0.928 1 93.94 330 PRO B N 1
ATOM 5431 C CA . PRO B 1 330 ? 0.413 -41.969 0.448 1 93.94 330 PRO B CA 1
ATOM 5432 C C . PRO B 1 330 ? -0.662 -40.906 0.527 1 93.94 330 PRO B C 1
ATOM 5434 O O . PRO B 1 330 ? -0.787 -40.062 -0.388 1 93.94 330 PRO B O 1
ATOM 5437 N N . ASP B 1 331 ? -1.317 -40.969 1.636 1 95.44 331 ASP B N 1
ATOM 5438 C CA . ASP B 1 331 ? -2.264 -39.906 1.956 1 95.44 331 ASP B CA 1
ATOM 5439 C C . ASP B 1 331 ? -1.573 -38.562 1.963 1 95.44 331 ASP B C 1
ATOM 5441 O O . ASP B 1 331 ? -0.456 -38.406 2.467 1 95.44 331 ASP B O 1
ATOM 5445 N N . LEU B 1 332 ? -2.232 -37.562 1.403 1 96.69 332 LEU B N 1
ATOM 5446 C CA . LEU B 1 332 ? -1.643 -36.25 1.193 1 96.69 332 LEU B CA 1
ATOM 5447 C C . LEU B 1 332 ? -1.216 -35.625 2.518 1 96.69 332 LEU B C 1
ATOM 5449 O O . LEU B 1 332 ? -0.119 -35.094 2.625 1 96.69 332 LEU B O 1
ATOM 5453 N N . ASP B 1 333 ? -2.039 -35.688 3.586 1 96.06 333 ASP B N 1
ATOM 5454 C CA . ASP B 1 333 ? -1.733 -35.094 4.879 1 96.06 333 ASP B CA 1
ATOM 5455 C C . ASP B 1 333 ? -0.571 -35.812 5.559 1 96.06 333 ASP B C 1
ATOM 5457 O O . ASP B 1 333 ? 0.294 -35.156 6.16 1 96.06 333 ASP B O 1
ATOM 5461 N N . ALA B 1 334 ? -0.578 -37.125 5.496 1 96.38 334 ALA B N 1
ATOM 5462 C CA . ALA B 1 334 ? 0.508 -37.906 6.07 1 96.38 334 ALA B CA 1
ATOM 5463 C C . ALA B 1 334 ? 1.833 -37.594 5.375 1 96.38 334 ALA B C 1
ATOM 5465 O O . ALA B 1 334 ? 2.865 -37.469 6.035 1 96.38 334 ALA B O 1
ATOM 5466 N N . LEU B 1 335 ? 1.728 -37.562 4.098 1 97.19 335 LEU B N 1
ATOM 5467 C CA . LEU B 1 335 ? 2.932 -37.25 3.332 1 97.19 335 LEU B CA 1
ATOM 5468 C C . LEU B 1 335 ? 3.461 -35.844 3.674 1 97.19 335 LEU B C 1
ATOM 5470 O O . LEU B 1 335 ? 4.672 -35.656 3.799 1 97.19 335 LEU B O 1
ATOM 5474 N N . HIS B 1 336 ? 2.588 -34.875 3.777 1 97.19 336 HIS B N 1
ATOM 5475 C CA . HIS B 1 336 ? 2.977 -33.531 4.117 1 97.19 336 HIS B CA 1
ATOM 5476 C C . HIS B 1 336 ? 3.684 -33.469 5.469 1 97.19 336 HIS B C 1
ATOM 5478 O O . HIS B 1 336 ? 4.73 -32.844 5.602 1 97.19 336 HIS B O 1
ATOM 5484 N N . ALA B 1 337 ? 3.145 -34.094 6.488 1 95.81 337 ALA B N 1
ATOM 5485 C CA . ALA B 1 337 ? 3.732 -34.156 7.824 1 95.81 337 ALA B CA 1
ATOM 5486 C C . ALA B 1 337 ? 5.098 -34.812 7.801 1 95.81 337 ALA B C 1
ATOM 5488 O O . ALA B 1 337 ? 6.047 -34.344 8.43 1 95.81 337 ALA B O 1
ATOM 5489 N N . ALA B 1 338 ? 5.148 -35.969 7.109 1 96.62 338 ALA B N 1
ATOM 5490 C CA . ALA B 1 338 ? 6.41 -36.688 7.012 1 96.62 338 ALA B CA 1
ATOM 5491 C C . ALA B 1 338 ? 7.473 -35.844 6.305 1 96.62 338 ALA B C 1
ATOM 5493 O O . ALA B 1 338 ? 8.641 -35.844 6.703 1 96.62 338 ALA B O 1
ATOM 5494 N N . ALA B 1 339 ? 7.102 -35.219 5.191 1 97.31 339 ALA B N 1
ATOM 5495 C CA . ALA B 1 339 ? 8.039 -34.375 4.469 1 97.31 339 ALA B CA 1
ATOM 5496 C C . ALA B 1 339 ? 8.625 -33.281 5.391 1 97.31 339 ALA B C 1
ATOM 5498 O O . ALA B 1 339 ? 9.836 -33.062 5.379 1 97.31 339 ALA B O 1
ATOM 5499 N N . ALA B 1 340 ? 7.758 -32.688 6.164 1 95.19 340 ALA B N 1
ATOM 5500 C CA . ALA B 1 340 ? 8.203 -31.672 7.113 1 95.19 340 ALA B CA 1
ATOM 5501 C C . ALA B 1 340 ? 9.211 -32.25 8.102 1 95.19 340 ALA B C 1
ATOM 5503 O O . ALA B 1 340 ? 10.211 -31.609 8.422 1 95.19 340 ALA B O 1
ATOM 5504 N N . ALA B 1 341 ? 8.93 -33.375 8.594 1 94 341 ALA B N 1
ATOM 5505 C CA . ALA B 1 341 ? 9.812 -34.031 9.547 1 94 341 ALA B CA 1
ATOM 5506 C C . ALA B 1 341 ? 11.172 -34.344 8.922 1 94 341 ALA B C 1
ATOM 5508 O O . ALA B 1 341 ? 12.195 -34.344 9.609 1 94 341 ALA B O 1
ATOM 5509 N N . HIS B 1 342 ? 11.18 -34.594 7.609 1 96.25 342 HIS B N 1
ATOM 5510 C CA . HIS B 1 342 ? 12.414 -34.875 6.895 1 96.25 342 HIS B CA 1
ATOM 5511 C C . HIS B 1 342 ? 13.078 -33.594 6.391 1 96.25 342 HIS B C 1
ATOM 5513 O O . HIS B 1 342 ? 14.07 -33.656 5.66 1 96.25 342 HIS B O 1
ATOM 5519 N N . GLY B 1 343 ? 12.539 -32.5 6.664 1 96 343 GLY B N 1
ATOM 5520 C CA . GLY B 1 343 ? 13.188 -31.219 6.395 1 96 343 GLY B CA 1
ATOM 5521 C C . GLY B 1 343 ? 12.859 -30.656 5.023 1 96 343 GLY B C 1
ATOM 5522 O O . GLY B 1 343 ? 13.68 -29.969 4.414 1 96 343 GLY B O 1
ATOM 5523 N N . THR B 1 344 ? 11.781 -30.984 4.445 1 96.94 344 THR B N 1
ATOM 5524 C CA . THR B 1 344 ? 11.273 -30.359 3.234 1 96.94 344 THR B CA 1
ATOM 5525 C C . THR B 1 344 ? 9.766 -30.109 3.344 1 96.94 344 THR B C 1
ATOM 5527 O O . THR B 1 344 ? 9.188 -30.25 4.422 1 96.94 344 THR B O 1
ATOM 5530 N N . SER B 1 345 ? 9.234 -29.469 2.312 1 95.31 345 SER B N 1
ATOM 5531 C CA . SER B 1 345 ? 7.809 -29.172 2.33 1 95.31 345 SER B CA 1
ATOM 5532 C C . SER B 1 345 ? 7.281 -28.891 0.925 1 95.31 345 SER B C 1
ATOM 5534 O O . SER B 1 345 ? 8.062 -28.672 -0.002 1 95.31 345 SER B O 1
ATOM 5536 N N . PHE B 1 346 ? 6.039 -29.062 0.806 1 96.69 346 PHE B N 1
ATOM 5537 C CA . PHE B 1 346 ? 5.309 -28.734 -0.415 1 96.69 346 PHE B CA 1
ATOM 5538 C C . PHE B 1 346 ? 3.924 -28.188 -0.09 1 96.69 346 PHE B C 1
ATOM 5540 O O . PHE B 1 346 ? 3.48 -28.25 1.058 1 96.69 346 PHE B O 1
ATOM 5547 N N . SER B 1 347 ? 3.283 -27.562 -1.08 1 97.31 347 SER B N 1
ATOM 5548 C CA . SER B 1 347 ? 1.908 -27.125 -0.875 1 97.31 347 SER B CA 1
ATOM 5549 C C . SER B 1 347 ? 0.913 -28.219 -1.249 1 97.31 347 SER B C 1
ATOM 5551 O O . SER B 1 347 ? 1.003 -28.797 -2.33 1 97.31 347 SER B O 1
ATOM 5553 N N . ARG B 1 348 ? -0.029 -28.531 -0.301 1 97.31 348 ARG B N 1
ATOM 5554 C CA . ARG B 1 348 ? -1.103 -29.484 -0.573 1 97.31 348 ARG B CA 1
ATOM 5555 C C . ARG B 1 348 ? -2.082 -28.922 -1.6 1 97.31 348 ARG B C 1
ATOM 5557 O O . ARG B 1 348 ? -2.471 -27.766 -1.523 1 97.31 348 ARG B O 1
ATOM 5564 N N . GLY B 1 349 ? -2.389 -29.734 -2.564 1 98.06 349 GLY B N 1
ATOM 5565 C CA . GLY B 1 349 ? -3.357 -29.297 -3.561 1 98.06 349 GLY B CA 1
ATOM 5566 C C . GLY B 1 349 ? -4.637 -28.75 -2.955 1 98.06 349 GLY B C 1
ATOM 5567 O O . GLY B 1 349 ? -5.246 -27.828 -3.506 1 98.06 349 GLY B O 1
ATOM 5568 N N . THR B 1 350 ? -5.027 -29.203 -1.774 1 97.69 350 THR B N 1
ATOM 5569 C CA . THR B 1 350 ? -6.258 -28.812 -1.097 1 97.69 350 THR B CA 1
ATOM 5570 C C . THR B 1 350 ? -6.223 -27.328 -0.727 1 97.69 350 THR B C 1
ATOM 5572 O O . THR B 1 350 ? -7.27 -26.703 -0.559 1 97.69 350 THR B O 1
ATOM 5575 N N . SER B 1 351 ? -5.039 -26.75 -0.612 1 96.44 351 SER B N 1
ATOM 5576 C CA . SER B 1 351 ? -4.891 -25.359 -0.245 1 96.44 351 SER B CA 1
ATOM 5577 C C . SER B 1 351 ? -5.344 -24.438 -1.376 1 96.44 351 SER B C 1
ATOM 5579 O O . SER B 1 351 ? -5.555 -23.234 -1.164 1 96.44 351 SER B O 1
ATOM 5581 N N . PHE B 1 352 ? -5.496 -25.016 -2.592 1 98.06 352 PHE B N 1
ATOM 5582 C CA . PHE B 1 352 ? -5.828 -24.219 -3.766 1 98.06 352 PHE B CA 1
ATOM 5583 C C . PHE B 1 352 ? -7.273 -24.438 -4.191 1 98.06 352 PHE B C 1
ATOM 5585 O O . PHE B 1 352 ? -7.699 -23.969 -5.246 1 98.06 352 PHE B O 1
ATOM 5592 N N . ALA B 1 353 ? -8.008 -25.203 -3.369 1 97.88 353 ALA B N 1
ATOM 5593 C CA . ALA B 1 353 ? -9.383 -25.562 -3.691 1 97.88 353 ALA B CA 1
ATOM 5594 C C . ALA B 1 353 ? -10.32 -24.375 -3.529 1 97.88 353 ALA B C 1
ATOM 5596 O O . ALA B 1 353 ? -10.141 -23.547 -2.631 1 97.88 353 ALA B O 1
ATOM 5597 N N . VAL B 1 354 ? -11.227 -24.219 -4.422 1 97.94 354 VAL B N 1
ATOM 5598 C CA . VAL B 1 354 ? -12.297 -23.234 -4.336 1 97.94 354 VAL B CA 1
ATOM 5599 C C . VAL B 1 354 ? -13.57 -23.906 -3.814 1 97.94 354 VAL B C 1
ATOM 5601 O O . VAL B 1 354 ? -13.938 -24.984 -4.262 1 97.94 354 VAL B O 1
ATOM 5604 N N . PRO B 1 355 ? -14.234 -23.328 -2.77 1 95.5 355 PRO B N 1
ATOM 5605 C CA . PRO B 1 355 ? -15.523 -23.906 -2.381 1 95.5 355 PRO B CA 1
ATOM 5606 C C . PRO B 1 355 ? -16.438 -24.156 -3.574 1 95.5 355 PRO B C 1
ATOM 5608 O O . PRO B 1 355 ? -16.641 -23.266 -4.398 1 95.5 355 PRO B O 1
ATOM 5611 N N . GLY B 1 356 ? -16.938 -25.344 -3.656 1 96.31 356 GLY B N 1
ATOM 5612 C CA . GLY B 1 356 ? -17.797 -25.703 -4.773 1 96.31 356 GLY B CA 1
ATOM 5613 C C . GLY B 1 356 ? -17.031 -26.266 -5.957 1 96.31 356 GLY B C 1
ATOM 5614 O O . GLY B 1 356 ? -17.641 -26.672 -6.953 1 96.31 356 GLY B O 1
ATOM 5615 N N . GLY B 1 357 ? -15.672 -26.281 -5.867 1 97.56 357 GLY B N 1
ATOM 5616 C CA . GLY B 1 357 ? -14.836 -26.828 -6.926 1 97.56 357 GLY B CA 1
ATOM 5617 C C . GLY B 1 357 ? -14.195 -28.156 -6.555 1 97.56 357 GLY B C 1
ATOM 5618 O O . GLY B 1 357 ? -14.805 -28.969 -5.852 1 97.56 357 GLY B O 1
ATOM 5619 N N . GLY B 1 358 ? -13.148 -28.438 -7.227 1 96.62 358 GLY B N 1
ATOM 5620 C CA . GLY B 1 358 ? -12.414 -29.656 -6.91 1 96.62 358 GLY B CA 1
ATOM 5621 C C . GLY B 1 358 ? -11.641 -29.562 -5.609 1 96.62 358 GLY B C 1
ATOM 5622 O O . GLY B 1 358 ? -11.211 -28.469 -5.211 1 96.62 358 GLY B O 1
ATOM 5623 N N . GLU B 1 359 ? -11.398 -30.672 -4.988 1 96.44 359 GLU B N 1
ATOM 5624 C CA . GLU B 1 359 ? -10.664 -30.703 -3.727 1 96.44 359 GLU B CA 1
ATOM 5625 C C . GLU B 1 359 ? -9.156 -30.797 -3.967 1 96.44 359 GLU B C 1
ATOM 5627 O O . GLU B 1 359 ? -8.359 -30.453 -3.092 1 96.44 359 GLU B O 1
ATOM 5632 N N . HIS B 1 360 ? -8.766 -31.344 -5.082 1 97.62 360 HIS B N 1
ATOM 5633 C CA . HIS B 1 360 ? -7.379 -31.469 -5.52 1 97.62 360 HIS B CA 1
ATOM 5634 C C . HIS B 1 360 ? -6.543 -32.219 -4.496 1 97.62 360 HIS B C 1
ATOM 5636 O O . HIS B 1 360 ? -5.434 -31.812 -4.156 1 97.62 360 HIS B O 1
ATOM 5642 N N . ARG B 1 361 ? -7.062 -33.344 -3.938 1 96.88 361 ARG B N 1
ATOM 5643 C CA . ARG B 1 361 ? -6.434 -34.156 -2.893 1 96.88 361 ARG B CA 1
ATOM 5644 C C . ARG B 1 361 ? -5.277 -34.969 -3.453 1 96.88 361 ARG B C 1
ATOM 5646 O O . ARG B 1 361 ? -4.434 -35.438 -2.699 1 96.88 361 ARG B O 1
ATOM 5653 N N . ASP B 1 362 ? -5.266 -35.156 -4.707 1 97.62 362 ASP B N 1
ATOM 5654 C CA . ASP B 1 362 ? -4.219 -35.938 -5.336 1 97.62 362 ASP B CA 1
ATOM 5655 C C . ASP B 1 362 ? -3.146 -35.062 -5.953 1 97.62 362 ASP B C 1
ATOM 5657 O O . ASP B 1 362 ? -2.42 -35.469 -6.855 1 97.62 362 ASP B O 1
ATOM 5661 N N . ARG B 1 363 ? -3.113 -33.781 -5.562 1 98 363 ARG B N 1
ATOM 5662 C CA . ARG B 1 363 ? -2.184 -32.844 -6.164 1 98 363 ARG B CA 1
ATOM 5663 C C . ARG B 1 363 ? -1.247 -32.25 -5.117 1 98 363 ARG B C 1
ATOM 5665 O O . ARG B 1 363 ? -1.638 -32.062 -3.961 1 98 363 ARG B O 1
ATOM 5672 N N . ILE B 1 364 ? -0.026 -31.953 -5.484 1 98 364 ILE B N 1
ATOM 5673 C CA . ILE B 1 364 ? 0.907 -31.156 -4.699 1 98 364 ILE B CA 1
ATOM 5674 C C . ILE B 1 364 ? 1.584 -30.109 -5.594 1 98 364 ILE B C 1
ATOM 5676 O O . ILE B 1 364 ? 1.857 -30.391 -6.766 1 98 364 ILE B O 1
ATOM 5680 N N . ARG B 1 365 ? 1.797 -28.953 -5.133 1 98.31 365 ARG B N 1
ATOM 5681 C CA . ARG B 1 365 ? 2.572 -27.938 -5.832 1 98.31 365 ARG B CA 1
ATOM 5682 C C . ARG B 1 365 ? 3.994 -27.859 -5.289 1 98.31 365 ARG B C 1
ATOM 5684 O O . ARG B 1 365 ? 4.195 -27.781 -4.074 1 98.31 365 ARG B O 1
ATOM 5691 N N . LEU B 1 366 ? 4.926 -27.891 -6.148 1 98.31 366 LEU B N 1
ATOM 5692 C CA . LEU B 1 366 ? 6.34 -27.781 -5.812 1 98.31 366 LEU B CA 1
ATOM 5693 C C . LEU B 1 366 ? 6.977 -26.578 -6.48 1 98.31 366 LEU B C 1
ATOM 5695 O O . LEU B 1 366 ? 6.938 -26.438 -7.707 1 98.31 366 LEU B O 1
ATOM 5699 N N . GLY B 1 367 ? 7.527 -25.688 -5.672 1 97.69 367 GLY B N 1
ATOM 5700 C CA . GLY B 1 367 ? 8.211 -24.516 -6.203 1 97.69 367 GLY B CA 1
ATOM 5701 C C . GLY B 1 367 ? 9.672 -24.781 -6.523 1 97.69 367 GLY B C 1
ATOM 5702 O O . GLY B 1 367 ? 10.359 -25.5 -5.785 1 97.69 367 GLY B O 1
ATOM 5703 N N . PHE B 1 368 ? 10.188 -24.203 -7.629 1 97.44 368 PHE B N 1
ATOM 5704 C CA . PHE B 1 368 ? 11.555 -24.5 -8.031 1 97.44 368 PHE B CA 1
ATOM 5705 C C . PHE B 1 368 ? 12.344 -23.203 -8.227 1 97.44 368 PHE B C 1
ATOM 5707 O O . PHE B 1 368 ? 13.57 -23.234 -8.352 1 97.44 368 PHE B O 1
ATOM 5714 N N . SER B 1 369 ? 11.742 -22.078 -8.18 1 95.75 369 SER B N 1
ATOM 5715 C CA . SER B 1 369 ? 12.328 -20.844 -8.695 1 95.75 369 SER B CA 1
ATOM 5716 C C . SER B 1 369 ? 13.422 -20.312 -7.777 1 95.75 369 SER B C 1
ATOM 5718 O O . SER B 1 369 ? 14.383 -19.703 -8.234 1 95.75 369 SER B O 1
ATOM 5720 N N . ASP B 1 370 ? 13.25 -20.531 -6.496 1 91.88 370 ASP B N 1
ATOM 5721 C CA . ASP B 1 370 ? 14.102 -19.812 -5.551 1 91.88 370 ASP B CA 1
ATOM 5722 C C . ASP B 1 370 ? 15.172 -20.734 -4.973 1 91.88 370 ASP B C 1
ATOM 5724 O O . ASP B 1 370 ? 15.82 -20.391 -3.982 1 91.88 370 ASP B O 1
ATOM 5728 N N . LEU B 1 371 ? 15.367 -21.953 -5.469 1 95.19 371 LEU B N 1
ATOM 5729 C CA . LEU B 1 371 ? 16.344 -22.922 -4.969 1 95.19 371 LEU B CA 1
ATOM 5730 C C . LEU B 1 371 ? 17.344 -23.297 -6.059 1 95.19 371 LEU B C 1
ATOM 5732 O O . LEU B 1 371 ? 16.969 -23.469 -7.219 1 95.19 371 LEU B O 1
ATOM 5736 N N . PRO B 1 372 ? 18.609 -23.422 -5.68 1 95.81 372 PRO B N 1
ATOM 5737 C CA . PRO B 1 372 ? 19.547 -23.969 -6.648 1 95.81 372 PRO B CA 1
ATOM 5738 C C . PRO B 1 372 ? 19.25 -25.422 -7 1 95.81 372 PRO B C 1
ATOM 5740 O O . PRO B 1 372 ? 18.562 -26.125 -6.246 1 95.81 372 PRO B O 1
ATOM 5743 N N . GLU B 1 373 ? 19.766 -25.875 -8.07 1 97.69 373 GLU B N 1
ATOM 5744 C CA . GLU B 1 373 ? 19.5 -27.219 -8.578 1 97.69 373 GLU B CA 1
ATOM 5745 C C . GLU B 1 373 ? 19.859 -28.281 -7.547 1 97.69 373 GLU B C 1
ATOM 5747 O O . GLU B 1 373 ? 19.109 -29.234 -7.348 1 97.69 373 GLU B O 1
ATOM 5752 N N . ALA B 1 374 ? 20.984 -28.109 -6.875 1 98 374 ALA B N 1
ATOM 5753 C CA . ALA B 1 374 ? 21.438 -29.094 -5.887 1 98 374 ALA B CA 1
ATOM 5754 C C . ALA B 1 374 ? 20.438 -29.203 -4.73 1 98 374 ALA B C 1
ATOM 5756 O O . ALA B 1 374 ? 20.172 -30.297 -4.234 1 98 374 ALA B O 1
ATOM 5757 N N . SER B 1 375 ? 19.938 -28.062 -4.312 1 97.38 375 SER B N 1
ATOM 5758 C CA . SER B 1 375 ? 18.953 -28.031 -3.236 1 97.38 375 SER B CA 1
ATOM 5759 C C . SER B 1 375 ? 17.641 -28.688 -3.666 1 97.38 375 SER B C 1
ATOM 5761 O O . SER B 1 375 ? 16.984 -29.359 -2.861 1 97.38 375 SER B O 1
ATOM 5763 N N . LEU B 1 376 ? 17.266 -28.516 -4.898 1 98.31 376 LEU B N 1
ATOM 5764 C CA . LEU B 1 376 ? 16.062 -29.141 -5.426 1 98.31 376 LEU B CA 1
ATOM 5765 C C . LEU B 1 376 ? 16.188 -30.672 -5.387 1 98.31 376 LEU B C 1
ATOM 5767 O O . LEU B 1 376 ? 15.266 -31.359 -4.961 1 98.31 376 LEU B O 1
ATOM 5771 N N . ARG B 1 377 ? 17.297 -31.156 -5.805 1 98.44 377 ARG B N 1
ATOM 5772 C CA . ARG B 1 377 ? 17.531 -32.594 -5.785 1 98.44 377 ARG B CA 1
ATOM 5773 C C . ARG B 1 377 ? 17.516 -33.125 -4.359 1 98.44 377 ARG B C 1
ATOM 5775 O O . ARG B 1 377 ? 16.922 -34.188 -4.098 1 98.44 377 ARG B O 1
ATOM 5782 N N . GLU B 1 378 ? 18.172 -32.344 -3.508 1 98.38 378 GLU B N 1
ATOM 5783 C CA . GLU B 1 378 ? 18.188 -32.75 -2.102 1 98.38 378 GLU B CA 1
ATOM 5784 C C . GLU B 1 378 ? 16.766 -32.75 -1.521 1 98.38 378 GLU B C 1
ATOM 5786 O O . GLU B 1 378 ? 16.406 -33.656 -0.76 1 98.38 378 GLU B O 1
ATOM 5791 N N . ALA B 1 379 ? 16 -31.797 -1.838 1 98.19 379 ALA B N 1
ATOM 5792 C CA . ALA B 1 379 ? 14.625 -31.734 -1.356 1 98.19 379 ALA B CA 1
ATOM 5793 C C . ALA B 1 379 ? 13.812 -32.938 -1.84 1 98.19 379 ALA B C 1
ATOM 5795 O O . ALA B 1 379 ? 12.992 -33.469 -1.097 1 98.19 379 ALA B O 1
ATOM 5796 N N . VAL B 1 380 ? 14.047 -33.344 -3.057 1 98.62 380 VAL B N 1
ATOM 5797 C CA . VAL B 1 380 ? 13.344 -34.5 -3.611 1 98.62 380 VAL B CA 1
ATOM 5798 C C . VAL B 1 380 ? 13.789 -35.75 -2.893 1 98.62 380 VAL B C 1
ATOM 5800 O O . VAL B 1 380 ? 12.977 -36.656 -2.623 1 98.62 380 VAL B O 1
ATOM 5803 N N . ASP B 1 381 ? 15.078 -35.844 -2.607 1 98.56 381 ASP B N 1
ATOM 5804 C CA . ASP B 1 381 ? 15.57 -36.969 -1.834 1 98.56 381 ASP B CA 1
ATOM 5805 C C . ASP B 1 381 ? 14.883 -37.062 -0.475 1 98.56 381 ASP B C 1
ATOM 5807 O O . ASP B 1 381 ? 14.508 -38.156 -0.025 1 98.56 381 ASP B O 1
ATOM 5811 N N . ARG B 1 382 ? 14.727 -35.969 0.128 1 98 382 ARG B N 1
ATOM 5812 C CA . ARG B 1 382 ? 14.047 -35.906 1.42 1 98 382 ARG B CA 1
ATOM 5813 C C . ARG B 1 382 ? 12.578 -36.281 1.283 1 98 382 ARG B C 1
ATOM 5815 O O . ARG B 1 382 ? 12.016 -36.969 2.152 1 98 382 ARG B O 1
ATOM 5822 N N . LEU B 1 383 ? 11.969 -35.844 0.246 1 98.19 383 LEU B N 1
ATOM 5823 C CA . LEU B 1 383 ? 10.578 -36.188 -0.024 1 98.19 383 LEU B CA 1
ATOM 5824 C C . LEU B 1 383 ? 10.445 -37.688 -0.261 1 98.19 383 LEU B C 1
ATOM 5826 O O . LEU B 1 383 ? 9.477 -38.312 0.177 1 98.19 383 LEU B O 1
ATOM 5830 N N . ALA B 1 384 ? 11.406 -38.281 -0.948 1 98.31 384 ALA B N 1
ATOM 5831 C CA . ALA B 1 384 ? 11.414 -39.719 -1.172 1 98.31 384 ALA B CA 1
ATOM 5832 C C . ALA B 1 384 ? 11.508 -40.469 0.148 1 98.31 384 ALA B C 1
ATOM 5834 O O . ALA B 1 384 ? 10.836 -41.5 0.338 1 98.31 384 ALA B O 1
ATOM 5835 N N . ALA B 1 385 ? 12.352 -39.969 1.001 1 98.19 385 ALA B N 1
ATOM 5836 C CA . ALA B 1 385 ? 12.461 -40.594 2.324 1 98.19 385 ALA B CA 1
ATOM 5837 C C . ALA B 1 385 ? 11.141 -40.531 3.078 1 98.19 385 ALA B C 1
ATOM 5839 O O . ALA B 1 385 ? 10.766 -41.469 3.779 1 98.19 385 ALA B O 1
ATOM 5840 N N . ALA B 1 386 ? 10.492 -39.406 2.975 1 97.69 386 ALA B N 1
ATOM 5841 C CA . ALA B 1 386 ? 9.188 -39.219 3.6 1 97.69 386 ALA B CA 1
ATOM 5842 C C . ALA B 1 386 ? 8.18 -40.25 3.061 1 97.69 386 ALA B C 1
ATOM 5844 O O . ALA B 1 386 ? 7.383 -40.781 3.82 1 97.69 386 ALA B O 1
ATOM 5845 N N . VAL B 1 387 ? 8.18 -40.469 1.763 1 97.75 387 VAL B N 1
ATOM 5846 C CA . VAL B 1 387 ? 7.293 -41.406 1.125 1 97.75 387 VAL B CA 1
ATOM 5847 C C . VAL B 1 387 ? 7.547 -42.812 1.7 1 97.75 387 VAL B C 1
ATOM 5849 O O . VAL B 1 387 ? 6.605 -43.531 2.018 1 97.75 387 VAL B O 1
ATOM 5852 N N . GLU B 1 388 ? 8.781 -43.156 1.818 1 97 388 GLU B N 1
ATOM 5853 C CA . GLU B 1 388 ? 9.148 -44.469 2.365 1 97 388 GLU B CA 1
ATOM 5854 C C . GLU B 1 388 ? 8.641 -44.625 3.795 1 97 388 GLU B C 1
ATOM 5856 O O . GLU B 1 388 ? 8.164 -45.688 4.172 1 97 388 GLU B O 1
ATOM 5861 N N . GLU B 1 389 ? 8.773 -43.562 4.477 1 96.38 389 GLU B N 1
ATOM 5862 C CA . GLU B 1 389 ? 8.312 -43.594 5.863 1 96.38 389 GLU B CA 1
ATOM 5863 C C . GLU B 1 389 ? 6.812 -43.844 5.945 1 96.38 389 GLU B C 1
ATOM 5865 O O . GLU B 1 389 ? 6.352 -44.656 6.738 1 96.38 389 GLU B O 1
ATOM 5870 N N . VAL B 1 390 ? 6.066 -43.125 5.16 1 96.31 390 VAL B N 1
ATOM 5871 C CA . VAL B 1 390 ? 4.609 -43.188 5.238 1 96.31 390 VAL B CA 1
ATOM 5872 C C . VAL B 1 390 ? 4.129 -44.531 4.703 1 96.31 390 VAL B C 1
ATOM 5874 O O . VAL B 1 390 ? 3.096 -45.062 5.145 1 96.31 390 VAL B O 1
ATOM 5877 N N . ARG B 1 391 ? 4.84 -45.156 3.842 1 92.25 391 ARG B N 1
ATOM 5878 C CA . ARG B 1 391 ? 4.48 -46.438 3.279 1 92.25 391 ARG B CA 1
ATOM 5879 C C . ARG B 1 391 ? 4.734 -47.562 4.281 1 92.25 391 ARG B C 1
ATOM 5881 O O . ARG B 1 391 ? 4.145 -48.656 4.18 1 92.25 391 ARG B O 1
ATOM 5888 N N . ARG B 1 392 ? 5.625 -47.406 5.164 1 85.81 392 ARG B N 1
ATOM 5889 C CA . ARG B 1 392 ? 5.891 -48.406 6.199 1 85.81 392 ARG B CA 1
ATOM 5890 C C . ARG B 1 392 ? 4.797 -48.406 7.262 1 85.81 392 ARG B C 1
ATOM 5892 O O . ARG B 1 392 ? 4.438 -49.438 7.797 1 85.81 392 ARG B O 1
#